Protein AF-0000000084352788 (afdb_homodimer)

Organism: NCBI:txid482461

Radius of gyration: 31.76 Å; Cα contacts (8 Å, |Δi|>4): 2356; chains: 2; bounding box: 79×114×73 Å

Structure (mmCIF, N/CA/C/O backbone):
data_AF-0000000084352788-model_v1
#
loop_
_entity.id
_entity.type
_entity.pdbx_description
1 polymer 'UDP-N-acetylmuramyl-tripeptide synthetase'
#
loop_
_atom_site.group_PDB
_atom_site.id
_atom_site.type_symbol
_atom_site.label_atom_id
_atom_site.label_alt_id
_atom_site.label_comp_id
_atom_site.label_asym_id
_atom_site.label_entity_id
_atom_site.label_seq_id
_atom_site.pdbx_PDB_ins_code
_atom_site.Cartn_x
_atom_site.Cartn_y
_atom_site.Cartn_z
_atom_site.occupancy
_atom_site.B_iso_or_equiv
_atom_site.auth_seq_id
_atom_site.auth_comp_id
_atom_site.auth_asym_id
_atom_site.auth_atom_id
_atom_site.pdbx_PDB_model_num
ATOM 1 N N . MET A 1 1 ? 25.656 -1.917 20.297 1 92.19 1 MET A N 1
ATOM 2 C CA . MET A 1 1 ? 24.922 -3.072 19.781 1 92.19 1 MET A CA 1
ATOM 3 C C . MET A 1 1 ? 25.859 -4.094 19.172 1 92.19 1 MET A C 1
ATOM 5 O O . MET A 1 1 ? 26.844 -3.727 18.516 1 92.19 1 MET A O 1
ATOM 9 N N . ASN A 1 2 ? 25.562 -5.344 19.406 1 97.06 2 ASN A N 1
ATOM 10 C CA . ASN A 1 2 ? 26.344 -6.379 18.734 1 97.06 2 ASN A CA 1
ATOM 11 C C . ASN A 1 2 ? 26.266 -6.238 17.219 1 97.06 2 ASN A C 1
ATOM 13 O O . ASN A 1 2 ? 25.172 -6.266 16.641 1 97.06 2 ASN A O 1
ATOM 17 N N . THR A 1 3 ? 27.438 -6.074 16.547 1 97.69 3 THR A N 1
ATOM 18 C CA . THR A 1 3 ? 27.5 -5.73 15.125 1 97.69 3 THR A CA 1
ATOM 19 C C . THR A 1 3 ? 26.953 -6.875 14.273 1 97.69 3 THR A C 1
ATOM 21 O O . THR A 1 3 ? 26.219 -6.641 13.32 1 97.69 3 THR A O 1
ATOM 24 N N . ALA A 1 4 ? 27.328 -8.062 14.602 1 97 4 ALA A N 1
ATOM 25 C CA . ALA A 1 4 ? 26.891 -9.227 13.844 1 97 4 ALA A CA 1
ATOM 26 C C . ALA A 1 4 ? 25.375 -9.398 13.922 1 97 4 ALA A C 1
ATOM 28 O O . ALA A 1 4 ? 24.734 -9.727 12.93 1 97 4 ALA A O 1
ATOM 29 N N . GLU A 1 5 ? 24.922 -9.242 15.125 1 96.81 5 GLU A N 1
ATOM 30 C CA . GLU A 1 5 ? 23.469 -9.328 15.328 1 96.81 5 GLU A CA 1
ATOM 31 C C . GLU A 1 5 ? 22.75 -8.266 14.5 1 96.81 5 GLU A C 1
ATOM 33 O O . GLU A 1 5 ? 21.734 -8.562 13.867 1 96.81 5 GLU A O 1
ATOM 38 N N . LEU A 1 6 ? 23.25 -7.074 14.492 1 97.88 6 LEU A N 1
ATOM 39 C CA . LEU A 1 6 ? 22.641 -5.984 13.734 1 97.88 6 LEU A CA 1
ATOM 40 C C . LEU A 1 6 ? 22.609 -6.305 12.242 1 97.88 6 LEU A C 1
ATOM 42 O O . LEU A 1 6 ? 21.578 -6.164 11.594 1 97.88 6 LEU A O 1
ATOM 46 N N . LEU A 1 7 ? 23.719 -6.816 11.727 1 97.75 7 LEU A N 1
ATOM 47 C CA . LEU A 1 7 ? 23.844 -7.047 10.289 1 97.75 7 LEU A CA 1
ATOM 48 C C . LEU A 1 7 ? 23.062 -8.289 9.867 1 97.75 7 LEU A C 1
ATOM 50 O O . LEU A 1 7 ? 22.797 -8.484 8.68 1 97.75 7 LEU A O 1
ATOM 54 N N . SER A 1 8 ? 22.688 -9.156 10.867 1 96.44 8 SER A N 1
ATOM 55 C CA . SER A 1 8 ? 21.891 -10.336 10.555 1 96.44 8 SER A CA 1
ATOM 56 C C . SER A 1 8 ? 20.484 -9.945 10.109 1 96.44 8 SER A C 1
ATOM 58 O O . SER A 1 8 ? 19.766 -10.758 9.531 1 96.44 8 SER A O 1
ATOM 60 N N . SER A 1 9 ? 20.125 -8.672 10.273 1 96.62 9 SER A N 1
ATOM 61 C CA . SER A 1 9 ? 18.812 -8.195 9.852 1 96.62 9 SER A CA 1
ATOM 62 C C . SER A 1 9 ? 18.75 -7.988 8.344 1 96.62 9 SER A C 1
ATOM 64 O O . SER A 1 9 ? 17.672 -7.812 7.77 1 96.62 9 SER A O 1
ATOM 66 N N . LEU A 1 10 ? 19.922 -8.023 7.707 1 97.56 10 LEU A N 1
ATOM 67 C CA . LEU A 1 10 ? 20 -7.98 6.25 1 97.56 10 LEU A CA 1
ATOM 68 C C . LEU A 1 10 ? 20.328 -9.359 5.688 1 97.56 10 LEU A C 1
ATOM 70 O O . LEU A 1 10 ? 21.375 -9.945 6.016 1 97.56 10 LEU A O 1
ATOM 74 N N . LYS A 1 11 ? 19.5 -9.867 4.863 1 97 11 LYS A N 1
ATOM 75 C CA . LYS A 1 11 ? 19.688 -11.203 4.305 1 97 11 LYS A CA 1
ATOM 76 C C . LYS A 1 11 ? 20.688 -11.188 3.152 1 97 11 LYS A C 1
ATOM 78 O O . LYS A 1 11 ? 21.656 -11.945 3.148 1 97 11 LYS A O 1
ATOM 83 N N . ILE A 1 12 ? 20.5 -10.289 2.188 1 97.75 12 ILE A N 1
ATOM 84 C CA . ILE A 1 12 ? 21.375 -10.18 1.025 1 97.75 12 ILE A CA 1
ATOM 85 C C . ILE A 1 12 ? 22.516 -9.203 1.325 1 97.75 12 ILE A C 1
ATOM 87 O O . ILE A 1 12 ? 22.281 -7.992 1.433 1 97.75 12 ILE A O 1
ATOM 91 N N . LYS A 1 13 ? 23.75 -9.688 1.441 1 97.69 13 LYS A N 1
ATOM 92 C CA . LYS A 1 13 ? 24.906 -8.836 1.709 1 97.69 13 LYS A CA 1
ATOM 93 C C . LYS A 1 13 ? 26.203 -9.586 1.44 1 97.69 13 LYS A C 1
ATOM 95 O O . LYS A 1 13 ? 26.219 -10.812 1.399 1 97.69 13 LYS A O 1
ATOM 100 N N . GLN A 1 14 ? 27.203 -8.914 1.172 1 97.44 14 GLN A N 1
ATOM 101 C CA . GLN A 1 14 ? 28.578 -9.406 1.105 1 97.44 14 GLN A CA 1
ATOM 102 C C . GLN A 1 14 ? 29.469 -8.711 2.133 1 97.44 14 GLN A C 1
ATOM 104 O O . GLN A 1 14 ? 29.484 -7.48 2.207 1 97.44 14 GLN A O 1
ATOM 109 N N . LEU A 1 15 ? 30.125 -9.477 2.895 1 97.81 15 LEU A N 1
ATOM 110 C CA . LEU A 1 15 ? 30.969 -8.938 3.961 1 97.81 15 LEU A CA 1
ATOM 111 C C . LEU A 1 15 ? 32.438 -9.039 3.598 1 97.81 15 LEU A C 1
ATOM 113 O O . LEU A 1 15 ? 32.906 -10.102 3.17 1 97.81 15 LEU A O 1
ATOM 117 N N . TYR A 1 16 ? 33.156 -7.98 3.662 1 98.12 16 TYR A N 1
ATOM 118 C CA . TYR A 1 16 ? 34.625 -7.922 3.506 1 98.12 16 TYR A CA 1
ATOM 119 C C . TYR A 1 16 ? 35.281 -7.391 4.77 1 98.12 16 TYR A C 1
ATOM 121 O O . TYR A 1 16 ? 34.875 -6.348 5.297 1 98.12 16 TYR A O 1
ATOM 129 N N . GLY A 1 17 ? 36.25 -8.094 5.234 1 97.81 17 GLY A N 1
ATOM 130 C CA . GLY A 1 17 ? 36.938 -7.668 6.43 1 97.81 17 GLY A CA 1
ATOM 131 C C . GLY A 1 17 ? 36.344 -8.234 7.707 1 97.81 17 GLY A C 1
ATOM 132 O O . GLY A 1 17 ? 35.594 -9.188 7.668 1 97.81 17 GLY A O 1
ATOM 133 N N . THR A 1 18 ? 36.844 -7.664 8.836 1 97.31 18 THR A N 1
ATOM 134 C CA . THR A 1 18 ? 36.406 -8.156 10.141 1 97.31 18 THR A CA 1
ATOM 135 C C . THR A 1 18 ? 35.469 -7.156 10.82 1 97.31 18 THR A C 1
ATOM 137 O O . THR A 1 18 ? 35.812 -5.98 10.977 1 97.31 18 THR A O 1
ATOM 140 N N . LEU A 1 19 ? 34.375 -7.668 11.195 1 97.69 19 LEU A N 1
ATOM 141 C CA . LEU A 1 19 ? 33.406 -6.816 11.875 1 97.69 19 LEU A CA 1
ATOM 142 C C . LEU A 1 19 ? 33.844 -6.5 13.297 1 97.69 19 LEU A C 1
ATOM 144 O O . LEU A 1 19 ? 34.406 -7.363 13.984 1 97.69 19 LEU A O 1
ATOM 148 N N . PRO A 1 20 ? 33.688 -5.289 13.711 1 97.38 20 PRO A N 1
ATOM 149 C CA . PRO A 1 20 ? 33.875 -5.031 15.133 1 97.38 20 PRO A CA 1
ATOM 150 C C . PRO A 1 20 ? 32.844 -5.727 16.016 1 97.38 20 PRO A C 1
ATOM 152 O O . PRO A 1 20 ? 31.766 -6.09 15.523 1 97.38 20 PRO A O 1
ATOM 155 N N . GLU A 1 21 ? 33.156 -5.906 17.25 1 96.69 21 GLU A N 1
ATOM 156 C CA . GLU A 1 21 ? 32.219 -6.582 18.156 1 96.69 21 GLU A CA 1
ATOM 157 C C . GLU A 1 21 ? 30.953 -5.77 18.359 1 96.69 21 GLU A C 1
ATOM 159 O O . GLU A 1 21 ? 29.859 -6.324 18.406 1 96.69 21 GLU A O 1
ATOM 164 N N . GLU A 1 22 ? 31.203 -4.469 18.531 1 97.44 22 GLU A N 1
ATOM 165 C CA . GLU A 1 22 ? 30.062 -3.594 18.812 1 97.44 22 GLU A CA 1
ATOM 166 C C . GLU A 1 22 ? 30.156 -2.293 18.016 1 97.44 22 GLU A C 1
ATOM 168 O O . GLU A 1 22 ? 31.266 -1.835 17.703 1 97.44 22 GLU A O 1
ATOM 173 N N . VAL A 1 23 ? 29.031 -1.817 17.641 1 97.69 23 VAL A N 1
ATOM 174 C CA . VAL A 1 23 ? 28.922 -0.466 17.094 1 97.69 23 VAL A CA 1
ATOM 175 C C . VAL A 1 23 ? 28.016 0.375 18 1 97.69 23 VAL A C 1
ATOM 177 O O . VAL A 1 23 ? 27.062 -0.14 18.578 1 97.69 23 VAL A O 1
ATOM 180 N N . THR A 1 24 ? 28.312 1.653 18.047 1 97.19 24 THR A N 1
ATOM 181 C CA . THR A 1 24 ? 27.594 2.477 19.016 1 97.19 24 THR A CA 1
ATOM 182 C C . THR A 1 24 ? 26.828 3.594 18.312 1 97.19 24 THR A C 1
ATOM 184 O O . THR A 1 24 ? 26.062 4.32 18.953 1 97.19 24 THR A O 1
ATOM 187 N N . ALA A 1 25 ? 27.047 3.777 17.047 1 97.56 25 ALA A N 1
ATOM 188 C CA . ALA A 1 25 ? 26.359 4.832 16.312 1 97.56 25 ALA A CA 1
ATOM 189 C C . ALA A 1 25 ? 26.188 4.449 14.836 1 97.56 25 ALA A C 1
ATOM 191 O O . ALA A 1 25 ? 26.938 3.609 14.32 1 97.56 25 ALA A O 1
ATOM 192 N N . ILE A 1 26 ? 25.203 5 14.195 1 97.94 26 ILE A N 1
ATOM 193 C CA . ILE A 1 26 ? 24.922 4.828 12.773 1 97.94 26 ILE A CA 1
ATOM 194 C C . ILE A 1 26 ? 24.75 6.195 12.117 1 97.94 26 ILE A C 1
ATOM 196 O O . ILE A 1 26 ? 24 7.039 12.617 1 97.94 26 ILE A O 1
ATOM 200 N N . HIS A 1 27 ? 25.516 6.41 11.062 1 96.75 27 HIS A N 1
ATOM 201 C CA . HIS A 1 27 ? 25.453 7.691 10.375 1 96.75 27 HIS A CA 1
ATOM 202 C C . HIS A 1 27 ? 25.406 7.504 8.859 1 96.75 27 HIS A C 1
ATOM 204 O O . HIS A 1 27 ? 25.859 6.48 8.344 1 96.75 27 HIS A O 1
ATOM 210 N N . ASN A 1 28 ? 24.812 8.453 8.148 1 94.5 28 ASN A N 1
ATOM 211 C CA . ASN A 1 28 ? 24.859 8.484 6.688 1 94.5 28 ASN A CA 1
ATOM 212 C C . ASN A 1 28 ? 25.484 9.781 6.176 1 94.5 28 ASN A C 1
ATOM 214 O O . ASN A 1 28 ? 25.359 10.109 4.996 1 94.5 28 ASN A O 1
ATOM 218 N N . ASP A 1 29 ? 26 10.562 7.043 1 92.5 29 ASP A N 1
ATOM 219 C CA . ASP A 1 29 ? 26.812 11.75 6.797 1 92.5 29 ASP A CA 1
ATOM 220 C C . ASP A 1 29 ? 28.234 11.555 7.32 1 92.5 29 ASP A C 1
ATOM 222 O O . ASP A 1 29 ? 28.453 11.492 8.531 1 92.5 29 ASP A O 1
ATOM 226 N N . SER A 1 30 ? 29.156 11.57 6.418 1 95.25 30 SER A N 1
ATOM 227 C CA . SER A 1 30 ? 30.531 11.234 6.762 1 95.25 30 SER A CA 1
ATOM 228 C C . SER A 1 30 ? 31.078 12.195 7.805 1 95.25 30 SER A C 1
ATOM 230 O O . SER A 1 30 ? 31.938 11.82 8.609 1 95.25 30 SER A O 1
ATOM 232 N N . ARG A 1 31 ? 30.594 13.367 7.883 1 94.06 31 ARG A N 1
ATOM 233 C CA . ARG A 1 31 ? 31.078 14.391 8.805 1 94.06 31 ARG A CA 1
ATOM 234 C C . ARG A 1 31 ? 30.672 14.062 10.242 1 94.06 31 ARG A C 1
ATOM 236 O O . ARG A 1 31 ? 31.281 14.562 11.188 1 94.06 31 ARG A O 1
ATOM 243 N N . ARG A 1 32 ? 29.719 13.234 10.359 1 94.12 32 ARG A N 1
ATOM 244 C CA . ARG A 1 32 ? 29.172 12.938 11.68 1 94.12 32 ARG A CA 1
ATOM 245 C C . ARG A 1 32 ? 29.703 11.609 12.211 1 94.12 32 ARG A C 1
ATOM 247 O O . ARG A 1 32 ? 29.391 11.211 13.336 1 94.12 32 ARG A O 1
ATOM 254 N N . SER A 1 33 ? 30.5 10.93 11.461 1 95.81 33 SER A N 1
ATOM 255 C CA . SER A 1 33 ? 31.031 9.641 11.891 1 95.81 33 SER A CA 1
ATOM 256 C C . SER A 1 33 ? 31.891 9.797 13.141 1 95.81 33 SER A C 1
ATOM 258 O O . SER A 1 33 ? 32.531 10.828 13.344 1 95.81 33 SER A O 1
ATOM 260 N N . VAL A 1 34 ? 31.875 8.805 13.984 1 96.44 34 VAL A N 1
ATOM 261 C CA . VAL A 1 34 ? 32.625 8.758 15.227 1 96.44 34 VAL A CA 1
ATOM 262 C C . VAL A 1 34 ? 33.25 7.375 15.414 1 96.44 34 VAL A C 1
ATOM 264 O O . VAL A 1 34 ? 32.906 6.438 14.68 1 96.44 34 VAL A O 1
ATOM 267 N N . PRO A 1 35 ? 34.094 7.262 16.375 1 96 35 PRO A N 1
ATOM 268 C CA . PRO A 1 35 ? 34.688 5.945 16.609 1 96 35 PRO A CA 1
ATOM 269 C C . PRO A 1 35 ? 33.656 4.867 16.891 1 96 35 PRO A C 1
ATOM 271 O O . PRO A 1 35 ? 32.688 5.102 17.641 1 96 35 PRO A O 1
ATOM 274 N N . ASN A 1 36 ? 33.812 3.736 16.219 1 95.88 36 ASN A N 1
ATOM 275 C CA . ASN A 1 36 ? 32.938 2.566 16.391 1 95.88 36 ASN A CA 1
ATOM 276 C C . ASN A 1 36 ? 31.547 2.809 15.812 1 95.88 36 ASN A C 1
ATOM 278 O O . ASN A 1 36 ? 30.562 2.371 16.391 1 95.88 36 ASN A O 1
ATOM 282 N N . SER A 1 37 ? 31.5 3.514 14.797 1 97.75 37 SER A N 1
ATOM 283 C CA . SER A 1 37 ? 30.219 3.787 14.164 1 97.75 37 SER A CA 1
ATOM 284 C C . SER A 1 37 ? 30.094 3.078 12.82 1 97.75 37 SER A C 1
ATOM 286 O O . SER A 1 37 ? 31.094 2.621 12.266 1 97.75 37 SER A O 1
ATOM 288 N N . ILE A 1 38 ? 28.844 2.928 12.398 1 98.56 38 ILE A N 1
ATOM 289 C CA . ILE A 1 38 ? 28.516 2.494 11.039 1 98.56 38 ILE A CA 1
ATOM 290 C C . ILE A 1 38 ? 28.281 3.711 10.148 1 98.56 38 ILE A C 1
ATOM 292 O O . ILE A 1 38 ? 27.562 4.637 10.539 1 98.56 38 ILE A O 1
ATOM 296 N N . PHE A 1 39 ? 28.984 3.738 9.008 1 98.44 39 PHE A N 1
ATOM 297 C CA . PHE A 1 39 ? 28.688 4.727 7.977 1 98.44 39 PHE A CA 1
ATOM 298 C C . PHE A 1 39 ? 27.984 4.078 6.789 1 98.44 39 PHE A C 1
ATOM 300 O O . PHE A 1 39 ? 28.531 3.184 6.145 1 98.44 39 PHE A O 1
ATOM 307 N N . ILE A 1 40 ? 26.75 4.496 6.512 1 98.31 40 ILE A N 1
ATOM 308 C CA . ILE A 1 40 ? 25.984 3.965 5.387 1 98.31 40 ILE A CA 1
ATOM 309 C C . ILE A 1 40 ? 26.062 4.934 4.211 1 98.31 40 ILE A C 1
ATOM 311 O O . ILE A 1 40 ? 25.547 6.059 4.289 1 98.31 40 ILE A O 1
ATOM 315 N N . CYS A 1 41 ? 26.625 4.492 3.104 1 96.69 41 CYS A N 1
ATOM 316 C CA . CYS A 1 41 ? 26.703 5.297 1.89 1 96.69 41 CYS A CA 1
ATOM 317 C C . CYS A 1 41 ? 25.344 5.402 1.219 1 96.69 41 CYS A C 1
ATOM 319 O O . CYS A 1 41 ? 24.672 4.391 0.991 1 96.69 41 CYS A O 1
ATOM 321 N N . THR A 1 42 ? 24.969 6.578 0.957 1 92 42 THR A N 1
ATOM 322 C CA . THR A 1 42 ? 23.688 6.766 0.266 1 92 42 THR A CA 1
ATOM 323 C C . THR A 1 42 ? 23.875 7.66 -0.958 1 92 42 THR A C 1
ATOM 325 O O . THR A 1 42 ? 24.703 8.57 -0.951 1 92 42 THR A O 1
ATOM 328 N N . ARG A 1 43 ? 23.156 7.285 -2.023 1 86 43 ARG A N 1
ATOM 329 C CA . ARG A 1 43 ? 23.156 8.117 -3.225 1 86 43 ARG A CA 1
ATOM 330 C C . ARG A 1 43 ? 22.062 9.172 -3.152 1 86 43 ARG A C 1
ATOM 332 O O . ARG A 1 43 ? 20.891 8.867 -3.336 1 86 43 ARG A O 1
ATOM 339 N N . GLY A 1 44 ? 22.422 10.375 -2.816 1 75.94 44 GLY A N 1
ATOM 340 C CA . GLY A 1 44 ? 21.438 11.453 -2.799 1 75.94 44 GLY A CA 1
ATOM 341 C C . GLY A 1 44 ? 21.25 12.109 -4.156 1 75.94 44 GLY A C 1
ATOM 342 O O . GLY A 1 44 ? 21.766 11.625 -5.16 1 75.94 44 GLY A O 1
ATOM 343 N N . PHE A 1 45 ? 20.438 13.062 -4.266 1 68.88 45 PHE A N 1
ATOM 344 C CA . PHE A 1 45 ? 20.125 13.766 -5.504 1 68.88 45 PHE A CA 1
ATOM 345 C C . PHE A 1 45 ? 21.328 14.57 -5.98 1 68.88 45 PHE A C 1
ATOM 347 O O . PHE A 1 45 ? 21.609 14.625 -7.18 1 68.88 45 PHE A O 1
ATOM 354 N N . THR A 1 46 ? 22.062 15.094 -4.961 1 69.38 46 THR A N 1
ATOM 355 C CA . THR A 1 46 ? 23.125 16.016 -5.328 1 69.38 46 THR A CA 1
ATOM 356 C C . THR A 1 46 ? 24.5 15.422 -4.984 1 69.38 46 THR A C 1
ATOM 358 O O . THR A 1 46 ? 25.516 15.82 -5.555 1 69.38 46 THR A O 1
ATOM 361 N N . VAL A 1 47 ? 24.453 14.523 -4 1 80.62 47 VAL A N 1
ATOM 362 C CA . VAL A 1 47 ? 25.734 14 -3.516 1 80.62 47 VAL A CA 1
ATOM 363 C C . VAL A 1 47 ? 25.641 12.484 -3.363 1 80.62 47 VAL A C 1
ATOM 365 O O . VAL A 1 47 ? 24.609 11.953 -2.947 1 80.62 47 VAL A O 1
ATOM 368 N N . ASP A 1 48 ? 26.703 11.789 -3.768 1 90.69 48 ASP A N 1
ATOM 369 C CA . ASP A 1 48 ? 26.875 10.352 -3.531 1 90.69 48 ASP A CA 1
ATOM 370 C C . ASP A 1 48 ? 27.859 10.102 -2.398 1 90.69 48 ASP A C 1
ATOM 372 O O . ASP A 1 48 ? 29.078 10.234 -2.584 1 90.69 48 ASP A O 1
ATOM 376 N N . SER A 1 49 ? 27.344 9.719 -1.341 1 92.12 49 SER A N 1
ATOM 377 C CA . SER A 1 49 ? 28.188 9.609 -0.149 1 92.12 49 SER A CA 1
ATOM 378 C C . SER A 1 49 ? 29.172 8.445 -0.271 1 92.12 49 SER A C 1
ATOM 380 O O . SER A 1 49 ? 30.078 8.32 0.539 1 92.12 49 SER A O 1
ATOM 382 N N . HIS A 1 50 ? 29.016 7.625 -1.278 1 95.19 50 HIS A N 1
ATOM 383 C CA . HIS A 1 50 ? 30.016 6.609 -1.563 1 95.19 50 HIS A CA 1
ATOM 384 C C . HIS A 1 50 ? 31.391 7.238 -1.807 1 95.19 50 HIS A C 1
ATOM 386 O O . HIS A 1 50 ? 32.406 6.578 -1.655 1 95.19 50 HIS A O 1
ATOM 392 N N . ASP A 1 51 ? 31.359 8.445 -2.117 1 94.25 51 ASP A N 1
ATOM 393 C CA . ASP A 1 51 ? 32.594 9.156 -2.402 1 94.25 51 ASP A CA 1
ATOM 394 C C . ASP A 1 51 ? 33.281 9.648 -1.115 1 94.25 51 ASP A C 1
ATOM 396 O O . ASP A 1 51 ? 34.406 10.102 -1.133 1 94.25 51 ASP A O 1
ATOM 400 N N . PHE A 1 52 ? 32.594 9.492 -0.034 1 95.69 52 PHE A N 1
ATOM 401 C CA . PHE A 1 52 ? 33.094 10.094 1.2 1 95.69 52 PHE A CA 1
ATOM 402 C C . PHE A 1 52 ? 33.375 9.016 2.246 1 95.69 52 PHE A C 1
ATOM 404 O O . PHE A 1 52 ? 33.5 9.32 3.436 1 95.69 52 PHE A O 1
ATOM 411 N N . PHE A 1 53 ? 33.438 7.754 1.817 1 97.12 53 PHE A N 1
ATOM 412 C CA . PHE A 1 53 ? 33.625 6.668 2.771 1 97.12 53 PHE A CA 1
ATOM 413 C C . PHE A 1 53 ? 34.938 6.816 3.504 1 97.12 53 PHE A C 1
ATOM 415 O O . PHE A 1 53 ? 35.062 6.457 4.68 1 97.12 53 PHE A O 1
ATOM 422 N N . GLN A 1 54 ? 35.969 7.383 2.836 1 97.75 54 GLN A N 1
ATOM 423 C CA . GLN A 1 54 ? 37.281 7.555 3.463 1 97.75 54 GLN A CA 1
ATOM 424 C C . GLN A 1 54 ? 37.219 8.57 4.602 1 97.75 54 GLN A C 1
ATOM 426 O O . GLN A 1 54 ? 37.812 8.367 5.652 1 97.75 54 GLN A O 1
ATOM 431 N N . GLN A 1 55 ? 36.531 9.625 4.312 1 97.69 55 GLN A N 1
ATOM 432 C CA . GLN A 1 55 ? 36.344 10.617 5.363 1 97.69 55 GLN A CA 1
ATOM 433 C C . GLN A 1 55 ? 35.656 10 6.582 1 97.69 55 GLN A C 1
ATOM 435 O O . GLN A 1 55 ? 36.031 10.312 7.719 1 97.69 55 GLN A O 1
ATOM 440 N N . ALA A 1 56 ? 34.625 9.141 6.371 1 98 56 ALA A N 1
ATOM 441 C CA . ALA A 1 56 ? 33.938 8.461 7.465 1 98 56 ALA A CA 1
ATOM 442 C C . ALA A 1 56 ? 34.906 7.59 8.266 1 98 56 ALA A C 1
ATOM 444 O O . ALA A 1 56 ? 34.875 7.586 9.5 1 98 56 ALA A O 1
ATOM 445 N N . ILE A 1 57 ? 35.75 6.914 7.535 1 97.94 57 ILE A N 1
ATOM 446 C CA . ILE A 1 57 ? 36.75 6.047 8.18 1 97.94 57 ILE A CA 1
ATOM 447 C C . ILE A 1 57 ? 37.719 6.891 8.977 1 97.94 57 ILE A C 1
ATOM 449 O O . ILE A 1 57 ? 38.062 6.555 10.117 1 97.94 57 ILE A O 1
ATOM 453 N N . ASP A 1 58 ? 38.156 7.938 8.359 1 97.88 58 ASP A N 1
ATOM 454 C CA . ASP A 1 58 ? 39.094 8.836 9.039 1 97.88 58 ASP A CA 1
ATOM 455 C C . ASP A 1 58 ? 38.469 9.398 10.312 1 97.88 58 ASP A C 1
ATOM 457 O O . ASP A 1 58 ? 39.188 9.664 11.289 1 97.88 58 ASP A O 1
ATOM 461 N N . ASN A 1 59 ? 37.219 9.516 10.258 1 97.62 59 ASN A N 1
ATOM 462 C CA . ASN A 1 59 ? 36.5 10.055 11.414 1 97.62 59 ASN A CA 1
ATOM 463 C C . ASN A 1 59 ? 36.156 8.961 12.422 1 97.62 59 ASN A C 1
ATOM 465 O O . ASN A 1 59 ? 35.625 9.25 13.492 1 97.62 59 ASN A O 1
ATOM 469 N N . GLY A 1 60 ? 36.406 7.715 12.055 1 96.81 60 GLY A N 1
ATOM 470 C CA . GLY A 1 60 ? 36.344 6.684 13.078 1 96.81 60 GLY A CA 1
ATOM 471 C C . GLY A 1 60 ? 35.375 5.57 12.727 1 96.81 60 GLY A C 1
ATOM 472 O O . GLY A 1 60 ? 35.219 4.609 13.477 1 96.81 60 GLY A O 1
ATOM 473 N N . ALA A 1 61 ? 34.656 5.617 11.617 1 98 61 ALA A N 1
ATOM 474 C CA . ALA A 1 61 ? 33.719 4.555 11.242 1 98 61 ALA A CA 1
ATOM 475 C C . ALA A 1 61 ? 34.469 3.215 11.117 1 98 61 ALA A C 1
ATOM 477 O O . ALA A 1 61 ? 35.531 3.133 10.508 1 98 61 ALA A O 1
ATOM 478 N N . SER A 1 62 ? 33.875 2.215 11.672 1 98.06 62 SER A N 1
ATOM 479 C CA . SER A 1 62 ? 34.5 0.897 11.672 1 98.06 62 SER A CA 1
ATOM 480 C C . SER A 1 62 ? 33.781 -0.059 10.734 1 98.06 62 SER A C 1
ATOM 482 O O . SER A 1 62 ? 34.25 -1.157 10.453 1 98.06 62 SER A O 1
ATOM 484 N N . VAL A 1 63 ? 32.625 0.282 10.305 1 98.62 63 VAL A N 1
ATOM 485 C CA . VAL A 1 63 ? 31.859 -0.482 9.32 1 98.62 63 VAL A CA 1
ATOM 486 C C . VAL A 1 63 ? 31.344 0.451 8.227 1 98.62 63 VAL A C 1
ATOM 488 O O . VAL A 1 63 ? 30.734 1.484 8.523 1 98.62 63 VAL A O 1
ATOM 491 N N . ILE A 1 64 ? 31.578 0.142 6.984 1 98.69 64 ILE A N 1
ATOM 492 C CA . ILE A 1 64 ? 31.062 0.864 5.828 1 98.69 64 ILE A CA 1
ATOM 493 C C . ILE A 1 64 ? 30.031 0.007 5.109 1 98.69 64 ILE A C 1
ATOM 495 O O . ILE A 1 64 ? 30.297 -1.148 4.77 1 98.69 64 ILE A O 1
ATOM 499 N N . ILE A 1 65 ? 28.828 0.499 4.941 1 98.69 65 ILE A N 1
ATOM 500 C CA . ILE A 1 65 ? 27.797 -0.145 4.145 1 98.69 65 ILE A CA 1
ATOM 501 C C . ILE A 1 65 ? 27.656 0.568 2.803 1 98.69 65 ILE A C 1
ATOM 503 O O . ILE A 1 65 ? 27.453 1.784 2.756 1 98.69 65 ILE A O 1
ATOM 507 N N . ALA A 1 66 ? 27.781 -0.162 1.761 1 98.5 66 ALA A N 1
ATOM 508 C CA . ALA A 1 66 ? 27.797 0.444 0.431 1 98.5 66 ALA A CA 1
ATOM 509 C C . ALA A 1 66 ? 27.062 -0.434 -0.581 1 98.5 66 ALA A C 1
ATOM 511 O O . ALA A 1 66 ? 26.734 -1.583 -0.286 1 98.5 66 ALA A O 1
ATOM 512 N N . GLU A 1 67 ? 26.828 0.09 -1.802 1 97.31 67 GLU A N 1
ATOM 513 C CA . GLU A 1 67 ? 26.125 -0.649 -2.85 1 97.31 67 GLU A CA 1
ATOM 514 C C . GLU A 1 67 ? 27.109 -1.282 -3.828 1 97.31 67 GLU A C 1
ATOM 516 O O . GLU A 1 67 ? 26.703 -1.99 -4.754 1 97.31 67 GLU A O 1
ATOM 521 N N . LYS A 1 68 ? 28.344 -0.978 -3.637 1 95.75 68 LYS A N 1
ATOM 522 C CA . LYS A 1 68 ? 29.406 -1.531 -4.469 1 95.75 68 LYS A CA 1
ATOM 523 C C . LYS A 1 68 ? 30.688 -1.752 -3.662 1 95.75 68 LYS A C 1
ATOM 525 O O . LYS A 1 68 ? 30.844 -1.199 -2.57 1 95.75 68 LYS A O 1
ATOM 530 N N . LYS A 1 69 ? 31.5 -2.564 -4.191 1 96.88 69 LYS A N 1
ATOM 531 C CA . LYS A 1 69 ? 32.781 -2.779 -3.527 1 96.88 69 LYS A CA 1
ATOM 532 C C . LYS A 1 69 ? 33.656 -1.524 -3.586 1 96.88 69 LYS A C 1
ATOM 534 O O . LYS A 1 69 ? 33.906 -0.996 -4.668 1 96.88 69 LYS A O 1
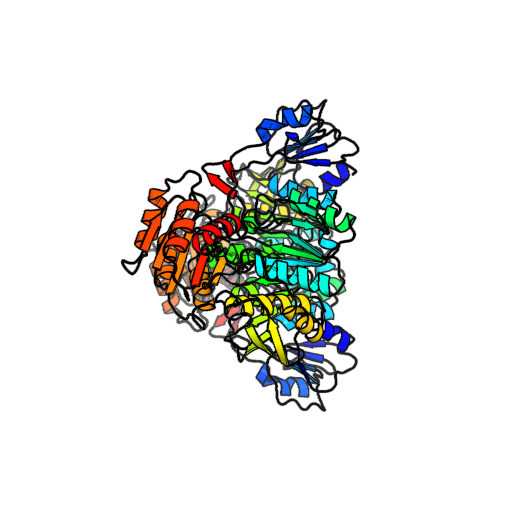ATOM 539 N N . LEU A 1 70 ? 33.969 -1.015 -2.479 1 97.38 70 LEU A N 1
ATOM 540 C CA . LEU A 1 70 ? 34.844 0.152 -2.348 1 97.38 70 LEU A CA 1
ATOM 541 C C . LEU A 1 70 ? 36.25 -0.259 -1.937 1 97.38 70 LEU A C 1
ATOM 543 O O . LEU A 1 70 ? 36.438 -1.36 -1.42 1 97.38 70 LEU A O 1
ATOM 547 N N . ASP A 1 71 ? 37.156 0.578 -2.268 1 97.31 71 ASP A N 1
ATOM 548 C CA . ASP A 1 71 ? 38.531 0.311 -1.887 1 97.31 71 ASP A CA 1
ATOM 549 C C . ASP A 1 71 ? 38.812 0.7 -0.433 1 97.31 71 ASP A C 1
ATOM 551 O O . ASP A 1 71 ? 39.562 1.625 -0.158 1 97.31 71 ASP A O 1
ATOM 555 N N . VAL A 1 72 ? 38.25 -0.022 0.422 1 97.19 72 VAL A N 1
ATOM 556 C CA . VAL A 1 72 ? 38.312 0.227 1.857 1 97.19 72 VAL A CA 1
ATOM 557 C C . VAL A 1 72 ? 39.531 -0.473 2.439 1 97.19 72 VAL A C 1
ATOM 559 O O . VAL A 1 72 ? 39.844 -1.616 2.084 1 97.19 72 VAL A O 1
ATOM 562 N N . ASP A 1 73 ? 40.312 0.205 3.26 1 97.62 73 ASP A N 1
ATOM 563 C CA . ASP A 1 73 ? 41.344 -0.444 4.066 1 97.62 73 ASP A CA 1
ATOM 564 C C . ASP A 1 73 ? 40.719 -1.347 5.129 1 97.62 73 ASP A C 1
ATOM 566 O O . ASP A 1 73 ? 40.344 -0.875 6.195 1 97.62 73 ASP A O 1
ATOM 570 N N . LEU A 1 74 ? 40.75 -2.625 4.848 1 97.69 74 LEU A N 1
ATOM 571 C CA . LEU A 1 74 ? 40.031 -3.602 5.652 1 97.69 74 LEU A CA 1
ATOM 572 C C . LEU A 1 74 ? 40.656 -3.764 7.023 1 97.69 74 LEU A C 1
ATOM 574 O O . LEU A 1 74 ? 40.094 -4.383 7.918 1 97.69 74 LEU A O 1
ATOM 578 N N . SER A 1 75 ? 41.812 -3.146 7.215 1 96.81 75 SER A N 1
ATOM 579 C CA . SER A 1 75 ? 42.406 -3.119 8.539 1 96.81 75 SER A CA 1
ATOM 580 C C . SER A 1 75 ? 41.781 -2.055 9.422 1 96.81 75 SER A C 1
ATOM 582 O O . SER A 1 75 ? 41.875 -2.102 10.648 1 96.81 75 SER A O 1
ATOM 584 N N . LYS A 1 76 ? 41.125 -1.151 8.789 1 97.12 76 LYS A N 1
ATOM 585 C CA . LYS A 1 76 ? 40.531 -0.034 9.523 1 97.12 76 LYS A CA 1
ATOM 586 C C . LYS A 1 76 ? 39.031 -0.206 9.664 1 97.12 76 LYS A C 1
ATOM 588 O O . LYS A 1 76 ? 38.438 0.217 10.664 1 97.12 76 LYS A O 1
ATOM 593 N N . ALA A 1 77 ? 38.438 -0.669 8.688 1 98.06 77 ALA A N 1
ATOM 594 C CA . ALA A 1 77 ? 36.969 -0.803 8.703 1 98.06 77 ALA A CA 1
ATOM 595 C C . ALA A 1 77 ? 36.531 -2.006 7.879 1 98.06 77 ALA A C 1
ATOM 597 O O . ALA A 1 77 ? 37.156 -2.354 6.879 1 98.06 77 ALA A O 1
ATOM 598 N N . ALA A 1 78 ? 35.438 -2.652 8.305 1 98.44 78 ALA A N 1
ATOM 599 C CA . ALA A 1 78 ? 34.812 -3.674 7.488 1 98.44 78 ALA A CA 1
ATOM 600 C C . ALA A 1 78 ? 33.938 -3.041 6.41 1 98.44 78 ALA A C 1
ATOM 602 O O . ALA A 1 78 ? 33.469 -1.899 6.555 1 98.44 78 ALA A O 1
ATOM 603 N N . LEU A 1 79 ? 33.75 -3.754 5.328 1 98.69 79 LEU A N 1
ATOM 604 C CA . LEU A 1 79 ? 32.875 -3.316 4.238 1 98.69 79 LEU A CA 1
ATOM 605 C C . LEU A 1 79 ? 31.719 -4.297 4.035 1 98.69 79 LEU A C 1
ATOM 607 O O . LEU A 1 79 ? 31.938 -5.5 3.906 1 98.69 79 LEU A O 1
ATOM 611 N N . VAL A 1 80 ? 30.531 -3.834 4.109 1 98.69 80 VAL A N 1
ATOM 612 C CA . VAL A 1 80 ? 29.328 -4.613 3.814 1 98.69 80 VAL A CA 1
ATOM 613 C C . VAL A 1 80 ? 28.656 -4.078 2.551 1 98.69 80 VAL A C 1
ATOM 615 O O . VAL A 1 80 ? 28.234 -2.916 2.508 1 98.69 80 VAL A O 1
ATOM 618 N N . VAL A 1 81 ? 28.547 -4.883 1.557 1 98.38 81 VAL A N 1
ATOM 619 C CA . VAL A 1 81 ? 27.938 -4.477 0.299 1 98.38 81 VAL A CA 1
ATOM 620 C C . VAL A 1 81 ? 26.5 -4.984 0.241 1 98.38 81 VAL A C 1
ATOM 622 O O . VAL A 1 81 ? 26.25 -6.172 0.447 1 98.38 81 VAL A O 1
ATOM 625 N N . VAL A 1 82 ? 25.578 -4.094 0.019 1 97.88 82 VAL A N 1
ATOM 626 C CA . VAL A 1 82 ? 24.156 -4.418 -0.092 1 97.88 82 VAL A CA 1
ATOM 627 C C . VAL A 1 82 ? 23.609 -3.891 -1.415 1 97.88 82 VAL A C 1
ATOM 629 O O . VAL A 1 82 ? 24.266 -3.098 -2.094 1 97.88 82 VAL A O 1
ATOM 632 N N . ASN A 1 83 ? 22.391 -4.309 -1.778 1 95.75 83 ASN A N 1
ATOM 633 C CA . ASN A 1 83 ? 21.797 -3.906 -3.045 1 95.75 83 ASN A CA 1
ATOM 634 C C . ASN A 1 83 ? 21.234 -2.486 -2.975 1 95.75 83 ASN A C 1
ATOM 636 O O . ASN A 1 83 ? 21.203 -1.777 -3.98 1 95.75 83 ASN A O 1
ATOM 640 N N . ASP A 1 84 ? 20.75 -2.092 -1.827 1 95.69 84 ASP A N 1
ATOM 641 C CA . ASP A 1 84 ? 20.031 -0.837 -1.619 1 95.69 84 ASP A CA 1
ATOM 642 C C . ASP A 1 84 ? 20.359 -0.242 -0.25 1 95.69 84 ASP A C 1
ATOM 644 O O . ASP A 1 84 ? 19.797 -0.658 0.762 1 95.69 84 ASP A O 1
ATOM 648 N N . THR A 1 85 ? 21.156 0.812 -0.242 1 96.88 85 THR A N 1
ATOM 649 C CA . THR A 1 85 ? 21.609 1.352 1.033 1 96.88 85 THR A CA 1
ATOM 650 C C . THR A 1 85 ? 20.5 2.135 1.722 1 96.88 85 THR A C 1
ATOM 652 O O . THR A 1 85 ? 20.5 2.275 2.945 1 96.88 85 THR A O 1
ATOM 655 N N . TYR A 1 86 ? 19.547 2.705 0.944 1 95 86 TYR A N 1
ATOM 656 C CA . TYR A 1 86 ? 18.422 3.396 1.562 1 95 86 TYR A CA 1
ATOM 657 C C . TYR A 1 86 ? 17.562 2.43 2.373 1 95 86 TYR A C 1
ATOM 659 O O . TYR A 1 86 ? 17.203 2.721 3.514 1 95 86 TYR A O 1
ATOM 667 N N . LYS A 1 87 ? 17.266 1.334 1.771 1 96.25 87 LYS A N 1
ATOM 668 C CA . LYS A 1 87 ? 16.484 0.309 2.471 1 96.25 87 LYS A CA 1
ATOM 669 C C . LYS A 1 87 ? 17.281 -0.259 3.648 1 96.25 87 LYS A C 1
ATOM 671 O O . LYS A 1 87 ? 16.719 -0.497 4.719 1 96.25 87 LYS A O 1
ATOM 676 N N . ALA A 1 88 ? 18.547 -0.49 3.426 1 97.56 88 ALA A N 1
ATOM 677 C CA . ALA A 1 88 ? 19.406 -0.969 4.508 1 97.56 88 ALA A CA 1
ATOM 678 C C . ALA A 1 88 ? 19.391 -0.001 5.688 1 97.56 88 ALA A C 1
ATOM 680 O O . ALA A 1 88 ? 19.391 -0.425 6.844 1 97.56 88 ALA A O 1
ATOM 681 N N . THR A 1 89 ? 19.406 1.298 5.355 1 97.56 89 THR A N 1
ATOM 682 C CA . THR A 1 89 ? 19.359 2.307 6.41 1 97.56 89 THR A CA 1
ATOM 683 C C . THR A 1 89 ? 18.109 2.135 7.273 1 97.56 89 THR A C 1
ATOM 685 O O . THR A 1 89 ? 18.203 2.129 8.5 1 97.56 89 THR A O 1
ATOM 688 N N . ALA A 1 90 ? 16.969 1.991 6.637 1 97.88 90 ALA A N 1
ATOM 689 C CA . ALA A 1 90 ? 15.711 1.839 7.367 1 97.88 90 ALA A CA 1
ATOM 690 C C . ALA A 1 90 ? 15.742 0.596 8.25 1 97.88 90 ALA A C 1
ATOM 692 O O . ALA A 1 90 ? 15.383 0.657 9.43 1 97.88 90 ALA A O 1
ATOM 693 N N . ILE A 1 91 ? 16.219 -0.522 7.715 1 98.19 91 ILE A N 1
ATOM 694 C CA . ILE A 1 91 ? 16.234 -1.798 8.422 1 98.19 91 ILE A CA 1
ATOM 695 C C . ILE A 1 91 ? 17.203 -1.722 9.594 1 98.19 91 ILE A C 1
ATOM 697 O O . ILE A 1 91 ? 16.844 -2.018 10.734 1 98.19 91 ILE A O 1
ATOM 701 N N . LEU A 1 92 ? 18.422 -1.253 9.352 1 98.31 92 LEU A N 1
ATOM 702 C CA . LEU A 1 92 ? 19.453 -1.216 10.375 1 98.31 92 LEU A CA 1
ATOM 703 C C . LEU A 1 92 ? 19.109 -0.206 11.469 1 98.31 92 LEU A C 1
ATOM 705 O O . LEU A 1 92 ? 19.328 -0.466 12.656 1 98.31 92 LEU A O 1
ATOM 709 N N . ALA A 1 93 ? 18.578 0.971 11.039 1 98.19 93 ALA A N 1
ATOM 710 C CA . ALA A 1 93 ? 18.234 1.999 12.016 1 98.19 93 ALA A CA 1
ATOM 711 C C . ALA A 1 93 ? 17.172 1.497 12.984 1 98.19 93 ALA A C 1
ATOM 713 O O . ALA A 1 93 ? 17.25 1.732 14.195 1 98.19 93 ALA A O 1
ATOM 714 N N . ASN A 1 94 ? 16.125 0.823 12.492 1 98.38 94 ASN A N 1
ATOM 715 C CA . ASN A 1 94 ? 15.078 0.266 13.344 1 98.38 94 ASN A CA 1
ATOM 716 C C . ASN A 1 94 ? 15.656 -0.709 14.367 1 98.38 94 ASN A C 1
ATOM 718 O O . ASN A 1 94 ? 15.344 -0.626 15.555 1 98.38 94 ASN A O 1
ATOM 722 N N . HIS A 1 95 ? 16.5 -1.58 13.914 1 98.06 95 HIS A N 1
ATOM 723 C CA . HIS A 1 95 ? 17.109 -2.564 14.805 1 98.06 95 HIS A CA 1
ATOM 724 C C . HIS A 1 95 ? 18.047 -1.898 15.812 1 98.06 95 HIS A C 1
ATOM 726 O O . HIS A 1 95 ? 18.031 -2.236 17 1 98.06 95 HIS A O 1
ATOM 732 N N . PHE A 1 96 ? 18.844 -0.999 15.312 1 98.19 96 PHE A N 1
ATOM 733 C CA . PHE A 1 96 ? 19.812 -0.314 16.156 1 98.19 96 PHE A CA 1
ATOM 734 C C . PHE A 1 96 ? 19.141 0.417 17.297 1 98.19 96 PHE A C 1
ATOM 736 O O . PHE A 1 96 ? 19.609 0.388 18.438 1 98.19 96 PHE A O 1
ATOM 743 N N . TYR A 1 97 ? 18 1.06 16.984 1 98.12 97 TYR A N 1
ATOM 744 C CA . TYR A 1 97 ? 17.312 1.855 17.984 1 98.12 97 TYR A CA 1
ATOM 745 C C . TYR A 1 97 ? 16.219 1.044 18.672 1 98.12 97 TYR A C 1
ATOM 747 O O . TYR A 1 97 ? 15.398 1.594 19.406 1 98.12 97 TYR A O 1
ATOM 755 N N . ASP A 1 98 ? 16.156 -0.197 18.391 1 97.94 98 ASP A N 1
ATOM 756 C CA . ASP A 1 98 ? 15.289 -1.16 19.062 1 97.94 98 ASP A CA 1
ATOM 757 C C . ASP A 1 98 ? 13.812 -0.843 18.797 1 97.94 98 ASP A C 1
ATOM 759 O O . ASP A 1 98 ? 13.023 -0.735 19.719 1 97.94 98 ASP A O 1
ATOM 763 N N . PHE A 1 99 ? 13.43 -0.548 17.547 1 98.12 99 PHE A N 1
ATOM 764 C CA . PHE A 1 99 ? 12.078 -0.43 17 1 98.12 99 PHE A CA 1
ATOM 765 C C . PHE A 1 99 ? 11.258 0.583 17.797 1 98.12 99 PHE A C 1
ATOM 767 O O . PHE A 1 99 ? 10.188 0.256 18.297 1 98.12 99 PHE A O 1
ATOM 774 N N . PRO A 1 100 ? 11.617 1.817 17.781 1 98.38 100 PRO A N 1
ATOM 775 C CA . PRO A 1 100 ? 10.984 2.791 18.672 1 98.38 100 PRO A CA 1
ATOM 776 C C . PRO A 1 100 ? 9.516 3.031 18.344 1 98.38 100 PRO A C 1
ATOM 778 O O . PRO A 1 100 ? 8.703 3.23 19.25 1 98.38 100 PRO A O 1
ATOM 781 N N . SER A 1 101 ? 9.148 3.01 17.094 1 97.94 101 SER A N 1
ATOM 782 C CA . SER A 1 101 ? 7.77 3.309 16.719 1 97.94 101 SER A CA 1
ATOM 783 C C . SER A 1 101 ? 6.801 2.289 17.312 1 97.94 101 SER A C 1
ATOM 785 O O . SER A 1 101 ? 5.633 2.602 17.547 1 97.94 101 SER A O 1
ATOM 787 N N . THR A 1 102 ? 7.234 1.044 17.547 1 97.12 102 THR A N 1
ATOM 788 C CA . THR A 1 102 ? 6.375 -0.011 18.062 1 97.12 102 THR A CA 1
ATOM 789 C C . THR A 1 102 ? 6.082 0.218 19.547 1 97.12 102 THR A C 1
ATOM 791 O O . THR A 1 102 ? 5.219 -0.443 20.125 1 97.12 102 THR A O 1
ATOM 794 N N . LYS A 1 103 ? 6.762 1.168 20.172 1 97.5 103 LYS A N 1
ATOM 795 C CA . LYS A 1 103 ? 6.633 1.44 21.609 1 97.5 103 LYS A CA 1
ATOM 796 C C . LYS A 1 103 ? 5.891 2.754 21.844 1 97.5 103 LYS A C 1
ATOM 798 O O . LYS A 1 103 ? 5.84 3.242 22.984 1 97.5 103 LYS A O 1
ATOM 803 N N . MET A 1 104 ? 5.352 3.32 20.781 1 96.81 104 MET A N 1
ATOM 804 C CA . MET A 1 104 ? 4.664 4.609 20.828 1 96.81 104 MET A CA 1
ATOM 805 C C . MET A 1 104 ? 3.297 4.523 20.172 1 96.81 104 MET A C 1
ATOM 807 O O . MET A 1 104 ? 2.977 3.525 19.516 1 96.81 104 MET A O 1
ATOM 811 N N . LYS A 1 105 ? 2.443 5.484 20.422 1 97.94 105 LYS A N 1
ATOM 812 C CA . LYS A 1 105 ? 1.242 5.719 19.641 1 97.94 105 LYS A CA 1
ATOM 813 C C . LYS A 1 105 ? 1.479 6.797 18.578 1 97.94 105 LYS A C 1
ATOM 815 O O . LYS A 1 105 ? 1.604 7.977 18.906 1 97.94 105 LYS A O 1
ATOM 820 N N . LEU A 1 106 ? 1.546 6.43 17.375 1 98.62 106 LEU A N 1
ATOM 821 C CA . LEU A 1 106 ? 1.964 7.328 16.297 1 98.62 106 LEU A CA 1
ATOM 822 C C . LEU A 1 106 ? 0.787 7.688 15.406 1 98.62 106 LEU A C 1
ATOM 824 O O . LEU A 1 106 ? 0.005 6.812 15.016 1 98.62 106 LEU A O 1
ATOM 828 N N . PHE A 1 107 ? 0.655 8.953 15.148 1 98.88 107 PHE A N 1
ATOM 829 C CA . PHE A 1 107 ? -0.32 9.5 14.211 1 98.88 107 PHE A CA 1
ATOM 830 C C . PHE A 1 107 ? 0.365 9.977 12.93 1 98.88 107 PHE A C 1
ATOM 832 O O . PHE A 1 107 ? 1.318 10.75 12.992 1 98.88 107 PHE A O 1
ATOM 839 N N . GLY A 1 108 ? 0.013 9.445 11.797 1 98.88 108 GLY A N 1
ATOM 840 C CA . GLY A 1 108 ? 0.486 9.945 10.516 1 98.88 108 GLY A CA 1
ATOM 841 C C . GLY A 1 108 ? -0.583 10.68 9.727 1 98.88 108 GLY A C 1
ATOM 842 O O . GLY A 1 108 ? -1.689 10.164 9.547 1 98.88 108 GLY A O 1
ATOM 843 N N . VAL A 1 109 ? -0.315 11.898 9.25 1 98.94 109 VAL A N 1
ATOM 844 C CA . VAL A 1 109 ? -1.295 12.711 8.531 1 98.94 109 VAL A CA 1
ATOM 845 C C . VAL A 1 109 ? -0.781 13.031 7.133 1 98.94 109 VAL A C 1
ATOM 847 O O . VAL A 1 109 ? 0.292 13.617 6.977 1 98.94 109 VAL A O 1
ATOM 850 N N . THR A 1 110 ? -1.513 12.594 6.137 1 98.81 110 THR A N 1
ATOM 851 C CA . THR A 1 110 ? -1.138 12.922 4.766 1 98.81 110 THR A CA 1
ATOM 852 C C . THR A 1 110 ? -2.268 13.656 4.055 1 98.81 110 THR A C 1
ATOM 854 O O . THR A 1 110 ? -3.371 13.781 4.594 1 98.81 110 THR A O 1
ATOM 857 N N . GLY A 1 111 ? -2.043 14.234 2.896 1 97.56 111 GLY A N 1
ATOM 858 C CA . GLY A 1 111 ? -2.922 15.055 2.082 1 97.56 111 GLY A CA 1
ATOM 859 C C . GLY A 1 111 ? -2.197 16.188 1.388 1 97.56 111 GLY A C 1
ATOM 860 O O . GLY A 1 111 ? -0.992 16.375 1.573 1 97.56 111 GLY A O 1
ATOM 861 N N . THR A 1 112 ? -2.936 16.891 0.541 1 94.94 112 THR A N 1
ATOM 862 C CA . THR A 1 112 ? -2.346 18.062 -0.105 1 94.94 112 THR A CA 1
ATOM 863 C C . THR A 1 112 ? -2.266 19.234 0.868 1 94.94 112 THR A C 1
ATOM 865 O O . THR A 1 112 ? -1.189 19.797 1.088 1 94.94 112 THR A O 1
ATOM 868 N N . ASN A 1 113 ? -3.346 19.531 1.547 1 92.31 113 ASN A N 1
ATOM 869 C CA . ASN A 1 113 ? -3.445 20.641 2.49 1 92.31 113 ASN A CA 1
ATOM 870 C C . ASN A 1 113 ? -3.936 20.172 3.857 1 92.31 113 ASN A C 1
ATOM 872 O O . ASN A 1 113 ? -4.637 19.172 3.957 1 92.31 113 ASN A O 1
ATOM 876 N N . GLY A 1 114 ? -3.51 20.875 4.914 1 94.44 114 GLY A N 1
ATOM 877 C CA . GLY A 1 114 ? -4.074 20.656 6.234 1 94.44 114 GLY A CA 1
ATOM 878 C C . GLY A 1 114 ? -3.219 19.766 7.113 1 94.44 114 GLY A C 1
ATOM 879 O O . GLY A 1 114 ? -3.477 19.641 8.312 1 94.44 114 GLY A O 1
ATOM 880 N N . LYS A 1 115 ? -2.137 19.156 6.582 1 95.88 115 LYS A N 1
ATOM 881 C CA . LYS A 1 115 ? -1.294 18.219 7.336 1 95.88 115 LYS A CA 1
ATOM 882 C C . LYS A 1 115 ? -0.752 18.875 8.602 1 95.88 115 LYS A C 1
ATOM 884 O O . LYS A 1 115 ? -0.877 18.328 9.695 1 95.88 115 LYS A O 1
ATOM 889 N N . THR A 1 116 ? -0.162 20.062 8.445 1 92.62 116 THR A N 1
ATOM 890 C CA . THR A 1 116 ? 0.459 20.766 9.562 1 92.62 116 THR A CA 1
ATOM 891 C C . THR A 1 116 ? -0.576 21.109 10.633 1 92.62 116 THR A C 1
ATOM 893 O O . THR A 1 116 ? -0.334 20.906 11.82 1 92.62 116 THR A O 1
ATOM 896 N N . THR A 1 117 ? -1.71 21.594 10.203 1 93.25 117 THR A N 1
ATOM 897 C CA . THR A 1 117 ? -2.76 21.984 11.141 1 93.25 117 THR A CA 1
ATOM 898 C C . THR A 1 117 ? -3.258 20.766 11.922 1 93.25 117 THR A C 1
ATOM 900 O O . THR A 1 117 ? -3.33 20.797 13.148 1 93.25 117 THR A O 1
ATOM 903 N N . VAL A 1 118 ? -3.582 19.656 11.266 1 97.56 118 VAL A N 1
ATOM 904 C CA . VAL A 1 118 ? -4.145 18.469 11.898 1 97.56 118 VAL A CA 1
ATOM 905 C C . VAL A 1 118 ? -3.131 17.875 12.883 1 97.56 118 VAL A C 1
ATOM 907 O O . VAL A 1 118 ? -3.482 17.516 14.008 1 97.56 118 VAL A O 1
ATOM 910 N N . THR A 1 119 ? -1.851 17.75 12.477 1 97.5 119 THR A N 1
ATOM 911 C CA . THR A 1 119 ? -0.84 17.188 13.367 1 97.5 119 THR A CA 1
ATOM 912 C C . THR A 1 119 ? -0.68 18.062 14.617 1 97.5 119 THR A C 1
ATOM 914 O O . THR A 1 119 ? -0.554 17.531 15.727 1 97.5 119 THR A O 1
ATOM 917 N N . ASN A 1 120 ? -0.719 19.375 14.445 1 93.56 120 ASN A N 1
ATOM 918 C CA . ASN A 1 120 ? -0.57 20.266 15.586 1 93.56 120 ASN A CA 1
ATOM 919 C C . ASN A 1 120 ? -1.798 20.234 16.5 1 93.56 120 ASN A C 1
ATOM 921 O O . ASN A 1 120 ? -1.678 20.344 17.719 1 93.56 120 ASN A O 1
ATOM 925 N N . LEU A 1 121 ? -2.977 20.141 15.859 1 95.25 121 LEU A N 1
ATOM 926 C CA . LEU A 1 121 ? -4.191 19.984 16.656 1 95.25 121 LEU A CA 1
ATOM 927 C C . LEU A 1 121 ? -4.133 18.719 17.5 1 95.25 121 LEU A C 1
ATOM 929 O O . LEU A 1 121 ? -4.441 18.75 18.703 1 95.25 121 LEU A O 1
ATOM 933 N N . ILE A 1 122 ? -3.73 17.562 16.906 1 97.31 122 ILE A N 1
ATOM 934 C CA . ILE A 1 122 ? -3.598 16.297 17.625 1 97.31 122 ILE A CA 1
ATOM 935 C C . ILE A 1 122 ? -2.609 16.469 18.781 1 97.31 122 ILE A C 1
ATOM 937 O O . ILE A 1 122 ? -2.906 16.094 19.922 1 97.31 122 ILE A O 1
ATOM 941 N N . HIS A 1 123 ? -1.467 17.078 18.484 1 95.44 123 HIS A N 1
ATOM 942 C CA . HIS A 1 123 ? -0.417 17.312 19.469 1 95.44 123 HIS A CA 1
ATOM 943 C C . HIS A 1 123 ? -0.931 18.156 20.625 1 95.44 123 HIS A C 1
ATOM 945 O O . HIS A 1 123 ? -0.772 17.781 21.797 1 95.44 123 HIS A O 1
ATOM 951 N N . SER A 1 124 ? -1.62 19.266 20.328 1 93.5 124 SER A N 1
ATOM 952 C CA . SER A 1 124 ? -2.117 20.188 21.344 1 93.5 124 SER A CA 1
ATOM 953 C C . SER A 1 124 ? -3.188 19.531 22.219 1 93.5 124 SER A C 1
ATOM 955 O O . SER A 1 124 ? -3.195 19.703 23.438 1 93.5 124 SER A O 1
ATOM 957 N N . LEU A 1 125 ? -4.078 18.797 21.594 1 95 125 LEU A N 1
ATOM 958 C CA . LEU A 1 125 ? -5.164 18.156 22.328 1 95 125 LEU A CA 1
ATOM 959 C C . LEU A 1 125 ? -4.629 17.062 23.234 1 95 125 LEU A C 1
ATOM 961 O O . LEU A 1 125 ? -5.129 16.875 24.344 1 95 125 LEU A O 1
ATOM 965 N N . LEU A 1 126 ? -3.629 16.312 22.75 1 95.06 126 LEU A N 1
ATOM 966 C CA . LEU A 1 126 ? -2.986 15.312 23.594 1 95.06 126 LEU A CA 1
ATOM 967 C C . LEU A 1 126 ? -2.354 15.961 24.828 1 95.06 126 LEU A C 1
ATOM 969 O O . LEU A 1 126 ? -2.506 15.461 25.938 1 95.06 126 LEU A O 1
ATOM 973 N N . GLN A 1 127 ? -1.7 17.094 24.578 1 92.25 127 GLN A N 1
ATOM 974 C CA . GLN A 1 127 ? -1.068 17.797 25.688 1 92.25 127 GLN A CA 1
ATOM 975 C C . GLN A 1 127 ? -2.107 18.297 26.688 1 92.25 127 GLN A C 1
ATOM 977 O O . GLN A 1 127 ? -1.91 18.188 27.906 1 92.25 127 GLN A O 1
ATOM 982 N N . LYS A 1 128 ? -3.152 18.812 26.203 1 90 128 LYS A N 1
ATOM 983 C CA . LYS A 1 128 ? -4.223 19.312 27.062 1 90 128 LYS A CA 1
ATOM 984 C C . LYS A 1 128 ? -4.855 18.172 27.875 1 90 128 LYS A C 1
ATOM 986 O O . LYS A 1 128 ? -5.371 18.391 28.969 1 90 128 LYS A O 1
ATOM 991 N N . ASP A 1 129 ? -4.824 17.031 27.266 1 87.88 129 ASP A N 1
ATOM 992 C CA . ASP A 1 129 ? -5.363 15.852 27.953 1 87.88 129 ASP A CA 1
ATOM 993 C C . ASP A 1 129 ? -4.344 15.266 28.922 1 87.88 129 ASP A C 1
ATOM 995 O O . ASP A 1 129 ? -4.555 14.18 29.469 1 87.88 129 ASP A O 1
ATOM 999 N N . GLY A 1 130 ? -3.178 15.867 29.094 1 87.88 130 GLY A N 1
ATOM 1000 C CA . GLY A 1 130 ? -2.186 15.477 30.078 1 87.88 130 GLY A CA 1
ATOM 1001 C C . GLY A 1 130 ? -1.194 14.453 29.562 1 87.88 130 GLY A C 1
ATOM 1002 O O . GLY A 1 130 ? -0.467 13.828 30.328 1 87.88 130 GLY A O 1
ATOM 1003 N N . ARG A 1 131 ? -1.18 14.258 28.281 1 91.25 131 ARG A N 1
ATOM 1004 C CA . ARG A 1 131 ? -0.243 13.305 27.688 1 91.25 131 ARG A CA 1
ATOM 1005 C C . ARG A 1 131 ? 0.991 14.023 27.141 1 91.25 131 ARG A C 1
ATOM 1007 O O . ARG A 1 131 ? 0.89 15.125 26.609 1 91.25 131 ARG A O 1
ATOM 1014 N N . LYS A 1 132 ? 2.121 13.406 27.312 1 94.94 132 LYS A N 1
ATOM 1015 C CA . LYS A 1 132 ? 3.309 13.898 26.609 1 94.94 132 LYS A CA 1
ATOM 1016 C C . LYS A 1 132 ? 3.27 13.531 25.141 1 94.94 132 LYS A C 1
ATOM 1018 O O . LYS A 1 132 ? 2.998 12.383 24.781 1 94.94 132 LYS A O 1
ATOM 1023 N N . SER A 1 133 ? 3.434 14.539 24.344 1 96.06 133 SER A N 1
ATOM 1024 C CA . SER A 1 133 ? 3.318 14.32 22.906 1 96.06 133 SER A CA 1
ATOM 1025 C C . SER A 1 133 ? 4.371 15.117 22.141 1 96.06 133 SER A C 1
ATOM 1027 O O . SER A 1 133 ? 4.852 16.141 22.625 1 96.06 133 SER A O 1
ATOM 1029 N N . ALA A 1 134 ? 4.805 14.586 21.016 1 97.06 134 ALA A N 1
ATOM 1030 C CA . ALA A 1 134 ? 5.707 15.258 20.078 1 97.06 134 ALA A CA 1
ATOM 1031 C C . ALA A 1 134 ? 5.051 15.438 18.719 1 97.06 134 ALA A C 1
ATOM 1033 O O . ALA A 1 134 ? 4.027 14.812 18.422 1 97.06 134 ALA A O 1
ATOM 1034 N N . VAL A 1 135 ? 5.594 16.344 17.922 1 95.62 135 VAL A N 1
ATOM 1035 C CA . VAL A 1 135 ? 5.09 16.578 16.578 1 95.62 135 VAL A CA 1
ATOM 1036 C C . VAL A 1 135 ? 6.262 16.797 15.617 1 95.62 135 VAL A C 1
ATOM 1038 O O . VAL A 1 135 ? 7.273 17.391 15.984 1 95.62 135 VAL A O 1
ATOM 1041 N N . SER A 1 136 ? 6.168 16.156 14.453 1 95.88 136 SER A N 1
ATOM 1042 C CA . SER A 1 136 ? 7.168 16.297 13.398 1 95.88 136 SER A CA 1
ATOM 1043 C C . SER A 1 136 ? 6.523 16.688 12.07 1 95.88 136 SER A C 1
ATOM 1045 O O . SER A 1 136 ? 5.562 16.047 11.633 1 95.88 136 SER A O 1
ATOM 1047 N N . GLY A 1 137 ? 7.035 17.734 11.43 1 92.81 137 GLY A N 1
ATOM 1048 C CA . GLY A 1 137 ? 6.465 18.156 10.164 1 92.81 137 GLY A CA 1
ATOM 1049 C C . GLY A 1 137 ? 7.195 19.328 9.539 1 92.81 137 GLY A C 1
ATOM 1050 O O . GLY A 1 137 ? 8.406 19.5 9.734 1 92.81 137 GLY A O 1
ATOM 1051 N N . THR A 1 138 ? 6.527 20.094 8.734 1 82.69 138 THR A N 1
ATOM 1052 C CA . THR A 1 138 ? 7.043 21.219 7.961 1 82.69 138 THR A CA 1
ATOM 1053 C C . THR A 1 138 ? 7.68 22.266 8.875 1 82.69 138 THR A C 1
ATOM 1055 O O . THR A 1 138 ? 8.711 22.844 8.539 1 82.69 138 THR A O 1
ATOM 1058 N N . ILE A 1 139 ? 7.109 22.453 10.023 1 79.75 139 ILE A N 1
ATOM 1059 C CA . ILE A 1 139 ? 7.562 23.5 10.93 1 79.75 139 ILE A CA 1
ATOM 1060 C C . ILE A 1 139 ? 8.727 22.984 11.773 1 79.75 139 ILE A C 1
ATOM 1062 O O . ILE A 1 139 ? 9.367 23.75 12.5 1 79.75 139 ILE A O 1
ATOM 1066 N N . GLY A 1 140 ? 9 21.672 11.688 1 86.44 140 GLY A N 1
ATOM 1067 C CA . GLY A 1 140 ? 10.062 21.047 12.453 1 86.44 140 GLY A CA 1
ATOM 1068 C C . GLY A 1 140 ? 9.562 19.984 13.406 1 86.44 140 GLY A C 1
ATOM 1069 O O . GLY A 1 140 ? 8.461 19.453 13.234 1 86.44 140 GLY A O 1
ATOM 1070 N N . VAL A 1 141 ? 10.508 19.609 14.25 1 91.44 141 VAL A N 1
ATOM 1071 C CA . VAL A 1 141 ? 10.188 18.609 15.266 1 91.44 141 VAL A CA 1
ATOM 1072 C C . VAL A 1 141 ? 10.117 19.266 16.641 1 91.44 141 VAL A C 1
ATOM 1074 O O . VAL A 1 141 ? 11 20.047 17.016 1 91.44 141 VAL A O 1
ATOM 1077 N N . GLU A 1 142 ? 9.062 19.109 17.266 1 91.44 142 GLU A N 1
ATOM 1078 C CA . GLU A 1 142 ? 8.906 19.594 18.625 1 91.44 142 GLU A CA 1
ATOM 1079 C C . GLU A 1 142 ? 8.828 18.438 19.625 1 91.44 142 GLU A C 1
ATOM 1081 O O . GLU A 1 142 ? 7.895 17.641 19.578 1 91.44 142 GLU A O 1
ATOM 1086 N N . LEU A 1 143 ? 9.82 18.328 20.406 1 91.88 143 LEU A N 1
ATOM 1087 C CA . LEU A 1 143 ? 9.898 17.359 21.516 1 91.88 143 LEU A CA 1
ATOM 1088 C C . LEU A 1 143 ? 9.938 18.078 22.859 1 91.88 143 LEU A C 1
ATOM 1090 O O . LEU A 1 143 ? 10.938 18.734 23.188 1 91.88 143 LEU A O 1
ATOM 1094 N N . SER A 1 144 ? 8.898 17.906 23.688 1 84.56 144 SER A N 1
ATOM 1095 C CA . SER A 1 144 ? 8.859 18.656 24.938 1 84.56 144 SER A CA 1
ATOM 1096 C C . SER A 1 144 ? 9.219 20.125 24.719 1 84.56 144 SER A C 1
ATOM 1098 O O . SER A 1 144 ? 8.57 20.812 23.938 1 84.56 144 SER A O 1
ATOM 1100 N N . ASP A 1 145 ? 10.289 20.562 25.281 1 80.69 145 ASP A N 1
ATOM 1101 C CA . ASP A 1 145 ? 10.664 21.969 25.156 1 80.69 145 ASP A CA 1
ATOM 1102 C C . ASP A 1 145 ? 11.766 22.156 24.125 1 80.69 145 ASP A C 1
ATOM 1104 O O . ASP A 1 145 ? 12.312 23.25 23.984 1 80.69 145 ASP A O 1
ATOM 1108 N N . GLU A 1 146 ? 11.953 21.109 23.297 1 86.38 146 GLU A N 1
ATOM 1109 C CA . GLU A 1 146 ? 12.992 21.156 22.266 1 86.38 146 GLU A CA 1
ATOM 1110 C C . GLU A 1 146 ? 12.383 21.281 20.875 1 86.38 146 GLU A C 1
ATOM 1112 O O . GLU A 1 146 ? 11.398 20.609 20.562 1 86.38 146 GLU A O 1
ATOM 1117 N N . LYS A 1 147 ? 12.961 22.203 20.125 1 87 147 LYS A N 1
ATOM 1118 C CA . LYS A 1 147 ? 12.578 22.328 18.734 1 87 147 LYS A CA 1
ATOM 1119 C C . LYS A 1 147 ? 13.758 22.016 17.812 1 87 147 LYS A C 1
ATOM 1121 O O . LYS A 1 147 ? 14.852 22.562 17.984 1 87 147 LYS A O 1
ATOM 1126 N N . ILE A 1 148 ? 13.523 21.062 16.969 1 84.56 148 ILE A N 1
ATOM 1127 C CA . ILE A 1 148 ? 14.547 20.641 16.016 1 84.56 148 ILE A CA 1
ATOM 1128 C C . ILE A 1 148 ? 14.125 21.031 14.602 1 84.56 148 ILE A C 1
ATOM 1130 O O . ILE A 1 148 ? 12.992 20.75 14.188 1 84.56 148 ILE A O 1
ATOM 1134 N N . THR A 1 149 ? 15.031 21.688 13.906 1 80.94 149 THR A N 1
ATOM 1135 C CA . THR A 1 149 ? 14.75 22.031 12.516 1 80.94 149 THR A CA 1
ATOM 1136 C C . THR A 1 149 ? 14.859 20.797 11.617 1 80.94 149 THR A C 1
ATOM 1138 O O . THR A 1 149 ? 15.719 19.938 11.844 1 80.94 149 THR A O 1
ATOM 1141 N N . SER A 1 150 ? 13.977 20.734 10.727 1 78.56 150 SER A N 1
ATOM 1142 C CA . SER A 1 150 ? 14.008 19.641 9.766 1 78.56 150 SER A CA 1
ATOM 1143 C C . SER A 1 150 ? 14.133 20.156 8.336 1 78.56 150 SER A C 1
ATOM 1145 O O . SER A 1 150 ? 13.594 21.203 8 1 78.56 150 SER A O 1
ATOM 1147 N N . ALA A 1 151 ? 14.891 19.438 7.535 1 72.81 151 ALA A N 1
ATOM 1148 C CA . ALA A 1 151 ? 15.117 19.828 6.141 1 72.81 151 ALA A CA 1
ATOM 1149 C C . ALA A 1 151 ? 13.867 19.578 5.297 1 72.81 151 ALA A C 1
ATOM 1151 O O . ALA A 1 151 ? 13.641 20.266 4.297 1 72.81 151 ALA A O 1
ATOM 1152 N N . ASN A 1 152 ? 13.102 18.594 5.684 1 83.38 152 ASN A N 1
ATOM 1153 C CA . ASN A 1 152 ? 11.922 18.188 4.93 1 83.38 152 ASN A CA 1
ATOM 1154 C C . ASN A 1 152 ? 10.695 18.047 5.832 1 83.38 152 ASN A C 1
ATOM 1156 O O . ASN A 1 152 ? 10.836 17.922 7.051 1 83.38 152 ASN A O 1
ATOM 1160 N N . THR A 1 153 ? 9.555 18.188 5.188 1 84.06 153 THR A N 1
ATOM 1161 C CA . THR A 1 153 ? 8.312 17.922 5.906 1 84.06 153 THR A CA 1
ATOM 1162 C C . THR A 1 153 ? 8.375 16.578 6.602 1 84.06 153 THR A C 1
ATOM 1164 O O . THR A 1 153 ? 7.934 16.438 7.746 1 84.06 153 THR A O 1
ATOM 1167 N N . THR A 1 154 ? 8.891 15.57 5.906 1 92.88 154 THR A N 1
ATOM 1168 C CA . THR A 1 154 ? 9.125 14.234 6.43 1 92.88 154 THR A CA 1
ATOM 1169 C C . THR A 1 154 ? 10.617 13.906 6.441 1 92.88 154 THR A C 1
ATOM 1171 O O . THR A 1 154 ? 11.273 13.93 5.395 1 92.88 154 THR A O 1
ATOM 1174 N N . CYS A 1 155 ? 11.125 13.617 7.562 1 94.38 155 CYS A N 1
ATOM 1175 C CA . CYS A 1 155 ? 12.547 13.359 7.723 1 94.38 155 CYS A CA 1
ATOM 1176 C C . CYS A 1 155 ? 12.945 12.047 7.047 1 94.38 155 CYS A C 1
ATOM 1178 O O . CYS A 1 155 ? 12.086 11.25 6.684 1 94.38 155 CYS A O 1
ATOM 1180 N N . ASP A 1 156 ? 14.289 11.914 6.863 1 93.88 156 ASP A N 1
ATOM 1181 C CA . ASP A 1 156 ? 14.781 10.664 6.289 1 93.88 156 ASP A CA 1
ATOM 1182 C C . ASP A 1 156 ? 14.672 9.516 7.293 1 93.88 156 ASP A C 1
ATOM 1184 O O . ASP A 1 156 ? 14.422 9.742 8.477 1 93.88 156 ASP A O 1
ATOM 1188 N N . ALA A 1 157 ? 14.922 8.336 6.82 1 96.25 157 ALA A N 1
ATOM 1189 C CA . ALA A 1 157 ? 14.664 7.125 7.594 1 96.25 157 ALA A CA 1
ATOM 1190 C C . ALA A 1 157 ? 15.492 7.109 8.883 1 96.25 157 ALA A C 1
ATOM 1192 O O . ALA A 1 157 ? 14.969 6.809 9.953 1 96.25 157 ALA A O 1
ATOM 1193 N N . LEU A 1 158 ? 16.766 7.414 8.805 1 96.81 158 LEU A N 1
ATOM 1194 C CA . LEU A 1 158 ? 17.625 7.391 9.969 1 96.81 158 LEU A CA 1
ATOM 1195 C C . LEU A 1 158 ? 17.219 8.453 10.984 1 96.81 158 LEU A C 1
ATOM 1197 O O . LEU A 1 158 ? 17.125 8.18 12.18 1 96.81 158 LEU A O 1
ATOM 1201 N N . THR A 1 159 ? 16.938 9.672 10.484 1 95.75 159 THR A N 1
ATOM 1202 C CA . THR A 1 159 ? 16.531 10.789 11.336 1 95.75 159 THR A CA 1
ATOM 1203 C C . THR A 1 159 ? 15.219 10.492 12.039 1 95.75 159 THR A C 1
ATOM 1205 O O . THR A 1 159 ? 15.055 10.805 13.227 1 95.75 159 THR A O 1
ATOM 1208 N N . ASN A 1 160 ? 14.289 9.898 11.328 1 97.31 160 ASN A N 1
ATOM 1209 C CA . ASN A 1 160 ? 13.016 9.539 11.945 1 97.31 160 ASN A CA 1
ATOM 1210 C C . ASN A 1 160 ? 13.227 8.609 13.141 1 97.31 160 ASN A C 1
ATOM 1212 O O . ASN A 1 160 ? 12.656 8.836 14.211 1 97.31 160 ASN A O 1
ATOM 1216 N N . GLN A 1 161 ? 14.039 7.539 12.969 1 97.69 161 GLN A N 1
ATOM 1217 C CA . GLN A 1 161 ? 14.281 6.598 14.055 1 97.69 161 GLN A CA 1
ATOM 1218 C C . GLN A 1 161 ? 14.969 7.281 15.227 1 97.69 161 GLN A C 1
ATOM 1220 O O . GLN A 1 161 ? 14.656 7.004 16.391 1 97.69 161 GLN A O 1
ATOM 1225 N N . ARG A 1 162 ? 15.906 8.18 14.922 1 96.25 162 ARG A N 1
ATOM 1226 C CA . ARG A 1 162 ? 16.594 8.93 15.961 1 96.25 162 ARG A CA 1
ATOM 1227 C C . ARG A 1 162 ? 15.625 9.797 16.75 1 96.25 162 ARG A C 1
ATOM 1229 O O . ARG A 1 162 ? 15.695 9.844 17.984 1 96.25 162 ARG A O 1
ATOM 1236 N N . ILE A 1 163 ? 14.758 10.469 16.047 1 96.25 163 ILE A N 1
ATOM 1237 C CA . ILE A 1 163 ? 13.789 11.359 16.688 1 96.25 163 ILE A CA 1
ATOM 1238 C C . ILE A 1 163 ? 12.844 10.547 17.562 1 96.25 163 ILE A C 1
ATOM 1240 O O . ILE A 1 163 ? 12.539 10.945 18.688 1 96.25 163 ILE A O 1
ATOM 1244 N N . LEU A 1 164 ? 12.367 9.43 17.047 1 97.94 164 LEU A N 1
ATOM 1245 C CA . LEU A 1 164 ? 11.453 8.586 17.812 1 97.94 164 LEU A CA 1
ATOM 1246 C C . LEU A 1 164 ? 12.117 8.062 19.078 1 97.94 164 LEU A C 1
ATOM 1248 O O . LEU A 1 164 ? 11.516 8.078 20.156 1 97.94 164 LEU A O 1
ATOM 1252 N N . GL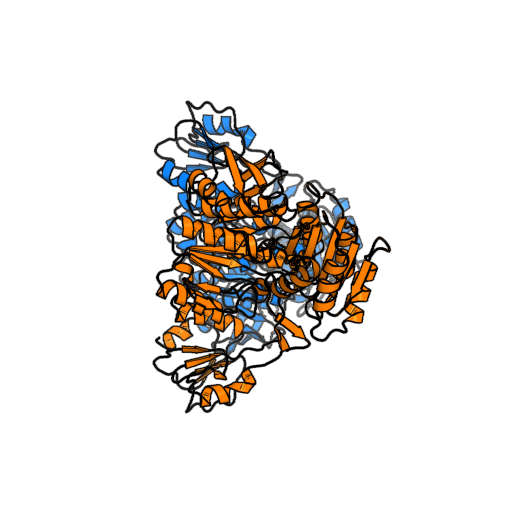N A 1 165 ? 13.359 7.621 18.953 1 97.69 165 GLN A N 1
ATOM 1253 C CA . GLN A 1 165 ? 14.086 7.156 20.125 1 97.69 165 GLN A CA 1
ATOM 1254 C C . GLN A 1 165 ? 14.305 8.289 21.125 1 97.69 165 GLN A C 1
ATOM 1256 O O . GLN A 1 165 ? 14.164 8.086 22.328 1 97.69 165 GLN A O 1
ATOM 1261 N N . HIS A 1 166 ? 14.664 9.43 20.578 1 96.38 166 HIS A N 1
ATOM 1262 C CA . HIS A 1 166 ? 14.875 10.594 21.422 1 96.38 166 HIS A CA 1
ATOM 1263 C C . HIS A 1 166 ? 13.602 10.953 22.188 1 96.38 166 HIS A C 1
ATOM 1265 O O . HIS A 1 166 ? 13.672 11.32 23.375 1 96.38 166 HIS A O 1
ATOM 1271 N N . ALA A 1 167 ? 12.484 10.867 21.562 1 97.44 167 ALA A N 1
ATOM 1272 C CA . ALA A 1 167 ? 11.203 11.086 22.234 1 97.44 167 ALA A CA 1
ATOM 1273 C C . ALA A 1 167 ? 11.008 10.094 23.375 1 97.44 167 ALA A C 1
ATOM 1275 O O . ALA A 1 167 ? 10.664 10.484 24.484 1 97.44 167 ALA A O 1
ATOM 1276 N N . LEU A 1 168 ? 11.227 8.828 23.109 1 97.75 168 LEU A N 1
ATOM 1277 C CA . LEU A 1 168 ? 11.07 7.789 24.125 1 97.75 168 LEU A CA 1
ATOM 1278 C C . LEU A 1 168 ? 12 8.031 25.312 1 97.75 168 LEU A C 1
ATOM 1280 O O . LEU A 1 168 ? 11.625 7.793 26.453 1 97.75 168 LEU A O 1
ATOM 1284 N N . ASP A 1 169 ? 13.211 8.516 25 1 96.94 169 ASP A N 1
ATOM 1285 C CA . ASP A 1 169 ? 14.172 8.828 26.062 1 96.94 169 ASP A CA 1
ATOM 1286 C C . ASP A 1 169 ? 13.641 9.906 27 1 96.94 169 ASP A C 1
ATOM 1288 O O . ASP A 1 169 ? 14.094 10.023 28.141 1 96.94 169 ASP A O 1
ATOM 1292 N N . GLN A 1 170 ? 12.75 10.695 26.5 1 95.81 170 GLN A N 1
ATOM 1293 C CA . GLN A 1 170 ? 12.156 11.766 27.297 1 95.81 170 GLN A CA 1
ATOM 1294 C C . GLN A 1 170 ? 10.781 11.367 27.812 1 95.81 170 GLN A C 1
ATOM 1296 O O . GLN A 1 170 ? 9.992 12.219 28.234 1 95.81 170 GLN A O 1
ATOM 1301 N N . ASP A 1 171 ? 10.422 10.148 27.641 1 96.06 171 ASP A N 1
ATOM 1302 C CA . ASP A 1 171 ? 9.172 9.562 28.125 1 96.06 171 ASP A CA 1
ATOM 1303 C C . ASP A 1 171 ? 7.98 10.086 27.328 1 96.06 171 ASP A C 1
ATOM 1305 O O . ASP A 1 171 ? 6.891 10.266 27.875 1 96.06 171 ASP A O 1
ATOM 1309 N N . ILE A 1 172 ? 8.227 10.5 26.141 1 97 172 ILE A N 1
ATOM 1310 C CA . ILE A 1 172 ? 7.156 10.844 25.219 1 97 172 ILE A CA 1
ATOM 1311 C C . ILE A 1 172 ? 6.75 9.609 24.406 1 97 172 ILE A C 1
ATOM 1313 O O . ILE A 1 172 ? 7.57 9.031 23.703 1 97 172 ILE A O 1
ATOM 1317 N N . ASP A 1 173 ? 5.473 9.25 24.5 1 95.56 173 ASP A N 1
ATOM 1318 C CA . ASP A 1 173 ? 5.09 8.023 23.812 1 95.56 173 ASP A CA 1
ATOM 1319 C C . ASP A 1 173 ? 3.975 8.281 22.812 1 95.56 173 ASP A C 1
ATOM 1321 O O . ASP A 1 173 ? 3.359 7.344 22.297 1 95.56 173 ASP A O 1
ATOM 1325 N N . HIS A 1 174 ? 3.615 9.57 22.578 1 97.94 174 HIS A N 1
ATOM 1326 C CA . HIS A 1 174 ? 2.711 9.984 21.516 1 97.94 174 HIS A CA 1
ATOM 1327 C C . HIS A 1 174 ? 3.395 10.945 20.547 1 97.94 174 HIS A C 1
ATOM 1329 O O . HIS A 1 174 ? 4.156 11.82 20.969 1 97.94 174 HIS A O 1
ATOM 1335 N N . MET A 1 175 ? 3.174 10.742 19.281 1 98.06 175 MET A N 1
ATOM 1336 C CA . MET A 1 175 ? 3.74 11.672 18.312 1 98.06 175 MET A CA 1
ATOM 1337 C C . MET A 1 175 ? 2.863 11.75 17.062 1 98.06 175 MET A C 1
ATOM 1339 O O . MET A 1 175 ? 2.35 10.734 16.594 1 98.06 175 MET A O 1
ATOM 1343 N N . ALA A 1 176 ? 2.611 12.93 16.609 1 98.31 176 ALA A N 1
ATOM 1344 C CA . ALA A 1 176 ? 1.964 13.18 15.32 1 98.31 176 ALA A CA 1
ATOM 1345 C C . ALA A 1 176 ? 2.982 13.594 14.266 1 98.31 176 ALA A C 1
ATOM 1347 O O . ALA A 1 176 ? 3.814 14.477 14.508 1 98.31 176 ALA A O 1
ATOM 1348 N N . MET A 1 177 ? 2.941 12.969 13.094 1 98.62 177 MET A N 1
ATOM 1349 C CA . MET A 1 177 ? 3.916 13.234 12.039 1 98.62 177 MET A CA 1
ATOM 1350 C C . MET A 1 177 ? 3.219 13.633 10.742 1 98.62 177 MET A C 1
ATOM 1352 O O . MET A 1 177 ? 2.262 12.977 10.32 1 98.62 177 MET A O 1
ATOM 1356 N N . GLU A 1 178 ? 3.688 14.734 10.141 1 98.25 178 GLU A N 1
ATOM 1357 C CA . GLU A 1 178 ? 3.281 15.039 8.773 1 98.25 178 GLU A CA 1
ATOM 1358 C C . GLU A 1 178 ? 3.906 14.055 7.777 1 98.25 178 GLU A C 1
ATOM 1360 O O . GLU A 1 178 ? 5.125 13.867 7.777 1 98.25 178 GLU A O 1
ATOM 1365 N N . VAL A 1 179 ? 3.109 13.516 6.973 1 98.56 179 VAL A N 1
ATOM 1366 C CA . VAL A 1 179 ? 3.566 12.516 6.012 1 98.56 179 VAL A CA 1
ATOM 1367 C C . VAL A 1 179 ? 3.393 13.055 4.59 1 98.56 179 VAL A C 1
ATOM 1369 O O . VAL A 1 179 ? 2.273 13.109 4.078 1 98.56 179 VAL A O 1
ATOM 1372 N N . SER A 1 180 ? 4.473 13.383 3.961 1 97.19 180 SER A N 1
ATOM 1373 C CA . SER A 1 180 ? 4.434 13.898 2.594 1 97.19 180 SER A CA 1
ATOM 1374 C C . SER A 1 180 ? 4.43 12.758 1.578 1 97.19 180 SER A C 1
ATOM 1376 O O . SER A 1 180 ? 4.859 11.641 1.884 1 97.19 180 SER A O 1
ATOM 1378 N N . SER A 1 181 ? 3.906 13.07 0.359 1 96.88 181 SER A N 1
ATOM 1379 C CA . SER A 1 181 ? 3.943 12.086 -0.716 1 96.88 181 SER A CA 1
ATOM 1380 C C . SER A 1 181 ? 5.375 11.75 -1.112 1 96.88 181 SER A C 1
ATOM 1382 O O . SER A 1 181 ? 5.688 10.602 -1.425 1 96.88 181 SER A O 1
ATOM 1384 N N . HIS A 1 182 ? 6.281 12.734 -1.066 1 94.56 182 HIS A N 1
ATOM 1385 C CA . HIS A 1 182 ? 7.699 12.508 -1.316 1 94.56 182 HIS A CA 1
ATOM 1386 C C . HIS A 1 182 ? 8.281 11.523 -0.311 1 94.56 182 HIS A C 1
ATOM 1388 O O . HIS A 1 182 ? 8.984 10.578 -0.693 1 94.56 182 HIS A O 1
ATOM 1394 N N . GLY A 1 183 ? 7.992 11.812 0.935 1 96.69 183 GLY A N 1
ATOM 1395 C CA . GLY A 1 183 ? 8.5 10.938 1.98 1 96.69 183 GLY A CA 1
ATOM 1396 C C . GLY A 1 183 ? 8.07 9.492 1.806 1 96.69 183 GLY A C 1
ATOM 1397 O O . GLY A 1 183 ? 8.867 8.578 2.027 1 96.69 183 GLY A O 1
ATOM 1398 N N . LEU A 1 184 ? 6.824 9.281 1.4 1 97.69 184 LEU A N 1
ATOM 1399 C CA . LEU A 1 184 ? 6.309 7.934 1.182 1 97.69 184 LEU A CA 1
ATOM 1400 C C . LEU A 1 184 ? 6.965 7.289 -0.033 1 97.69 184 LEU A C 1
ATOM 1402 O O . LEU A 1 184 ? 7.43 6.148 0.039 1 97.69 184 LEU A O 1
ATOM 1406 N N . SER A 1 185 ? 7.059 8.031 -1.131 1 95.69 185 SER A N 1
ATOM 1407 C CA . SER A 1 185 ? 7.578 7.496 -2.385 1 95.69 185 SER A CA 1
ATOM 1408 C C . SER A 1 185 ? 9.07 7.176 -2.271 1 95.69 185 SER A C 1
ATOM 1410 O O . SER A 1 185 ? 9.562 6.258 -2.926 1 95.69 185 SER A O 1
ATOM 1412 N N . GLN A 1 186 ? 9.773 7.93 -1.422 1 94.81 186 GLN A N 1
ATOM 1413 C CA . GLN A 1 186 ? 11.219 7.785 -1.309 1 94.81 186 GLN A CA 1
ATOM 1414 C C . GLN A 1 186 ? 11.586 6.812 -0.19 1 94.81 186 GLN A C 1
ATOM 1416 O O . GLN A 1 186 ? 12.773 6.559 0.052 1 94.81 186 GLN A O 1
ATOM 1421 N N . GLY A 1 187 ? 10.641 6.344 0.501 1 96.62 187 GLY A N 1
ATOM 1422 C CA . GLY A 1 187 ? 10.891 5.367 1.548 1 96.62 187 GLY A CA 1
ATOM 1423 C C . GLY A 1 187 ? 11.43 5.984 2.824 1 96.62 187 GLY A C 1
ATOM 1424 O O . GLY A 1 187 ? 12.125 5.316 3.598 1 96.62 187 GLY A O 1
ATOM 1425 N N . ARG A 1 188 ? 11.156 7.266 3.043 1 96.94 188 ARG A N 1
ATOM 1426 C CA . ARG A 1 188 ? 11.664 7.941 4.23 1 96.94 188 ARG A CA 1
ATOM 1427 C C . ARG A 1 188 ? 10.961 7.438 5.488 1 96.94 188 ARG A C 1
ATOM 1429 O O . ARG A 1 188 ? 11.492 7.574 6.598 1 96.94 188 ARG A O 1
ATOM 1436 N N . LEU A 1 189 ? 9.82 6.789 5.266 1 98.19 189 LEU A N 1
ATOM 1437 C CA . LEU A 1 189 ? 9.023 6.359 6.414 1 98.19 189 LEU A CA 1
ATOM 1438 C C . LEU A 1 189 ? 9.102 4.848 6.59 1 98.19 189 LEU A C 1
ATOM 1440 O O . LEU A 1 189 ? 8.375 4.277 7.41 1 98.19 189 LEU A O 1
ATOM 1444 N N . TRP A 1 190 ? 9.969 4.152 5.793 1 98.31 190 TRP A N 1
ATOM 1445 C CA . TRP A 1 190 ? 10.148 2.721 6 1 98.31 190 TRP A CA 1
ATOM 1446 C C . TRP A 1 190 ? 10.539 2.426 7.445 1 98.31 190 TRP A C 1
ATOM 1448 O O . TRP A 1 190 ? 11.5 2.996 7.965 1 98.31 190 TRP A O 1
ATOM 1458 N N . GLY A 1 191 ? 9.727 1.563 8.094 1 98.12 191 GLY A N 1
ATOM 1459 C CA . GLY A 1 191 ? 10.008 1.145 9.461 1 98.12 191 GLY A CA 1
ATOM 1460 C C . GLY A 1 191 ? 9.289 1.986 10.5 1 98.12 191 GLY A C 1
ATOM 1461 O O . GLY A 1 191 ? 9.445 1.767 11.703 1 98.12 191 GLY A O 1
ATOM 1462 N N . VAL A 1 192 ? 8.531 2.994 10.094 1 98.62 192 VAL A N 1
ATOM 1463 C CA . VAL A 1 192 ? 7.703 3.752 11.023 1 98.62 192 VAL A CA 1
ATOM 1464 C C . VAL A 1 192 ? 6.312 3.131 11.102 1 98.62 192 VAL A C 1
ATOM 1466 O O . VAL A 1 192 ? 5.508 3.273 10.172 1 98.62 192 VAL A O 1
ATOM 1469 N N . ASP A 1 193 ? 6.012 2.5 12.156 1 98.44 193 ASP A N 1
ATOM 1470 C CA . ASP A 1 193 ? 4.793 1.719 12.312 1 98.44 193 ASP A CA 1
ATOM 1471 C C . ASP A 1 193 ? 3.678 2.562 12.93 1 98.44 193 ASP A C 1
ATOM 1473 O O . ASP A 1 193 ? 3.41 2.469 14.133 1 98.44 193 ASP A O 1
ATOM 1477 N N . PHE A 1 194 ? 2.928 3.273 12.125 1 98.81 194 PHE A N 1
ATOM 1478 C CA . PHE A 1 194 ? 1.861 4.164 12.57 1 98.81 194 PHE A CA 1
ATOM 1479 C C . PHE A 1 194 ? 0.7 3.369 13.156 1 98.81 194 PHE A C 1
ATOM 1481 O O . PHE A 1 194 ? 0.433 2.244 12.727 1 98.81 194 PHE A O 1
ATOM 1488 N N . ASP A 1 195 ? -0.022 3.98 14.117 1 98.69 195 ASP A N 1
ATOM 1489 C CA . ASP A 1 195 ? -1.221 3.398 14.711 1 98.69 195 ASP A CA 1
ATOM 1490 C C . ASP A 1 195 ? -2.484 3.967 14.07 1 98.69 195 ASP A C 1
ATOM 1492 O O . ASP A 1 195 ? -3.445 3.236 13.828 1 98.69 195 ASP A O 1
ATOM 1496 N N . ILE A 1 196 ? -2.504 5.227 13.891 1 98.88 196 ILE A N 1
ATOM 1497 C CA . ILE A 1 196 ? -3.635 5.945 13.32 1 98.88 196 ILE A CA 1
ATOM 1498 C C . ILE A 1 196 ? -3.146 6.859 12.195 1 98.88 196 ILE A C 1
ATOM 1500 O O . ILE A 1 196 ? -2.217 7.648 12.391 1 98.88 196 ILE A O 1
ATOM 1504 N N . VAL A 1 197 ? -3.719 6.676 11.023 1 98.94 197 VAL A N 1
ATOM 1505 C CA . VAL A 1 197 ? -3.316 7.527 9.898 1 98.94 197 VAL A CA 1
ATOM 1506 C C . VAL A 1 197 ? -4.52 8.328 9.406 1 98.94 197 VAL A C 1
ATOM 1508 O O . VAL A 1 197 ? -5.656 7.855 9.469 1 98.94 197 VAL A O 1
ATOM 1511 N N . VAL A 1 198 ? -4.277 9.57 8.922 1 98.94 198 VAL A N 1
ATOM 1512 C CA . VAL A 1 198 ? -5.324 10.523 8.57 1 98.94 198 VAL A CA 1
ATOM 1513 C C . VAL A 1 198 ? -5.117 11.016 7.141 1 98.94 198 VAL A C 1
ATOM 1515 O O . VAL A 1 198 ? -3.994 11.32 6.738 1 98.94 198 VAL A O 1
ATOM 1518 N N . PHE A 1 199 ? -6.191 11 6.414 1 98.88 199 PHE A N 1
ATOM 1519 C CA . PHE A 1 199 ? -6.223 11.602 5.086 1 98.88 199 PHE A CA 1
ATOM 1520 C C . PHE A 1 199 ? -7.027 12.891 5.098 1 98.88 199 PHE A C 1
ATOM 1522 O O . PHE A 1 199 ? -8.219 12.891 5.43 1 98.88 199 PHE A O 1
ATOM 1529 N N . THR A 1 200 ? -6.441 13.969 4.672 1 98.5 200 THR A N 1
ATOM 1530 C CA . THR A 1 200 ? -7.152 15.242 4.672 1 98.5 200 THR A CA 1
ATOM 1531 C C . THR A 1 200 ? -7.836 15.484 3.326 1 98.5 200 THR A C 1
ATOM 1533 O O . THR A 1 200 ? -9.047 15.312 3.205 1 98.5 200 THR A O 1
ATOM 1536 N N . ASN A 1 201 ? -7.023 15.703 2.26 1 97.31 201 ASN A N 1
ATOM 1537 C CA . ASN A 1 201 ? -7.535 15.93 0.914 1 97.31 201 ASN A CA 1
ATOM 1538 C C . ASN A 1 201 ? -6.461 15.703 -0.143 1 97.31 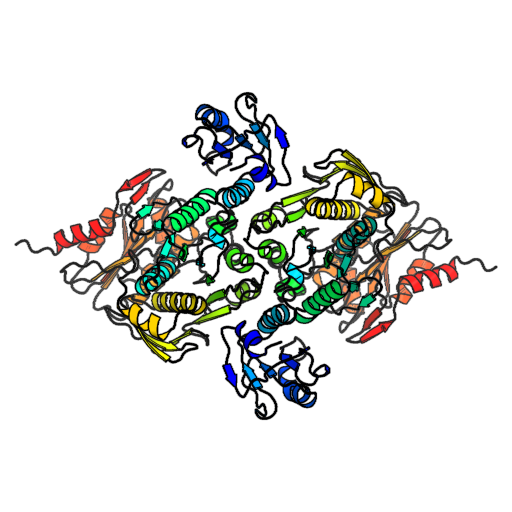201 ASN A C 1
ATOM 1540 O O . ASN A 1 201 ? -5.273 15.609 0.182 1 97.31 201 ASN A O 1
ATOM 1544 N N . LEU A 1 202 ? -6.891 15.57 -1.35 1 96.94 202 LEU A N 1
ATOM 1545 C CA . LEU A 1 202 ? -5.98 15.453 -2.482 1 96.94 202 LEU A CA 1
ATOM 1546 C C . LEU A 1 202 ? -6.406 16.391 -3.617 1 96.94 202 LEU A C 1
ATOM 1548 O O . LEU A 1 202 ? -7.445 16.172 -4.246 1 96.94 202 LEU A O 1
ATOM 1552 N N . THR A 1 203 ? -5.672 17.469 -3.822 1 92.69 203 THR A N 1
ATOM 1553 C CA . THR A 1 203 ? -5.855 18.422 -4.906 1 92.69 203 THR A CA 1
ATOM 1554 C C . THR A 1 203 ? -4.547 18.641 -5.656 1 92.69 203 THR A C 1
ATOM 1556 O O . THR A 1 203 ? -3.504 18.109 -5.27 1 92.69 203 THR A O 1
ATOM 1559 N N . HIS A 1 204 ? -4.547 19.359 -6.723 1 88.31 204 HIS A N 1
ATOM 1560 C CA . HIS A 1 204 ? -3.404 19.516 -7.613 1 88.31 204 HIS A CA 1
ATOM 1561 C C . HIS A 1 204 ? -2.219 20.141 -6.883 1 88.31 204 HIS A C 1
ATOM 1563 O O . HIS A 1 204 ? -2.324 21.234 -6.336 1 88.31 204 HIS A O 1
ATOM 1569 N N . ASP A 1 205 ? -1.176 19.391 -6.801 1 85.44 205 ASP A N 1
ATOM 1570 C CA . ASP A 1 205 ? 0.136 19.797 -6.309 1 85.44 205 ASP A CA 1
ATOM 1571 C C . ASP A 1 205 ? 1.19 18.734 -6.613 1 85.44 205 ASP A C 1
ATOM 1573 O O . ASP A 1 205 ? 0.855 17.594 -6.91 1 85.44 205 ASP A O 1
ATOM 1577 N N . HIS A 1 206 ? 2.459 19.062 -6.699 1 88 206 HIS A N 1
ATOM 1578 C CA . HIS A 1 206 ? 3.615 18.172 -6.75 1 88 206 HIS A CA 1
ATOM 1579 C C . HIS A 1 206 ? 3.623 17.344 -8.031 1 88 206 HIS A C 1
ATOM 1581 O O . HIS A 1 206 ? 4.066 16.203 -8.039 1 88 206 HIS A O 1
ATOM 1587 N N . LEU A 1 207 ? 3.002 17.828 -9.102 1 86.62 207 LEU A N 1
ATOM 1588 C CA . LEU A 1 207 ? 2.957 17.062 -10.344 1 86.62 207 LEU A CA 1
ATOM 1589 C C . LEU A 1 207 ? 4.293 17.141 -11.078 1 86.62 207 LEU A C 1
ATOM 1591 O O . LEU A 1 207 ? 4.547 16.359 -12 1 86.62 207 LEU A O 1
ATOM 1595 N N . ASP A 1 208 ? 5.156 18.125 -10.602 1 85.19 208 ASP A N 1
ATOM 1596 C CA . ASP A 1 208 ? 6.539 18.125 -11.07 1 85.19 208 ASP A CA 1
ATOM 1597 C C . ASP A 1 208 ? 7.262 16.844 -10.664 1 85.19 208 ASP A C 1
ATOM 1599 O O . ASP A 1 208 ? 8.195 16.406 -11.336 1 85.19 208 ASP A O 1
ATOM 1603 N N . TYR A 1 209 ? 6.84 16.25 -9.609 1 87.94 209 TYR A N 1
ATOM 1604 C CA . TYR A 1 209 ? 7.465 15.055 -9.07 1 87.94 209 TYR A CA 1
ATOM 1605 C C . TYR A 1 209 ? 6.668 13.805 -9.445 1 87.94 209 TYR A C 1
ATOM 1607 O O . TYR A 1 209 ? 7.242 12.812 -9.898 1 87.94 209 TYR A O 1
ATOM 1615 N N . HIS A 1 210 ? 5.391 13.742 -9.312 1 92.5 210 HIS A N 1
ATOM 1616 C CA . HIS A 1 210 ? 4.566 12.547 -9.453 1 92.5 210 HIS A CA 1
ATOM 1617 C C . HIS A 1 210 ? 4.047 12.406 -10.883 1 92.5 210 HIS A C 1
ATOM 1619 O O . HIS A 1 210 ? 3.498 11.367 -11.25 1 92.5 210 HIS A O 1
ATOM 1625 N N . ASP A 1 211 ? 4.125 13.422 -11.672 1 89.88 211 ASP A N 1
ATOM 1626 C CA . ASP A 1 211 ? 3.766 13.445 -13.086 1 89.88 211 ASP A CA 1
ATOM 1627 C C . ASP A 1 211 ? 2.254 13.555 -13.266 1 89.88 211 ASP A C 1
ATOM 1629 O O . ASP A 1 211 ? 1.775 14.352 -14.078 1 89.88 211 ASP A O 1
ATOM 1633 N N . THR A 1 212 ? 1.447 12.625 -12.539 1 92.69 212 THR A N 1
ATOM 1634 C CA . THR A 1 212 ? -0.004 12.633 -12.68 1 92.69 212 THR A CA 1
ATOM 1635 C C . THR A 1 212 ? -0.682 12.641 -11.312 1 92.69 212 THR A C 1
ATOM 1637 O O . THR A 1 212 ? -0.074 12.25 -10.312 1 92.69 212 THR A O 1
ATOM 1640 N N . MET A 1 213 ? -1.982 13.062 -11.312 1 92.94 213 MET A N 1
ATOM 1641 C CA . MET A 1 213 ? -2.775 13.039 -10.086 1 92.94 213 MET A CA 1
ATOM 1642 C C . MET A 1 213 ? -2.936 11.609 -9.57 1 92.94 213 MET A C 1
ATOM 1644 O O . MET A 1 213 ? -2.979 11.391 -8.359 1 92.94 213 MET A O 1
ATOM 1648 N N . GLU A 1 214 ? -3.043 10.672 -10.484 1 93.44 214 GLU A N 1
ATOM 1649 C CA . GLU A 1 214 ? -3.186 9.273 -10.109 1 93.44 214 GLU A CA 1
ATOM 1650 C C . GLU A 1 214 ? -1.948 8.773 -9.367 1 93.44 214 GLU A C 1
ATOM 1652 O O . GLU A 1 214 ? -2.059 8.156 -8.305 1 93.44 214 GLU A O 1
ATOM 1657 N N . GLN A 1 215 ? -0.78 9.062 -9.953 1 94.56 215 GLN A N 1
ATOM 1658 C CA . GLN A 1 215 ? 0.464 8.664 -9.305 1 94.56 215 GLN A CA 1
ATOM 1659 C C . GLN A 1 215 ? 0.627 9.352 -7.949 1 94.56 215 GLN A C 1
ATOM 1661 O O . GLN A 1 215 ? 1.062 8.734 -6.977 1 94.56 215 GLN A O 1
ATOM 1666 N N . TYR A 1 216 ? 0.23 10.68 -7.934 1 95.56 216 TYR A N 1
ATOM 1667 C CA . TYR A 1 216 ? 0.248 11.461 -6.699 1 95.56 216 TYR A CA 1
ATOM 1668 C C . TYR A 1 216 ? -0.655 10.836 -5.645 1 95.56 216 TYR A C 1
ATOM 1670 O O . TYR A 1 216 ? -0.247 10.664 -4.492 1 95.56 216 TYR A O 1
ATOM 1678 N N . GLY A 1 217 ? -1.812 10.43 -6.031 1 97.06 217 GLY A N 1
ATOM 1679 C CA . GLY A 1 217 ? -2.773 9.805 -5.137 1 97.06 217 GLY A CA 1
ATOM 1680 C C . GLY A 1 217 ? -2.318 8.453 -4.621 1 97.06 217 GLY A C 1
ATOM 1681 O O . GLY A 1 217 ? -2.432 8.164 -3.428 1 97.06 217 GLY A O 1
ATOM 1682 N N . TYR A 1 218 ? -1.749 7.641 -5.473 1 96.12 218 TYR A N 1
ATOM 1683 C CA . TYR A 1 218 ? -1.308 6.309 -5.074 1 96.12 218 TYR A CA 1
ATOM 1684 C C . TYR A 1 218 ? -0.089 6.391 -4.164 1 96.12 218 TYR A C 1
ATOM 1686 O O . TYR A 1 218 ? 0.075 5.566 -3.26 1 96.12 218 TYR A O 1
ATOM 1694 N N . ALA A 1 219 ? 0.763 7.398 -4.379 1 97.31 219 ALA A N 1
ATOM 1695 C CA . ALA A 1 219 ? 1.886 7.605 -3.465 1 97.31 219 ALA A CA 1
ATOM 1696 C C . ALA A 1 219 ? 1.396 7.859 -2.043 1 97.31 219 ALA A C 1
ATOM 1698 O O . ALA A 1 219 ? 1.9 7.258 -1.091 1 97.31 219 ALA A O 1
ATOM 1699 N N . LYS A 1 220 ? 0.363 8.695 -1.902 1 98.31 220 LYS A N 1
ATOM 1700 C CA . LYS A 1 220 ? -0.189 8.969 -0.577 1 98.31 220 LYS A CA 1
ATOM 1701 C C . LYS A 1 220 ? -0.902 7.738 -0.02 1 98.31 220 LYS A C 1
ATOM 1703 O O . LYS A 1 220 ? -0.962 7.547 1.196 1 98.31 220 LYS A O 1
ATOM 1708 N N . GLY A 1 221 ? -1.434 6.914 -0.936 1 98.5 221 GLY A N 1
ATOM 1709 C CA . GLY A 1 221 ? -2.148 5.711 -0.542 1 98.5 221 GLY A CA 1
ATOM 1710 C C . GLY A 1 221 ? -1.271 4.707 0.179 1 98.5 221 GLY A C 1
ATOM 1711 O O . GLY A 1 221 ? -1.772 3.861 0.924 1 98.5 221 GLY A O 1
ATOM 1712 N N . LEU A 1 222 ? 0.077 4.801 -0.005 1 98.69 222 LEU A N 1
ATOM 1713 C CA . LEU A 1 222 ? 1.017 3.908 0.664 1 98.69 222 LEU A CA 1
ATOM 1714 C C . LEU A 1 222 ? 0.872 4.004 2.18 1 98.69 222 LEU A C 1
ATOM 1716 O O . LEU A 1 222 ? 1.03 3.006 2.887 1 98.69 222 LEU A O 1
ATOM 1720 N N . LEU A 1 223 ? 0.542 5.203 2.668 1 98.81 223 LEU A N 1
ATOM 1721 C CA . LEU A 1 223 ? 0.405 5.391 4.109 1 98.81 223 LEU A CA 1
ATOM 1722 C C . LEU A 1 223 ? -0.669 4.473 4.68 1 98.81 223 LEU A C 1
ATOM 1724 O O . LEU A 1 223 ? -0.5 3.91 5.762 1 98.81 223 LEU A O 1
ATOM 1728 N N . PHE A 1 224 ? -1.743 4.32 3.98 1 98.88 224 PHE A N 1
ATOM 1729 C CA . PHE A 1 224 ? -2.871 3.52 4.441 1 98.88 224 PHE A CA 1
ATOM 1730 C C . PHE A 1 224 ? -2.605 2.035 4.219 1 98.88 224 PHE A C 1
ATOM 1732 O O . PHE A 1 224 ? -2.861 1.215 5.105 1 98.88 224 PHE A O 1
ATOM 1739 N N . ALA A 1 225 ? -2.064 1.706 3.061 1 98.75 225 ALA A N 1
ATOM 1740 C CA . ALA A 1 225 ? -1.749 0.31 2.768 1 98.75 225 ALA A CA 1
ATOM 1741 C C . ALA A 1 225 ? -0.704 -0.231 3.738 1 98.75 225 ALA A C 1
ATOM 1743 O O . ALA A 1 225 ? -0.811 -1.368 4.203 1 98.75 225 ALA A O 1
ATOM 1744 N N . GLN A 1 226 ? 0.241 0.556 4.105 1 98.75 226 GLN A N 1
ATOM 1745 C CA . GLN A 1 226 ? 1.396 0.13 4.891 1 98.75 226 GLN A CA 1
ATOM 1746 C C . GLN A 1 226 ? 1.043 0.017 6.371 1 98.75 226 GLN A C 1
ATOM 1748 O O . GLN A 1 226 ? 1.906 -0.283 7.199 1 98.75 226 GLN A O 1
ATOM 1753 N N . LEU A 1 227 ? -0.251 0.306 6.727 1 98.62 227 LEU A N 1
ATOM 1754 C CA . LEU A 1 227 ? -0.696 -0.051 8.07 1 98.62 227 LEU A CA 1
ATOM 1755 C C . LEU A 1 227 ? -0.563 -1.552 8.305 1 98.62 227 LEU A C 1
ATOM 1757 O O . LEU A 1 227 ? -0.518 -2.004 9.453 1 98.62 227 LEU A O 1
ATOM 1761 N N . GLY A 1 228 ? -0.558 -2.293 7.199 1 97.81 228 GLY A N 1
ATOM 1762 C CA . GLY A 1 228 ? -0.274 -3.719 7.266 1 97.81 228 GLY A CA 1
ATOM 1763 C C . GLY A 1 228 ? -1.511 -4.562 7.5 1 97.81 228 GLY A C 1
ATOM 1764 O O . GLY A 1 228 ? -2.637 -4.078 7.367 1 97.81 228 GLY A O 1
ATOM 1765 N N . GLN A 1 229 ? -1.295 -5.844 7.766 1 98.06 229 GLN A N 1
ATOM 1766 C CA . GLN A 1 229 ? -2.371 -6.828 7.816 1 98.06 229 GLN A CA 1
ATOM 1767 C C . GLN A 1 229 ? -2.451 -7.48 9.195 1 98.06 229 GLN A C 1
ATOM 1769 O O . GLN A 1 229 ? -3.357 -8.273 9.461 1 98.06 229 GLN A O 1
ATOM 1774 N N . ASP A 1 230 ? -1.501 -7.152 10.094 1 97.12 230 ASP A N 1
ATOM 1775 C CA . ASP A 1 230 ? -1.491 -7.746 11.43 1 97.12 230 ASP A CA 1
ATOM 1776 C C . ASP A 1 230 ? -2.617 -7.18 12.289 1 97.12 230 ASP A C 1
ATOM 1778 O O . ASP A 1 230 ? -2.469 -6.113 12.891 1 97.12 230 ASP A O 1
ATOM 1782 N N . MET A 1 231 ? -3.652 -7.914 12.477 1 96.5 231 MET A N 1
ATOM 1783 C CA . MET A 1 231 ? -4.844 -7.406 13.148 1 96.5 231 MET A CA 1
ATOM 1784 C C . MET A 1 231 ? -4.777 -7.66 14.648 1 96.5 231 MET A C 1
ATOM 1786 O O . MET A 1 231 ? -5.734 -7.387 15.375 1 96.5 231 MET A O 1
ATOM 1790 N N . THR A 1 232 ? -3.631 -8.227 15.117 1 96.12 232 THR A N 1
ATOM 1791 C CA . THR A 1 232 ? -3.416 -8.273 16.562 1 96.12 232 THR A CA 1
ATOM 1792 C C . THR A 1 232 ? -3.209 -6.867 17.125 1 96.12 232 THR A C 1
ATOM 1794 O O . THR A 1 232 ? -3.354 -6.645 18.328 1 96.12 232 THR A O 1
ATOM 1797 N N . LYS A 1 233 ? -2.811 -5.977 16.234 1 94.31 233 LYS A N 1
ATOM 1798 C CA . LYS A 1 233 ? -2.666 -4.562 16.578 1 94.31 233 LYS A CA 1
ATOM 1799 C C . LYS A 1 233 ? -3.883 -3.76 16.125 1 94.31 233 LYS A C 1
ATOM 1801 O O . LYS A 1 233 ? -4.367 -3.939 15.016 1 94.31 233 LYS A O 1
ATOM 1806 N N . THR A 1 234 ? -4.379 -3.01 17.016 1 95.56 234 THR A N 1
ATOM 1807 C CA . THR A 1 234 ? -5.516 -2.17 16.656 1 95.56 234 THR A CA 1
ATOM 1808 C C . THR A 1 234 ? -5.051 -0.889 15.969 1 95.56 234 THR A C 1
ATOM 1810 O O . THR A 1 234 ? -4.383 -0.057 16.578 1 95.56 234 THR A O 1
ATOM 1813 N N . LYS A 1 235 ? -5.32 -0.726 14.75 1 98.19 235 LYS A N 1
ATOM 1814 C CA . LYS A 1 235 ? -4.965 0.446 13.961 1 98.19 235 LYS A CA 1
ATOM 1815 C C . LYS A 1 235 ? -6.191 1.023 13.258 1 98.19 235 LYS A C 1
ATOM 1817 O O . LYS A 1 235 ? -7.207 0.341 13.102 1 98.19 235 LYS A O 1
ATOM 1822 N N . TYR A 1 236 ? -6.152 2.32 12.875 1 98.81 236 TYR A N 1
ATOM 1823 C CA . TYR A 1 236 ? -7.297 2.98 12.258 1 98.81 236 TYR A CA 1
ATOM 1824 C C . TYR A 1 236 ? -6.852 3.891 11.117 1 98.81 236 TYR A C 1
ATOM 1826 O O . TYR A 1 236 ? -5.738 4.418 11.141 1 98.81 236 TYR A O 1
ATOM 1834 N N . ALA A 1 237 ? -7.668 4.008 10.148 1 98.88 237 ALA A N 1
ATOM 1835 C CA . ALA A 1 237 ? -7.543 5.043 9.125 1 98.88 237 ALA A CA 1
ATOM 1836 C C . ALA A 1 237 ? -8.688 6.055 9.227 1 98.88 237 ALA A C 1
ATOM 1838 O O . ALA A 1 237 ? -9.859 5.672 9.242 1 98.88 237 ALA A O 1
ATOM 1839 N N . VAL A 1 238 ? -8.383 7.285 9.414 1 98.94 238 VAL A N 1
ATOM 1840 C CA . VAL A 1 238 ? -9.344 8.383 9.422 1 98.94 238 VAL A CA 1
ATOM 1841 C C . VAL A 1 238 ? -9.383 9.047 8.047 1 98.94 238 VAL A C 1
ATOM 1843 O O . VAL A 1 238 ? -8.383 9.609 7.59 1 98.94 238 VAL A O 1
ATOM 1846 N N . LEU A 1 239 ? -10.523 8.969 7.379 1 98.88 239 LEU A N 1
ATOM 1847 C CA . LEU A 1 239 ? -10.562 9.375 5.977 1 98.88 239 LEU A CA 1
ATOM 1848 C C . LEU A 1 239 ? -11.625 10.445 5.754 1 98.88 239 LEU A C 1
ATOM 1850 O O . LEU A 1 239 ? -12.688 10.414 6.367 1 98.88 239 LEU A O 1
ATOM 1854 N N . ASN A 1 240 ? -11.328 11.422 4.883 1 98.81 240 ASN A N 1
ATOM 1855 C CA . ASN A 1 240 ? -12.258 12.453 4.43 1 98.81 240 ASN A CA 1
ATOM 1856 C C . ASN A 1 240 ? -13.273 11.891 3.434 1 98.81 240 ASN A C 1
ATOM 1858 O O . ASN A 1 240 ? -12.953 11.719 2.254 1 98.81 240 ASN A O 1
ATOM 1862 N N . GLN A 1 241 ? -14.453 11.758 3.895 1 98.38 241 GLN A N 1
ATOM 1863 C CA . GLN A 1 241 ? -15.508 11.133 3.098 1 98.38 241 GLN A CA 1
ATOM 1864 C C . GLN A 1 241 ? -15.883 12.008 1.904 1 98.38 241 GLN A C 1
ATOM 1866 O O . GLN A 1 241 ? -16.406 11.516 0.905 1 98.38 241 GLN A O 1
ATOM 1871 N N . ASP A 1 242 ? -15.688 13.297 2.004 1 97.94 242 ASP A N 1
ATOM 1872 C CA . ASP A 1 242 ? -16.094 14.227 0.952 1 97.94 242 ASP A CA 1
ATOM 1873 C C . ASP A 1 242 ? -15.07 14.234 -0.185 1 97.94 242 ASP A C 1
ATOM 1875 O O . ASP A 1 242 ? -15.312 14.82 -1.242 1 97.94 242 ASP A O 1
ATOM 1879 N N . ASP A 1 243 ? -13.891 13.641 0.024 1 98 243 ASP A N 1
ATOM 1880 C CA . ASP A 1 243 ? -12.836 13.648 -0.99 1 98 243 ASP A CA 1
ATOM 1881 C C . ASP A 1 243 ? -12.992 12.469 -1.948 1 98 243 ASP A C 1
ATOM 1883 O O . ASP A 1 243 ? -13.344 1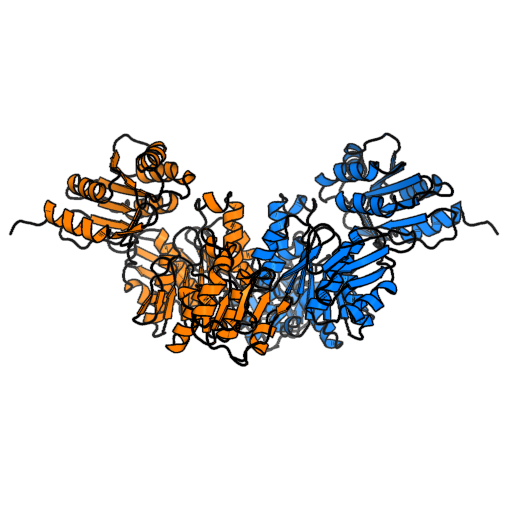1.367 -1.53 1 98 243 ASP A O 1
ATOM 1887 N N . ALA A 1 244 ? -12.625 12.656 -3.191 1 97.31 244 ALA A N 1
ATOM 1888 C CA . ALA A 1 244 ? -12.812 11.672 -4.254 1 97.31 244 ALA A CA 1
ATOM 1889 C C . ALA A 1 244 ? -11.953 10.43 -4.016 1 97.31 244 ALA A C 1
ATOM 1891 O O . ALA A 1 244 ? -12.227 9.359 -4.566 1 97.31 244 ALA A O 1
ATOM 1892 N N . TRP A 1 245 ? -10.945 10.516 -3.213 1 97.62 245 TRP A N 1
ATOM 1893 C CA . TRP A 1 245 ? -10.016 9.414 -3.012 1 97.62 245 TRP A CA 1
ATOM 1894 C C . TRP A 1 245 ? -10.391 8.594 -1.78 1 97.62 245 TRP A C 1
ATOM 1896 O O . TRP A 1 245 ? -9.688 7.656 -1.406 1 97.62 245 TRP A O 1
ATOM 1906 N N . PHE A 1 246 ? -11.57 8.891 -1.193 1 98.25 246 PHE A N 1
ATOM 1907 C CA . PHE A 1 246 ? -12.047 8.188 -0.01 1 98.25 246 PHE A CA 1
ATOM 1908 C C . PHE A 1 246 ? -12.086 6.68 -0.255 1 98.25 246 PHE A C 1
ATOM 1910 O O . PHE A 1 246 ? -11.484 5.906 0.495 1 98.25 246 PHE A O 1
ATOM 1917 N N . ASP A 1 247 ? -12.688 6.266 -1.317 1 97.38 247 ASP A N 1
ATOM 1918 C CA . ASP A 1 247 ? -12.906 4.848 -1.576 1 97.38 247 ASP A CA 1
ATOM 1919 C C . ASP A 1 247 ? -11.594 4.129 -1.868 1 97.38 247 ASP A C 1
ATOM 1921 O O . ASP A 1 247 ? -11.406 2.977 -1.471 1 97.38 247 ASP A O 1
ATOM 1925 N N . THR A 1 248 ? -10.711 4.785 -2.568 1 97.31 248 THR A N 1
ATOM 1926 C CA . THR A 1 248 ? -9.414 4.199 -2.898 1 97.31 248 THR A CA 1
ATOM 1927 C C . THR A 1 248 ? -8.617 3.895 -1.632 1 97.31 248 THR A C 1
ATOM 1929 O O . THR A 1 248 ? -8.07 2.801 -1.483 1 97.31 248 THR A O 1
ATOM 1932 N N . TYR A 1 249 ? -8.578 4.824 -0.704 1 98.56 249 TYR A N 1
ATOM 1933 C CA . TYR A 1 249 ? -7.789 4.641 0.51 1 98.56 249 TYR A CA 1
ATOM 1934 C C . TYR A 1 249 ? -8.477 3.682 1.472 1 98.56 249 TYR A C 1
ATOM 1936 O O . TYR A 1 249 ? -7.816 2.932 2.191 1 98.56 249 TYR A O 1
ATOM 1944 N N . ARG A 1 250 ? -9.828 3.736 1.493 1 98.12 250 ARG A N 1
ATOM 1945 C CA . ARG A 1 250 ? -10.586 2.764 2.277 1 98.12 250 ARG A CA 1
ATOM 1946 C C . ARG A 1 250 ? -10.242 1.338 1.858 1 98.12 250 ARG A C 1
ATOM 1948 O O . ARG A 1 250 ? -10.039 0.468 2.707 1 98.12 250 ARG A O 1
ATOM 1955 N N . ALA A 1 251 ? -10.125 1.113 0.593 1 96.81 251 ALA A N 1
ATOM 1956 C CA . ALA A 1 251 ? -9.883 -0.221 0.051 1 96.81 251 ALA A CA 1
ATOM 1957 C C . ALA A 1 251 ? -8.43 -0.64 0.256 1 96.81 251 ALA A C 1
ATOM 1959 O O . ALA A 1 251 ? -8.117 -1.833 0.302 1 96.81 251 ALA A O 1
ATOM 1960 N N . ALA A 1 252 ? -7.539 0.272 0.463 1 98 252 ALA A N 1
ATOM 1961 C CA . ALA A 1 252 ? -6.102 0.005 0.487 1 98 252 ALA A CA 1
ATOM 1962 C C . ALA A 1 252 ? -5.672 -0.565 1.836 1 98 252 ALA A C 1
ATOM 1964 O O . ALA A 1 252 ? -4.574 -1.106 1.966 1 98 252 ALA A O 1
ATOM 1965 N N . THR A 1 253 ? -6.52 -0.523 2.844 1 98.5 253 THR A N 1
ATOM 1966 C CA . THR A 1 253 ? -6.078 -0.904 4.18 1 98.5 253 THR A CA 1
ATOM 1967 C C . THR A 1 253 ? -7.074 -1.857 4.832 1 98.5 253 THR A C 1
ATOM 1969 O O . THR A 1 253 ? -8.281 -1.77 4.582 1 98.5 253 THR A O 1
ATOM 1972 N N . ALA A 1 254 ? -6.52 -2.74 5.641 1 97.56 254 ALA A N 1
ATOM 1973 C CA . ALA A 1 254 ? -7.344 -3.652 6.43 1 97.56 254 ALA A CA 1
ATOM 1974 C C . ALA A 1 254 ? -7.852 -2.975 7.699 1 97.56 254 ALA A C 1
ATOM 1976 O O . ALA A 1 254 ? -8.781 -3.467 8.352 1 97.56 254 ALA A O 1
ATOM 1977 N N . ALA A 1 255 ? -7.301 -1.844 8.078 1 98.25 255 ALA A N 1
ATOM 1978 C CA . ALA A 1 255 ? -7.652 -1.146 9.312 1 98.25 255 ALA A CA 1
ATOM 1979 C C . ALA A 1 255 ? -9.078 -0.605 9.25 1 98.25 255 ALA A C 1
ATOM 1981 O O . ALA A 1 255 ? -9.578 -0.285 8.172 1 98.25 255 ALA A O 1
ATOM 1982 N N . GLU A 1 256 ? -9.719 -0.586 10.383 1 98.38 256 GLU A N 1
ATOM 1983 C CA . GLU A 1 256 ? -11.055 0.002 10.453 1 98.38 256 GLU A CA 1
ATOM 1984 C C . GLU A 1 256 ? -11.031 1.473 10.047 1 98.38 256 GLU A C 1
ATOM 1986 O O . GLU A 1 256 ? -10.094 2.199 10.375 1 98.38 256 GLU A O 1
ATOM 1991 N N . ILE A 1 257 ? -12.094 1.899 9.359 1 98.62 257 ILE A N 1
ATOM 1992 C CA . ILE A 1 257 ? -12.18 3.256 8.828 1 98.62 257 ILE A CA 1
ATOM 1993 C C . ILE A 1 257 ? -13.062 4.109 9.734 1 98.62 257 ILE A C 1
ATOM 1995 O O . ILE A 1 257 ? -14.148 3.678 10.133 1 98.62 257 ILE A O 1
ATOM 1999 N N . ILE A 1 258 ? -12.625 5.242 10.094 1 98.81 258 ILE A N 1
ATOM 2000 C CA . ILE A 1 258 ? -13.43 6.293 10.703 1 98.81 258 ILE A CA 1
ATOM 2001 C C . ILE A 1 258 ? -13.516 7.488 9.758 1 98.81 258 ILE A C 1
ATOM 2003 O O . ILE A 1 258 ? -12.5 8.062 9.375 1 98.81 258 ILE A O 1
ATOM 2007 N N . SER A 1 259 ? -14.734 7.875 9.375 1 98.81 259 SER A N 1
ATOM 2008 C CA . SER A 1 259 ? -14.906 8.891 8.336 1 98.81 259 SER A CA 1
ATOM 2009 C C . SER A 1 259 ? -15.32 10.234 8.945 1 98.81 259 SER A C 1
ATOM 2011 O O . SER A 1 259 ? -15.883 10.273 10.039 1 98.81 259 SER A O 1
ATOM 2013 N N . TYR A 1 260 ? -14.969 11.297 8.305 1 98.81 260 TYR A N 1
ATOM 2014 C CA . TYR A 1 260 ? -15.453 12.633 8.648 1 98.81 260 TYR A CA 1
ATOM 2015 C C . TYR A 1 260 ? -15.859 13.398 7.398 1 98.81 260 TYR A C 1
ATOM 2017 O O . TYR A 1 260 ? -15.398 13.102 6.293 1 98.81 260 TYR A O 1
ATOM 2025 N N . SER A 1 261 ? -16.797 14.336 7.566 1 98.38 261 SER A N 1
ATOM 2026 C CA . SER A 1 261 ? -17.344 15.008 6.395 1 98.38 261 SER A CA 1
ATOM 2027 C C . SER A 1 261 ? -18.109 16.266 6.793 1 98.38 261 SER A C 1
ATOM 2029 O O . SER A 1 261 ? -18.469 16.438 7.961 1 98.38 261 SER A O 1
ATOM 2031 N N . LEU A 1 262 ? -18.281 17.172 5.871 1 97 262 LEU A N 1
ATOM 2032 C CA . LEU A 1 262 ? -19.188 18.312 5.996 1 97 262 LEU A CA 1
ATOM 2033 C C . LEU A 1 262 ? -20.391 18.141 5.074 1 97 262 LEU A C 1
ATOM 2035 O O . LEU A 1 262 ? -21.469 18.703 5.336 1 97 262 LEU A O 1
ATOM 2039 N N . GLN A 1 263 ? -20.234 17.375 4.039 1 95.75 263 GLN A N 1
ATOM 2040 C CA . GLN A 1 263 ? -21.219 17.391 2.961 1 95.75 263 GLN A CA 1
ATOM 2041 C C . GLN A 1 263 ? -21.969 16.062 2.895 1 95.75 263 GLN A C 1
ATOM 2043 O O . GLN A 1 263 ? -23.078 16 2.361 1 95.75 263 GLN A O 1
ATOM 2048 N N . SER A 1 264 ? -21.391 14.984 3.299 1 95.38 264 SER A N 1
ATOM 2049 C CA . SER A 1 264 ? -21.969 13.648 3.213 1 95.38 264 SER A CA 1
ATOM 2050 C C . SER A 1 264 ? -22.109 13.016 4.594 1 95.38 264 SER A C 1
ATOM 2052 O O . SER A 1 264 ? -21.453 13.438 5.547 1 95.38 264 SER A O 1
ATOM 2054 N N . PRO A 1 265 ? -22.984 12.086 4.688 1 95.62 265 PRO A N 1
ATOM 2055 C CA . PRO A 1 265 ? -23.047 11.352 5.957 1 95.62 265 PRO A CA 1
ATOM 2056 C C . PRO A 1 265 ? -21.719 10.695 6.328 1 95.62 265 PRO A C 1
ATOM 2058 O O . PRO A 1 265 ? -21.078 10.086 5.473 1 95.62 265 PRO A O 1
ATOM 2061 N N . ALA A 1 266 ? -21.281 10.875 7.551 1 98.19 266 ALA A N 1
ATOM 2062 C CA . ALA A 1 266 ? -20.016 10.32 8.047 1 98.19 266 ALA A CA 1
ATOM 2063 C C . ALA A 1 266 ? -20.078 10.109 9.562 1 98.19 266 ALA A C 1
ATOM 2065 O O . ALA A 1 266 ? -21.016 10.555 10.219 1 98.19 266 ALA A O 1
ATOM 2066 N N . ASP A 1 267 ? -19.141 9.375 10.086 1 98.62 267 ASP A N 1
ATOM 2067 C CA . ASP A 1 267 ? -19.062 9.117 11.516 1 98.62 267 ASP A CA 1
ATOM 2068 C C . ASP A 1 267 ? -18.938 10.422 12.305 1 98.62 267 ASP A C 1
ATOM 2070 O O . ASP A 1 267 ? -19.516 10.562 13.375 1 98.62 267 ASP A O 1
ATOM 2074 N N . PHE A 1 268 ? -18.109 11.312 11.797 1 98.81 268 PHE A N 1
ATOM 2075 C CA . PHE A 1 268 ? -17.969 12.664 12.328 1 98.81 268 PHE A CA 1
ATOM 2076 C C . PHE A 1 268 ? -18.406 13.695 11.297 1 98.81 268 PHE A C 1
ATOM 2078 O O . PHE A 1 268 ? -17.797 13.797 10.219 1 98.81 268 PHE A O 1
ATOM 2085 N N . GLN A 1 269 ? -19.406 14.43 11.641 1 98.56 269 GLN A N 1
ATOM 2086 C CA . GLN A 1 269 ? -19.969 15.383 10.68 1 98.56 269 GLN A CA 1
ATOM 2087 C C . GLN A 1 269 ? -20.219 16.734 11.336 1 98.56 269 GLN A C 1
ATOM 2089 O O . GLN A 1 269 ? -20.672 16.812 12.477 1 98.56 269 GLN A O 1
ATOM 2094 N N . ALA A 1 270 ? -19.844 17.797 10.68 1 98.12 270 ALA A N 1
ATOM 2095 C CA . ALA A 1 270 ? -20.172 19.156 11.141 1 98.12 270 ALA A CA 1
ATOM 2096 C C . ALA A 1 270 ? -21.422 19.672 10.422 1 98.12 270 ALA A C 1
ATOM 2098 O O . ALA A 1 270 ? -21.547 19.547 9.203 1 98.12 270 ALA A O 1
ATOM 2099 N N . GLU A 1 271 ? -22.25 20.156 11.234 1 96.88 271 GLU A N 1
ATOM 2100 C CA . GLU A 1 271 ? -23.484 20.781 10.734 1 96.88 271 GLU A CA 1
ATOM 2101 C C . GLU A 1 271 ? -23.688 22.156 11.336 1 96.88 271 GLU A C 1
ATOM 2103 O O . GLU A 1 271 ? -23.047 22.516 12.328 1 96.88 271 GLU A O 1
ATOM 2108 N N . ASN A 1 272 ? -24.531 23.047 10.664 1 95.81 272 ASN A N 1
ATOM 2109 C CA . ASN A 1 272 ? -24.906 24.359 11.18 1 95.81 272 ASN A CA 1
ATOM 2110 C C . ASN A 1 272 ? -23.672 25.203 11.484 1 95.81 272 ASN A C 1
ATOM 2112 O O . ASN A 1 272 ? -23.547 25.734 12.586 1 95.81 272 ASN A O 1
ATOM 2116 N N . ILE A 1 273 ? -22.828 25.312 10.555 1 93.5 273 ILE A N 1
ATOM 2117 C CA . ILE A 1 273 ? -21.578 26.031 10.734 1 93.5 273 ILE A CA 1
ATOM 2118 C C . ILE A 1 273 ? -21.812 27.531 10.609 1 93.5 273 ILE A C 1
ATOM 2120 O O . ILE A 1 273 ? -22.453 27.984 9.656 1 93.5 273 ILE A O 1
ATOM 2124 N N . ARG A 1 274 ? -21.391 28.234 11.562 1 90.19 274 ARG A N 1
ATOM 2125 C CA . ARG A 1 274 ? -21.453 29.688 11.578 1 90.19 274 ARG A CA 1
ATOM 2126 C C . ARG A 1 274 ? -20.047 30.297 11.688 1 90.19 274 ARG A C 1
ATOM 2128 O O . ARG A 1 274 ? -19.266 29.891 12.547 1 90.19 274 ARG A O 1
ATOM 2135 N N . TYR A 1 275 ? -19.797 31.188 10.82 1 83.19 275 TYR A N 1
ATOM 2136 C CA . TYR A 1 275 ? -18.5 31.859 10.781 1 83.19 275 TYR A CA 1
ATOM 2137 C C . TYR A 1 275 ? -18.578 33.25 11.375 1 83.19 275 TYR A C 1
ATOM 2139 O O . TYR A 1 275 ? -19.422 34.062 10.977 1 83.19 275 TYR A O 1
ATOM 2147 N N . TYR A 1 276 ? -17.719 33.469 12.398 1 76.94 276 TYR A N 1
ATOM 2148 C CA . TYR A 1 276 ? -17.562 34.781 13.016 1 76.94 276 TYR A CA 1
ATOM 2149 C C . TYR A 1 276 ? -16.172 35.344 12.781 1 76.94 276 TYR A C 1
ATOM 2151 O O . TYR A 1 276 ? -15.273 34.625 12.328 1 76.94 276 TYR A O 1
ATOM 2159 N N . PRO A 1 277 ? -15.914 36.625 13.023 1 73.25 277 PRO A N 1
ATOM 2160 C CA . PRO A 1 277 ? -14.609 37.219 12.766 1 73.25 277 PRO A CA 1
ATOM 2161 C C . PRO A 1 277 ? -13.492 36.594 13.602 1 73.25 277 PRO A C 1
ATOM 2163 O O . PRO A 1 277 ? -12.336 36.562 13.18 1 73.25 277 PRO A O 1
ATOM 2166 N N . GLU A 1 278 ? -13.938 36.094 14.773 1 77.12 278 GLU A N 1
ATOM 2167 C CA . GLU A 1 278 ? -12.867 35.625 15.648 1 77.12 278 GLU A CA 1
ATOM 2168 C C . GLU A 1 278 ? -13.023 34.156 15.977 1 77.12 278 GLU A C 1
ATOM 2170 O O . GLU A 1 278 ? -12.234 33.594 16.734 1 77.12 278 GLU A O 1
ATOM 2175 N N . LYS A 1 279 ? -14.055 33.562 15.484 1 84.5 279 LYS A N 1
ATOM 2176 C CA . LYS A 1 279 ? -14.258 32.188 15.844 1 84.5 279 LYS A CA 1
ATOM 2177 C C . LYS A 1 279 ? -15.156 31.469 14.828 1 84.5 279 LYS A C 1
ATOM 2179 O O . LYS A 1 279 ? -15.805 32.125 14.008 1 84.5 279 LYS A O 1
ATOM 2184 N N . THR A 1 280 ? -15.188 30.203 14.805 1 88.81 280 THR A N 1
ATOM 2185 C CA . THR A 1 280 ? -16.094 29.328 14.07 1 88.81 280 THR A CA 1
ATOM 2186 C C . THR A 1 280 ? -16.859 28.422 15.031 1 88.81 280 THR A C 1
ATOM 2188 O O . THR A 1 280 ? -16.297 27.906 16 1 88.81 280 THR A O 1
ATOM 2191 N N . VAL A 1 281 ? -18.219 28.406 14.836 1 93.94 281 VAL A N 1
ATOM 2192 C CA . VAL A 1 281 ? -19.062 27.562 15.68 1 93.94 281 VAL A CA 1
ATOM 2193 C C . VAL A 1 281 ? -19.844 26.594 14.812 1 93.94 281 VAL A C 1
ATOM 2195 O O . VAL A 1 281 ? -20.344 26.953 13.742 1 93.94 281 VAL A O 1
ATOM 2198 N N . PHE A 1 282 ? -19.984 25.312 15.227 1 96.88 282 PHE A N 1
ATOM 2199 C CA . PHE A 1 282 ? -20.766 24.344 14.484 1 96.88 282 PHE A CA 1
ATOM 2200 C C . PHE A 1 282 ? -21.281 23.234 15.398 1 96.88 282 PHE A C 1
ATOM 2202 O O . PHE A 1 282 ? -20.875 23.156 16.562 1 96.88 282 PHE A O 1
ATOM 2209 N N . THR A 1 283 ? -22.234 22.484 14.93 1 98.25 283 THR A N 1
ATOM 2210 C CA . THR A 1 283 ? -22.719 21.297 15.609 1 98.25 283 THR A CA 1
ATOM 2211 C C . THR A 1 283 ? -21.969 20.047 15.125 1 98.25 283 THR A C 1
ATOM 2213 O O . THR A 1 283 ? -21.953 19.766 13.93 1 98.25 283 THR A O 1
ATOM 2216 N N . LEU A 1 284 ? -21.297 19.328 16.047 1 98.5 284 LEU A N 1
ATOM 2217 C CA . LEU A 1 284 ? -20.594 18.094 15.758 1 98.5 284 LEU A CA 1
ATOM 2218 C C . LEU A 1 284 ? -21.484 16.891 15.992 1 98.5 284 LEU A C 1
ATOM 2220 O O . LEU A 1 284 ? -21.969 16.672 17.109 1 98.5 284 LEU A O 1
ATOM 2224 N N . GLN A 1 285 ? -21.797 16.203 14.914 1 98.38 285 GLN A N 1
ATOM 2225 C CA . GLN A 1 285 ? -22.375 14.867 15.047 1 98.38 285 GLN A CA 1
ATOM 2226 C C . GLN A 1 285 ? -21.297 13.797 15.156 1 98.38 285 GLN A C 1
ATOM 2228 O O . GLN A 1 285 ? -20.391 13.742 14.32 1 98.38 285 GLN A O 1
ATOM 2233 N N . SER A 1 286 ? -21.297 12.984 16.188 1 98.25 286 SER A N 1
ATOM 2234 C CA . SER A 1 286 ? -20.266 11.977 16.438 1 98.25 286 SER A CA 1
ATOM 2235 C C . SER A 1 286 ? -20.891 10.68 16.938 1 98.25 286 SER A C 1
ATOM 2237 O O . SER A 1 286 ? -22.078 10.633 17.25 1 98.25 286 SER A O 1
ATOM 2239 N N . PRO A 1 287 ? -20.078 9.594 16.984 1 96.62 287 PRO A N 1
ATOM 2240 C CA . PRO A 1 287 ? -20.578 8.328 17.516 1 96.62 287 PRO A CA 1
ATOM 2241 C C . PRO A 1 287 ? -21 8.438 18.984 1 96.62 287 PRO A C 1
ATOM 2243 O O . PRO A 1 287 ? -21.75 7.594 19.484 1 96.62 287 PRO A O 1
ATOM 2246 N N . GLU A 1 288 ? -20.578 9.523 19.688 1 97 288 GLU A N 1
ATOM 2247 C CA . GLU A 1 288 ? -20.891 9.672 21.109 1 97 288 GLU A CA 1
ATOM 2248 C C . GLU A 1 288 ? -21.984 10.711 21.328 1 97 288 GLU A C 1
ATOM 2250 O O . GLU A 1 288 ? -22.266 11.078 22.469 1 97 288 GLU A O 1
ATOM 2255 N N . GLY A 1 289 ? -22.516 11.141 20.219 1 96.38 289 GLY A N 1
ATOM 2256 C CA . GLY A 1 289 ? -23.578 12.117 20.344 1 96.38 289 GLY A CA 1
ATOM 2257 C C . GLY A 1 289 ? -23.281 13.43 19.656 1 96.38 289 GLY A C 1
ATOM 2258 O O . GLY A 1 289 ? -22.328 13.523 18.875 1 96.38 289 GLY A O 1
ATOM 2259 N N . SER A 1 290 ? -24.156 14.445 19.906 1 97.88 290 SER A N 1
ATOM 2260 C CA . SER A 1 290 ? -24.047 15.758 19.281 1 97.88 290 SER A CA 1
ATOM 2261 C C . SER A 1 290 ? -23.484 16.781 20.266 1 97.88 290 SER A C 1
ATOM 2263 O O . SER A 1 290 ? -23.844 16.797 21.438 1 97.88 290 SER A O 1
ATOM 2265 N N . TYR A 1 291 ? -22.578 17.578 19.797 1 97.75 291 TYR A N 1
ATOM 2266 C CA . TYR A 1 291 ? -21.953 18.594 20.625 1 97.75 291 TYR A CA 1
ATOM 2267 C C . TYR A 1 291 ? -21.828 19.906 19.859 1 97.75 291 TYR A C 1
ATOM 2269 O O . TYR A 1 291 ? -21.672 19.922 18.641 1 97.75 291 TYR A O 1
ATOM 2277 N N . THR A 1 292 ? -21.844 21.016 20.578 1 97.06 292 THR A N 1
ATOM 2278 C CA . THR A 1 292 ? -21.484 22.312 20 1 97.06 292 THR A CA 1
ATOM 2279 C C . THR A 1 292 ? -20 22.594 20.141 1 97.06 292 THR A C 1
ATOM 2281 O O . THR A 1 292 ? -19.438 22.484 21.234 1 97.06 292 THR A O 1
ATOM 2284 N N . VAL A 1 293 ? -19.391 22.906 19.078 1 96.88 293 VAL A N 1
ATOM 2285 C CA . VAL A 1 293 ? -17.953 23.188 19.062 1 96.88 293 VAL A CA 1
ATOM 2286 C C . VAL A 1 293 ? -17.719 24.656 18.703 1 96.88 293 VAL A C 1
ATOM 2288 O O . VAL A 1 293 ? -18.297 25.172 17.75 1 96.88 293 VAL A O 1
ATOM 2291 N N . SER A 1 294 ? -16.906 25.312 19.484 1 93.38 294 SER A N 1
ATOM 2292 C CA . SER A 1 294 ? -16.391 26.656 19.203 1 93.38 294 SER A CA 1
ATOM 2293 C C . SER A 1 294 ? -14.875 26.641 19.094 1 93.38 294 SER A C 1
ATOM 2295 O O . SER A 1 294 ? -14.188 26.125 19.969 1 93.38 294 SER A O 1
ATOM 2297 N N . MET A 1 295 ? -14.391 27.141 17.984 1 90.5 295 MET A N 1
ATOM 2298 C CA . MET A 1 295 ? -12.945 27.156 17.797 1 90.5 295 MET A CA 1
ATOM 2299 C C . MET A 1 295 ? -12.469 28.531 17.328 1 90.5 295 MET A C 1
ATOM 2301 O O . MET A 1 295 ? -13.234 29.281 16.719 1 90.5 295 MET A O 1
ATOM 2305 N N . ASN A 1 296 ? -11.188 28.844 17.578 1 85.06 296 ASN A N 1
ATOM 2306 C CA . ASN A 1 296 ? -10.594 30.125 17.172 1 85.06 296 ASN A CA 1
ATOM 2307 C C . ASN A 1 296 ? -9.984 30.031 15.781 1 85.06 296 ASN A C 1
ATOM 2309 O O . ASN A 1 296 ? -9.391 31 15.297 1 85.06 296 ASN A O 1
ATOM 2313 N N . LEU A 1 297 ? -10.141 28.938 15.125 1 84.88 297 LEU A N 1
ATOM 2314 C CA . LEU A 1 297 ? -9.688 28.75 13.75 1 84.88 297 LEU A CA 1
ATOM 2315 C C . LEU A 1 297 ? -10.773 29.156 12.758 1 84.88 297 LEU A C 1
ATOM 2317 O O . LEU A 1 297 ? -11.953 28.844 12.961 1 84.88 297 LEU A O 1
ATOM 2321 N N . LEU A 1 298 ? -10.367 29.781 11.703 1 83.38 298 LEU A N 1
ATOM 2322 C CA . LEU A 1 298 ? -11.336 30.328 10.766 1 83.38 298 LEU A CA 1
ATOM 2323 C C . LEU A 1 298 ? -11.375 29.5 9.484 1 83.38 298 LEU A C 1
ATOM 2325 O O . LEU A 1 298 ? -10.359 28.938 9.07 1 83.38 298 LEU A O 1
ATOM 2329 N N . GLY A 1 299 ? -12.617 29.484 8.82 1 83.81 299 GLY A N 1
ATOM 2330 C CA . GLY A 1 299 ? -12.773 28.891 7.5 1 83.81 299 GLY A CA 1
ATOM 2331 C C . GLY A 1 299 ? -13.25 27.453 7.539 1 83.81 299 GLY A C 1
ATOM 2332 O O . GLY A 1 299 ? -12.914 26.703 8.461 1 83.81 299 GLY A O 1
ATOM 2333 N N . GLU A 1 300 ? -13.883 27.062 6.488 1 88.19 300 GLU A N 1
ATOM 2334 C CA . GLU A 1 300 ? -14.469 25.734 6.352 1 88.19 300 GLU A CA 1
ATOM 2335 C C . GLU A 1 300 ? -13.391 24.656 6.398 1 88.19 300 GLU A C 1
ATOM 2337 O O . GLU A 1 300 ? -13.609 23.578 6.961 1 88.19 300 GLU A O 1
ATOM 2342 N N . PHE A 1 301 ? -12.234 24.953 5.801 1 90.12 301 PHE A N 1
ATOM 2343 C CA . PHE A 1 301 ? -11.148 23.969 5.75 1 90.12 301 PHE A CA 1
ATOM 2344 C C . PHE A 1 301 ? -10.672 23.625 7.156 1 90.12 301 PHE A C 1
ATOM 2346 O O . PHE A 1 301 ? -10.258 22.484 7.41 1 90.12 301 PHE A O 1
ATOM 2353 N N . ASN A 1 302 ? -10.781 24.531 8.055 1 92.31 302 ASN A N 1
ATOM 2354 C CA . ASN A 1 302 ? -10.359 24.25 9.422 1 92.31 302 ASN A CA 1
ATOM 2355 C C . ASN A 1 302 ? -11.406 23.406 10.164 1 92.31 302 ASN A C 1
ATOM 2357 O O . ASN A 1 302 ? -11.078 22.703 11.109 1 92.31 302 ASN A O 1
ATOM 2361 N N . VAL A 1 303 ? -12.664 23.547 9.758 1 94.62 303 VAL A N 1
ATOM 2362 C CA . VAL A 1 303 ? -13.664 22.641 10.305 1 94.62 303 VAL A CA 1
ATOM 2363 C C . VAL A 1 303 ? -13.312 21.203 9.953 1 94.62 303 VAL A C 1
ATOM 2365 O O . VAL A 1 303 ? -13.344 20.312 10.812 1 94.62 303 VAL A O 1
ATOM 2368 N N . TYR A 1 304 ? -12.875 20.984 8.68 1 97.19 304 TYR A N 1
ATOM 2369 C CA . TYR A 1 304 ? -12.398 19.672 8.273 1 97.19 304 TYR A CA 1
ATOM 2370 C C . TYR A 1 304 ? -11.227 19.234 9.141 1 97.19 304 TYR A C 1
ATOM 2372 O O . TYR A 1 304 ? -11.18 18.078 9.594 1 97.19 304 TYR A O 1
ATOM 2380 N N . ASN A 1 305 ? -10.297 20.125 9.328 1 96.94 305 ASN A N 1
ATOM 2381 C CA . ASN A 1 305 ? -9.102 19.797 10.094 1 96.94 305 ASN A CA 1
ATOM 2382 C C . ASN A 1 305 ? -9.445 19.391 11.516 1 96.94 305 ASN A C 1
ATOM 2384 O O . ASN A 1 305 ? -8.875 18.438 12.047 1 96.94 305 ASN A O 1
ATOM 2388 N N . VAL A 1 306 ? -10.344 20.094 12.109 1 97 306 VAL A N 1
ATOM 2389 C CA . VAL A 1 306 ? -10.742 19.828 13.484 1 97 306 VAL A CA 1
ATOM 2390 C C . VAL A 1 306 ? -11.461 18.484 13.555 1 97 306 VAL A C 1
ATOM 2392 O O . VAL A 1 306 ? -11.227 17.688 14.469 1 97 306 VAL A O 1
ATOM 2395 N N . LEU A 1 307 ? -12.383 18.234 12.586 1 98.62 307 LEU A N 1
ATOM 2396 C CA . LEU A 1 307 ? -13.062 16.938 12.539 1 98.62 307 LEU A CA 1
ATOM 2397 C C . LEU A 1 307 ? -12.055 15.797 12.438 1 98.62 307 LEU A C 1
ATOM 2399 O O . LEU A 1 307 ? -12.188 14.781 13.125 1 98.62 307 LEU A O 1
ATOM 2403 N N . ALA A 1 308 ? -11.062 15.953 11.594 1 98.81 308 ALA A N 1
ATOM 2404 C CA . ALA A 1 308 ? -10.023 14.938 11.406 1 98.81 308 ALA A CA 1
ATOM 2405 C C . ALA A 1 308 ? -9.273 14.672 12.703 1 98.81 308 ALA A C 1
ATOM 2407 O O . ALA A 1 308 ? -9.039 13.516 13.07 1 98.81 308 ALA A O 1
ATOM 2408 N N . ALA A 1 309 ? -8.906 15.719 13.391 1 98.44 309 ALA A N 1
ATOM 2409 C CA . ALA A 1 309 ? -8.156 15.594 14.633 1 98.44 309 ALA A CA 1
ATOM 2410 C C . ALA A 1 309 ? -8.984 14.898 15.711 1 98.44 309 ALA A C 1
ATOM 2412 O O . ALA A 1 309 ? -8.492 14.008 16.406 1 98.44 309 ALA A O 1
ATOM 2413 N N . ILE A 1 310 ? -10.266 15.328 15.836 1 98.25 310 ILE A N 1
ATOM 2414 C CA . ILE A 1 310 ? -11.156 14.734 16.828 1 98.25 310 ILE A CA 1
ATOM 2415 C C . ILE A 1 310 ? -11.344 13.25 16.531 1 98.25 310 ILE A C 1
ATOM 2417 O O . ILE A 1 310 ? -11.258 12.414 17.422 1 98.25 310 ILE A O 1
ATOM 2421 N N . ALA A 1 311 ? -11.57 12.93 15.273 1 98.81 311 ALA A N 1
ATOM 2422 C CA . ALA A 1 311 ? -11.773 11.539 14.867 1 98.81 311 ALA A CA 1
ATOM 2423 C C . ALA A 1 311 ? -10.539 10.695 15.164 1 98.81 311 ALA A C 1
ATOM 2425 O O . ALA A 1 311 ? -10.656 9.555 15.617 1 98.81 311 ALA A O 1
ATOM 2426 N N . ALA A 1 312 ? -9.367 11.211 14.891 1 98.81 312 ALA A N 1
ATOM 2427 C CA . ALA A 1 312 ? -8.117 10.5 15.148 1 98.81 312 ALA A CA 1
ATOM 2428 C C . ALA A 1 312 ? -7.953 10.203 16.625 1 98.81 312 ALA A C 1
ATOM 2430 O O . ALA A 1 312 ? -7.586 9.086 17.016 1 98.81 312 ALA A O 1
ATOM 2431 N N . LEU A 1 313 ? -8.203 11.18 17.422 1 98.5 313 LEU A N 1
ATOM 2432 C CA . LEU A 1 313 ? -8.039 11.016 18.859 1 98.5 313 LEU A CA 1
ATOM 2433 C C . LEU A 1 313 ? -9.141 10.117 19.438 1 98.5 313 LEU A C 1
ATOM 2435 O O . LEU A 1 313 ? -8.898 9.367 20.391 1 98.5 313 LEU A O 1
ATOM 2439 N N . TYR A 1 314 ? -10.344 10.227 18.875 1 98.06 314 TYR A N 1
ATOM 2440 C CA . TYR A 1 314 ? -11.398 9.273 19.219 1 98.06 314 TYR A CA 1
ATOM 2441 C C . TYR A 1 314 ? -10.953 7.844 18.938 1 98.06 314 TYR A C 1
ATOM 2443 O O . TYR A 1 314 ? -11.148 6.957 19.766 1 98.06 314 TYR A O 1
ATOM 2451 N N . ALA A 1 315 ? -10.367 7.633 17.766 1 98.12 315 ALA A N 1
ATOM 2452 C CA . ALA A 1 315 ? -9.844 6.316 17.422 1 98.12 315 ALA A CA 1
ATOM 2453 C C . ALA A 1 315 ? -8.844 5.824 18.453 1 98.12 315 ALA A C 1
ATOM 2455 O O . ALA A 1 315 ? -8.812 4.637 18.781 1 98.12 315 ALA A O 1
ATOM 2456 N N . HIS A 1 316 ? -8.078 6.719 18.938 1 96.25 316 HIS A N 1
ATOM 2457 C CA . HIS A 1 316 ? -7.059 6.422 19.938 1 96.25 316 HIS A CA 1
ATOM 2458 C C . HIS A 1 316 ? -7.684 6.062 21.281 1 96.25 316 HIS A C 1
ATOM 2460 O O . HIS A 1 316 ? -7.043 5.43 22.125 1 96.25 316 HIS A O 1
ATOM 2466 N N . GLY A 1 317 ? -8.945 6.562 21.547 1 95.69 317 GLY A N 1
ATOM 2467 C CA . GLY A 1 317 ? -9.633 6.195 22.781 1 95.69 317 GLY A CA 1
ATOM 2468 C C . GLY A 1 317 ? -10.094 7.395 23.578 1 95.69 317 GLY A C 1
ATOM 2469 O O . GLY A 1 317 ? -10.664 7.238 24.656 1 95.69 317 GLY A O 1
ATOM 2470 N N . ALA A 1 318 ? -9.906 8.594 23.062 1 95.44 318 ALA A N 1
ATOM 2471 C CA . ALA A 1 318 ? -10.352 9.789 23.766 1 95.44 318 ALA A CA 1
ATOM 2472 C C . ALA A 1 318 ? -11.859 9.961 23.656 1 95.44 318 ALA A C 1
ATOM 2474 O O . ALA A 1 318 ? -12.469 9.562 22.656 1 95.44 318 ALA A O 1
ATOM 2475 N N . SER A 1 319 ? -12.406 10.555 24.672 1 95.38 319 SER A N 1
ATOM 2476 C CA . SER A 1 319 ? -13.828 10.898 24.641 1 95.38 319 SER A CA 1
ATOM 2477 C C . SER A 1 319 ? -14.062 12.172 23.828 1 95.38 319 SER A C 1
ATOM 2479 O O . SER A 1 319 ? -13.336 13.156 23.984 1 95.38 319 SER A O 1
ATOM 2481 N N . VAL A 1 320 ? -15.148 12.117 23 1 96.81 320 VAL A N 1
ATOM 2482 C CA . VAL A 1 320 ? -15.461 13.273 22.172 1 96.81 320 VAL A CA 1
ATOM 2483 C C . VAL A 1 320 ? -15.805 14.469 23.047 1 96.81 320 VAL A C 1
ATOM 2485 O O . VAL A 1 320 ? -15.375 15.594 22.781 1 96.81 320 VAL A O 1
ATOM 2488 N N . LYS A 1 321 ? -16.547 14.203 24.078 1 94.62 321 LYS A N 1
ATOM 2489 C CA . LYS A 1 321 ? -16.938 15.258 25 1 94.62 321 LYS A CA 1
ATOM 2490 C C . LYS A 1 321 ? -15.719 15.977 25.578 1 94.62 321 LYS A C 1
ATOM 2492 O O . LYS A 1 321 ? -15.695 17.203 25.625 1 94.62 321 LYS A O 1
ATOM 2497 N N . HIS A 1 322 ? -14.781 15.211 25.922 1 92.06 322 HIS A N 1
ATOM 2498 C CA . HIS A 1 322 ? -13.57 15.773 26.5 1 92.06 322 HIS A CA 1
ATOM 2499 C C . HIS A 1 322 ? -12.797 16.594 25.469 1 92.06 322 HIS A C 1
ATOM 2501 O O . HIS A 1 322 ? -12.297 17.672 25.781 1 92.06 322 HIS A O 1
ATOM 2507 N N . LEU A 1 323 ? -12.703 16.125 24.281 1 94.5 323 LEU A N 1
ATOM 2508 C CA . LEU A 1 323 ? -11.953 16.812 23.234 1 94.5 323 LEU A CA 1
ATOM 2509 C C . LEU A 1 323 ? -12.602 18.156 22.891 1 94.5 323 LEU A C 1
ATOM 2511 O O . LEU A 1 323 ? -11.898 19.156 22.703 1 94.5 323 LEU A O 1
ATOM 2515 N N . VAL A 1 324 ? -13.898 18.156 22.828 1 94.44 324 VAL A N 1
ATOM 2516 C CA . VAL A 1 324 ? -14.656 19.344 22.453 1 94.44 324 VAL A CA 1
ATOM 2517 C C . VAL A 1 324 ? -14.398 20.469 23.453 1 94.44 324 VAL A C 1
ATOM 2519 O O . VAL A 1 324 ? -14.328 21.641 23.078 1 94.44 324 VAL A O 1
ATOM 2522 N N . GLN A 1 325 ? -14.227 20.141 24.672 1 91.25 325 GLN A N 1
ATOM 2523 C CA . GLN A 1 325 ? -14 21.125 25.719 1 91.25 325 GLN A CA 1
ATOM 2524 C C . GLN A 1 325 ? -12.672 21.859 25.516 1 91.25 325 GLN A C 1
ATOM 2526 O O . GLN A 1 325 ? -12.539 23.031 25.891 1 91.25 325 GLN A O 1
ATOM 2531 N N . PHE A 1 326 ? -11.766 21.234 24.891 1 91.81 326 PHE A N 1
ATOM 2532 C CA . PHE A 1 326 ? -10.43 21.812 24.781 1 91.81 326 PHE A CA 1
ATOM 2533 C C . PHE A 1 326 ? -10.258 22.547 23.469 1 91.81 326 PHE A C 1
ATOM 2535 O O . PHE A 1 326 ? -9.398 23.422 23.344 1 91.81 326 PHE A O 1
ATOM 2542 N N . ILE A 1 327 ? -11.008 22.281 22.484 1 91.31 327 ILE A N 1
ATOM 2543 C CA . ILE A 1 327 ? -10.828 22.812 21.141 1 91.31 327 ILE A CA 1
ATOM 2544 C C . ILE A 1 327 ? -10.93 24.328 21.172 1 91.31 327 ILE A C 1
ATOM 2546 O O . ILE A 1 327 ? -10.18 25.031 20.484 1 91.31 327 ILE A O 1
ATOM 2550 N N . GLY A 1 328 ? -11.891 24.859 21.953 1 83.94 328 GLY A N 1
ATOM 2551 C CA . GLY A 1 328 ? -12.117 26.297 22.016 1 83.94 328 GLY A CA 1
ATOM 2552 C C . GLY A 1 328 ? -10.961 27.062 22.641 1 83.94 328 GLY A C 1
ATOM 2553 O O . GLY A 1 328 ? -10.859 28.281 22.5 1 83.94 328 GLY A O 1
ATOM 2554 N N . LYS A 1 329 ? -10.086 26.359 23.219 1 84.19 329 LYS A N 1
ATOM 2555 C CA . LYS A 1 329 ? -8.984 26.984 23.938 1 84.19 329 LYS A CA 1
ATOM 2556 C C . LYS A 1 329 ? -7.676 26.875 23.156 1 84.19 329 LYS A C 1
ATOM 2558 O O . LYS A 1 329 ? -6.652 27.406 23.578 1 84.19 329 LYS A O 1
ATOM 2563 N N . LEU A 1 330 ? -7.723 26.234 22.109 1 85.5 330 LEU A N 1
ATOM 2564 C CA . LEU A 1 330 ? -6.488 26.031 21.359 1 85.5 330 LEU A CA 1
ATOM 2565 C C . LEU A 1 330 ? -6.07 27.297 20.641 1 85.5 330 LEU A C 1
ATOM 2567 O O . LEU A 1 330 ? -6.918 28.031 20.109 1 85.5 330 LEU A O 1
ATOM 2571 N N . PRO A 1 331 ? -4.742 27.562 20.766 1 76.75 331 PRO A N 1
ATOM 2572 C CA . PRO A 1 331 ? -4.246 28.703 20 1 76.75 331 PRO A CA 1
ATOM 2573 C C . PRO A 1 331 ? -4.297 28.484 18.484 1 76.75 331 PRO A C 1
ATOM 2575 O O . PRO A 1 331 ? -4.359 27.328 18.031 1 76.75 331 PRO A O 1
ATOM 2578 N N . PRO A 1 332 ? -4.332 29.609 17.797 1 74.19 332 PRO A N 1
ATOM 2579 C CA . PRO A 1 332 ? -4.215 29.453 16.344 1 74.19 332 PRO A CA 1
ATOM 2580 C C . PRO A 1 332 ? -2.9 28.797 15.922 1 74.19 332 PRO A C 1
ATOM 2582 O O . PRO A 1 332 ? -1.935 28.797 16.688 1 74.19 332 PRO A O 1
ATOM 2585 N N . VAL A 1 333 ? -2.924 28.094 14.82 1 76.44 333 VAL A N 1
ATOM 2586 C CA . VAL A 1 333 ? -1.719 27.484 14.273 1 76.44 333 VAL A CA 1
ATOM 2587 C C . VAL A 1 333 ? -0.888 28.547 13.539 1 76.44 333 VAL A C 1
ATOM 2589 O O . VAL A 1 333 ? -1.417 29.312 12.734 1 76.44 333 VAL A O 1
ATOM 2592 N N . ASP A 1 334 ? 0.396 28.547 13.805 1 79 334 ASP A N 1
ATOM 2593 C CA . ASP A 1 334 ? 1.28 29.547 13.211 1 79 334 ASP A CA 1
ATOM 2594 C C . ASP A 1 334 ? 1.269 29.453 11.688 1 79 334 ASP A C 1
ATOM 2596 O O . ASP A 1 334 ? 1.453 28.375 11.117 1 79 334 ASP A O 1
ATOM 2600 N N . GLY A 1 335 ? 1 30.578 11.109 1 81.94 335 GLY A N 1
ATOM 2601 C CA . GLY A 1 335 ? 1.091 30.672 9.664 1 81.94 335 GLY A CA 1
ATOM 2602 C C . GLY A 1 335 ? -0.13 30.125 8.945 1 81.94 335 GLY A C 1
ATOM 2603 O O . GLY A 1 335 ? -0.101 29.922 7.73 1 81.94 335 GLY A O 1
ATOM 2604 N N . ARG A 1 336 ? -1.167 29.828 9.664 1 84.38 336 ARG A N 1
ATOM 2605 C CA . ARG A 1 336 ? -2.428 29.391 9.078 1 84.38 336 ARG A CA 1
ATOM 2606 C C . ARG A 1 336 ? -3.566 30.328 9.445 1 84.38 336 ARG A C 1
ATOM 2608 O O . ARG A 1 336 ? -4.262 30.109 10.445 1 84.38 336 ARG A O 1
ATOM 2615 N N . MET A 1 337 ? -3.83 31.234 8.484 1 86.81 337 MET A N 1
ATOM 2616 C CA . MET A 1 337 ? -4.758 32.312 8.742 1 86.81 337 MET A CA 1
ATOM 2617 C C . MET A 1 337 ? -4.508 32.938 10.117 1 86.81 337 MET A C 1
ATOM 2619 O O . MET A 1 337 ? -5.441 33.125 10.898 1 86.81 337 MET A O 1
ATOM 2623 N N . ASP A 1 338 ? -3.277 33.125 10.367 1 87.19 338 ASP A N 1
ATOM 2624 C CA . ASP A 1 338 ? -2.783 33.688 11.617 1 87.19 338 ASP A CA 1
ATOM 2625 C C . ASP A 1 338 ? -2.947 35.219 11.648 1 87.19 338 ASP A C 1
ATOM 2627 O O . ASP A 1 338 ? -2.238 35.938 10.938 1 87.19 338 ASP A O 1
ATOM 2631 N N . LYS A 1 339 ? -3.896 35.656 12.484 1 88 339 LYS A N 1
ATOM 2632 C CA . LYS A 1 339 ? -4.199 37.062 12.555 1 88 339 LYS A CA 1
ATOM 2633 C C . LYS A 1 339 ? -3.059 37.844 13.203 1 88 339 LYS A C 1
ATOM 2635 O O . LYS A 1 339 ? -2.486 37.406 14.195 1 88 339 LYS A O 1
ATOM 2640 N N . VAL A 1 340 ? -2.654 38.938 12.523 1 89.44 340 VAL A N 1
ATOM 2641 C CA . VAL A 1 340 ? -1.641 39.812 13.078 1 89.44 340 VAL A CA 1
ATOM 2642 C C . VAL A 1 340 ? -2.275 40.75 14.125 1 89.44 340 VAL A C 1
ATOM 2644 O O . VAL A 1 340 ? -3.223 41.469 13.82 1 89.44 340 VAL A O 1
ATOM 2647 N N . ASP A 1 341 ? -1.769 40.625 15.344 1 86.75 341 ASP A N 1
ATOM 2648 C CA . ASP A 1 341 ? -2.326 41.375 16.453 1 86.75 341 ASP A CA 1
ATOM 2649 C C . ASP A 1 341 ? -1.73 42.781 16.5 1 86.75 341 ASP A C 1
ATOM 2651 O O . ASP A 1 341 ? -0.803 43.062 17.266 1 86.75 341 ASP A O 1
ATOM 2655 N N . ILE A 1 342 ? -2.252 43.656 15.766 1 86.31 342 ILE A N 1
ATOM 2656 C CA . ILE A 1 342 ? -1.826 45.031 15.75 1 86.31 342 ILE A CA 1
ATOM 2657 C C . ILE A 1 342 ? -3.049 45.969 15.789 1 86.31 342 ILE A C 1
ATOM 2659 O O . ILE A 1 342 ? -4.117 45.594 15.281 1 86.31 342 ILE A O 1
ATOM 2663 N N . ASP A 1 343 ? -2.904 47.062 16.531 1 88.56 343 ASP A N 1
ATOM 2664 C CA . ASP A 1 343 ? -3.969 48.062 16.578 1 88.56 343 ASP A CA 1
ATOM 2665 C C . ASP A 1 343 ? -4.008 48.875 15.297 1 88.56 343 ASP A C 1
ATOM 2667 O O . ASP A 1 343 ? -3.305 49.875 15.172 1 88.56 343 ASP A O 1
ATOM 2671 N N . ALA A 1 344 ? -4.629 48.5 14.367 1 90.31 344 ALA A N 1
ATOM 2672 C CA . ALA A 1 344 ? -4.832 49.125 13.07 1 90.31 344 ALA A CA 1
ATOM 2673 C C . ALA A 1 344 ? -6.27 48.938 12.586 1 90.31 344 ALA A C 1
ATOM 2675 O O . ALA A 1 344 ? -6.945 48 12.977 1 90.31 344 ALA A O 1
ATOM 2676 N N . PRO A 1 345 ? -6.785 49.844 11.859 1 93.25 345 PRO A N 1
ATOM 2677 C CA . PRO A 1 345 ? -8.172 49.781 11.391 1 93.25 345 PRO A CA 1
ATOM 2678 C C . PRO A 1 345 ? -8.352 48.812 10.219 1 93.25 345 PRO A C 1
ATOM 2680 O O . PRO A 1 345 ? -9.156 49.062 9.328 1 93.25 345 PRO A O 1
ATOM 2683 N N . ILE A 1 346 ? -7.473 47.844 10.094 1 93.38 346 ILE A N 1
ATOM 2684 C CA . ILE A 1 346 ? -7.531 46.781 9.086 1 93.38 346 ILE A CA 1
ATOM 2685 C C . ILE A 1 346 ? -7.289 45.438 9.75 1 93.38 346 ILE A C 1
ATOM 2687 O O . ILE A 1 346 ? -6.828 45.375 10.891 1 93.38 346 ILE A O 1
ATOM 2691 N N . SER A 1 347 ? -7.715 44.344 9.078 1 93.06 347 SER A N 1
ATOM 2692 C CA . SER A 1 347 ? -7.414 42.969 9.516 1 93.06 347 SER A CA 1
ATOM 2693 C C . SER A 1 347 ? -6.34 42.344 8.641 1 93.06 347 SER A C 1
ATOM 2695 O O . SER A 1 347 ? -6.391 42.469 7.41 1 93.06 347 SER A O 1
ATOM 2697 N N . MET A 1 348 ? -5.363 41.812 9.242 1 94.62 348 MET A N 1
ATOM 2698 C CA . MET A 1 348 ? -4.266 41.219 8.5 1 94.62 348 MET A CA 1
ATOM 2699 C C . MET A 1 348 ? -4.059 39.75 8.93 1 94.62 348 MET A C 1
ATOM 2701 O O . MET A 1 348 ? -4.117 39.438 10.117 1 94.62 348 MET A O 1
ATOM 2705 N N . TYR A 1 349 ? -3.854 38.906 7.941 1 93.06 349 TYR A N 1
ATOM 2706 C CA . TYR A 1 349 ? -3.631 37.469 8.195 1 93.06 349 TYR A CA 1
ATOM 2707 C C . TYR A 1 349 ? -2.391 36.969 7.469 1 93.06 349 TYR A C 1
ATOM 2709 O O . TYR A 1 349 ? -2.139 37.375 6.324 1 93.06 349 TYR A O 1
ATOM 2717 N N . ILE A 1 350 ? -1.628 36.156 8.156 1 93.31 350 ILE A N 1
ATOM 2718 C CA . ILE A 1 350 ? -0.517 35.438 7.559 1 93.31 350 ILE A CA 1
ATOM 2719 C C . ILE A 1 350 ? -0.937 34 7.289 1 93.31 350 ILE A C 1
ATOM 2721 O O . ILE A 1 350 ? -1.467 33.312 8.172 1 93.31 350 ILE A O 1
ATOM 2725 N N . ASP A 1 351 ? -0.684 33.531 6.09 1 92.5 351 ASP A N 1
ATOM 2726 C CA . ASP A 1 351 ? -1.131 32.188 5.75 1 92.5 351 ASP A CA 1
ATOM 2727 C C . ASP A 1 351 ? -0.122 31.469 4.844 1 92.5 351 ASP A C 1
ATOM 2729 O O . ASP A 1 351 ? 0.536 32.125 4.023 1 92.5 351 ASP A O 1
ATOM 2733 N N . TYR A 1 352 ? -0.061 30.156 4.996 1 89.88 352 TYR A N 1
ATOM 2734 C CA . TYR A 1 352 ? 0.873 29.344 4.227 1 89.88 352 TYR A CA 1
ATOM 2735 C C . TYR A 1 352 ? 0.276 28.953 2.883 1 89.88 352 TYR A C 1
ATOM 2737 O O . TYR A 1 352 ? 0.923 28.266 2.084 1 89.88 352 TYR A O 1
ATOM 2745 N N . ALA A 1 353 ? -0.873 29.344 2.484 1 91.44 353 ALA A N 1
ATOM 2746 C CA . ALA A 1 353 ? -1.546 28.938 1.251 1 91.44 353 ALA A CA 1
ATOM 2747 C C . ALA A 1 353 ? -0.646 29.156 0.039 1 91.44 353 ALA A C 1
ATOM 2749 O O . ALA A 1 353 ? -0.272 30.297 -0.265 1 91.44 353 ALA A O 1
ATOM 2750 N N . HIS A 1 354 ? -0.298 28.047 -0.605 1 90.69 354 HIS A N 1
ATOM 2751 C CA . HIS A 1 354 ? 0.558 28.141 -1.783 1 90.69 354 HIS A CA 1
ATOM 2752 C C . HIS A 1 354 ? 0.098 27.188 -2.873 1 90.69 354 HIS A C 1
ATOM 2754 O O . HIS A 1 354 ? 0.903 26.734 -3.695 1 90.69 354 HIS A O 1
ATOM 2760 N N . THR A 1 355 ? -1.112 26.703 -2.838 1 90.81 355 THR A N 1
ATOM 2761 C CA . THR A 1 355 ? -1.819 25.953 -3.873 1 90.81 355 THR A CA 1
ATOM 2762 C C . THR A 1 355 ? -3.127 26.641 -4.242 1 90.81 355 THR A C 1
ATOM 2764 O O . THR A 1 355 ? -3.656 27.438 -3.461 1 90.81 355 THR A O 1
ATOM 2767 N N . PRO A 1 356 ? -3.598 26.344 -5.48 1 92.06 356 PRO A N 1
ATOM 2768 C CA . PRO A 1 356 ? -4.875 26.953 -5.859 1 92.06 356 PRO A CA 1
ATOM 2769 C C . PRO A 1 356 ? -5.984 26.672 -4.848 1 92.06 356 PRO A C 1
ATOM 2771 O O . PRO A 1 356 ? -6.707 27.594 -4.445 1 92.06 356 PRO A O 1
ATOM 2774 N N . ASP A 1 357 ? -6.016 25.484 -4.418 1 89.38 357 ASP A N 1
ATOM 2775 C CA . ASP A 1 357 ? -7.051 25.078 -3.471 1 89.38 357 ASP A CA 1
ATOM 2776 C C . ASP A 1 357 ? -6.891 25.812 -2.143 1 89.38 357 ASP A C 1
ATOM 2778 O O . ASP A 1 357 ? -7.867 26.312 -1.579 1 89.38 357 ASP A O 1
ATOM 2782 N N . ALA A 1 358 ? -5.727 25.891 -1.642 1 89.44 358 ALA A N 1
ATOM 2783 C CA . ALA A 1 358 ? -5.457 26.562 -0.369 1 89.44 358 ALA A CA 1
ATOM 2784 C C . ALA A 1 358 ? -5.789 28.047 -0.447 1 89.44 358 ALA A C 1
ATOM 2786 O O . ALA A 1 358 ? -6.281 28.625 0.521 1 89.44 358 ALA A O 1
ATOM 2787 N N . ILE A 1 359 ? -5.52 28.688 -1.569 1 93.38 359 ILE A N 1
ATOM 2788 C CA . ILE A 1 359 ? -5.793 30.094 -1.787 1 93.38 359 ILE A CA 1
ATOM 2789 C C . ILE A 1 359 ? -7.297 30.344 -1.766 1 93.38 359 ILE A C 1
ATOM 2791 O O . ILE A 1 359 ? -7.773 31.266 -1.09 1 93.38 359 ILE A O 1
ATOM 2795 N N . GLU A 1 360 ? -7.973 29.484 -2.504 1 92.69 360 GLU A N 1
ATOM 2796 C CA . GLU A 1 360 ? -9.43 29.578 -2.52 1 92.69 360 GLU A CA 1
ATOM 2797 C C . GLU A 1 360 ? -10.008 29.453 -1.111 1 92.69 360 GLU A C 1
ATOM 2799 O O . GLU A 1 360 ? -10.883 30.234 -0.722 1 92.69 360 GLU A O 1
ATOM 2804 N N . LYS A 1 361 ? -9.508 28.594 -0.383 1 89.25 361 LYS A N 1
ATOM 2805 C CA . LYS A 1 361 ? -9.992 28.344 0.97 1 89.25 361 LYS A CA 1
ATOM 2806 C C . LYS A 1 361 ? -9.664 29.5 1.898 1 89.25 361 LYS A C 1
ATOM 2808 O O . LYS A 1 361 ? -10.453 29.844 2.775 1 89.25 361 LYS A O 1
ATOM 2813 N N . ALA A 1 362 ? -8.5 30.078 1.756 1 91.69 362 ALA A N 1
ATOM 2814 C CA . ALA A 1 362 ? -8.125 31.234 2.555 1 91.69 362 ALA A CA 1
ATOM 2815 C C . ALA A 1 362 ? -9.062 32.406 2.295 1 91.69 362 ALA A C 1
ATOM 2817 O O . ALA A 1 362 ? -9.523 33.062 3.236 1 91.69 362 ALA A O 1
ATOM 2818 N N . ILE A 1 363 ? -9.367 32.656 1.046 1 93.75 363 ILE A N 1
ATOM 2819 C CA . ILE A 1 363 ? -10.258 33.719 0.663 1 93.75 363 ILE A CA 1
ATOM 2820 C C . ILE A 1 363 ? -11.656 33.469 1.206 1 93.75 363 ILE A C 1
ATOM 2822 O O . ILE A 1 363 ? -12.273 34.344 1.818 1 93.75 363 ILE A O 1
ATOM 2826 N N . ASP A 1 364 ? -12.086 32.25 1.042 1 90.88 364 ASP A N 1
ATOM 2827 C CA . ASP A 1 364 ? -13.422 31.859 1.504 1 90.88 364 ASP A CA 1
ATOM 2828 C C . ASP A 1 364 ? -13.562 32.062 3.008 1 90.88 364 ASP A C 1
ATOM 2830 O O . ASP A 1 364 ? -14.656 32.375 3.496 1 90.88 364 ASP A O 1
ATOM 2834 N N . SER A 1 365 ? -12.523 31.984 3.678 1 88.31 365 SER A N 1
ATOM 2835 C CA . SER A 1 365 ? -12.547 32.062 5.137 1 88.31 365 SER A CA 1
ATOM 2836 C C . SER A 1 365 ? -12.836 33.469 5.613 1 88.31 365 SER A C 1
ATOM 2838 O O . SER A 1 365 ? -13.305 33.688 6.734 1 88.31 365 SER A O 1
ATOM 2840 N N . VAL A 1 366 ? -12.641 34.531 4.805 1 90.31 366 VAL A N 1
ATOM 2841 C CA . VAL A 1 366 ? -12.75 35.906 5.289 1 90.31 366 VAL A CA 1
ATOM 2842 C C . VAL A 1 366 ? -13.906 36.594 4.582 1 90.31 366 VAL A C 1
ATOM 2844 O O . VAL A 1 366 ? -14.383 37.625 5.051 1 90.31 366 VAL A O 1
ATOM 2847 N N . VAL A 1 367 ? -14.367 36.031 3.508 1 89.19 367 VAL A N 1
ATOM 2848 C CA . VAL A 1 367 ? -15.398 36.656 2.688 1 89.19 367 VAL A CA 1
ATOM 2849 C C . VAL A 1 367 ? -16.641 36.938 3.539 1 89.19 367 VAL A C 1
ATOM 2851 O O . VAL A 1 367 ? -17.25 38 3.42 1 89.19 367 VAL A O 1
ATOM 2854 N N . PRO A 1 368 ? -17.016 36.031 4.449 1 81.75 368 PRO A N 1
ATOM 2855 C CA . PRO A 1 368 ? -18.25 36.219 5.219 1 81.75 368 PRO A CA 1
ATOM 2856 C C . PRO A 1 368 ? -18.219 37.469 6.098 1 81.75 368 PRO A C 1
ATOM 2858 O O . PRO A 1 368 ? -19.266 37.969 6.488 1 81.75 368 PRO A O 1
ATOM 2861 N N . PHE A 1 369 ? -17.031 38.062 6.391 1 80.31 369 PHE A N 1
ATOM 2862 C CA . PHE A 1 369 ? -17.016 39.219 7.277 1 80.31 369 PHE A CA 1
ATOM 2863 C C . PHE A 1 369 ? -16.281 40.375 6.633 1 80.31 369 PHE A C 1
ATOM 2865 O O . PHE A 1 369 ? -15.836 41.312 7.324 1 80.31 369 PHE A O 1
ATOM 2872 N N . LYS A 1 370 ? -16.047 40.281 5.402 1 89 370 LYS A N 1
ATOM 2873 C CA . LYS A 1 370 ? -15.414 41.344 4.641 1 89 370 LYS A CA 1
ATOM 2874 C C . LYS A 1 370 ? -16.266 42.625 4.652 1 89 370 LYS A C 1
ATOM 2876 O O . LYS A 1 370 ? -17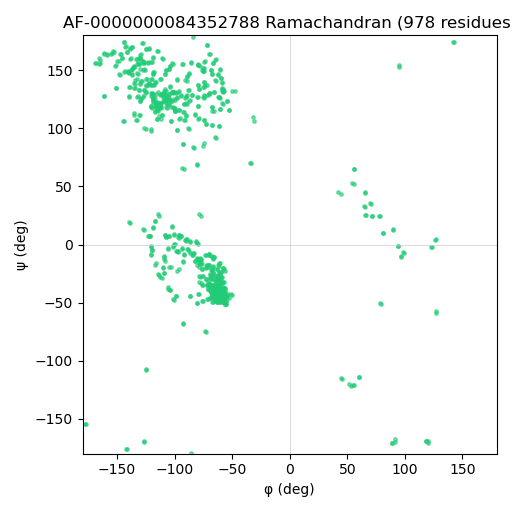.453 42.562 4.309 1 89 370 LYS A O 1
ATOM 2881 N N . GLU A 1 371 ? -15.703 43.719 5.027 1 89.88 371 GLU A N 1
ATOM 2882 C CA . GLU A 1 371 ? -16.438 44.969 5.102 1 89.88 371 GLU A CA 1
ATOM 2883 C C . GLU A 1 371 ? -16.062 45.906 3.949 1 89.88 371 GLU A C 1
ATOM 2885 O O . GLU A 1 371 ? -16.906 46.688 3.473 1 89.88 371 GLU A O 1
ATOM 2890 N N . ASN A 1 372 ? -14.875 45.938 3.553 1 95.38 372 ASN A N 1
ATOM 2891 C CA . ASN A 1 372 ? -14.375 46.781 2.488 1 95.38 372 ASN A CA 1
ATOM 2892 C C . ASN A 1 372 ? -13.664 46 1.403 1 95.38 372 ASN A C 1
ATOM 2894 O O . ASN A 1 372 ? -14.281 45.188 0.704 1 95.38 372 ASN A O 1
ATOM 2898 N N . ARG A 1 373 ? -12.297 46.062 1.289 1 96.56 373 ARG A N 1
ATOM 2899 C CA . ARG A 1 373 ? -11.586 45.344 0.246 1 96.56 373 ARG A CA 1
ATOM 2900 C C . ARG A 1 373 ? -10.812 44.156 0.833 1 96.56 373 ARG A C 1
ATOM 2902 O O . ARG A 1 373 ? -10.414 44.219 1.998 1 96.56 373 ARG A O 1
ATOM 2909 N N . LEU A 1 374 ? -10.781 43.156 -0.055 1 97.5 374 LEU A N 1
ATOM 2910 C CA . LEU A 1 374 ? -9.828 42.094 0.202 1 97.5 374 LEU A CA 1
ATOM 2911 C C . LEU A 1 374 ? -8.57 42.281 -0.648 1 97.5 374 LEU A C 1
ATOM 2913 O O . LEU A 1 374 ? -8.648 42.281 -1.879 1 97.5 374 LEU A O 1
ATOM 2917 N N . ILE A 1 375 ? -7.461 42.531 -0.004 1 98.06 375 ILE A N 1
ATOM 2918 C CA . ILE A 1 375 ? -6.148 42.594 -0.638 1 98.06 375 ILE A CA 1
ATOM 2919 C C . ILE A 1 375 ? -5.391 41.281 -0.4 1 98.06 375 ILE A C 1
ATOM 2921 O O . ILE A 1 375 ? -5.141 40.906 0.746 1 98.06 375 ILE A O 1
ATOM 2925 N N . PHE A 1 376 ? -5.066 40.562 -1.451 1 98.25 376 PHE A N 1
ATOM 2926 C CA . PHE A 1 376 ? -4.488 39.25 -1.347 1 98.25 376 PHE A CA 1
ATOM 2927 C C . PHE A 1 376 ? -3.109 39.188 -1.992 1 98.25 376 PHE A C 1
ATOM 2929 O O . PHE A 1 376 ? -2.971 39.469 -3.189 1 98.25 376 PHE A O 1
ATOM 2936 N N . MET A 1 377 ? -2.105 38.906 -1.188 1 98.19 377 MET A N 1
ATOM 2937 C CA . MET A 1 377 ? -0.757 38.688 -1.701 1 98.19 377 MET A CA 1
ATOM 2938 C C . MET A 1 377 ? -0.48 37.188 -1.852 1 98.19 377 MET A C 1
ATOM 2940 O O . MET A 1 377 ? -0.679 36.438 -0.911 1 98.19 377 MET A O 1
ATOM 2944 N N . VAL A 1 378 ? -0.081 36.781 -2.988 1 96.19 378 VAL A N 1
ATOM 2945 C CA . VAL A 1 378 ? 0.141 35.375 -3.236 1 96.19 378 VAL A CA 1
ATOM 2946 C C . VAL A 1 378 ? 1.506 35.156 -3.889 1 96.19 378 VAL A C 1
ATOM 2948 O O . VAL A 1 378 ? 1.887 35.906 -4.793 1 96.19 378 VAL A O 1
ATOM 2951 N N . GLY A 1 379 ? 2.213 34.219 -3.359 1 92.56 379 GLY A N 1
ATOM 2952 C CA . GLY A 1 379 ? 3.51 33.875 -3.922 1 92.56 379 GLY A CA 1
ATOM 2953 C C . GLY A 1 379 ? 3.756 32.406 -3.994 1 92.56 379 GLY A C 1
ATOM 2954 O O . GLY A 1 379 ? 3.043 31.609 -3.365 1 92.56 379 GLY A O 1
ATOM 2955 N N . THR A 1 380 ? 4.695 31.984 -4.832 1 90.31 380 THR A N 1
ATOM 2956 C CA . THR A 1 380 ? 5.113 30.594 -4.934 1 90.31 380 THR A CA 1
ATOM 2957 C C . THR A 1 380 ? 6.625 30.5 -5.133 1 90.31 380 THR A C 1
ATOM 2959 O O . THR A 1 380 ? 7.301 31.516 -5.289 1 90.31 380 THR A O 1
ATOM 2962 N N . GLY A 1 381 ? 7.09 29.297 -4.934 1 90.19 381 GLY A N 1
ATOM 2963 C CA . GLY A 1 381 ? 8.523 29.109 -5.039 1 90.19 381 GLY A CA 1
ATOM 2964 C C . GLY A 1 381 ? 8.969 28.672 -6.426 1 90.19 381 GLY A C 1
ATOM 2965 O O . GLY A 1 381 ? 8.164 28.172 -7.215 1 90.19 381 GLY A O 1
ATOM 2966 N N . GLY A 1 382 ? 10.305 29.016 -6.715 1 89.12 382 GLY A N 1
ATOM 2967 C CA . GLY A 1 382 ? 10.93 28.531 -7.938 1 89.12 382 GLY A CA 1
ATOM 2968 C C . GLY A 1 382 ? 11.406 27.094 -7.852 1 89.12 382 GLY A C 1
ATOM 2969 O O . GLY A 1 382 ? 11.57 26.562 -6.758 1 89.12 382 GLY A O 1
ATOM 2970 N N . ASP A 1 383 ? 11.508 26.438 -8.977 1 88.31 383 ASP A N 1
ATOM 2971 C CA . ASP A 1 383 ? 11.961 25.047 -9.094 1 88.31 383 ASP A CA 1
ATOM 2972 C C . ASP A 1 383 ? 10.992 24.094 -8.406 1 88.31 383 ASP A C 1
ATOM 2974 O O . ASP A 1 383 ? 11.414 23.172 -7.711 1 88.31 383 ASP A O 1
ATOM 2978 N N . ARG A 1 384 ? 9.766 24.469 -8.461 1 88.44 384 ARG A N 1
ATOM 2979 C CA . ARG A 1 384 ? 8.656 23.656 -7.977 1 88.44 384 ARG A CA 1
ATOM 2980 C C . ARG A 1 384 ? 7.59 23.484 -9.055 1 88.44 384 ARG A C 1
ATOM 2982 O O . ARG A 1 384 ? 7.867 23.672 -10.242 1 88.44 384 ARG A O 1
ATOM 2989 N N . ASP A 1 385 ? 6.469 23 -8.805 1 84.19 385 ASP A N 1
ATOM 2990 C CA . ASP A 1 385 ? 5.395 22.734 -9.758 1 84.19 385 ASP A CA 1
ATOM 2991 C C . ASP A 1 385 ? 4.922 24.031 -10.422 1 84.19 385 ASP A C 1
ATOM 2993 O O . ASP A 1 385 ? 4.082 24.734 -9.867 1 84.19 385 ASP A O 1
ATOM 2997 N N . GLU A 1 386 ? 5.332 24.234 -11.578 1 86.19 386 GLU A N 1
ATOM 2998 C CA . GLU A 1 386 ? 4.992 25.469 -12.289 1 86.19 386 GLU A CA 1
ATOM 2999 C C . GLU A 1 386 ? 3.574 25.406 -12.852 1 86.19 386 GLU A C 1
ATOM 3001 O O . GLU A 1 386 ? 2.98 26.438 -13.164 1 86.19 386 GLU A O 1
ATOM 3006 N N . TYR A 1 387 ? 3.074 24.234 -12.898 1 83.94 387 TYR A N 1
ATOM 3007 C CA . TYR A 1 387 ? 1.788 24.031 -13.555 1 83.94 387 TYR A CA 1
ATOM 3008 C C . TYR A 1 387 ? 0.652 24.609 -12.719 1 83.94 387 TYR A C 1
ATOM 3010 O O . TYR A 1 387 ? -0.42 24.922 -13.242 1 83.94 387 TYR A O 1
ATOM 3018 N N . LYS A 1 388 ? 0.957 24.828 -11.469 1 89.44 388 LYS A N 1
ATOM 3019 C CA . LYS A 1 388 ? -0.123 25.312 -10.617 1 89.44 388 LYS A CA 1
ATOM 3020 C C . LYS A 1 388 ? -0.153 26.844 -10.578 1 89.44 388 LYS A C 1
ATOM 3022 O O . LYS A 1 388 ? -1.114 27.438 -10.086 1 89.44 388 LYS A O 1
ATOM 3027 N N . ARG A 1 389 ? 0.852 27.516 -11.133 1 94.25 389 ARG A N 1
ATOM 3028 C CA . ARG A 1 389 ? 1.059 28.953 -10.93 1 94.25 389 ARG A CA 1
ATOM 3029 C C . ARG A 1 389 ? -0.101 29.75 -11.5 1 94.25 389 ARG A C 1
ATOM 3031 O O . ARG A 1 389 ? -0.695 30.578 -10.805 1 94.25 389 ARG A O 1
ATOM 3038 N N . PRO A 1 390 ? -0.505 29.453 -12.781 1 95.44 390 PRO A N 1
ATOM 3039 C CA . PRO A 1 390 ? -1.651 30.203 -13.289 1 95.44 390 PRO A CA 1
ATOM 3040 C C . PRO A 1 390 ? -2.924 29.969 -12.484 1 95.44 390 PRO A C 1
ATOM 3042 O O . PRO A 1 390 ? -3.691 30.891 -12.242 1 95.44 390 PRO A O 1
ATOM 3045 N N . ALA A 1 391 ? -3.111 28.766 -12.055 1 94.69 391 ALA A N 1
ATOM 3046 C CA . ALA A 1 391 ? -4.301 28.422 -11.273 1 94.69 391 ALA A CA 1
ATOM 3047 C C . ALA A 1 391 ? -4.301 29.125 -9.93 1 94.69 391 ALA A C 1
ATOM 3049 O O . ALA A 1 391 ? -5.359 29.5 -9.414 1 94.69 391 ALA A O 1
ATOM 3050 N N . MET A 1 392 ? -3.162 29.328 -9.352 1 95.19 392 MET A N 1
ATOM 3051 C CA . MET A 1 392 ? -3.041 30.062 -8.094 1 95.19 392 MET A CA 1
ATOM 3052 C C . MET A 1 392 ? -3.504 31.5 -8.258 1 95.19 392 MET A C 1
ATOM 3054 O O . MET A 1 392 ? -4.289 32 -7.453 1 95.19 392 MET A O 1
ATOM 3058 N N . ALA A 1 393 ? -3.047 32.125 -9.32 1 96.62 393 ALA A N 1
ATOM 3059 C CA . ALA A 1 393 ? -3.414 33.5 -9.602 1 96.62 393 ALA A CA 1
ATOM 3060 C C . ALA A 1 393 ? -4.898 33.625 -9.938 1 96.62 393 ALA A C 1
ATOM 3062 O O . ALA A 1 393 ? -5.547 34.625 -9.586 1 96.62 393 ALA A O 1
ATOM 3063 N N . GLU A 1 394 ? -5.367 32.625 -10.633 1 96.94 394 GLU A N 1
ATOM 3064 C CA . GLU A 1 394 ? -6.793 32.594 -10.938 1 96.94 394 GLU A CA 1
ATOM 3065 C C . GLU A 1 394 ? -7.633 32.625 -9.664 1 96.94 394 GLU A C 1
ATOM 3067 O O . GLU A 1 394 ? -8.586 33.406 -9.555 1 96.94 394 GLU A O 1
ATOM 3072 N N . LYS A 1 395 ? -7.285 31.766 -8.734 1 96.25 395 LYS A N 1
ATOM 3073 C CA . LYS A 1 395 ? -8.023 31.719 -7.477 1 96.25 395 LYS A CA 1
ATOM 3074 C C . LYS A 1 395 ? -7.852 33 -6.691 1 96.25 395 LYS A C 1
ATOM 3076 O O . LYS A 1 395 ? -8.805 33.5 -6.07 1 96.25 395 LYS A O 1
ATOM 3081 N N . ALA A 1 396 ? -6.66 33.625 -6.711 1 96.75 396 ALA A N 1
ATOM 3082 C CA . ALA A 1 396 ? -6.375 34.844 -6 1 96.75 396 ALA A CA 1
ATOM 3083 C C . ALA A 1 396 ? -7.18 36.031 -6.578 1 96.75 396 ALA A C 1
ATOM 3085 O O . ALA A 1 396 ? -7.473 37 -5.875 1 96.75 396 ALA A O 1
ATOM 3086 N N . SER A 1 397 ? -7.559 35.875 -7.82 1 97.62 397 SER A N 1
ATOM 3087 C CA . SER A 1 397 ? -8.25 36.938 -8.539 1 97.62 397 SER A CA 1
ATOM 3088 C C . SER A 1 397 ? -9.633 37.219 -7.945 1 97.62 397 SER A C 1
ATOM 3090 O O . SER A 1 397 ? -10.273 38.219 -8.273 1 97.62 397 SER A O 1
ATOM 3092 N N . ARG A 1 398 ? -10.031 36.375 -7.094 1 96.75 398 ARG A N 1
ATOM 3093 C CA . ARG A 1 398 ? -11.289 36.594 -6.391 1 96.75 398 ARG A CA 1
ATOM 3094 C C . ARG A 1 398 ? -11.164 37.781 -5.438 1 96.75 398 ARG A C 1
ATOM 3096 O O . ARG A 1 398 ? -12.172 38.344 -5 1 96.75 398 ARG A O 1
ATOM 3103 N N . ALA A 1 399 ? -9.992 38.156 -5.027 1 97.44 399 ALA A N 1
ATOM 3104 C CA . ALA A 1 399 ? -9.75 39.344 -4.184 1 97.44 399 ALA A CA 1
ATOM 3105 C C . ALA A 1 399 ? -9.898 40.625 -4.977 1 97.44 399 ALA A C 1
ATOM 3107 O O . ALA A 1 399 ? -9.805 40.625 -6.207 1 97.44 399 ALA A O 1
ATOM 3108 N N . ASP A 1 400 ? -10.156 41.719 -4.285 1 97.75 400 ASP A N 1
ATOM 3109 C CA . ASP A 1 400 ? -10.336 43 -4.93 1 97.75 400 ASP A CA 1
ATOM 3110 C C . ASP A 1 400 ? -9.016 43.531 -5.504 1 97.75 400 ASP A C 1
ATOM 3112 O O . ASP A 1 400 ? -9.008 44.25 -6.508 1 97.75 400 ASP A O 1
ATOM 3116 N N . TYR A 1 401 ? -7.996 43.281 -4.902 1 98.12 401 TYR A N 1
ATOM 3117 C CA . TYR A 1 401 ? -6.641 43.656 -5.305 1 98.12 401 TYR A CA 1
ATOM 3118 C C . TYR A 1 401 ? -5.664 42.5 -5.012 1 98.12 401 TYR A C 1
ATOM 3120 O O . TYR A 1 401 ? -5.66 41.969 -3.91 1 98.12 401 TYR A O 1
ATOM 3128 N N . VAL A 1 402 ? -4.898 42.125 -6.062 1 98.5 402 VAL A N 1
ATOM 3129 C CA . VAL A 1 402 ? -4.004 40.969 -5.922 1 98.5 402 VAL A CA 1
ATOM 3130 C C . VAL A 1 402 ? -2.557 41.438 -6.105 1 98.5 402 VAL A C 1
ATOM 3132 O O . VAL A 1 402 ? -2.268 42.281 -6.949 1 98.5 402 VAL A O 1
ATOM 3135 N N . ILE A 1 403 ? -1.68 40.969 -5.305 1 98.5 403 ILE A N 1
ATOM 3136 C CA . ILE A 1 403 ? -0.247 41.188 -5.473 1 98.5 403 ILE A CA 1
ATOM 3137 C C . ILE A 1 403 ? 0.457 39.844 -5.707 1 98.5 403 ILE A C 1
ATOM 3139 O O . ILE A 1 403 ? 0.436 38.969 -4.848 1 98.5 403 ILE A O 1
ATOM 3143 N N . LEU A 1 404 ? 1.014 39.656 -6.855 1 98.25 404 LEU A N 1
ATOM 3144 C CA . LEU A 1 404 ? 1.828 38.5 -7.176 1 98.25 404 LEU A CA 1
ATOM 3145 C C . LEU A 1 404 ? 3.275 38.688 -6.742 1 98.25 404 LEU A C 1
ATOM 3147 O O . LEU A 1 404 ? 3.861 39.75 -7.016 1 98.25 404 LEU A O 1
ATOM 3151 N N . THR A 1 405 ? 3.777 37.719 -6.012 1 97.94 405 THR A N 1
ATOM 3152 C CA . THR A 1 405 ? 5.145 37.844 -5.52 1 97.94 405 THR A CA 1
ATOM 3153 C C . THR A 1 405 ? 5.855 36.5 -5.559 1 97.94 405 THR A C 1
ATOM 3155 O O . THR A 1 405 ? 5.363 35.562 -6.176 1 97.94 405 THR A O 1
ATOM 3158 N N . VAL A 1 406 ? 7.117 36.469 -5.039 1 96.12 406 VAL A N 1
ATOM 3159 C CA . VAL A 1 406 ? 7.934 35.25 -5.074 1 96.12 406 VAL A CA 1
ATOM 3160 C C . VAL A 1 406 ? 8.266 34.812 -3.648 1 96.12 406 VAL A C 1
ATOM 3162 O O . VAL A 1 406 ? 8.711 35.625 -2.828 1 96.12 406 VAL A O 1
ATOM 3165 N N . ASN A 1 407 ? 7.934 33.562 -3.32 1 94.88 407 ASN A N 1
ATOM 3166 C CA . ASN A 1 407 ? 8.266 33 -2.01 1 94.88 407 ASN A CA 1
ATOM 3167 C C . ASN A 1 407 ? 9.75 32.719 -1.891 1 94.88 407 ASN A C 1
ATOM 3169 O O . ASN A 1 407 ? 10.477 33.375 -1.16 1 94.88 407 ASN A O 1
ATOM 3173 N N . ASP A 1 408 ? 10.172 31.672 -2.539 1 94.5 408 ASP A N 1
ATOM 3174 C CA . ASP A 1 408 ? 11.547 31.219 -2.658 1 94.5 408 ASP A CA 1
ATOM 3175 C C . ASP A 1 408 ? 11.945 31.031 -4.125 1 94.5 408 ASP A C 1
ATOM 3177 O O . ASP A 1 408 ? 11.641 30.016 -4.734 1 94.5 408 ASP A O 1
ATOM 3181 N N . PRO A 1 409 ? 12.672 32 -4.738 1 93.94 409 PRO A N 1
ATOM 3182 C CA . PRO A 1 409 ? 12.969 31.906 -6.168 1 93.94 409 PRO A CA 1
ATOM 3183 C C . PRO A 1 409 ? 13.867 30.703 -6.492 1 93.94 409 PRO A C 1
ATOM 3185 O O . PRO A 1 409 ? 13.742 30.109 -7.566 1 93.94 409 PRO A O 1
ATOM 3188 N N . ARG A 1 410 ? 14.727 30.391 -5.426 1 93.81 410 ARG A N 1
ATOM 3189 C CA . ARG A 1 410 ? 15.742 29.375 -5.645 1 93.81 410 ARG A CA 1
ATOM 3190 C C . ARG A 1 410 ? 16.562 29.656 -6.891 1 93.81 410 ARG A C 1
ATOM 3192 O O . ARG A 1 410 ? 17.188 30.719 -6.996 1 93.81 410 ARG A O 1
ATOM 3199 N N . PHE A 1 411 ? 16.594 28.719 -7.98 1 91.56 411 PHE A N 1
ATOM 3200 C CA . PHE A 1 411 ? 17.453 28.969 -9.141 1 91.56 411 PHE A CA 1
ATOM 3201 C C . PHE A 1 411 ? 16.625 29.531 -10.297 1 91.56 411 PHE A C 1
ATOM 3203 O O . PHE A 1 411 ? 17.172 29.828 -11.367 1 91.56 411 PHE A O 1
ATOM 3210 N N . GLU A 1 412 ? 15.344 29.719 -10.117 1 93.75 412 GLU A N 1
ATOM 3211 C CA . GLU A 1 412 ? 14.484 30.219 -11.188 1 93.75 412 GLU A CA 1
ATOM 3212 C C . GLU A 1 412 ? 14.43 31.734 -11.188 1 93.75 412 GLU A C 1
ATOM 3214 O O . GLU A 1 412 ? 14.453 32.375 -10.133 1 93.75 412 GLU A O 1
ATOM 3219 N N . GLU A 1 413 ? 14.344 32.281 -12.391 1 94.06 413 GLU A N 1
ATOM 3220 C CA . GLU A 1 413 ? 14.219 33.719 -12.523 1 94.06 413 GLU A CA 1
ATOM 3221 C C . GLU A 1 413 ? 12.891 34.219 -11.953 1 94.06 413 GLU A C 1
ATOM 3223 O O . GLU A 1 413 ? 11.828 33.688 -12.305 1 94.06 413 GLU A O 1
ATOM 3228 N N . GLU A 1 414 ? 12.992 35.25 -11.133 1 95 414 GLU A N 1
ATOM 3229 C CA . GLU A 1 414 ? 11.82 35.781 -10.438 1 95 414 GLU A CA 1
ATOM 3230 C C . GLU A 1 414 ? 10.758 36.219 -11.422 1 95 414 GLU A C 1
ATOM 3232 O O . GLU A 1 414 ? 9.562 36 -11.211 1 95 414 GLU A O 1
ATOM 3237 N N . GLU A 1 415 ? 11.18 36.844 -12.484 1 94.25 415 GLU A N 1
ATOM 3238 C CA . GLU A 1 415 ? 10.242 37.375 -13.477 1 94.25 415 GLU A CA 1
ATOM 3239 C C . GLU A 1 415 ? 9.477 36.219 -14.156 1 94.25 415 GLU A C 1
ATOM 3241 O O . GLU A 1 415 ? 8.297 36.375 -14.469 1 94.25 415 GLU A O 1
ATOM 3246 N N . ALA A 1 416 ? 10.172 35.156 -14.328 1 95.06 416 ALA A N 1
ATOM 3247 C CA . ALA A 1 416 ? 9.523 34 -14.953 1 95.06 416 ALA A CA 1
ATOM 3248 C C . ALA A 1 416 ? 8.414 33.469 -14.062 1 95.06 416 ALA A C 1
ATOM 3250 O O . ALA A 1 416 ? 7.344 33.094 -14.555 1 95.06 416 ALA A O 1
ATOM 3251 N N . ILE A 1 417 ? 8.68 33.438 -12.805 1 95.12 417 ILE A N 1
ATOM 3252 C CA . ILE A 1 417 ? 7.699 32.938 -11.836 1 95.12 417 ILE A CA 1
ATOM 3253 C C . ILE A 1 417 ? 6.469 33.844 -11.852 1 95.12 417 ILE A C 1
ATOM 3255 O O . ILE A 1 417 ? 5.336 33.375 -11.914 1 95.12 417 ILE A O 1
ATOM 3259 N N . LEU A 1 418 ? 6.695 35.188 -11.852 1 96.5 418 LEU A N 1
ATOM 3260 C CA . LEU A 1 418 ? 5.613 36.156 -11.805 1 96.5 418 LEU A CA 1
ATOM 3261 C C . LEU A 1 418 ? 4.773 36.094 -13.078 1 96.5 418 LEU A C 1
ATOM 3263 O O . LEU A 1 418 ? 3.543 36.156 -13.016 1 96.5 418 LEU A O 1
ATOM 3267 N N . HIS A 1 419 ? 5.438 35.938 -14.18 1 95.75 419 HIS A N 1
ATOM 3268 C CA . HIS A 1 419 ? 4.719 35.906 -15.453 1 95.75 419 HIS A CA 1
ATOM 3269 C C . HIS A 1 419 ? 3.883 34.656 -15.602 1 95.75 419 HIS A C 1
ATOM 3271 O O . HIS A 1 419 ? 2.805 34.688 -16.203 1 95.75 419 HIS A O 1
ATOM 3277 N N . ASP A 1 420 ? 4.43 33.594 -15.062 1 95.69 420 ASP A N 1
ATOM 3278 C CA . ASP A 1 420 ? 3.645 32.375 -15.062 1 95.69 420 ASP A CA 1
ATOM 3279 C C . ASP A 1 420 ? 2.361 32.531 -14.258 1 95.69 420 ASP A C 1
ATOM 3281 O O . ASP A 1 420 ? 1.298 32.062 -14.656 1 95.69 420 ASP A O 1
ATOM 3285 N N . MET A 1 421 ? 2.492 33.188 -13.109 1 96.31 421 MET A N 1
ATOM 3286 C CA . MET A 1 421 ? 1.32 33.438 -12.281 1 96.31 421 MET A CA 1
ATOM 3287 C C . MET A 1 421 ? 0.351 34.375 -12.969 1 96.31 421 MET A C 1
ATOM 3289 O O . MET A 1 421 ? -0.861 34.156 -12.961 1 96.31 421 MET A O 1
ATOM 3293 N N . GLU A 1 422 ? 0.874 35.344 -13.586 1 96.69 422 GLU A N 1
ATOM 3294 C CA . GLU A 1 422 ? 0.078 36.406 -14.227 1 96.69 422 GLU A CA 1
ATOM 3295 C C . GLU A 1 422 ? -0.886 35.812 -15.25 1 96.69 422 GLU A C 1
ATOM 3297 O O . GLU A 1 422 ? -2 36.312 -15.422 1 96.69 422 GLU A O 1
ATOM 3302 N N . LYS A 1 423 ? -0.433 34.75 -15.844 1 96.69 423 LYS A N 1
ATOM 3303 C CA . LYS A 1 423 ? -1.242 34.094 -16.875 1 96.69 423 LYS A CA 1
ATOM 3304 C C . LYS A 1 423 ? -2.617 33.719 -16.328 1 96.69 423 LYS A C 1
ATOM 3306 O O . LYS A 1 423 ? -3.572 33.562 -17.094 1 96.69 423 LYS A O 1
ATOM 3311 N N . GLY A 1 424 ? -2.73 33.594 -15.039 1 96.69 424 GLY A N 1
ATOM 3312 C CA . GLY A 1 424 ? -3.971 33.125 -14.438 1 96.69 424 GLY A CA 1
ATOM 3313 C C . GLY A 1 424 ? -4.855 34.281 -13.961 1 96.69 424 GLY A C 1
ATOM 3314 O O . GLY A 1 424 ? -6.008 34.062 -13.578 1 96.69 424 GLY A O 1
ATOM 3315 N N . MET A 1 425 ? -4.359 35.531 -14.016 1 97.06 425 MET A N 1
ATOM 3316 C CA . MET A 1 425 ? -5.102 36.688 -13.484 1 97.06 425 MET A CA 1
ATOM 3317 C C . MET A 1 425 ? -6.391 36.906 -14.266 1 97.06 425 MET A C 1
ATOM 3319 O O . MET A 1 425 ? -6.406 36.781 -15.492 1 97.06 425 MET A O 1
ATOM 3323 N N . LYS A 1 426 ? -7.426 37.25 -13.539 1 97.19 426 LYS A N 1
ATOM 3324 C CA . LYS A 1 426 ? -8.734 37.375 -14.18 1 97.19 426 LYS A CA 1
ATOM 3325 C C . LYS A 1 426 ? -9.164 38.844 -14.273 1 97.19 426 LYS A C 1
ATOM 3327 O O . LYS A 1 426 ? -10.211 39.156 -14.836 1 97.19 426 LYS A O 1
ATOM 3332 N N . HIS A 1 427 ? -8.492 39.75 -13.656 1 96.5 427 HIS A N 1
ATOM 3333 C CA . HIS A 1 427 ? -8.75 41.188 -13.773 1 96.5 427 HIS A CA 1
ATOM 3334 C C . HIS A 1 427 ? -7.449 42 -13.742 1 96.5 427 HIS A C 1
ATOM 3336 O O . HIS A 1 427 ? -6.383 41.438 -13.477 1 96.5 427 HIS A O 1
ATOM 3342 N N . ALA A 1 428 ? -7.566 43.281 -13.961 1 96.44 428 ALA A N 1
ATOM 3343 C CA . ALA A 1 428 ? -6.379 44.125 -14.133 1 96.44 428 ALA A CA 1
ATOM 3344 C C . ALA A 1 428 ? -5.996 44.812 -12.828 1 96.44 428 ALA A C 1
ATOM 3346 O O . ALA A 1 428 ? -5.047 45.594 -12.781 1 96.44 428 ALA A O 1
ATOM 3347 N N . ASN A 1 429 ? -6.609 44.531 -11.742 1 97.75 429 ASN A N 1
ATOM 3348 C CA . ASN A 1 429 ? -6.328 45.156 -10.453 1 97.75 429 ASN A CA 1
ATOM 3349 C C . ASN A 1 429 ? -5.32 44.312 -9.648 1 97.75 429 ASN A C 1
ATOM 3351 O O . ASN A 1 429 ? -5.645 43.812 -8.586 1 97.75 429 ASN A O 1
ATOM 3355 N N . TYR A 1 430 ? -4.164 44.281 -10.195 1 98.06 430 TYR A N 1
ATOM 3356 C CA . TYR A 1 430 ? -3.105 43.531 -9.523 1 98.06 430 TYR A CA 1
ATOM 3357 C C . TYR A 1 430 ? -1.746 44.156 -9.75 1 98.06 430 TYR A C 1
ATOM 3359 O O . TYR A 1 430 ? -1.603 45.031 -10.617 1 98.06 430 TYR A O 1
ATOM 3367 N N . ALA A 1 431 ? -0.818 43.781 -8.961 1 98 431 ALA A N 1
ATOM 3368 C CA . ALA A 1 431 ? 0.575 44.188 -9.102 1 98 431 ALA A CA 1
ATOM 3369 C C . ALA A 1 431 ? 1.509 43 -9.109 1 98 431 ALA A C 1
ATOM 3371 O O . ALA A 1 431 ? 1.177 41.938 -8.555 1 98 431 ALA A O 1
ATOM 3372 N N . MET A 1 432 ? 2.596 43.125 -9.773 1 98 432 MET A N 1
ATOM 3373 C CA . MET A 1 432 ? 3.676 42.125 -9.766 1 98 432 MET A CA 1
ATOM 3374 C C . MET A 1 432 ? 4.926 42.719 -9.102 1 98 432 MET A C 1
ATOM 3376 O O . MET A 1 432 ? 5.535 43.656 -9.617 1 98 432 MET A O 1
ATOM 3380 N N . ILE A 1 433 ? 5.199 42.188 -7.961 1 97.81 433 ILE A N 1
ATOM 3381 C CA . ILE A 1 433 ? 6.348 42.656 -7.191 1 97.81 433 ILE A CA 1
ATOM 3382 C C . ILE A 1 433 ? 7.176 41.438 -6.734 1 97.81 433 ILE A C 1
ATOM 3384 O O . ILE A 1 433 ? 6.777 40.719 -5.82 1 97.81 433 ILE A O 1
ATOM 3388 N N . ALA A 1 434 ? 8.352 41.25 -7.234 1 96.5 434 ALA A N 1
ATOM 3389 C CA . ALA A 1 434 ? 9.164 40.062 -6.992 1 96.5 434 ALA A CA 1
ATOM 3390 C C . ALA A 1 434 ? 9.703 40.062 -5.562 1 96.5 434 ALA A C 1
ATOM 3392 O O . ALA A 1 434 ? 9.695 39 -4.898 1 96.5 434 ALA A O 1
ATOM 3393 N N . ASP A 1 435 ? 10.227 41.219 -5.18 1 95.81 435 ASP A N 1
ATOM 3394 C CA . ASP A 1 435 ? 10.727 41.312 -3.812 1 95.81 435 ASP A CA 1
ATOM 3395 C C . ASP A 1 435 ? 9.586 41.188 -2.801 1 95.81 435 ASP A C 1
ATOM 3397 O O . ASP A 1 435 ? 8.711 42.062 -2.742 1 95.81 435 ASP A O 1
ATOM 3401 N N . ARG A 1 436 ? 9.594 40.156 -2.023 1 96.25 436 ARG A N 1
ATOM 3402 C CA . ARG A 1 436 ? 8.461 39.844 -1.163 1 96.25 436 ARG A CA 1
ATOM 3403 C C . ARG A 1 436 ? 8.281 40.906 -0.082 1 96.25 436 ARG A C 1
ATOM 3405 O O . ARG A 1 436 ? 7.152 41.219 0.304 1 96.25 436 ARG A O 1
ATOM 3412 N N . LYS A 1 437 ? 9.414 41.438 0.458 1 96.44 437 LYS A N 1
ATOM 3413 C CA . LYS A 1 437 ? 9.297 42.531 1.43 1 96.44 437 LYS A CA 1
ATOM 3414 C C . LYS A 1 437 ? 8.602 43.75 0.822 1 96.44 437 LYS A C 1
ATOM 3416 O O . LYS A 1 437 ? 7.73 44.344 1.452 1 96.44 437 LYS A O 1
ATOM 3421 N N . GLU A 1 438 ? 9.031 44.062 -0.374 1 97.12 438 GLU A N 1
ATOM 3422 C CA . GLU A 1 438 ? 8.406 45.188 -1.075 1 97.12 438 GLU A CA 1
ATOM 3423 C C . GLU A 1 438 ? 6.926 44.906 -1.34 1 97.12 438 GLU A C 1
ATOM 3425 O O . GLU A 1 438 ? 6.102 45.844 -1.307 1 97.12 438 GLU A O 1
ATOM 3430 N N . ALA A 1 439 ? 6.629 43.688 -1.694 1 97.88 439 ALA A N 1
ATOM 3431 C CA . ALA A 1 439 ? 5.242 43.312 -1.944 1 97.88 439 ALA A CA 1
ATOM 3432 C C . ALA A 1 439 ? 4.383 43.531 -0.7 1 97.88 439 ALA A C 1
ATOM 3434 O O . ALA A 1 439 ? 3.266 44.031 -0.789 1 97.88 439 ALA A O 1
ATOM 3435 N N . ILE A 1 440 ? 4.902 43.094 0.444 1 97.81 440 ILE A N 1
ATOM 3436 C CA . ILE A 1 440 ? 4.203 43.281 1.714 1 97.81 440 ILE A CA 1
ATOM 3437 C C . ILE A 1 440 ? 4 44.75 1.999 1 97.81 440 ILE A C 1
ATOM 3439 O O . ILE A 1 440 ? 2.902 45.188 2.363 1 97.81 440 ILE A O 1
ATOM 3443 N N . SER A 1 441 ? 5.055 45.5 1.812 1 97.31 441 SER A N 1
ATOM 3444 C CA . SER A 1 441 ? 4.98 46.938 2.021 1 97.31 441 SER A CA 1
ATOM 3445 C C . SER A 1 441 ? 3.922 47.594 1.124 1 97.31 441 SER A C 1
ATOM 3447 O O . SER A 1 441 ? 3.141 48.438 1.575 1 97.31 441 SER A O 1
ATOM 3449 N N . HIS A 1 442 ? 3.979 47.188 -0.069 1 97.75 442 HIS A N 1
ATOM 3450 C CA . HIS A 1 442 ? 3.021 47.719 -1.042 1 97.75 442 HIS A CA 1
ATOM 3451 C C . HIS A 1 442 ? 1.588 47.406 -0.616 1 97.75 442 HIS A C 1
ATOM 3453 O O . HIS A 1 442 ? 0.718 48.281 -0.698 1 97.75 442 HIS A O 1
ATOM 3459 N N . ALA A 1 443 ? 1.308 46.188 -0.216 1 98 443 ALA A N 1
ATOM 3460 C CA . ALA A 1 443 ? -0.026 45.781 0.225 1 98 443 ALA A CA 1
ATOM 3461 C C . ALA A 1 443 ? -0.521 46.688 1.359 1 98 443 ALA A C 1
ATOM 3463 O O . ALA A 1 443 ? -1.66 47.156 1.336 1 98 443 ALA A O 1
ATOM 3464 N N . ILE A 1 444 ? 0.307 46.875 2.307 1 96.88 444 ILE A N 1
ATOM 3465 C CA . ILE A 1 444 ? -0.049 47.688 3.484 1 96.88 444 ILE A CA 1
ATOM 3466 C C . ILE A 1 444 ? -0.242 49.125 3.092 1 96.88 444 ILE A C 1
ATOM 3468 O O . ILE A 1 444 ? -1.178 49.781 3.557 1 96.88 444 ILE A O 1
ATOM 3472 N N . GLU A 1 445 ? 0.615 49.594 2.221 1 96 445 GLU A N 1
ATOM 3473 C CA . GLU A 1 445 ? 0.504 50.969 1.744 1 96 445 GLU A CA 1
ATOM 3474 C C . GLU A 1 445 ? -0.827 51.188 1.036 1 96 445 GLU A C 1
ATOM 3476 O O . GLU A 1 445 ? -1.405 52.281 1.133 1 96 445 GLU A O 1
ATOM 3481 N N . GLN A 1 446 ? -1.251 50.219 0.337 1 95.94 446 GLN A N 1
ATOM 3482 C CA . GLN A 1 446 ? -2.473 50.344 -0.454 1 95.94 446 GLN A CA 1
ATOM 3483 C C . GLN A 1 446 ? -3.711 50.188 0.425 1 95.94 446 GLN A C 1
ATOM 3485 O O . GLN A 1 446 ? -4.816 50.562 0.009 1 95.94 446 GLN A O 1
ATOM 3490 N N . SER A 1 447 ? -3.568 49.719 1.624 1 96.69 447 SER A N 1
ATOM 3491 C CA . SER A 1 447 ? -4.707 49.344 2.459 1 96.69 447 SER A CA 1
ATOM 3492 C C . SER A 1 447 ? -5.414 50.562 3.014 1 96.69 447 SER A C 1
ATOM 3494 O O . SER A 1 447 ? -4.785 51.594 3.232 1 96.69 447 SER A O 1
ATOM 3496 N N . GLU A 1 448 ? -6.68 50.469 3.217 1 96.06 448 GLU A N 1
ATOM 3497 C CA . GLU A 1 448 ? -7.562 51.438 3.822 1 96.06 448 GLU A CA 1
ATOM 3498 C C . GLU A 1 448 ? -8.367 50.844 4.969 1 96.06 448 GLU A C 1
ATOM 3500 O O . GLU A 1 448 ? -8.516 49.625 5.055 1 96.06 448 GLU A O 1
ATOM 3505 N N . PRO A 1 449 ? -8.82 51.781 5.918 1 94.75 449 PRO A N 1
ATOM 3506 C CA . PRO A 1 449 ? -9.617 51.25 7.027 1 94.75 449 PRO A CA 1
ATOM 3507 C C . PRO A 1 449 ? -10.758 50.344 6.566 1 94.75 449 PRO A C 1
ATOM 3509 O O . PRO A 1 449 ? -11.438 50.656 5.586 1 94.75 449 PRO A O 1
ATOM 3512 N N . GLY A 1 450 ? -10.852 49.188 7.227 1 94.69 450 GLY A N 1
ATOM 3513 C CA . GLY A 1 450 ? -11.898 48.25 6.906 1 94.69 450 GLY A CA 1
ATOM 3514 C C . GLY A 1 450 ? -11.445 47.156 5.957 1 94.69 450 GLY A C 1
ATOM 3515 O O . GLY A 1 450 ? -12.141 46.156 5.77 1 94.69 450 GLY A O 1
ATOM 3516 N N . ASP A 1 451 ? -10.25 47.281 5.359 1 96.19 451 ASP A N 1
ATOM 3517 C CA . ASP A 1 451 ? -9.727 46.281 4.43 1 96.19 451 ASP A CA 1
ATOM 3518 C C . ASP A 1 451 ? -9.258 45.031 5.172 1 96.19 451 ASP A C 1
ATOM 3520 O O . ASP A 1 451 ? -8.953 45.094 6.363 1 96.19 451 ASP A O 1
ATOM 3524 N N . ILE A 1 452 ? -9.312 43.938 4.492 1 95.38 452 ILE A N 1
ATOM 3525 C CA . ILE A 1 452 ? -8.688 42.688 4.938 1 95.38 452 ILE A CA 1
ATOM 3526 C C . ILE A 1 452 ? -7.492 42.375 4.047 1 95.38 452 ILE A C 1
ATOM 3528 O O . ILE A 1 452 ? -7.594 42.406 2.82 1 95.38 452 ILE A O 1
ATOM 3532 N N . LEU A 1 453 ? -6.352 42.156 4.648 1 97.5 453 LEU A N 1
ATOM 3533 C CA . LEU A 1 453 ? -5.152 41.781 3.922 1 97.5 453 LEU A CA 1
ATOM 3534 C C . LEU A 1 453 ? -4.758 40.344 4.266 1 97.5 453 LEU A C 1
ATOM 3536 O O . LEU A 1 453 ? -4.719 39.969 5.441 1 97.5 453 LEU A O 1
ATOM 3540 N N . ILE A 1 454 ? -4.52 39.469 3.293 1 96.69 454 ILE A N 1
ATOM 3541 C CA . ILE A 1 454 ? -3.979 38.156 3.496 1 96.69 454 ILE A CA 1
ATOM 3542 C C . ILE A 1 454 ? -2.611 38.031 2.822 1 96.69 454 ILE A C 1
ATOM 3544 O O . ILE A 1 454 ? -2.486 38.25 1.617 1 96.69 454 ILE A O 1
ATOM 3548 N N . PHE A 1 455 ? -1.614 37.75 3.604 1 97.44 455 PHE A N 1
ATOM 3549 C CA . PHE A 1 455 ? -0.267 37.5 3.111 1 97.44 455 PHE A CA 1
ATOM 3550 C C . PHE A 1 455 ? -0.019 36 3.002 1 97.44 455 PHE A C 1
ATOM 3552 O O . PHE A 1 455 ? 0.374 35.344 3.977 1 97.44 455 PHE A O 1
ATOM 3559 N N . ALA A 1 456 ? -0.164 35.469 1.812 1 95.62 456 ALA A N 1
ATOM 3560 C CA . ALA A 1 456 ? -0.146 34 1.605 1 95.62 456 ALA A CA 1
ATOM 3561 C C . ALA A 1 456 ? 1.182 33.562 1.006 1 95.62 456 ALA A C 1
ATOM 3563 O O . ALA A 1 456 ? 1.853 34.344 0.315 1 95.62 456 ALA A O 1
ATOM 3564 N N . GLY A 1 457 ? 1.526 32.281 1.288 1 93.44 457 GLY A N 1
ATOM 3565 C CA . GLY A 1 457 ? 2.666 31.672 0.622 1 93.44 457 GLY A CA 1
ATOM 3566 C C . GLY A 1 457 ? 3.672 31.078 1.587 1 93.44 457 GLY A C 1
ATOM 3567 O O . GLY A 1 457 ? 3.922 29.875 1.562 1 93.44 457 GLY A O 1
ATOM 3568 N N . LYS A 1 458 ? 4.164 31.938 2.477 1 92.5 458 LYS A N 1
ATOM 3569 C CA . LYS A 1 458 ? 5.297 31.469 3.281 1 92.5 458 LYS A CA 1
ATOM 3570 C C . LYS A 1 458 ? 4.855 31.125 4.699 1 92.5 458 LYS A C 1
ATOM 3572 O O . LYS A 1 458 ? 5.582 30.453 5.43 1 92.5 458 LYS A O 1
ATOM 3577 N N . GLY A 1 459 ? 3.693 31.641 5.133 1 89.5 459 GLY A N 1
ATOM 3578 C CA . GLY A 1 459 ? 3.195 31.328 6.461 1 89.5 459 GLY A CA 1
ATOM 3579 C C . GLY A 1 459 ? 4.188 31.656 7.562 1 89.5 459 GLY A C 1
ATOM 3580 O O . GLY A 1 459 ? 4.68 32.781 7.637 1 89.5 459 GLY A O 1
ATOM 3581 N N . GLN A 1 460 ? 4.59 30.703 8.344 1 83.62 460 GLN A N 1
ATOM 3582 C CA . GLN A 1 460 ? 5.426 30.906 9.516 1 83.62 460 GLN A CA 1
ATOM 3583 C C . GLN A 1 460 ? 6.906 30.844 9.148 1 83.62 460 GLN A C 1
ATOM 3585 O O . GLN A 1 460 ? 7.773 31.031 10.008 1 83.62 460 GLN A O 1
ATOM 3590 N N . GLU A 1 461 ? 7.23 30.562 7.934 1 87.62 461 GLU A N 1
ATOM 3591 C CA . GLU A 1 461 ? 8.633 30.422 7.562 1 87.62 461 GLU A CA 1
ATOM 3592 C C . GLU A 1 461 ? 9.414 31.703 7.84 1 87.62 461 GLU A C 1
ATOM 3594 O O . GLU A 1 461 ? 8.906 32.812 7.621 1 87.62 461 GLU A O 1
ATOM 3599 N N . ASP A 1 462 ? 10.609 31.531 8.336 1 88.88 462 ASP A N 1
ATOM 3600 C CA . ASP A 1 462 ? 11.398 32.688 8.711 1 88.88 462 ASP A CA 1
ATOM 3601 C C . ASP A 1 462 ? 12.633 32.844 7.82 1 88.88 462 ASP A C 1
ATOM 3603 O O . ASP A 1 462 ? 13.672 33.344 8.258 1 88.88 462 ASP A O 1
ATOM 3607 N N . TYR A 1 463 ? 12.516 32.281 6.617 1 91.38 463 TYR A N 1
ATOM 3608 C CA . TYR A 1 463 ? 13.617 32.375 5.668 1 91.38 463 TYR A CA 1
ATOM 3609 C C . TYR A 1 463 ? 13.102 32.406 4.234 1 91.38 463 TYR A C 1
ATOM 3611 O O . TYR A 1 463 ? 11.93 32.125 3.982 1 91.38 463 TYR A O 1
ATOM 3619 N N . GLN A 1 464 ? 13.852 32.906 3.338 1 93.62 464 GLN A N 1
ATOM 3620 C CA . GLN A 1 464 ? 13.695 32.781 1.893 1 93.62 464 GLN A CA 1
ATOM 3621 C C . GLN A 1 464 ? 14.883 32.031 1.27 1 93.62 464 GLN A C 1
ATOM 3623 O O . GLN A 1 464 ? 16.031 32.281 1.651 1 93.62 464 GLN A O 1
ATOM 3628 N N . ILE A 1 465 ? 14.547 31.219 0.356 1 92.06 465 ILE A N 1
ATOM 3629 C CA . ILE A 1 465 ? 15.609 30.469 -0.295 1 92.06 465 ILE A CA 1
ATOM 3630 C C . ILE A 1 465 ? 15.953 31.125 -1.635 1 92.06 465 ILE A C 1
ATOM 3632 O O . ILE A 1 465 ? 15.102 31.203 -2.523 1 92.06 465 ILE A O 1
ATOM 3636 N N . ILE A 1 466 ? 17.125 31.641 -1.794 1 91.44 466 ILE A N 1
ATOM 3637 C CA . ILE A 1 466 ? 17.672 32.156 -3.043 1 91.44 466 ILE A CA 1
ATOM 3638 C C . ILE A 1 466 ? 18.812 31.266 -3.521 1 91.44 466 ILE A C 1
ATOM 3640 O O . ILE A 1 466 ? 19.797 31.078 -2.809 1 91.44 466 ILE A O 1
ATOM 3644 N N . GLU A 1 467 ? 18.547 30.75 -4.629 1 90.81 467 GLU A N 1
ATOM 3645 C CA . GLU A 1 467 ? 19.438 29.688 -5.094 1 90.81 467 GLU A CA 1
ATOM 3646 C C . GLU A 1 467 ? 19.453 28.516 -4.117 1 90.81 467 GLU A C 1
ATOM 3648 O O . GLU A 1 467 ? 18.406 27.953 -3.779 1 90.81 467 GLU A O 1
ATOM 3653 N N . ASP A 1 468 ? 20.562 28.25 -3.473 1 87.75 468 ASP A N 1
ATOM 3654 C CA . ASP A 1 468 ? 20.641 27.141 -2.533 1 87.75 468 ASP A CA 1
ATOM 3655 C C . ASP A 1 468 ? 20.922 27.625 -1.119 1 87.75 468 ASP A C 1
ATOM 3657 O O . ASP A 1 468 ? 21.438 26.875 -0.288 1 87.75 468 ASP A O 1
ATOM 3661 N N . THR A 1 469 ? 20.609 28.953 -0.913 1 90.56 469 THR A N 1
ATOM 3662 C CA . THR A 1 469 ? 20.953 29.562 0.371 1 90.56 469 THR A CA 1
ATOM 3663 C C . THR A 1 469 ? 19.719 30.141 1.048 1 90.56 469 THR A C 1
ATOM 3665 O O . THR A 1 469 ? 18.891 30.781 0.397 1 90.56 469 THR A O 1
ATOM 3668 N N . LYS A 1 470 ? 19.641 29.891 2.359 1 91 470 LYS A N 1
ATOM 3669 C CA . LYS A 1 470 ? 18.547 30.469 3.146 1 91 470 LYS A CA 1
ATOM 3670 C C . LYS A 1 470 ? 18.922 31.828 3.707 1 91 470 LYS A C 1
ATOM 3672 O O . LYS A 1 470 ? 19.984 31.984 4.32 1 91 470 LYS A O 1
ATOM 3677 N N . TYR A 1 471 ? 18.094 32.812 3.445 1 93.38 471 TYR A N 1
ATOM 3678 C CA . TYR A 1 471 ? 18.234 34.156 4.004 1 93.38 471 TYR A CA 1
ATOM 3679 C C . TYR A 1 471 ? 17.109 34.469 4.973 1 93.38 471 TYR A C 1
ATOM 3681 O O . TYR A 1 471 ? 15.961 34.062 4.754 1 93.38 471 TYR A O 1
ATOM 3689 N N . PRO A 1 472 ? 17.406 35.156 6.023 1 93 472 PRO A N 1
ATOM 3690 C CA . PRO A 1 472 ? 16.344 35.5 6.969 1 93 472 PRO A CA 1
ATOM 3691 C C . PRO A 1 472 ? 15.227 36.312 6.324 1 93 472 PRO A C 1
ATOM 3693 O O . PRO A 1 472 ? 15.5 37.25 5.566 1 93 472 PRO A O 1
ATOM 3696 N N . HIS A 1 473 ? 14.008 35.969 6.527 1 93.88 473 HIS A N 1
ATOM 3697 C CA . HIS A 1 473 ? 12.789 36.625 6.066 1 93.88 473 HIS A CA 1
ATOM 3698 C C . HIS A 1 473 ? 11.578 36.188 6.871 1 93.88 473 HIS A C 1
ATOM 3700 O O . HIS A 1 473 ? 11.352 34.969 7.031 1 93.88 473 HIS A O 1
ATOM 3706 N N . SER A 1 474 ? 10.836 37.125 7.387 1 94.5 474 SER A N 1
ATOM 3707 C CA . SER A 1 474 ? 9.602 36.812 8.109 1 94.5 474 SER A CA 1
ATOM 3708 C C . SER A 1 474 ? 8.469 37.75 7.688 1 94.5 474 SER A C 1
ATOM 3710 O O . SER A 1 474 ? 8.508 38.938 7.957 1 94.5 474 SER A O 1
ATOM 3712 N N . ASP A 1 475 ? 7.512 37.125 7.051 1 95.31 475 ASP A N 1
ATOM 3713 C CA . ASP A 1 475 ? 6.352 37.938 6.676 1 95.31 475 ASP A CA 1
ATOM 3714 C C . ASP A 1 475 ? 5.766 38.656 7.891 1 95.31 475 ASP A C 1
ATOM 3716 O O . ASP A 1 475 ? 5.441 39.844 7.816 1 95.31 475 ASP A O 1
ATOM 3720 N N . ARG A 1 476 ? 5.648 37.906 8.953 1 93.25 476 ARG A N 1
ATOM 3721 C CA . ARG A 1 476 ? 5.035 38.469 10.156 1 93.25 476 ARG A CA 1
ATOM 3722 C C . ARG A 1 476 ? 5.773 39.719 10.633 1 93.25 476 ARG A C 1
ATOM 3724 O O . ARG A 1 476 ? 5.156 40.75 10.875 1 93.25 476 ARG A O 1
ATOM 3731 N N . LYS A 1 477 ? 7.09 39.594 10.742 1 94.38 477 LYS A N 1
ATOM 3732 C CA . LYS A 1 477 ? 7.883 40.719 11.227 1 94.38 477 LYS A CA 1
ATOM 3733 C C . LYS A 1 477 ? 7.762 41.938 10.289 1 94.38 477 LYS A C 1
ATOM 3735 O O . LYS A 1 477 ? 7.648 43.062 10.75 1 94.38 477 LYS A O 1
ATOM 3740 N N . ILE A 1 478 ? 7.809 41.656 9.062 1 95.69 478 ILE A N 1
ATOM 3741 C CA . ILE A 1 478 ? 7.734 42.719 8.07 1 95.69 478 ILE A CA 1
ATOM 3742 C C . ILE A 1 478 ? 6.363 43.406 8.133 1 95.69 478 ILE A C 1
ATOM 3744 O O . ILE A 1 478 ? 6.262 44.625 8.086 1 95.69 478 ILE A O 1
ATOM 3748 N N . VAL A 1 479 ? 5.309 42.625 8.203 1 96.06 479 VAL A N 1
ATOM 3749 C CA . VAL A 1 479 ? 3.941 43.125 8.281 1 96.06 479 VAL A CA 1
ATOM 3750 C C . VAL A 1 479 ? 3.789 44 9.531 1 96.06 479 VAL A C 1
ATOM 3752 O O . VAL A 1 479 ? 3.207 45.062 9.469 1 96.06 479 VAL A O 1
ATOM 3755 N N . GLU A 1 480 ? 4.266 43.5 10.648 1 94.56 480 GLU A N 1
ATOM 3756 C CA . GLU A 1 480 ? 4.195 44.25 11.891 1 94.56 480 GLU A CA 1
ATOM 3757 C C . GLU A 1 480 ? 4.918 45.594 11.766 1 94.56 480 GLU A C 1
ATOM 3759 O O . GLU A 1 480 ? 4.383 46.625 12.148 1 94.56 480 GLU A O 1
ATOM 3764 N N . GLU A 1 481 ? 6.133 45.562 11.211 1 94.12 481 GLU A N 1
ATOM 3765 C CA . GLU A 1 481 ? 6.941 46.75 11.039 1 94.12 481 GLU A CA 1
ATOM 3766 C C . GLU A 1 481 ? 6.266 47.75 10.102 1 94.12 481 GLU A C 1
ATOM 3768 O O . GLU A 1 481 ? 6.176 48.938 10.406 1 94.12 481 GLU A O 1
ATOM 3773 N N . GLN A 1 482 ? 5.824 47.281 8.969 1 94.62 482 GLN A N 1
ATOM 3774 C CA . GLN A 1 482 ? 5.223 48.125 7.961 1 94.62 482 GLN A CA 1
ATOM 3775 C C . GLN A 1 482 ? 3.887 48.688 8.445 1 94.62 482 GLN A C 1
ATOM 3777 O O . GLN A 1 482 ? 3.523 49.844 8.109 1 94.62 482 GLN A O 1
ATOM 3782 N N . SER A 1 483 ? 3.146 47.938 9.172 1 93.88 483 SER A N 1
ATOM 3783 C CA . SER A 1 483 ? 1.868 48.406 9.711 1 93.88 483 SER A CA 1
ATOM 3784 C C . SER A 1 483 ? 2.062 49.531 10.727 1 93.88 483 SER A C 1
ATOM 3786 O O . SER A 1 483 ? 1.268 50.469 10.781 1 93.88 483 SER A O 1
ATOM 3788 N N . LEU A 1 484 ? 3.084 49.344 11.562 1 91.5 484 LEU A N 1
ATOM 3789 C CA . LEU A 1 484 ? 3.404 50.375 12.539 1 91.5 484 LEU A CA 1
ATOM 3790 C C . LEU A 1 484 ? 3.793 51.688 11.844 1 91.5 484 LEU A C 1
ATOM 3792 O O . LEU A 1 484 ? 3.48 52.75 12.328 1 91.5 484 LEU A O 1
ATOM 3796 N N . LEU A 1 485 ? 4.477 51.562 10.75 1 91.31 485 LEU A N 1
ATOM 3797 C CA . LEU A 1 485 ? 4.898 52.719 9.984 1 91.31 485 LEU A CA 1
ATOM 3798 C C . LEU A 1 485 ? 3.695 53.469 9.414 1 91.31 485 LEU A C 1
ATOM 3800 O O . LEU A 1 485 ? 3.66 54.719 9.43 1 91.31 485 LEU A O 1
ATOM 3804 N N . LYS A 1 486 ? 2.723 52.719 8.977 1 93 486 LYS A N 1
ATOM 3805 C CA . LYS A 1 486 ? 1.574 53.344 8.344 1 93 486 LYS A CA 1
ATOM 3806 C C . LYS A 1 486 ? 0.524 53.75 9.375 1 93 486 LYS A C 1
ATOM 3808 O O . LYS A 1 486 ? -0.059 54.844 9.297 1 93 486 LYS A O 1
ATOM 3813 N N . TYR A 1 487 ? 0.25 52.969 10.25 1 90 487 TYR A N 1
ATOM 3814 C CA . TYR A 1 487 ? -0.892 53.156 11.133 1 90 487 TYR A CA 1
ATOM 3815 C C . TYR A 1 487 ? -0.433 53.5 12.547 1 90 487 TYR A C 1
ATOM 3817 O O . TYR A 1 487 ? -1.248 53.812 13.406 1 90 487 TYR A O 1
ATOM 3825 N N . GLY A 1 488 ? 0.836 53.219 12.922 1 76.94 488 GLY A N 1
ATOM 3826 C CA . GLY A 1 488 ? 1.363 53.469 14.25 1 76.94 488 GLY A CA 1
ATOM 3827 C C . GLY A 1 488 ? 1.408 54.938 14.602 1 76.94 488 GLY A C 1
ATOM 3828 O O . GLY A 1 488 ? 1.71 55.781 13.742 1 76.94 488 GLY A O 1
ATOM 3829 N N . SER A 1 489 ? 0.409 55.531 15.234 1 56.91 489 SER A N 1
ATOM 3830 C CA . SER A 1 489 ? 0.401 56.875 15.781 1 56.91 489 SER A CA 1
ATOM 3831 C C . SER A 1 489 ? 1.788 57.312 16.25 1 56.91 489 SER A C 1
ATOM 3833 O O . SER A 1 489 ? 2.473 56.531 16.938 1 56.91 489 SER A O 1
ATOM 3835 N N . LEU A 1 490 ? 2.525 58.188 15.594 1 44.91 490 LEU A N 1
ATOM 3836 C CA . LEU A 1 490 ? 3.412 59.156 16.203 1 44.91 490 LEU A CA 1
ATOM 3837 C C . LEU A 1 490 ? 2.855 59.656 17.531 1 44.91 490 LEU A C 1
ATOM 3839 O O . LEU A 1 490 ? 1.813 60.312 17.578 1 44.91 490 LEU A O 1
ATOM 3843 N N . GLU A 1 491 ? 2.82 58.781 18.641 1 35.16 491 GLU A N 1
ATOM 3844 C CA . GLU A 1 491 ? 2.875 59.688 19.797 1 35.16 491 GLU A CA 1
ATOM 3845 C C . GLU A 1 491 ? 4.105 60.562 19.734 1 35.16 491 GLU A C 1
ATOM 3847 O O . GLU A 1 491 ? 5.191 60.125 19.375 1 35.16 491 GLU A O 1
ATOM 3852 N N . MET B 1 1 ? -16.562 -18.031 21.688 1 92.19 1 MET B N 1
ATOM 3853 C CA . MET B 1 1 ? -15.859 -16.797 22 1 92.19 1 MET B CA 1
ATOM 3854 C C . MET B 1 1 ? -16.797 -15.812 22.703 1 92.19 1 MET B C 1
ATOM 3856 O O . MET B 1 1 ? -17.969 -15.727 22.375 1 92.19 1 MET B O 1
ATOM 3860 N N . ASN B 1 2 ? -16.25 -15.117 23.672 1 97 2 ASN B N 1
ATOM 3861 C CA . ASN B 1 2 ? -17.031 -14.062 24.297 1 97 2 ASN B CA 1
ATOM 3862 C C . ASN B 1 2 ? -17.484 -13.023 23.281 1 97 2 ASN B C 1
ATOM 3864 O O . ASN B 1 2 ? -16.672 -12.414 22.594 1 97 2 ASN B O 1
ATOM 3868 N N . THR B 1 3 ? -18.828 -12.82 23.156 1 97.69 3 THR B N 1
ATOM 3869 C CA . THR B 1 3 ? -19.422 -12.008 22.094 1 97.69 3 THR B CA 1
ATOM 3870 C C . THR B 1 3 ? -19.031 -10.547 22.25 1 97.69 3 THR B C 1
ATOM 3872 O O . THR B 1 3 ? -18.688 -9.883 21.266 1 97.69 3 THR B O 1
ATOM 3875 N N . ALA B 1 4 ? -19.078 -10.062 23.438 1 97 4 ALA B N 1
ATOM 3876 C CA . ALA B 1 4 ? -18.75 -8.664 23.703 1 97 4 ALA B CA 1
ATOM 3877 C C . ALA B 1 4 ? -17.281 -8.375 23.375 1 97 4 ALA B C 1
ATOM 3879 O O . ALA B 1 4 ? -16.969 -7.328 22.812 1 97 4 ALA B O 1
ATOM 3880 N N . GLU B 1 5 ? -16.484 -9.289 23.812 1 96.81 5 GLU B N 1
ATOM 3881 C CA . GLU B 1 5 ? -15.062 -9.164 23.516 1 96.81 5 GLU B CA 1
ATOM 3882 C C . GLU B 1 5 ? -14.82 -9.133 22.016 1 96.81 5 GLU B C 1
ATOM 3884 O O . GLU B 1 5 ? -14.039 -8.32 21.516 1 96.81 5 GLU B O 1
ATOM 3889 N N . LEU B 1 6 ? -15.469 -9.992 21.281 1 97.88 6 LEU B N 1
ATOM 3890 C CA . LEU B 1 6 ? -15.328 -10.062 19.844 1 97.88 6 LEU B CA 1
ATOM 3891 C C . LEU B 1 6 ? -15.75 -8.75 19.188 1 97.88 6 LEU B C 1
ATOM 3893 O O . LEU B 1 6 ? -15.031 -8.195 18.359 1 97.88 6 LEU B O 1
ATOM 3897 N N . LEU B 1 7 ? -16.875 -8.203 19.641 1 97.75 7 LEU B N 1
ATOM 3898 C CA . LEU B 1 7 ? -17.438 -7.016 19 1 97.75 7 LEU B CA 1
ATOM 3899 C C . LEU B 1 7 ? -16.672 -5.766 19.406 1 97.75 7 LEU B C 1
ATOM 3901 O O . LEU B 1 7 ? -16.781 -4.719 18.766 1 97.75 7 LEU B O 1
ATOM 3905 N N . SER B 1 8 ? -15.852 -5.875 20.516 1 96.5 8 SER B N 1
ATOM 3906 C CA . SER B 1 8 ? -15.031 -4.742 20.938 1 96.5 8 SER B CA 1
ATOM 3907 C C . SER B 1 8 ? -13.93 -4.449 19.922 1 96.5 8 SER B C 1
ATOM 3909 O O . SER B 1 8 ? -13.328 -3.377 19.938 1 96.5 8 SER B O 1
ATOM 3911 N N . SER B 1 9 ? -13.742 -5.352 18.953 1 96.69 9 SER B N 1
ATOM 3912 C CA . SER B 1 9 ? -12.734 -5.152 17.922 1 96.69 9 SER B CA 1
ATOM 3913 C C . SER B 1 9 ? -13.219 -4.164 16.859 1 96.69 9 SER B C 1
ATOM 3915 O O . SER B 1 9 ? -12.438 -3.693 16.031 1 96.69 9 SER B O 1
ATOM 3917 N N . LEU B 1 10 ? -14.508 -3.852 16.906 1 97.56 10 LEU B N 1
ATOM 3918 C CA . LEU B 1 10 ? -15.078 -2.82 16.047 1 97.56 10 LEU B CA 1
ATOM 3919 C C . LEU B 1 10 ? -15.359 -1.549 16.828 1 97.56 10 LEU B C 1
ATOM 3921 O O . LEU B 1 10 ? -16.141 -1.567 17.797 1 97.56 10 LEU B O 1
ATOM 3925 N N . LYS B 1 11 ? -14.773 -0.481 16.453 1 97 11 LYS B N 1
ATOM 3926 C CA . LYS B 1 11 ? -14.93 0.779 17.188 1 97 11 LYS B CA 1
ATOM 3927 C C . LYS B 1 11 ? -16.25 1.465 16.812 1 97 11 LYS B C 1
ATOM 3929 O O . LYS B 1 11 ? -17.031 1.827 17.703 1 97 11 LYS B O 1
ATOM 3934 N N . ILE B 1 12 ? -16.531 1.62 15.523 1 97.69 12 ILE B N 1
ATOM 3935 C CA . ILE B 1 12 ? -17.75 2.27 15.047 1 97.69 12 ILE B CA 1
ATOM 3936 C C . ILE B 1 12 ? -18.859 1.231 14.875 1 97.69 12 ILE B C 1
ATOM 3938 O O . ILE B 1 12 ? -18.797 0.4 13.969 1 97.69 12 ILE B O 1
ATOM 3942 N N . LYS B 1 13 ? -19.875 1.267 15.711 1 97.69 13 LYS B N 1
ATOM 3943 C CA . LYS B 1 13 ? -21 0.332 15.625 1 97.69 13 LYS B CA 1
ATOM 3944 C C . LYS B 1 13 ? -22.188 0.817 16.453 1 97.69 13 LYS B C 1
ATOM 3946 O O . LYS B 1 13 ? -22.031 1.656 17.344 1 97.69 13 LYS B O 1
ATOM 3951 N N . GLN B 1 14 ? -23.312 0.418 16.141 1 97.44 14 GLN B N 1
ATOM 3952 C CA . GLN B 1 14 ? -24.531 0.577 16.922 1 97.44 14 GLN B CA 1
ATOM 3953 C C . GLN B 1 14 ? -25.125 -0.777 17.312 1 97.44 14 GLN B C 1
ATOM 3955 O O . GLN B 1 14 ? -25.312 -1.646 16.453 1 97.44 14 GLN B O 1
ATOM 3960 N N . LEU B 1 15 ? -25.359 -0.933 18.547 1 97.81 15 LEU B N 1
ATOM 3961 C CA . LEU B 1 15 ? -25.875 -2.205 19.047 1 97.81 15 LEU B CA 1
ATOM 3962 C C . LEU B 1 15 ? -27.344 -2.102 19.406 1 97.81 15 LEU B C 1
ATOM 3964 O O . LEU B 1 15 ? -27.766 -1.163 20.094 1 97.81 15 LEU B O 1
ATOM 3968 N N . TYR B 1 16 ? -28.172 -2.955 18.906 1 98.12 16 TYR B N 1
ATOM 3969 C CA . TYR B 1 16 ? -29.578 -3.105 19.266 1 98.12 16 TYR B CA 1
ATOM 3970 C C . TYR B 1 16 ? -29.859 -4.492 19.828 1 98.12 16 TYR B C 1
ATOM 3972 O O . TYR B 1 16 ? -29.453 -5.5 19.234 1 98.12 16 TYR B O 1
ATOM 3980 N N . GLY B 1 17 ? -30.484 -4.523 20.938 1 97.81 17 GLY B N 1
ATOM 3981 C CA . GLY B 1 17 ? -30.812 -5.793 21.562 1 97.81 17 GLY B CA 1
ATOM 3982 C C . GLY B 1 17 ? -29.75 -6.266 22.531 1 97.81 17 GLY B C 1
ATOM 3983 O O . GLY B 1 17 ? -28.891 -5.484 22.969 1 97.81 17 GLY B O 1
ATOM 3984 N N . THR B 1 18 ? -29.891 -7.551 22.922 1 97.38 18 THR B N 1
ATOM 3985 C CA . THR B 1 18 ? -28.984 -8.125 23.922 1 97.38 18 THR B CA 1
ATOM 3986 C C . THR B 1 18 ? -28.047 -9.141 23.266 1 97.38 18 THR B C 1
ATOM 3988 O O . THR B 1 18 ? -28.5 -10.078 22.609 1 97.38 18 THR B O 1
ATOM 3991 N N . LEU B 1 19 ? -26.812 -8.906 23.484 1 97.69 19 LEU B N 1
ATOM 3992 C CA . LEU B 1 19 ? -25.812 -9.82 22.938 1 97.69 19 LEU B CA 1
ATOM 3993 C C . LEU B 1 19 ? -25.812 -11.141 23.688 1 97.69 19 LEU B C 1
ATOM 3995 O O . LEU B 1 19 ? -25.953 -11.164 24.922 1 97.69 19 LEU B O 1
ATOM 3999 N N . PRO B 1 20 ? -25.719 -12.211 23 1 97.38 20 PRO B N 1
ATOM 4000 C CA . PRO B 1 20 ? -25.453 -13.469 23.703 1 97.38 20 PRO B CA 1
ATOM 4001 C C . PRO B 1 20 ? -24.094 -13.492 24.391 1 97.38 20 PRO B C 1
ATOM 4003 O O . PRO B 1 20 ? -23.188 -12.727 24 1 97.38 20 PRO B O 1
ATOM 4006 N N . GLU B 1 21 ? -23.922 -14.336 25.328 1 96.69 21 GLU B N 1
ATOM 4007 C CA . GLU B 1 21 ? -22.672 -14.422 26.062 1 96.69 21 GLU B CA 1
ATOM 4008 C C . GLU B 1 21 ? -21.531 -14.914 25.156 1 96.69 21 GLU B C 1
ATOM 4010 O O . GLU B 1 21 ? -20.422 -14.406 25.219 1 96.69 21 GLU B O 1
ATOM 4015 N N . GLU B 1 22 ? -21.922 -15.93 24.391 1 97.44 22 GLU B N 1
ATOM 4016 C CA . GLU B 1 22 ? -20.906 -16.531 23.531 1 97.44 22 GLU B CA 1
ATOM 4017 C C . GLU B 1 22 ? -21.453 -16.812 22.125 1 97.44 22 GLU B C 1
ATOM 4019 O O . GLU B 1 22 ? -22.656 -17.047 21.969 1 97.44 22 GLU B O 1
ATOM 4024 N N . VAL B 1 23 ? -20.609 -16.688 21.188 1 97.69 23 VAL B N 1
ATOM 4025 C CA . VAL B 1 23 ? -20.906 -17.156 19.828 1 97.69 23 VAL B CA 1
ATOM 4026 C C . VAL B 1 23 ? -19.891 -18.234 19.438 1 97.69 23 VAL B C 1
ATOM 4028 O O . VAL B 1 23 ? -18.734 -18.172 19.828 1 97.69 23 VAL B O 1
ATOM 4031 N N . THR B 1 24 ? -20.344 -19.156 18.625 1 97.12 24 THR B N 1
ATOM 4032 C CA . THR B 1 24 ? -19.484 -20.297 18.344 1 97.12 24 THR B CA 1
ATOM 4033 C C . THR B 1 24 ? -19.188 -20.391 16.844 1 97.12 24 THR B C 1
ATOM 4035 O O . THR B 1 24 ? -18.359 -21.219 16.438 1 97.12 24 THR B O 1
ATOM 4038 N N . ALA B 1 25 ? -19.828 -19.609 16.047 1 97.5 25 ALA B N 1
ATOM 4039 C CA . ALA B 1 25 ? -19.609 -19.656 14.602 1 97.5 25 ALA B CA 1
ATOM 4040 C C . ALA B 1 25 ? -19.891 -18.297 13.969 1 97.5 25 ALA B C 1
ATOM 4042 O O . ALA B 1 25 ? -20.609 -17.469 14.531 1 97.5 25 ALA B O 1
ATOM 4043 N N . ILE B 1 26 ? -19.266 -18.031 12.867 1 97.94 26 ILE B N 1
ATOM 4044 C CA . ILE B 1 26 ? -19.438 -16.812 12.07 1 97.94 26 ILE B CA 1
ATOM 4045 C C . ILE B 1 26 ? -19.703 -17.203 10.609 1 97.94 26 ILE B C 1
ATOM 4047 O O . ILE B 1 26 ? -18.969 -18 10.031 1 97.94 26 ILE B O 1
ATOM 4051 N N . HIS B 1 27 ? -20.812 -16.688 10.078 1 96.62 27 HIS B N 1
ATOM 4052 C CA . HIS B 1 27 ? -21.172 -17.016 8.703 1 96.62 27 HIS B CA 1
ATOM 4053 C C . HIS B 1 27 ? -21.609 -15.766 7.941 1 96.62 27 HIS B C 1
ATOM 4055 O O . HIS B 1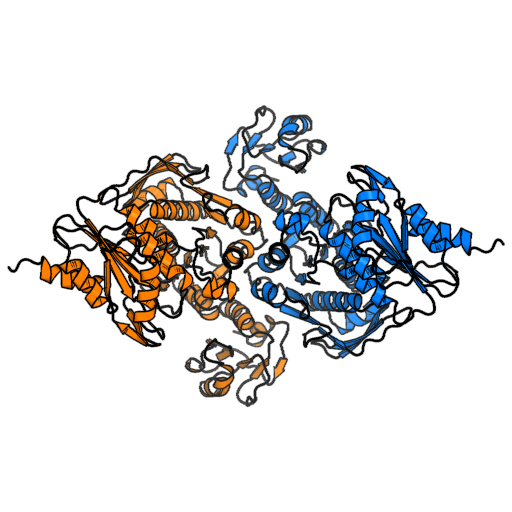 27 ? -22.047 -14.781 8.547 1 96.62 27 HIS B O 1
ATOM 4061 N N . ASN B 1 28 ? -21.453 -15.773 6.625 1 94.38 28 ASN B N 1
ATOM 4062 C CA . ASN B 1 28 ? -22 -14.727 5.77 1 94.38 28 ASN B CA 1
ATOM 4063 C C . ASN B 1 28 ? -22.953 -15.297 4.719 1 94.38 28 ASN B C 1
ATOM 4065 O O . ASN B 1 28 ? -23.281 -14.625 3.738 1 94.38 28 ASN B O 1
ATOM 4069 N N . ASP B 1 29 ? -23.25 -16.531 4.824 1 92.44 29 ASP B N 1
ATOM 4070 C CA . ASP B 1 29 ? -24.266 -17.25 4.078 1 92.44 29 ASP B CA 1
ATOM 4071 C C . ASP B 1 29 ? -25.391 -17.734 5 1 92.44 29 ASP B C 1
ATOM 4073 O O . ASP B 1 29 ? -25.172 -18.625 5.828 1 92.44 29 ASP B O 1
ATOM 4077 N N . SER B 1 30 ? -26.547 -17.219 4.762 1 95.12 30 SER B N 1
ATOM 4078 C CA . SER B 1 30 ? -27.656 -17.469 5.676 1 95.12 30 SER B CA 1
ATOM 4079 C C . SER B 1 30 ? -27.969 -18.953 5.766 1 95.12 30 SER B C 1
ATOM 4081 O O . SER B 1 30 ? -28.438 -19.438 6.797 1 95.12 30 SER B O 1
ATOM 4083 N N . ARG B 1 31 ? -27.688 -19.703 4.781 1 94 31 ARG B N 1
ATOM 4084 C CA . ARG B 1 31 ? -27.969 -21.141 4.727 1 94 31 ARG B CA 1
ATOM 4085 C C . ARG B 1 31 ? -27.062 -21.922 5.672 1 94 31 ARG B C 1
ATOM 4087 O O . ARG B 1 31 ? -27.391 -23.047 6.059 1 94 31 ARG B O 1
ATOM 4094 N N . ARG B 1 32 ? -26.016 -21.312 6.031 1 94 32 ARG B N 1
ATOM 4095 C CA . ARG B 1 32 ? -25.016 -22 6.84 1 94 32 ARG B CA 1
ATOM 4096 C C . ARG B 1 32 ? -25.125 -21.609 8.305 1 94 32 ARG B C 1
ATOM 4098 O O . ARG B 1 32 ? -24.391 -22.125 9.148 1 94 32 ARG B O 1
ATOM 4105 N N . SER B 1 33 ? -26 -20.734 8.641 1 95.69 33 SER B N 1
ATOM 4106 C CA . SER B 1 33 ? -26.156 -20.281 10.023 1 95.69 33 SER B CA 1
ATOM 4107 C C . SER B 1 33 ? -26.562 -21.438 10.93 1 95.69 33 SER B C 1
ATOM 4109 O O . SER B 1 33 ? -27.25 -22.375 10.5 1 95.69 33 SER B O 1
ATOM 4111 N N . VAL B 1 34 ? -26.109 -21.422 12.148 1 96.38 34 VAL B N 1
ATOM 4112 C CA . VAL B 1 34 ? -26.391 -22.422 13.172 1 96.38 34 VAL B CA 1
ATOM 4113 C C . VAL B 1 34 ? -26.688 -21.734 14.508 1 96.38 34 VAL B C 1
ATOM 4115 O O . VAL B 1 34 ? -26.484 -20.531 14.648 1 96.38 34 VAL B O 1
ATOM 4118 N N . PRO B 1 35 ? -27.141 -22.516 15.43 1 95.94 35 PRO B N 1
ATOM 4119 C CA . PRO B 1 35 ? -27.422 -21.906 16.734 1 95.94 35 PRO B CA 1
ATOM 4120 C C . PRO B 1 35 ? -26.188 -21.234 17.359 1 95.94 35 PRO B C 1
ATOM 4122 O O . PRO B 1 35 ? -25.094 -21.797 17.312 1 95.94 35 PRO B O 1
ATOM 4125 N N . ASN B 1 36 ? -26.391 -20.031 17.844 1 95.81 36 ASN B N 1
ATOM 4126 C CA . ASN B 1 36 ? -25.359 -19.234 18.516 1 95.81 36 ASN B CA 1
ATOM 4127 C C . ASN B 1 36 ? -24.297 -18.766 17.547 1 95.81 36 ASN B C 1
ATOM 4129 O O . ASN B 1 36 ? -23.109 -18.75 17.875 1 95.81 36 ASN B O 1
ATOM 4133 N N . SER B 1 37 ? -24.688 -18.469 16.406 1 97.75 37 SER B N 1
ATOM 4134 C CA . SER B 1 37 ? -23.734 -17.984 15.414 1 97.75 37 SER B CA 1
ATOM 4135 C C . SER B 1 37 ? -23.969 -16.516 15.109 1 97.75 37 SER B C 1
ATOM 4137 O O . SER B 1 37 ? -25.016 -15.953 15.445 1 97.75 37 SER B O 1
ATOM 4139 N N . ILE B 1 38 ? -22.922 -15.906 14.547 1 98.56 38 ILE B N 1
ATOM 4140 C CA . ILE B 1 38 ? -23 -14.57 13.961 1 98.56 38 ILE B CA 1
ATOM 4141 C C . ILE B 1 38 ? -23.266 -14.672 12.461 1 98.56 38 ILE B C 1
ATOM 4143 O O . ILE B 1 38 ? -22.625 -15.453 11.766 1 98.56 38 ILE B O 1
ATOM 4147 N N . PHE B 1 39 ? -24.297 -13.945 12 1 98.44 39 PHE B N 1
ATOM 4148 C CA . PHE B 1 39 ? -24.516 -13.789 10.57 1 98.44 39 PHE B CA 1
ATOM 4149 C C . PHE B 1 39 ? -24.156 -12.383 10.117 1 98.44 39 PHE B C 1
ATOM 4151 O O . PHE B 1 39 ? -24.75 -11.406 10.586 1 98.44 39 PHE B O 1
ATOM 4158 N N . ILE B 1 40 ? -23.188 -12.258 9.227 1 98.25 40 ILE B N 1
ATOM 4159 C CA . ILE B 1 40 ? -22.766 -10.961 8.711 1 98.25 40 ILE B CA 1
ATOM 4160 C C . ILE B 1 40 ? -23.375 -10.742 7.328 1 98.25 40 ILE B C 1
ATOM 4162 O O . ILE B 1 40 ? -23.047 -11.461 6.375 1 98.25 40 ILE B O 1
ATOM 4166 N N . CYS B 1 41 ? -24.188 -9.719 7.199 1 96.62 41 CYS B N 1
ATOM 4167 C CA . CYS B 1 41 ? -24.797 -9.367 5.922 1 96.62 41 CYS B CA 1
ATOM 4168 C C . CYS B 1 41 ? -23.766 -8.719 4.996 1 96.62 41 CYS B C 1
ATOM 4170 O O . CYS B 1 41 ? -23.078 -7.785 5.391 1 96.62 41 CYS B O 1
ATOM 4172 N N . THR B 1 42 ? -23.703 -9.242 3.84 1 91.81 42 THR B N 1
ATOM 4173 C CA . THR B 1 42 ? -22.781 -8.648 2.871 1 91.81 42 THR B CA 1
ATOM 4174 C C . THR B 1 42 ? -23.5 -8.359 1.554 1 91.81 42 THR B C 1
ATOM 4176 O O . THR B 1 42 ? -24.406 -9.094 1.166 1 91.81 42 THR B O 1
ATOM 4179 N N . ARG B 1 43 ? -23.141 -7.211 0.972 1 85.81 43 ARG B N 1
ATOM 4180 C CA . ARG B 1 43 ? -23.672 -6.867 -0.343 1 85.81 43 ARG B CA 1
ATOM 4181 C C . ARG B 1 43 ? -22.797 -7.453 -1.453 1 85.81 43 ARG B C 1
ATOM 4183 O O . ARG B 1 43 ? -21.719 -6.938 -1.737 1 85.81 43 ARG B O 1
ATOM 4190 N N . GLY B 1 44 ? -23.203 -8.555 -2.008 1 75.69 44 GLY B N 1
ATOM 4191 C CA . GLY B 1 44 ? -22.469 -9.125 -3.121 1 75.69 44 GLY B CA 1
ATOM 4192 C C . GLY B 1 44 ? -22.844 -8.531 -4.461 1 75.69 44 GLY B C 1
ATOM 4193 O O . GLY B 1 44 ? -23.594 -7.559 -4.523 1 75.69 44 GLY B O 1
ATOM 4194 N N . PHE B 1 45 ? -22.25 -8.93 -5.508 1 68.19 45 PHE B N 1
ATOM 4195 C CA . PHE B 1 45 ? -22.5 -8.438 -6.855 1 68.19 45 PHE B CA 1
ATOM 4196 C C . PHE B 1 45 ? -23.906 -8.812 -7.324 1 68.19 45 PHE B C 1
ATOM 4198 O O . PHE B 1 45 ? -24.578 -8.008 -7.973 1 68.19 45 PHE B O 1
ATOM 4205 N N . THR B 1 46 ? -24.312 -10.023 -6.875 1 69.06 46 THR B N 1
ATOM 4206 C CA . THR B 1 46 ? -25.562 -10.531 -7.41 1 69.06 46 THR B CA 1
ATOM 4207 C C . THR B 1 46 ? -26.625 -10.602 -6.316 1 69.06 46 THR B C 1
ATOM 4209 O O . THR B 1 46 ? -27.828 -10.602 -6.605 1 69.06 46 THR B O 1
ATOM 4212 N N . VAL B 1 47 ? -26.109 -10.734 -5.094 1 80.06 47 VAL B N 1
ATOM 4213 C CA . VAL B 1 47 ? -27.047 -10.945 -3.996 1 80.06 47 VAL B CA 1
ATOM 4214 C C . VAL B 1 47 ? -26.688 -10.039 -2.82 1 80.06 47 VAL B C 1
ATOM 4216 O O . VAL B 1 47 ? -25.5 -9.836 -2.529 1 80.06 47 VAL B O 1
ATOM 4219 N N . ASP B 1 48 ? -27.703 -9.453 -2.195 1 90.44 48 ASP B N 1
ATOM 4220 C CA . ASP B 1 48 ? -27.562 -8.711 -0.946 1 90.44 48 ASP B CA 1
ATOM 4221 C C . ASP B 1 48 ? -28.062 -9.531 0.239 1 90.44 48 ASP B C 1
ATOM 4223 O O . ASP B 1 48 ? -29.281 -9.68 0.433 1 90.44 48 ASP B O 1
ATOM 4227 N N . SER B 1 49 ? -27.172 -9.984 0.973 1 91.88 49 SER B N 1
ATOM 4228 C CA . SER B 1 49 ? -27.531 -10.922 2.035 1 91.88 49 SER B CA 1
ATOM 4229 C C . SER B 1 49 ? -28.297 -10.219 3.148 1 91.88 49 SER B C 1
ATOM 4231 O O . SER B 1 49 ? -28.875 -10.875 4.027 1 91.88 49 SER B O 1
ATOM 4233 N N . HIS B 1 50 ? -28.375 -8.914 3.117 1 95 50 HIS B N 1
ATOM 4234 C CA . HIS B 1 50 ? -29.25 -8.195 4.035 1 95 50 HIS B CA 1
ATOM 4235 C C . HIS B 1 50 ? -30.703 -8.641 3.883 1 95 50 HIS B C 1
ATOM 4237 O O . HIS B 1 50 ? -31.5 -8.477 4.801 1 95 50 HIS B O 1
ATOM 4243 N N . ASP B 1 51 ? -30.969 -9.211 2.801 1 94.06 51 ASP B N 1
ATOM 4244 C CA . ASP B 1 51 ? -32.312 -9.656 2.52 1 94.06 51 ASP B CA 1
ATOM 4245 C C . ASP B 1 51 ? -32.594 -11.031 3.131 1 94.06 51 ASP B C 1
ATOM 4247 O O . ASP B 1 51 ? -33.719 -11.5 3.166 1 94.06 51 ASP B O 1
ATOM 4251 N N . PHE B 1 52 ? -31.594 -11.633 3.664 1 95.56 52 PHE B N 1
ATOM 4252 C CA . PHE B 1 52 ? -31.734 -13.008 4.113 1 95.56 52 PHE B CA 1
ATOM 4253 C C . PHE B 1 52 ? -31.484 -13.117 5.609 1 95.56 52 PHE B C 1
ATOM 4255 O O . PHE B 1 52 ? -31.25 -14.211 6.125 1 95.56 52 PHE B O 1
ATOM 4262 N N . PHE B 1 53 ? -31.469 -11.984 6.312 1 97.06 53 PHE B N 1
ATOM 4263 C CA . PHE B 1 53 ? -31.156 -12 7.734 1 97.06 53 PHE B CA 1
ATOM 4264 C C . PHE B 1 53 ? -32.156 -12.852 8.5 1 97.06 53 PHE B C 1
ATOM 4266 O O . PHE B 1 53 ? -31.828 -13.492 9.492 1 97.06 53 PHE B O 1
ATOM 4273 N N . GLN B 1 54 ? -33.438 -12.883 8.031 1 97.69 54 GLN B N 1
ATOM 4274 C CA . GLN B 1 54 ? -34.469 -13.664 8.703 1 97.69 54 GLN B CA 1
ATOM 4275 C C . GLN B 1 54 ? -34.188 -15.164 8.602 1 97.69 54 GLN B C 1
ATOM 4277 O O . GLN B 1 54 ? -34.344 -15.898 9.57 1 97.69 54 GLN B O 1
ATOM 4282 N N . GLN B 1 55 ? -33.812 -15.531 7.426 1 97.69 55 GLN B N 1
ATOM 4283 C CA . GLN B 1 55 ? -33.406 -16.922 7.242 1 97.69 55 GLN B CA 1
ATOM 4284 C C . GLN B 1 55 ? -32.281 -17.312 8.188 1 97.69 55 GLN B C 1
ATOM 4286 O O . GLN B 1 55 ? -32.281 -18.422 8.742 1 97.69 55 GLN B O 1
ATOM 4291 N N . ALA B 1 56 ? -31.281 -16.438 8.352 1 98 56 ALA B N 1
ATOM 4292 C CA . ALA B 1 56 ? -30.172 -16.703 9.266 1 98 56 ALA B CA 1
ATOM 4293 C C . ALA B 1 56 ? -30.656 -16.859 10.695 1 98 56 ALA B C 1
ATOM 4295 O O . ALA B 1 56 ? -30.203 -17.766 11.414 1 98 56 ALA B O 1
ATOM 4296 N N . ILE B 1 57 ? -31.578 -16.016 11.055 1 97.94 57 ILE B N 1
ATOM 4297 C CA . ILE B 1 57 ? -32.156 -16.062 12.398 1 97.94 57 ILE B CA 1
ATOM 4298 C C . ILE B 1 57 ? -32.938 -17.375 12.578 1 97.94 57 ILE B C 1
ATOM 4300 O O . ILE B 1 57 ? -32.781 -18.047 13.602 1 97.94 57 ILE B O 1
ATOM 4304 N N . ASP B 1 58 ? -33.688 -17.672 11.578 1 97.88 58 ASP B N 1
ATOM 4305 C CA . ASP B 1 58 ? -34.469 -18.906 11.633 1 97.88 58 ASP B CA 1
ATOM 4306 C C . ASP B 1 58 ? -33.562 -20.125 11.758 1 97.88 58 ASP B C 1
ATOM 4308 O O . ASP B 1 58 ? -33.938 -21.125 12.367 1 97.88 58 ASP B O 1
ATOM 4312 N N . ASN B 1 59 ? -32.406 -19.969 11.219 1 97.62 59 ASN B N 1
ATOM 4313 C CA . ASN B 1 59 ? -31.453 -21.062 11.258 1 97.62 59 ASN B CA 1
ATOM 4314 C C . ASN B 1 59 ? -30.625 -21.031 12.531 1 97.62 59 ASN B C 1
ATOM 4316 O O . ASN B 1 59 ? -29.797 -21.922 12.766 1 97.62 59 ASN B O 1
ATOM 4320 N N . GLY B 1 60 ? -30.797 -19.984 13.336 1 96.81 60 GLY B N 1
ATOM 4321 C CA . GLY B 1 60 ? -30.219 -20.047 14.664 1 96.81 60 GLY B CA 1
ATOM 4322 C C . GLY B 1 60 ? -29.266 -18.906 14.961 1 96.81 60 GLY B C 1
ATOM 4323 O O . GLY B 1 60 ? -28.719 -18.812 16.062 1 96.81 60 GLY B O 1
ATOM 4324 N N . ALA B 1 61 ? -29 -18.016 14.039 1 98 61 ALA B N 1
ATOM 4325 C CA . ALA B 1 61 ? -28.094 -16.875 14.289 1 98 61 ALA B CA 1
ATOM 4326 C C . ALA B 1 61 ? -28.609 -16.031 15.445 1 98 61 ALA B C 1
ATOM 4328 O O . ALA B 1 61 ? -29.797 -15.703 15.508 1 98 61 ALA B O 1
ATOM 4329 N N . SER B 1 62 ? -27.734 -15.68 16.328 1 98.06 62 SER B N 1
ATOM 4330 C CA . SER B 1 62 ? -28.109 -14.906 17.5 1 98.06 62 SER B CA 1
ATOM 4331 C C . SER B 1 62 ? -27.594 -13.477 17.422 1 98.06 62 SER B C 1
ATOM 4333 O O . SER B 1 62 ? -27.969 -12.625 18.234 1 98.06 62 SER B O 1
ATOM 4335 N N . VAL B 1 63 ? -26.734 -13.203 16.531 1 98.62 63 VAL B N 1
ATOM 4336 C CA . VAL B 1 63 ? -26.219 -11.859 16.266 1 98.62 63 VAL B CA 1
ATOM 4337 C C . VAL B 1 63 ? -26.25 -11.586 14.766 1 98.62 63 VAL B C 1
ATOM 4339 O O . VAL B 1 63 ? -25.75 -12.391 13.969 1 98.62 63 VAL B O 1
ATOM 4342 N N . ILE B 1 64 ? -26.844 -10.508 14.336 1 98.69 64 ILE B N 1
ATOM 4343 C CA . ILE B 1 64 ? -26.859 -10.047 12.953 1 98.69 64 ILE B CA 1
ATOM 4344 C C . ILE B 1 64 ? -26 -8.789 12.812 1 98.69 64 ILE B C 1
ATOM 4346 O O . ILE B 1 64 ? -26.188 -7.82 13.555 1 98.69 64 ILE B O 1
ATOM 4350 N N . ILE B 1 65 ? -25.031 -8.805 11.961 1 98.69 65 ILE B N 1
ATOM 4351 C CA . ILE B 1 65 ? -24.234 -7.633 11.625 1 98.69 65 ILE B CA 1
ATOM 4352 C C . ILE B 1 65 ? -24.656 -7.09 10.266 1 98.69 65 ILE B C 1
ATOM 4354 O O . ILE B 1 65 ? -24.672 -7.824 9.273 1 98.69 65 ILE B O 1
ATOM 4358 N N . ALA B 1 66 ? -25 -5.855 10.227 1 98.5 66 ALA B N 1
ATOM 4359 C CA . ALA B 1 66 ? -25.547 -5.273 9.008 1 98.5 66 ALA B CA 1
ATOM 4360 C C . ALA B 1 66 ? -25.078 -3.838 8.82 1 98.5 66 ALA B C 1
ATOM 4362 O O . ALA B 1 66 ? -24.484 -3.248 9.727 1 98.5 66 ALA B O 1
ATOM 4363 N N . GLU B 1 67 ? -25.344 -3.242 7.637 1 97.31 67 GLU B N 1
ATOM 4364 C CA . GLU B 1 67 ? -24.922 -1.876 7.332 1 97.31 67 GLU B CA 1
ATOM 4365 C C . GLU B 1 67 ? -26.062 -0.891 7.559 1 97.31 67 GLU B C 1
ATOM 4367 O O . GLU B 1 67 ? -25.891 0.32 7.414 1 97.31 67 GLU B O 1
ATOM 4372 N N . LYS B 1 68 ? -27.203 -1.427 7.855 1 95.75 68 LYS B N 1
ATOM 4373 C CA . LYS B 1 68 ? -28.391 -0.615 8.125 1 95.75 68 LYS B CA 1
ATOM 4374 C C . LYS B 1 68 ? -29.281 -1.267 9.188 1 95.75 68 LYS B C 1
ATOM 4376 O O . LYS B 1 68 ? -29.141 -2.459 9.469 1 95.75 68 LYS B O 1
ATOM 4381 N N . LYS B 1 69 ? -30.078 -0.477 9.742 1 96.81 69 LYS B N 1
ATOM 4382 C CA . LYS B 1 69 ? -31.016 -1.025 10.719 1 96.81 69 LYS B CA 1
ATOM 4383 C C . LYS B 1 69 ? -32.031 -1.938 10.047 1 96.81 69 LYS B C 1
ATOM 4385 O O . LYS B 1 69 ? -32.719 -1.527 9.109 1 96.81 69 LYS B O 1
ATOM 4390 N N . LEU B 1 70 ? -32.031 -3.141 10.43 1 97.38 70 LEU B N 1
ATOM 4391 C CA . LEU B 1 70 ? -33 -4.137 9.93 1 97.38 70 LEU B CA 1
ATOM 4392 C C . LEU B 1 70 ? -34.094 -4.391 10.945 1 97.38 70 LEU B C 1
ATOM 4394 O O . LEU B 1 70 ? -33.938 -4.078 12.133 1 97.38 70 LEU B O 1
ATOM 4398 N N . ASP B 1 71 ? -35.188 -4.844 10.438 1 97.25 71 ASP B N 1
ATOM 4399 C CA . ASP B 1 71 ? -36.312 -5.164 11.32 1 97.25 71 ASP B CA 1
ATOM 4400 C C . ASP B 1 71 ? -36.125 -6.535 11.977 1 97.25 71 ASP B C 1
ATOM 4402 O O . ASP B 1 71 ? -36.875 -7.469 11.703 1 97.25 71 ASP B O 1
ATOM 4406 N N . VAL B 1 72 ? -35.188 -6.594 12.82 1 97.12 72 VAL B N 1
ATOM 4407 C CA . VAL B 1 72 ? -34.812 -7.824 13.508 1 97.12 72 VAL B CA 1
ATOM 4408 C C . VAL B 1 72 ? -35.656 -7.988 14.773 1 97.12 72 VAL B C 1
ATOM 4410 O O . VAL B 1 72 ? -35.875 -7.023 15.508 1 97.12 72 VAL B O 1
ATOM 4413 N N . ASP B 1 73 ? -36.219 -9.164 15.016 1 97.62 73 ASP B N 1
ATOM 4414 C CA . ASP B 1 73 ? -36.812 -9.492 16.312 1 97.62 73 ASP B CA 1
ATOM 4415 C C . ASP B 1 73 ? -35.719 -9.586 17.391 1 97.62 73 ASP B C 1
ATOM 4417 O O . ASP B 1 73 ? -35.062 -10.617 17.531 1 97.62 73 ASP B O 1
ATOM 4421 N N . LEU B 1 74 ? -35.656 -8.547 18.172 1 97.69 74 LEU B N 1
ATOM 4422 C CA . LEU B 1 74 ? -34.562 -8.383 19.125 1 97.69 74 LEU B CA 1
ATOM 4423 C C . LEU B 1 74 ? -34.656 -9.391 20.266 1 97.69 74 LEU B C 1
ATOM 4425 O O . LEU B 1 74 ? -33.75 -9.555 21.047 1 97.69 74 LEU B O 1
ATOM 4429 N N . SER B 1 75 ? -35.781 -10.109 20.297 1 96.81 75 SER B N 1
ATOM 4430 C CA . SER B 1 75 ? -35.906 -11.203 21.266 1 96.81 75 SER B CA 1
ATOM 4431 C C . SER B 1 75 ? -35.156 -12.445 20.766 1 96.81 75 SER B C 1
ATOM 4433 O O . SER B 1 75 ? -34.844 -13.336 21.562 1 96.81 75 SER B O 1
ATOM 4435 N N . LYS B 1 76 ? -34.906 -12.469 19.516 1 97.12 76 LYS B N 1
ATOM 4436 C CA . LYS B 1 76 ? -34.281 -13.648 18.938 1 97.12 76 LYS B CA 1
ATOM 4437 C C . LYS B 1 76 ? -32.812 -13.406 18.641 1 97.12 76 LYS B C 1
ATOM 4439 O O . LYS B 1 76 ? -31.984 -14.328 18.719 1 97.12 76 LYS B O 1
ATOM 4444 N N . ALA B 1 77 ? -32.531 -12.289 18.203 1 98.12 77 ALA B N 1
ATOM 4445 C CA . ALA B 1 77 ? -31.141 -11.992 17.828 1 98.12 77 ALA B CA 1
ATOM 4446 C C . ALA B 1 77 ? -30.812 -10.523 18.078 1 98.12 77 ALA B C 1
ATOM 4448 O O . ALA B 1 77 ? -31.688 -9.656 17.953 1 98.12 77 ALA B O 1
ATOM 4449 N N . ALA B 1 78 ? -29.562 -10.242 18.469 1 98.44 78 ALA B N 1
ATOM 4450 C CA . ALA B 1 78 ? -29.078 -8.867 18.531 1 98.44 78 ALA B CA 1
ATOM 4451 C C . ALA B 1 78 ? -28.719 -8.352 17.125 1 98.44 78 ALA B C 1
ATOM 4453 O O . ALA B 1 78 ? -28.438 -9.141 16.219 1 98.44 78 ALA B O 1
ATOM 4454 N N . LEU B 1 79 ? -28.797 -7.059 16.953 1 98.69 79 LEU B N 1
ATOM 4455 C CA . LEU B 1 79 ? -28.422 -6.406 15.695 1 98.69 79 LEU B CA 1
ATOM 4456 C C . LEU B 1 79 ? -27.266 -5.434 15.914 1 98.69 79 LEU B C 1
ATOM 4458 O O . LEU B 1 79 ? -27.328 -4.582 16.797 1 98.69 79 LEU B O 1
ATOM 4462 N N . VAL B 1 80 ? -26.203 -5.605 15.227 1 98.62 80 VAL B N 1
ATOM 4463 C CA . VAL B 1 80 ? -25.078 -4.691 15.234 1 98.62 80 VAL B CA 1
ATOM 4464 C C . VAL B 1 80 ? -24.953 -4.008 13.867 1 98.62 80 VAL B C 1
ATOM 4466 O O . VAL B 1 80 ? -24.766 -4.672 12.852 1 98.62 80 VAL B O 1
ATOM 4469 N N . VAL B 1 81 ? -25.062 -2.725 13.844 1 98.38 81 VAL B N 1
ATOM 4470 C CA . VAL B 1 81 ? -24.969 -1.967 12.602 1 98.38 81 VAL B CA 1
ATOM 4471 C C . VAL B 1 81 ? -23.578 -1.366 12.461 1 98.38 81 VAL B C 1
ATOM 4473 O O . VAL B 1 81 ? -23.078 -0.698 13.375 1 98.38 81 VAL B O 1
ATOM 4476 N N . VAL B 1 82 ? -22.922 -1.647 11.375 1 97.81 82 VAL B N 1
ATOM 4477 C CA . VAL B 1 82 ? -21.594 -1.134 11.078 1 97.81 82 VAL B CA 1
ATOM 4478 C C . VAL B 1 82 ? -21.609 -0.418 9.727 1 97.81 82 VAL B C 1
ATOM 4480 O O . VAL B 1 82 ? -22.562 -0.541 8.961 1 97.81 82 VAL B O 1
ATOM 4483 N N . ASN B 1 83 ? -20.531 0.323 9.422 1 95.69 83 ASN B N 1
ATOM 4484 C CA . ASN B 1 83 ? -20.453 1.087 8.18 1 95.69 83 ASN B CA 1
ATOM 4485 C C . ASN B 1 83 ? -20.141 0.189 6.984 1 95.69 83 ASN B C 1
ATOM 4487 O O . ASN B 1 83 ? -20.547 0.474 5.859 1 95.69 83 ASN B O 1
ATOM 4491 N N . ASP B 1 84 ? -19.375 -0.843 7.207 1 95.69 84 ASP B N 1
ATOM 4492 C CA . ASP B 1 84 ? -18.828 -1.71 6.164 1 95.69 84 ASP B CA 1
ATOM 4493 C C . ASP B 1 84 ? -18.766 -3.16 6.637 1 95.69 84 ASP B C 1
ATOM 4495 O O . ASP B 1 84 ? -17.828 -3.545 7.348 1 95.69 84 ASP B O 1
ATOM 4499 N N . THR B 1 85 ? -19.656 -3.982 6.121 1 96.81 85 THR B N 1
ATOM 4500 C CA . THR B 1 85 ? -19.734 -5.352 6.625 1 96.81 85 THR B CA 1
ATOM 4501 C C . THR B 1 85 ? -18.594 -6.195 6.082 1 96.81 85 THR B C 1
ATOM 4503 O O . THR B 1 85 ? -18.203 -7.191 6.695 1 96.81 85 THR B O 1
ATOM 4506 N N . TYR B 1 86 ? -18.047 -5.852 4.883 1 95 86 TYR B N 1
ATOM 4507 C CA . TYR B 1 86 ? -16.891 -6.582 4.363 1 95 86 TYR B CA 1
ATOM 4508 C C . TYR B 1 86 ? -15.688 -6.41 5.273 1 95 86 TYR B C 1
ATOM 4510 O O . TYR B 1 86 ? -15.008 -7.387 5.609 1 95 86 TYR B O 1
ATOM 4518 N N . LYS B 1 87 ? -15.445 -5.199 5.629 1 96.25 87 LYS B N 1
ATOM 4519 C CA . LYS B 1 87 ? -14.344 -4.922 6.543 1 96.25 87 LYS B CA 1
ATOM 4520 C C . LYS B 1 87 ? -14.594 -5.543 7.91 1 96.25 87 LYS B C 1
ATOM 4522 O O . LYS B 1 87 ? -13.672 -6.09 8.531 1 96.25 87 LYS B O 1
ATOM 4527 N N . ALA B 1 88 ? -15.805 -5.426 8.367 1 97.56 88 ALA B N 1
ATOM 4528 C CA . ALA B 1 88 ? -16.172 -6.047 9.641 1 97.56 88 ALA B CA 1
ATOM 4529 C C . ALA B 1 88 ? -15.906 -7.551 9.617 1 97.56 88 ALA B C 1
ATOM 4531 O O . ALA B 1 88 ? -15.453 -8.125 10.609 1 97.56 88 ALA B O 1
ATOM 4532 N N . THR B 1 89 ? -16.234 -8.164 8.469 1 97.56 89 THR B N 1
ATOM 4533 C CA . THR B 1 89 ? -16 -9.594 8.328 1 97.56 89 THR B CA 1
ATOM 4534 C C . THR B 1 89 ? -14.523 -9.922 8.547 1 97.56 89 THR B C 1
ATOM 4536 O O . THR B 1 89 ? -14.188 -10.836 9.297 1 97.56 89 THR B O 1
ATOM 4539 N N . ALA B 1 90 ? -13.648 -9.18 7.895 1 97.88 90 ALA B N 1
ATOM 4540 C CA . ALA B 1 90 ? -12.219 -9.422 8.016 1 97.88 90 ALA B CA 1
ATOM 4541 C C . ALA B 1 90 ? -11.758 -9.266 9.461 1 97.88 90 ALA B C 1
ATOM 4543 O O . ALA B 1 90 ? -11.039 -10.117 9.984 1 97.88 90 ALA B O 1
ATOM 4544 N N . ILE B 1 91 ? -12.203 -8.203 10.133 1 98.19 91 ILE B N 1
ATOM 4545 C CA . ILE B 1 91 ? -11.789 -7.895 11.5 1 98.19 91 ILE B CA 1
ATOM 4546 C C . ILE B 1 91 ? -12.312 -8.961 12.453 1 98.19 91 ILE B C 1
ATOM 4548 O O . ILE B 1 91 ? -11.547 -9.555 13.219 1 98.19 91 ILE B O 1
ATOM 4552 N N . LEU B 1 92 ? -13.594 -9.281 12.359 1 98.31 92 LEU B N 1
ATOM 4553 C CA . LEU B 1 92 ? -14.219 -10.227 13.281 1 98.31 92 LEU B CA 1
ATOM 4554 C C . LEU B 1 92 ? -13.688 -11.641 13.055 1 98.31 92 LEU B C 1
ATOM 4556 O O . LEU B 1 92 ? -13.445 -12.375 14.016 1 98.31 92 LEU B O 1
ATOM 4560 N N . ALA B 1 93 ? -13.523 -12.016 11.766 1 98.19 93 ALA B N 1
ATOM 4561 C CA . ALA B 1 93 ? -13.039 -13.359 11.469 1 98.19 93 ALA B CA 1
ATOM 4562 C C . ALA B 1 93 ? -11.641 -13.578 12.047 1 98.19 93 ALA B C 1
ATOM 4564 O O . ALA B 1 93 ? -11.359 -14.633 12.609 1 98.19 93 ALA B O 1
ATOM 4565 N N . ASN B 1 94 ? -10.734 -12.609 11.906 1 98.38 94 ASN B N 1
ATOM 4566 C CA . ASN B 1 94 ? -9.391 -12.711 12.477 1 98.38 94 ASN B CA 1
ATOM 4567 C C . ASN B 1 94 ? -9.438 -12.914 13.984 1 98.38 94 ASN B C 1
ATOM 4569 O O . ASN B 1 94 ? -8.758 -13.797 14.523 1 98.38 94 ASN B O 1
ATOM 4573 N N . HIS B 1 95 ? -10.242 -12.133 14.648 1 98.06 95 HIS B N 1
ATOM 4574 C CA . HIS B 1 95 ? -10.352 -12.242 16.094 1 98.06 95 HIS B CA 1
ATOM 4575 C C . HIS B 1 95 ? -10.984 -13.57 16.5 1 98.06 95 HIS B C 1
ATOM 4577 O O . HIS B 1 95 ? -10.523 -14.219 17.438 1 98.06 95 HIS B O 1
ATOM 4583 N N . PHE B 1 96 ? -12.039 -13.922 15.812 1 98.19 96 PHE B N 1
ATOM 4584 C CA . PHE B 1 96 ? -12.773 -15.141 16.125 1 98.19 96 PHE B CA 1
ATOM 4585 C C . PHE B 1 96 ? -11.867 -16.359 16.031 1 98.19 96 PHE B C 1
ATOM 4587 O O . PHE B 1 96 ? -11.922 -17.25 16.875 1 98.19 96 PHE B O 1
ATOM 4594 N N . TYR B 1 97 ? -11.023 -16.375 14.992 1 98.06 97 TYR B N 1
ATOM 4595 C CA . TYR B 1 97 ? -10.164 -17.531 14.766 1 98.06 97 TYR B CA 1
ATOM 4596 C C . TYR B 1 97 ? -8.797 -17.328 15.391 1 98.06 97 TYR B C 1
ATOM 4598 O O . TYR B 1 97 ? -7.867 -18.094 15.133 1 98.06 97 TYR B O 1
ATOM 4606 N N . ASP B 1 98 ? -8.641 -16.297 16.125 1 97.94 98 ASP B N 1
ATOM 4607 C CA . ASP B 1 98 ? -7.457 -16.031 16.938 1 97.94 98 ASP B CA 1
ATOM 4608 C C . ASP B 1 98 ? -6.23 -15.805 16.062 1 97.94 98 ASP B C 1
ATOM 4610 O O . ASP B 1 98 ? -5.195 -16.453 16.25 1 97.94 98 ASP B O 1
ATOM 4614 N N . PHE B 1 99 ? -6.328 -15.023 14.984 1 98.12 99 PHE B N 1
ATOM 4615 C CA . PHE B 1 99 ? -5.281 -14.484 14.125 1 98.12 99 PHE B CA 1
ATOM 4616 C C . PHE B 1 99 ? -4.41 -15.609 13.57 1 98.12 99 PHE B C 1
ATOM 4618 O O . PHE B 1 99 ? -3.193 -15.609 13.75 1 98.12 99 PHE B O 1
ATOM 4625 N N . PRO B 1 100 ? -4.934 -16.469 12.766 1 98.31 100 PRO B N 1
ATOM 4626 C CA . PRO B 1 100 ? -4.203 -17.672 12.359 1 98.31 100 PRO B CA 1
ATOM 4627 C C . PRO B 1 100 ? -2.982 -17.359 11.5 1 98.31 100 PRO B C 1
ATOM 4629 O O . PRO B 1 100 ? -1.954 -18.031 11.617 1 98.31 100 PRO B O 1
ATOM 4632 N N . SER B 1 101 ? -3.049 -16.359 10.656 1 97.88 101 SER B N 1
ATOM 4633 C CA . SER B 1 101 ? -1.937 -16.062 9.758 1 97.88 101 SER B CA 1
ATOM 4634 C C . SER B 1 101 ? -0.681 -15.688 10.539 1 97.88 101 SER B C 1
ATOM 4636 O O . SER B 1 101 ? 0.437 -15.898 10.062 1 97.88 101 SER B O 1
ATOM 4638 N N . THR B 1 102 ? -0.813 -15.109 11.734 1 97.06 102 THR B N 1
ATOM 4639 C CA . THR B 1 102 ? 0.324 -14.672 12.539 1 97.06 102 THR B CA 1
ATOM 4640 C C . THR B 1 102 ? 1.053 -15.875 13.141 1 97.06 102 THR B C 1
ATOM 4642 O O . THR B 1 102 ? 2.156 -15.734 13.672 1 97.06 102 THR B O 1
ATOM 4645 N N . LYS B 1 103 ? 0.479 -17.062 13.023 1 97.44 103 LYS B N 1
ATOM 4646 C CA . LYS B 1 103 ? 1.033 -18.281 13.617 1 97.44 103 LYS B CA 1
ATOM 4647 C C . LYS B 1 103 ? 1.602 -19.203 12.547 1 97.44 103 LYS B C 1
ATOM 4649 O O . LYS B 1 103 ? 1.959 -20.344 12.828 1 97.44 103 LYS B O 1
ATOM 4654 N N . MET B 1 104 ? 1.656 -18.703 11.32 1 96.81 104 MET B N 1
ATOM 4655 C CA . MET B 1 104 ? 2.109 -19.484 10.172 1 96.81 104 MET B CA 1
ATOM 4656 C C . MET B 1 104 ? 3.172 -18.719 9.383 1 96.81 104 MET B C 1
ATOM 4658 O O . MET B 1 104 ? 3.41 -17.531 9.641 1 96.81 104 MET B O 1
ATOM 4662 N N . LYS B 1 105 ? 3.91 -19.406 8.555 1 97.94 105 LYS B N 1
ATOM 4663 C CA . LYS B 1 105 ? 4.723 -18.781 7.512 1 97.94 105 LYS B CA 1
ATOM 4664 C C . LYS B 1 105 ? 3.984 -18.75 6.18 1 97.94 105 LYS B C 1
ATOM 4666 O O . LYS B 1 105 ? 3.797 -19.797 5.543 1 97.94 105 LYS B O 1
ATOM 4671 N N . LEU B 1 106 ? 3.57 -17.641 5.762 1 98.62 106 LEU B N 1
ATOM 4672 C CA . LEU B 1 106 ? 2.686 -17.5 4.613 1 98.62 106 LEU B CA 1
ATOM 4673 C C . LEU B 1 106 ? 3.424 -16.891 3.426 1 98.62 106 LEU B C 1
ATOM 4675 O O . LEU B 1 106 ? 4.156 -15.914 3.584 1 98.62 106 LEU B O 1
ATOM 4679 N N . PHE B 1 107 ? 3.262 -17.516 2.297 1 98.88 107 PHE B N 1
ATOM 4680 C CA . PHE B 1 107 ? 3.77 -17.016 1.021 1 98.88 107 PHE B CA 1
ATOM 4681 C C . PHE B 1 107 ? 2.633 -16.5 0.15 1 98.88 107 PHE B C 1
ATOM 4683 O O . PHE B 1 107 ? 1.638 -17.203 -0.064 1 98.88 107 PHE B O 1
ATOM 4690 N N . GLY B 1 108 ? 2.668 -15.266 -0.25 1 98.88 108 GLY B N 1
ATOM 4691 C CA . GLY B 1 108 ? 1.722 -14.719 -1.21 1 98.88 108 GLY B CA 1
ATOM 4692 C C . GLY B 1 108 ? 2.338 -14.453 -2.57 1 98.88 108 GLY B C 1
ATOM 4693 O O . GLY B 1 108 ? 3.383 -13.812 -2.668 1 98.88 108 GLY B O 1
ATOM 4694 N N . VAL B 1 109 ? 1.736 -14.945 -3.662 1 98.94 109 VAL B N 1
ATOM 4695 C CA . VAL B 1 109 ? 2.285 -14.797 -5.008 1 98.94 109 VAL B CA 1
ATOM 4696 C C . VAL B 1 109 ? 1.288 -14.047 -5.895 1 98.94 109 VAL B C 1
ATOM 4698 O O . VAL B 1 109 ? 0.147 -14.484 -6.059 1 98.94 109 VAL B O 1
ATOM 4701 N N . THR B 1 110 ? 1.697 -12.922 -6.402 1 98.81 110 THR B N 1
ATOM 4702 C CA . THR B 1 110 ? 0.84 -12.18 -7.32 1 98.81 110 THR B CA 1
ATOM 4703 C C . THR B 1 110 ? 1.537 -11.969 -8.664 1 98.81 110 THR B C 1
ATOM 4705 O O . THR B 1 110 ? 2.723 -12.273 -8.805 1 98.81 110 THR B O 1
ATOM 4708 N N . GLY B 1 111 ? 0.857 -11.516 -9.68 1 97.62 111 GLY B N 1
ATOM 4709 C CA . GLY B 1 111 ? 1.274 -11.32 -11.062 1 97.62 111 GLY B CA 1
ATOM 4710 C C . GLY B 1 111 ? 0.194 -11.672 -12.062 1 97.62 111 GLY B C 1
ATOM 4711 O O . GLY B 1 111 ? -0.891 -12.117 -11.688 1 97.62 111 GLY B O 1
ATOM 4712 N N . THR B 1 112 ? 0.487 -11.391 -13.328 1 94.94 112 THR B N 1
ATOM 4713 C CA . THR B 1 112 ? -0.455 -11.773 -14.375 1 94.94 112 THR B CA 1
ATOM 4714 C C . THR B 1 112 ? -0.386 -13.273 -14.648 1 94.94 112 THR B C 1
ATOM 4716 O O . THR B 1 112 ? -1.401 -13.969 -14.57 1 94.94 112 THR B O 1
ATOM 4719 N N . ASN B 1 113 ? 0.797 -13.797 -14.82 1 92.19 113 ASN B N 1
ATOM 4720 C CA . ASN B 1 113 ? 1.031 -15.211 -15.117 1 92.19 113 ASN B CA 1
ATOM 4721 C C . ASN B 1 113 ? 2.016 -15.836 -14.125 1 92.19 113 ASN B C 1
ATOM 4723 O O . ASN B 1 113 ? 2.85 -15.133 -13.555 1 92.19 113 ASN B O 1
ATOM 4727 N N . GLY B 1 114 ? 1.872 -17.141 -13.891 1 94.25 114 GLY B N 1
ATOM 4728 C CA . GLY B 1 114 ? 2.871 -17.891 -13.141 1 94.25 114 GLY B CA 1
ATOM 4729 C C . GLY B 1 114 ? 2.506 -18.078 -11.68 1 94.25 114 GLY B C 1
ATOM 4730 O O . GLY B 1 114 ? 3.162 -18.844 -10.969 1 94.25 114 GLY B O 1
ATOM 4731 N N . LYS B 1 115 ? 1.421 -17.453 -11.18 1 95.81 115 LYS B N 1
ATOM 4732 C CA . LYS B 1 115 ? 1.034 -17.531 -9.773 1 95.81 115 LYS B CA 1
ATOM 4733 C C . LYS B 1 115 ? 0.854 -18.984 -9.328 1 95.81 115 LYS B C 1
ATOM 4735 O O . LYS B 1 115 ? 1.423 -19.406 -8.32 1 95.81 115 LYS B O 1
ATOM 4740 N N . THR B 1 116 ? 0.068 -19.734 -10.086 1 92.44 116 THR B N 1
ATOM 4741 C CA . THR B 1 116 ? -0.244 -21.109 -9.75 1 92.44 116 THR B CA 1
ATOM 4742 C C . THR B 1 116 ? 1.022 -21.969 -9.727 1 92.44 116 THR B C 1
ATOM 4744 O O . THR B 1 116 ? 1.23 -22.75 -8.797 1 92.44 116 THR B O 1
ATOM 4747 N N . THR B 1 117 ? 1.855 -21.797 -10.719 1 93 117 THR B N 1
ATOM 4748 C CA . THR B 1 117 ? 3.086 -22.578 -10.805 1 93 117 THR B CA 1
ATOM 4749 C C . THR B 1 117 ? 3.998 -22.281 -9.617 1 93 117 THR B C 1
ATOM 4751 O O . THR B 1 117 ? 4.473 -23.203 -8.945 1 93 117 THR B O 1
ATOM 4754 N N . VAL B 1 118 ? 4.258 -21.016 -9.297 1 97.5 118 VAL B N 1
ATOM 4755 C CA . VAL B 1 118 ? 5.176 -20.625 -8.234 1 97.5 118 VAL B CA 1
ATOM 4756 C C . VAL B 1 118 ? 4.652 -21.109 -6.887 1 97.5 118 VAL B C 1
ATOM 4758 O O . VAL B 1 118 ? 5.41 -21.656 -6.074 1 97.5 118 VAL B O 1
ATOM 4761 N N . THR B 1 119 ? 3.344 -20.938 -6.602 1 97.44 119 THR B N 1
ATOM 4762 C CA . THR B 1 119 ? 2.789 -21.391 -5.328 1 97.44 119 THR B CA 1
ATOM 4763 C C . THR B 1 119 ? 2.924 -22.891 -5.18 1 97.44 119 THR B C 1
ATOM 4765 O O . THR B 1 119 ? 3.26 -23.391 -4.105 1 97.44 119 THR B O 1
ATOM 4768 N N . ASN B 1 120 ? 2.699 -23.625 -6.27 1 93.38 120 ASN B N 1
ATOM 4769 C CA . ASN B 1 120 ? 2.805 -25.078 -6.207 1 93.38 120 ASN B CA 1
ATOM 4770 C C . ASN B 1 120 ? 4.254 -25.531 -6.059 1 93.38 120 ASN B C 1
ATOM 4772 O O . ASN B 1 120 ? 4.535 -26.531 -5.387 1 93.38 120 ASN B O 1
ATOM 4776 N N . LEU B 1 121 ? 5.148 -24.828 -6.758 1 95.12 121 LEU B N 1
ATOM 4777 C CA . LEU B 1 121 ? 6.566 -25.125 -6.582 1 95.12 121 LEU B CA 1
ATOM 4778 C C . LEU B 1 121 ? 6.988 -24.922 -5.133 1 95.12 121 LEU B C 1
ATOM 4780 O O . LEU B 1 121 ? 7.672 -25.766 -4.559 1 95.12 121 LEU B O 1
ATOM 4784 N N . ILE B 1 122 ? 6.602 -23.781 -4.496 1 97.19 122 ILE B N 1
ATOM 4785 C CA . ILE B 1 122 ? 6.914 -23.5 -3.098 1 97.19 122 ILE B CA 1
ATOM 4786 C C . ILE B 1 122 ? 6.355 -24.625 -2.213 1 97.19 122 ILE B C 1
ATOM 4788 O O . ILE B 1 122 ? 7.066 -25.172 -1.371 1 97.19 122 ILE B O 1
ATOM 4792 N N . HIS B 1 123 ? 5.094 -24.984 -2.465 1 95.31 123 HIS B N 1
ATOM 4793 C CA . HIS B 1 123 ? 4.41 -26.031 -1.712 1 95.31 123 HIS B CA 1
ATOM 4794 C C . HIS B 1 123 ? 5.148 -27.375 -1.822 1 95.31 123 HIS B C 1
ATOM 4796 O O . HIS B 1 123 ? 5.445 -28 -0.809 1 95.31 123 HIS B O 1
ATOM 4802 N N . SER B 1 124 ? 5.516 -27.766 -3.041 1 93.31 124 SER B N 1
ATOM 4803 C CA . SER B 1 124 ? 6.176 -29.031 -3.293 1 93.31 124 SER B CA 1
ATOM 4804 C C . SER B 1 124 ? 7.559 -29.078 -2.658 1 93.31 124 SER B C 1
ATOM 4806 O O . SER B 1 124 ? 7.949 -30.094 -2.072 1 93.31 124 SER B O 1
ATOM 4808 N N . LEU B 1 125 ? 8.297 -28 -2.789 1 94.88 125 LEU B N 1
ATOM 4809 C CA . LEU B 1 125 ? 9.656 -27.953 -2.248 1 94.88 125 LEU B CA 1
ATOM 4810 C C . LEU B 1 125 ? 9.633 -27.984 -0.723 1 94.88 125 LEU B C 1
ATOM 4812 O O . LEU B 1 125 ? 10.492 -28.594 -0.098 1 94.88 125 LEU B O 1
ATOM 4816 N N . LEU B 1 126 ? 8.648 -27.297 -0.118 1 94.94 126 LEU B N 1
ATOM 4817 C CA . LEU B 1 126 ? 8.492 -27.359 1.33 1 94.94 126 LEU B CA 1
ATOM 4818 C C . LEU B 1 126 ? 8.211 -28.797 1.781 1 94.94 126 LEU B C 1
ATOM 4820 O O . LEU B 1 126 ? 8.805 -29.266 2.752 1 94.94 126 LEU B O 1
ATOM 4824 N N . GLN B 1 127 ? 7.344 -29.453 1.035 1 92.06 127 GLN B N 1
ATOM 4825 C CA . GLN B 1 127 ? 7.016 -30.844 1.373 1 92.06 127 GLN B CA 1
ATOM 4826 C C . GLN B 1 127 ? 8.242 -31.75 1.244 1 92.06 127 GLN B C 1
ATOM 4828 O O . GLN B 1 127 ? 8.477 -32.594 2.096 1 92.06 127 GLN B O 1
ATOM 4833 N N . LYS B 1 128 ? 8.969 -31.562 0.233 1 89.75 128 LYS B N 1
ATOM 4834 C CA . LYS B 1 128 ? 10.164 -32.344 0.012 1 89.75 128 LYS B CA 1
ATOM 4835 C C . LYS B 1 128 ? 11.203 -32.125 1.108 1 89.75 128 LYS B C 1
ATOM 4837 O O . LYS B 1 128 ? 12.016 -33 1.41 1 89.75 128 LYS B O 1
ATOM 4842 N N . ASP B 1 129 ? 11.156 -30.922 1.617 1 87.75 129 ASP B N 1
ATOM 4843 C CA . ASP B 1 129 ? 12.062 -30.562 2.703 1 87.75 129 ASP B CA 1
ATOM 4844 C C . ASP B 1 129 ? 11.531 -31.062 4.047 1 87.75 129 ASP B C 1
ATOM 4846 O O . ASP B 1 129 ? 12.086 -30.719 5.098 1 87.75 129 ASP B O 1
ATOM 4850 N N . GLY B 1 130 ? 10.406 -31.766 4.082 1 87.75 130 GLY B N 1
ATOM 4851 C CA . GLY B 1 130 ? 9.875 -32.375 5.285 1 87.75 130 GLY B CA 1
ATOM 4852 C C . GLY B 1 130 ? 8.945 -31.484 6.062 1 87.75 130 GLY B C 1
ATOM 4853 O O . GLY B 1 130 ? 8.617 -31.766 7.219 1 87.75 130 GLY B O 1
ATOM 4854 N N . ARG B 1 131 ? 8.539 -30.406 5.457 1 91.06 131 ARG B N 1
ATOM 4855 C CA . ARG B 1 131 ? 7.621 -29.5 6.125 1 91.06 131 ARG B CA 1
ATOM 4856 C C . ARG B 1 131 ? 6.18 -29.75 5.699 1 91.06 131 ARG B C 1
ATOM 4858 O O . ARG B 1 131 ? 5.922 -30.078 4.535 1 91.06 131 ARG B O 1
ATOM 4865 N N . LYS B 1 132 ? 5.281 -29.641 6.621 1 94.88 132 LYS B N 1
ATOM 4866 C CA . LYS B 1 132 ? 3.869 -29.625 6.254 1 94.88 132 LYS B CA 1
ATOM 4867 C C . LYS B 1 132 ? 3.467 -28.297 5.641 1 94.88 132 LYS B C 1
ATOM 4869 O O . LYS B 1 132 ? 3.777 -27.234 6.188 1 94.88 132 LYS B O 1
ATOM 4874 N N . SER B 1 133 ? 2.896 -28.391 4.496 1 96.06 133 SER B N 1
ATOM 4875 C CA . SER B 1 133 ? 2.555 -27.172 3.771 1 96.06 133 SER B CA 1
ATOM 4876 C C . SER B 1 133 ? 1.196 -27.297 3.09 1 96.06 133 SER B C 1
ATOM 4878 O O . SER B 1 133 ? 0.75 -28.406 2.781 1 96.06 133 SER B O 1
ATOM 4880 N N . ALA B 1 134 ? 0.502 -26.188 2.967 1 97 134 ALA B N 1
ATOM 4881 C CA . ALA B 1 134 ? -0.752 -26.078 2.225 1 97 134 ALA B CA 1
ATOM 4882 C C . ALA B 1 134 ? -0.626 -25.078 1.072 1 97 134 ALA B C 1
ATOM 4884 O O . ALA B 1 134 ? 0.321 -24.297 1.023 1 97 134 ALA B O 1
ATOM 4885 N N . VAL B 1 135 ? -1.539 -25.188 0.119 1 95.56 135 VAL B N 1
ATOM 4886 C CA . VAL B 1 135 ? -1.562 -24.281 -1.016 1 95.56 135 VAL B CA 1
ATOM 4887 C C . VAL B 1 135 ? -3.002 -23.891 -1.336 1 95.56 135 VAL B C 1
ATOM 4889 O O . VAL B 1 135 ? -3.914 -24.703 -1.23 1 95.56 135 VAL B O 1
ATOM 4892 N N . SER B 1 136 ? -3.211 -22.594 -1.58 1 95.75 136 SER B N 1
ATOM 4893 C CA . SER B 1 136 ? -4.516 -22.047 -1.959 1 95.75 136 SER B CA 1
ATOM 4894 C C . SER B 1 136 ? -4.422 -21.219 -3.238 1 95.75 136 SER B C 1
ATOM 4896 O O . SER B 1 136 ? -3.58 -20.328 -3.344 1 95.75 136 SER B O 1
ATOM 4898 N N . GLY B 1 137 ? -5.27 -21.531 -4.227 1 92.69 137 GLY B N 1
ATOM 4899 C CA . GLY B 1 137 ? -5.23 -20.781 -5.473 1 92.69 137 GLY B CA 1
ATOM 4900 C C . GLY B 1 137 ? -6.297 -21.219 -6.461 1 92.69 137 GLY B C 1
ATOM 4901 O O . GLY B 1 137 ? -7.379 -21.656 -6.059 1 92.69 137 GLY B O 1
ATOM 4902 N N . THR B 1 138 ? -6.062 -21.016 -7.723 1 82.44 138 THR B N 1
ATOM 4903 C CA . THR B 1 138 ? -6.977 -21.266 -8.836 1 82.44 138 THR B CA 1
ATOM 4904 C C . THR B 1 138 ? -7.422 -22.719 -8.852 1 82.44 138 THR B C 1
ATOM 4906 O O . THR B 1 138 ? -8.586 -23.016 -9.133 1 82.44 138 THR B O 1
ATOM 4909 N N . ILE B 1 139 ? -6.539 -23.594 -8.523 1 79.56 139 ILE B N 1
ATOM 4910 C CA . ILE B 1 139 ? -6.816 -25.031 -8.602 1 79.56 139 ILE B CA 1
ATOM 4911 C C . ILE B 1 139 ? -7.539 -25.484 -7.34 1 79.56 139 ILE B C 1
ATOM 4913 O O . ILE B 1 139 ? -7.996 -26.625 -7.262 1 79.56 139 ILE B O 1
ATOM 4917 N N . GLY B 1 140 ? -7.625 -24.609 -6.336 1 86.19 140 GLY B N 1
ATOM 4918 C CA . GLY B 1 140 ? -8.258 -24.938 -5.07 1 86.19 140 GLY B CA 1
ATOM 4919 C C . GLY B 1 140 ? -7.309 -24.859 -3.891 1 86.19 140 GLY B C 1
ATOM 4920 O O . GLY B 1 140 ? -6.266 -24.219 -3.967 1 86.19 140 GLY B O 1
ATOM 4921 N N . VAL B 1 141 ? -7.852 -25.375 -2.807 1 91.25 141 VAL B N 1
ATOM 4922 C CA . VAL B 1 141 ? -7.059 -25.422 -1.58 1 91.25 141 VAL B CA 1
ATOM 4923 C C . VAL B 1 141 ? -6.637 -26.859 -1.288 1 91.25 141 VAL B C 1
ATOM 4925 O O . VAL B 1 141 ? -7.457 -27.781 -1.342 1 91.25 141 VAL B O 1
ATOM 4928 N N . GLU B 1 142 ? -5.418 -27.047 -1.151 1 91.25 142 GLU B N 1
ATOM 4929 C CA . GLU B 1 142 ? -4.887 -28.344 -0.768 1 91.25 142 GLU B CA 1
ATOM 4930 C C . GLU B 1 142 ? -4.309 -28.312 0.644 1 91.25 142 GLU B C 1
ATOM 4932 O O . GLU B 1 142 ? -3.334 -27.609 0.905 1 91.25 142 GLU B O 1
ATOM 4937 N N . LEU B 1 143 ? -4.949 -28.984 1.525 1 91.69 143 LEU B N 1
ATOM 4938 C CA . LEU B 1 143 ? -4.512 -29.172 2.902 1 91.69 143 LEU B CA 1
ATOM 4939 C C . LEU B 1 143 ? -4.219 -30.641 3.176 1 91.69 143 LEU B C 1
ATOM 4941 O O . LEU B 1 143 ? -5.137 -31.469 3.217 1 91.69 143 LEU B O 1
ATOM 4945 N N . SER B 1 144 ? -2.945 -30.969 3.465 1 84.38 144 SER B N 1
ATOM 4946 C CA . SER B 1 144 ? -2.611 -32.375 3.637 1 84.38 144 SER B CA 1
ATOM 4947 C C . SER B 1 144 ? -3.244 -33.25 2.543 1 84.38 144 SER B C 1
ATOM 4949 O O . SER B 1 144 ? -2.99 -33.031 1.356 1 84.38 144 SER B O 1
ATOM 4951 N N . ASP B 1 145 ? -4.121 -34.094 2.906 1 80.44 145 ASP B N 1
ATOM 4952 C CA . ASP B 1 145 ? -4.723 -35 1.925 1 80.44 145 ASP B CA 1
ATOM 4953 C C . ASP B 1 145 ? -6.121 -34.531 1.536 1 80.44 145 ASP B C 1
ATOM 4955 O O . ASP B 1 145 ? -6.848 -35.219 0.832 1 80.44 145 ASP B O 1
ATOM 4959 N N . GLU B 1 146 ? -6.414 -33.281 1.882 1 86.06 146 GLU B N 1
ATOM 4960 C CA . GLU B 1 146 ? -7.727 -32.688 1.592 1 86.06 146 GLU B CA 1
ATOM 4961 C C . GLU B 1 146 ? -7.641 -31.656 0.478 1 86.06 146 GLU B C 1
ATOM 4963 O O . GLU B 1 146 ? -6.723 -30.828 0.456 1 86.06 146 GLU B O 1
ATOM 4968 N N . LYS B 1 147 ? -8.57 -31.812 -0.447 1 86.69 147 LYS B N 1
ATOM 4969 C CA . LYS B 1 147 ? -8.703 -30.797 -1.496 1 86.69 147 LYS B CA 1
ATOM 4970 C C . LYS B 1 147 ? -10.055 -30.094 -1.407 1 86.69 147 LYS B C 1
ATOM 4972 O O . LYS B 1 147 ? -11.102 -30.75 -1.345 1 86.69 147 LYS B O 1
ATOM 4977 N N . ILE B 1 148 ? -9.977 -28.812 -1.273 1 84.38 148 ILE B N 1
ATOM 4978 C CA . ILE B 1 148 ? -11.18 -28 -1.175 1 84.38 148 ILE B CA 1
ATOM 4979 C C . ILE B 1 148 ? -11.32 -27.125 -2.428 1 84.38 148 ILE B C 1
ATOM 4981 O O . ILE B 1 148 ? -10.367 -26.469 -2.848 1 84.38 148 ILE B O 1
ATOM 4985 N N . THR B 1 149 ? -12.5 -27.188 -3.016 1 80.62 149 THR B N 1
ATOM 4986 C CA . THR B 1 149 ? -12.75 -26.344 -4.18 1 80.62 149 THR B CA 1
ATOM 4987 C C . THR B 1 149 ? -12.961 -24.891 -3.768 1 80.62 149 THR B C 1
ATOM 4989 O O . THR B 1 149 ? -13.547 -24.625 -2.719 1 80.62 149 THR B O 1
ATOM 4992 N N . SER B 1 150 ? -12.414 -24.062 -4.539 1 77.88 150 SER B N 1
ATOM 4993 C CA . SER B 1 150 ? -12.594 -22.641 -4.281 1 77.88 150 SER B CA 1
ATOM 4994 C C . SER B 1 150 ? -13.273 -21.938 -5.453 1 77.88 150 SER B C 1
ATOM 4996 O O . SER B 1 150 ? -13.039 -22.297 -6.613 1 77.88 150 SER B O 1
ATOM 4998 N N . ALA B 1 151 ? -14.133 -21 -5.141 1 72.62 151 ALA B N 1
ATOM 4999 C CA . ALA B 1 151 ? -14.867 -20.266 -6.16 1 72.62 151 ALA B CA 1
ATOM 5000 C C . ALA B 1 151 ? -13.953 -19.281 -6.891 1 72.62 151 ALA B C 1
ATOM 5002 O O . ALA B 1 151 ? -14.18 -18.953 -8.062 1 72.62 151 ALA B O 1
ATOM 5003 N N . ASN B 1 152 ? -12.961 -18.797 -6.207 1 83.12 152 ASN B N 1
ATOM 5004 C CA . ASN B 1 152 ? -12.055 -17.797 -6.738 1 83.12 152 ASN B CA 1
ATOM 5005 C C . ASN B 1 152 ? -10.594 -18.172 -6.516 1 83.12 152 ASN B C 1
ATOM 5007 O O . ASN B 1 152 ? -10.289 -19.016 -5.66 1 83.12 152 ASN B O 1
ATOM 5011 N N . THR B 1 153 ? -9.766 -17.609 -7.387 1 83.81 153 THR B N 1
ATOM 5012 C CA . THR B 1 153 ? -8.328 -17.766 -7.184 1 83.81 153 THR B CA 1
ATOM 5013 C C . THR B 1 153 ? -7.941 -17.391 -5.754 1 83.81 153 THR B C 1
ATOM 5015 O O . THR B 1 153 ? -7.129 -18.078 -5.133 1 83.81 153 THR B O 1
ATOM 5018 N N . THR B 1 154 ? -8.508 -16.312 -5.254 1 92.62 154 THR B N 1
ATOM 5019 C CA . THR B 1 154 ? -8.344 -15.859 -3.879 1 92.62 154 THR B CA 1
ATOM 5020 C C . THR B 1 154 ? -9.672 -15.883 -3.137 1 92.62 154 THR B C 1
ATOM 5022 O O . THR B 1 154 ? -10.633 -15.234 -3.547 1 92.62 154 THR B O 1
ATOM 5025 N N . CYS B 1 155 ? -9.711 -16.594 -2.094 1 94.25 155 CYS B N 1
ATOM 5026 C CA . CYS B 1 155 ? -10.945 -16.766 -1.332 1 94.25 155 CYS B CA 1
ATOM 5027 C C . CYS B 1 155 ? -11.336 -15.477 -0.629 1 94.25 155 CYS B C 1
ATOM 5029 O O . CYS B 1 155 ? -10.523 -14.547 -0.531 1 94.25 155 CYS B O 1
ATOM 5031 N N . ASP B 1 156 ? -12.633 -15.453 -0.187 1 93.81 156 ASP B N 1
ATOM 5032 C CA . ASP B 1 156 ? -13.086 -14.289 0.56 1 93.81 156 ASP B CA 1
ATOM 5033 C C . ASP B 1 156 ? -12.469 -14.258 1.959 1 93.81 156 ASP B C 1
ATOM 5035 O O . ASP B 1 156 ? -11.883 -15.242 2.402 1 93.81 156 ASP B O 1
ATOM 5039 N N . ALA B 1 157 ? -12.672 -13.18 2.639 1 96.19 157 ALA B N 1
ATOM 5040 C CA . ALA B 1 157 ? -11.984 -12.914 3.9 1 96.19 157 ALA B CA 1
ATOM 5041 C C . ALA B 1 157 ? -12.32 -13.984 4.941 1 96.19 157 ALA B C 1
ATOM 5043 O O . ALA B 1 157 ? -11.43 -14.5 5.613 1 96.19 157 ALA B O 1
ATOM 5044 N N . LEU B 1 158 ? -13.578 -14.32 5.09 1 96.75 158 LEU B N 1
ATOM 5045 C CA . LEU B 1 158 ? -13.992 -15.297 6.082 1 96.75 158 LEU B CA 1
ATOM 5046 C C . LEU B 1 158 ? -13.438 -16.672 5.75 1 96.75 158 LEU B C 1
ATOM 5048 O O . LEU B 1 158 ? -12.906 -17.375 6.625 1 96.75 158 LEU B O 1
ATOM 5052 N N . THR B 1 159 ? -13.531 -17.062 4.457 1 95.75 159 THR B N 1
ATOM 5053 C CA . THR B 1 159 ? -13.055 -18.375 4 1 95.75 159 THR B CA 1
ATOM 5054 C C . THR B 1 159 ? -11.547 -18.484 4.199 1 95.75 159 THR B C 1
ATOM 5056 O O . THR B 1 159 ? -11.047 -19.531 4.609 1 95.75 159 THR B O 1
ATOM 5059 N N . ASN B 1 160 ? -10.828 -17.422 3.912 1 97.31 160 ASN B N 1
ATOM 5060 C CA . ASN B 1 160 ? -9.383 -17.453 4.125 1 97.31 160 ASN B CA 1
ATOM 5061 C C . ASN B 1 160 ? -9.031 -17.75 5.578 1 97.31 160 ASN B C 1
ATOM 5063 O O . ASN B 1 160 ? -8.18 -18.609 5.852 1 97.31 160 ASN B O 1
ATOM 5067 N N . GLN B 1 161 ? -9.68 -17.047 6.527 1 97.69 161 GLN B N 1
ATOM 5068 C CA . GLN B 1 161 ? -9.398 -17.266 7.941 1 97.69 161 GLN B CA 1
ATOM 5069 C C . GLN B 1 161 ? -9.75 -18.703 8.352 1 97.69 161 GLN B C 1
ATOM 5071 O O . GLN B 1 161 ? -9.023 -19.328 9.133 1 97.69 161 GLN B O 1
ATOM 5076 N N . ARG B 1 162 ? -10.859 -19.219 7.824 1 96.25 162 ARG B N 1
ATOM 5077 C CA . ARG B 1 162 ? -11.273 -20.578 8.109 1 96.25 162 ARG B CA 1
ATOM 5078 C C . ARG B 1 162 ? -10.234 -21.578 7.609 1 96.25 162 ARG B C 1
ATOM 5080 O O . ARG B 1 162 ? -9.891 -22.531 8.32 1 96.25 162 ARG B O 1
ATOM 5087 N N . ILE B 1 163 ? -9.773 -21.359 6.414 1 96.19 163 ILE B N 1
ATOM 5088 C CA . ILE B 1 163 ? -8.797 -22.25 5.801 1 96.19 163 ILE B CA 1
ATOM 5089 C C . ILE B 1 163 ? -7.496 -22.219 6.598 1 96.19 163 ILE B C 1
ATOM 5091 O O . ILE B 1 163 ? -6.898 -23.266 6.863 1 96.19 163 ILE B O 1
ATOM 5095 N N . LEU B 1 164 ? -7.051 -21.047 6.965 1 97.94 164 LEU B N 1
ATOM 5096 C CA . LEU B 1 164 ? -5.816 -20.906 7.73 1 97.94 164 LEU B CA 1
ATOM 5097 C C . LEU B 1 164 ? -5.93 -21.609 9.078 1 97.94 164 LEU B C 1
ATOM 5099 O O . LEU B 1 164 ? -5.016 -22.328 9.492 1 97.94 164 LEU B O 1
ATOM 5103 N N . GLN B 1 165 ? -7.055 -21.422 9.742 1 97.69 165 GLN B N 1
ATOM 5104 C CA . GLN B 1 165 ? -7.27 -22.094 11.016 1 97.69 165 GLN B CA 1
ATOM 5105 C C . GLN B 1 165 ? -7.312 -23.609 10.844 1 97.69 165 GLN B C 1
ATOM 5107 O O . GLN B 1 165 ? -6.75 -24.344 11.648 1 97.69 165 GLN B O 1
ATOM 5112 N N . HIS B 1 166 ? -8.016 -24.016 9.805 1 96.31 166 HIS B N 1
ATOM 5113 C CA . HIS B 1 166 ? -8.109 -25.438 9.508 1 96.31 166 HIS B CA 1
ATOM 5114 C C . HIS B 1 166 ? -6.727 -26.047 9.273 1 96.31 166 HIS B C 1
ATOM 5116 O O . HIS B 1 166 ? -6.453 -27.172 9.703 1 96.31 166 HIS B O 1
ATOM 5122 N N . ALA B 1 167 ? -5.883 -25.359 8.586 1 97.44 167 ALA B N 1
ATOM 5123 C CA . ALA B 1 167 ? -4.504 -25.797 8.391 1 97.44 167 ALA B CA 1
ATOM 5124 C C . ALA B 1 167 ? -3.781 -25.953 9.727 1 97.44 167 ALA B C 1
ATOM 5126 O O . ALA B 1 167 ? -3.146 -26.984 9.977 1 97.44 167 ALA B O 1
ATOM 5127 N N . LEU B 1 168 ? -3.881 -24.969 10.578 1 97.69 168 LEU B N 1
ATOM 5128 C CA . LEU B 1 168 ? -3.236 -25 11.891 1 97.69 168 LEU B CA 1
ATOM 5129 C C . LEU B 1 168 ? -3.74 -26.188 12.711 1 97.69 168 LEU B C 1
ATOM 5131 O O . LEU B 1 168 ? -2.967 -26.812 13.43 1 97.69 168 LEU B O 1
ATOM 5135 N N . ASP B 1 169 ? -5.043 -26.469 12.57 1 96.94 169 ASP B N 1
ATOM 5136 C CA . ASP B 1 169 ? -5.637 -27.594 13.281 1 96.94 169 ASP B CA 1
ATOM 5137 C C . ASP B 1 169 ? -4.996 -28.906 12.852 1 96.94 169 ASP B C 1
ATOM 5139 O O . ASP B 1 169 ? -5.051 -29.906 13.586 1 96.94 169 ASP B O 1
ATOM 5143 N N . GLN B 1 170 ? -4.445 -28.922 11.695 1 95.81 170 GLN B N 1
ATOM 5144 C CA . GLN B 1 170 ? -3.791 -30.109 11.164 1 95.81 170 GLN B CA 1
ATOM 5145 C C . GLN B 1 170 ? -2.273 -30.016 11.305 1 95.81 170 GLN B C 1
ATOM 5147 O O . GLN B 1 170 ? -1.536 -30.766 10.656 1 95.81 170 GLN B O 1
ATOM 5152 N N . ASP B 1 171 ? -1.812 -29.031 11.992 1 96.06 171 ASP B N 1
ATOM 5153 C CA . ASP B 1 171 ? -0.401 -28.812 12.281 1 96.06 171 ASP B CA 1
ATOM 5154 C C . ASP B 1 171 ? 0.36 -28.375 11.031 1 96.06 171 ASP B C 1
ATOM 5156 O O . ASP B 1 171 ? 1.528 -28.734 10.859 1 96.06 171 ASP B O 1
ATOM 5160 N N . ILE B 1 172 ? -0.329 -27.812 10.125 1 96.94 172 ILE B N 1
ATOM 5161 C CA . ILE B 1 172 ? 0.295 -27.188 8.961 1 96.94 172 ILE B CA 1
ATOM 5162 C C . ILE B 1 172 ? 0.601 -25.734 9.266 1 96.94 172 ILE B C 1
ATOM 5164 O O . ILE B 1 172 ? -0.307 -24.953 9.555 1 96.94 172 ILE B O 1
ATOM 5168 N N . ASP B 1 173 ? 1.869 -25.375 9.164 1 95.56 173 ASP B N 1
ATOM 5169 C CA . ASP B 1 173 ? 2.193 -24 9.547 1 95.56 173 ASP B CA 1
ATOM 5170 C C . ASP B 1 173 ? 2.85 -23.25 8.383 1 95.56 173 ASP B C 1
ATOM 5172 O O . ASP B 1 173 ? 3.396 -22.156 8.578 1 95.56 173 ASP B O 1
ATOM 5176 N N . HIS B 1 174 ? 2.9 -23.859 7.18 1 97.94 174 HIS B N 1
ATOM 5177 C CA . HIS B 1 174 ? 3.32 -23.203 5.949 1 97.94 174 HIS B CA 1
ATOM 5178 C C . HIS B 1 174 ? 2.215 -23.234 4.902 1 97.94 174 HIS B C 1
ATOM 5180 O O . HIS B 1 174 ? 1.516 -24.234 4.758 1 97.94 174 HIS B O 1
ATOM 5186 N N . MET B 1 175 ? 2.031 -22.125 4.238 1 98 175 MET B N 1
ATOM 5187 C CA . MET B 1 175 ? 1.036 -22.109 3.17 1 98 175 MET B CA 1
ATOM 5188 C C . MET B 1 175 ? 1.422 -21.094 2.086 1 98 175 MET B C 1
ATOM 5190 O O . MET B 1 175 ? 1.899 -20 2.389 1 98 175 MET B O 1
ATOM 5194 N N . ALA B 1 176 ? 1.316 -21.516 0.863 1 98.31 176 ALA B N 1
ATOM 5195 C CA . ALA B 1 176 ? 1.452 -20.625 -0.287 1 98.31 176 ALA B CA 1
ATOM 5196 C C . ALA B 1 176 ? 0.087 -20.266 -0.875 1 98.31 176 ALA B C 1
ATOM 5198 O O . ALA B 1 176 ? -0.741 -21.156 -1.104 1 98.31 176 ALA B O 1
ATOM 5199 N N . MET B 1 177 ? -0.168 -18.984 -1.114 1 98.62 177 MET B N 1
ATOM 5200 C CA . MET B 1 177 ? -1.467 -18.531 -1.602 1 98.62 177 MET B CA 1
ATOM 5201 C C . MET B 1 177 ? -1.313 -17.734 -2.889 1 98.62 177 MET B C 1
ATOM 5203 O O . MET B 1 177 ? -0.463 -16.844 -2.973 1 98.62 177 MET B O 1
ATOM 5207 N N . GLU B 1 178 ? -2.117 -18.078 -3.9 1 98.19 178 GLU B N 1
ATOM 5208 C CA . GLU B 1 178 ? -2.244 -17.203 -5.062 1 98.19 178 GLU B CA 1
ATOM 5209 C C . GLU B 1 178 ? -3.006 -15.93 -4.715 1 98.19 178 GLU B C 1
ATOM 5211 O O . GLU B 1 178 ? -4.109 -15.992 -4.164 1 98.19 178 GLU B O 1
ATOM 5216 N N . VAL B 1 179 ? -2.455 -14.852 -5.043 1 98.56 179 VAL B N 1
ATOM 5217 C CA . VAL B 1 179 ? -3.049 -13.562 -4.715 1 98.56 179 VAL B CA 1
ATOM 5218 C C . VAL B 1 179 ? -3.445 -12.836 -6 1 98.56 179 VAL B C 1
ATOM 5220 O O . VAL B 1 179 ? -2.586 -12.32 -6.719 1 98.56 179 VAL B O 1
ATOM 5223 N N . SER B 1 180 ? -4.707 -12.758 -6.25 1 97.19 180 SER B N 1
ATOM 5224 C CA . SER B 1 180 ? -5.211 -12.078 -7.441 1 97.19 180 SER B CA 1
ATOM 5225 C C . SER B 1 180 ? -5.371 -10.578 -7.195 1 97.19 180 SER B C 1
ATOM 5227 O O . SER B 1 180 ? -5.496 -10.141 -6.051 1 97.19 180 SER B O 1
ATOM 5229 N N . SER B 1 181 ? -5.344 -9.805 -8.328 1 96.94 181 SER B N 1
ATOM 5230 C CA . SER B 1 181 ? -5.582 -8.367 -8.219 1 96.94 181 SER B CA 1
ATOM 5231 C C . SER B 1 181 ? -6.996 -8.078 -7.723 1 96.94 181 SER B C 1
ATOM 5233 O O . SER B 1 181 ? -7.211 -7.145 -6.949 1 96.94 181 SER B O 1
ATOM 5235 N N . HIS B 1 182 ? -7.973 -8.891 -8.125 1 94.62 182 HIS B N 1
ATOM 5236 C CA . HIS B 1 182 ? -9.344 -8.781 -7.629 1 94.62 182 HIS B CA 1
ATOM 5237 C C . HIS B 1 182 ? -9.398 -8.969 -6.117 1 94.62 182 HIS B C 1
ATOM 5239 O O . HIS B 1 182 ? -10.031 -8.172 -5.41 1 94.62 182 HIS B O 1
ATOM 5245 N N . GLY B 1 183 ? -8.758 -10.031 -5.699 1 96.69 183 GLY B N 1
ATOM 5246 C CA . GLY B 1 183 ? -8.742 -10.312 -4.273 1 96.69 183 GLY B CA 1
ATOM 5247 C C . GLY B 1 183 ? -8.18 -9.164 -3.449 1 96.69 183 GLY B C 1
ATOM 5248 O O . GLY B 1 183 ? -8.703 -8.852 -2.377 1 96.69 183 GLY B O 1
ATOM 5249 N N . LEU B 1 184 ? -7.121 -8.531 -3.945 1 97.69 184 LEU B N 1
ATOM 5250 C CA . LEU B 1 184 ? -6.508 -7.406 -3.25 1 97.69 184 LEU B CA 1
ATOM 5251 C C . LEU B 1 184 ? -7.426 -6.191 -3.268 1 97.69 184 LEU B C 1
ATOM 5253 O O . LEU B 1 184 ? -7.66 -5.57 -2.227 1 97.69 184 LEU B O 1
ATOM 5257 N N . SER B 1 185 ? -7.992 -5.883 -4.43 1 95.75 185 SER B N 1
ATOM 5258 C CA . SER B 1 185 ? -8.812 -4.688 -4.598 1 95.75 185 SER B CA 1
ATOM 5259 C C . SER B 1 185 ? -10.109 -4.793 -3.799 1 95.75 185 SER B C 1
ATOM 5261 O O . SER B 1 185 ? -10.648 -3.783 -3.34 1 95.75 185 SER B O 1
ATOM 5263 N N . GLN B 1 186 ? -10.594 -6.02 -3.617 1 94.88 186 GLN B N 1
ATOM 5264 C CA . GLN B 1 186 ? -11.883 -6.238 -2.959 1 94.88 186 GLN B CA 1
ATOM 5265 C C . GLN B 1 186 ? -11.695 -6.488 -1.466 1 94.88 186 GLN B C 1
ATOM 5267 O O . GLN B 1 186 ? -12.672 -6.695 -0.741 1 94.88 186 GLN B O 1
ATOM 5272 N N . GLY B 1 187 ? -10.516 -6.535 -1.028 1 96.62 187 GLY B N 1
ATOM 5273 C CA . GLY B 1 187 ? -10.242 -6.707 0.389 1 96.62 187 GLY B CA 1
ATOM 5274 C C . GLY B 1 187 ? -10.414 -8.133 0.863 1 96.62 187 GLY B C 1
ATOM 5275 O O . GLY B 1 187 ? -10.695 -8.375 2.039 1 96.62 187 GLY B O 1
ATOM 5276 N N . ARG B 1 188 ? -10.281 -9.102 -0.046 1 96.88 188 ARG B N 1
ATOM 5277 C CA . ARG B 1 188 ? -10.453 -10.5 0.319 1 96.88 188 ARG B CA 1
ATOM 5278 C C . ARG B 1 188 ? -9.305 -10.984 1.197 1 96.88 188 ARG B C 1
ATOM 5280 O O . ARG B 1 188 ? -9.445 -11.969 1.923 1 96.88 188 ARG B O 1
ATOM 5287 N N . LEU B 1 189 ? -8.219 -10.219 1.163 1 98.19 189 LEU B N 1
ATOM 5288 C CA . LEU B 1 189 ? -7.031 -10.656 1.888 1 98.19 189 LEU B CA 1
ATOM 5289 C C . LEU B 1 189 ? -6.809 -9.805 3.131 1 98.19 189 LEU B C 1
ATOM 5291 O O . LEU B 1 189 ? -5.773 -9.922 3.791 1 98.19 189 LEU B O 1
ATOM 5295 N N . TRP B 1 190 ? -7.766 -8.891 3.459 1 98.31 190 TRP B N 1
ATOM 5296 C CA . TRP B 1 190 ? -7.645 -8.125 4.699 1 98.31 190 TRP B CA 1
ATOM 5297 C C . TRP B 1 190 ? -7.477 -9.062 5.895 1 98.31 190 TRP B C 1
ATOM 5299 O O . TRP B 1 190 ? -8.281 -9.969 6.098 1 98.31 190 TRP B O 1
ATOM 5309 N N . GLY B 1 191 ? -6.367 -8.852 6.645 1 98.12 191 GLY B N 1
ATOM 5310 C CA . GLY B 1 191 ? -6.105 -9.625 7.848 1 98.12 191 GLY B CA 1
ATOM 5311 C C . GLY B 1 191 ? -5.227 -10.836 7.598 1 98.12 191 GLY B C 1
ATOM 5312 O O . GLY B 1 191 ? -4.949 -11.609 8.516 1 98.12 191 GLY B O 1
ATOM 5313 N N . VAL B 1 192 ? -4.816 -11.078 6.363 1 98.62 192 VAL B N 1
ATOM 5314 C CA . VAL B 1 192 ? -3.855 -12.141 6.07 1 98.62 192 VAL B CA 1
ATOM 5315 C C . VAL B 1 192 ? -2.436 -11.578 6.109 1 98.62 192 VAL B C 1
ATOM 5317 O O . VAL B 1 192 ? -2.018 -10.867 5.188 1 98.62 192 VAL B O 1
ATOM 5320 N N . ASP B 1 193 ? -1.709 -11.898 7.094 1 98.44 193 ASP B N 1
ATOM 5321 C CA . ASP B 1 193 ? -0.397 -11.312 7.359 1 98.44 193 ASP B CA 1
ATOM 5322 C C . ASP B 1 193 ? 0.713 -12.148 6.727 1 98.44 193 ASP B C 1
ATOM 5324 O O . ASP B 1 193 ? 1.376 -12.93 7.41 1 98.44 193 ASP B O 1
ATOM 5328 N N . PHE B 1 194 ? 1.028 -11.906 5.48 1 98.81 194 PHE B N 1
ATOM 5329 C CA . PHE B 1 194 ? 2.029 -12.656 4.727 1 98.81 194 PHE B CA 1
ATOM 5330 C C . PHE B 1 194 ? 3.428 -12.383 5.266 1 98.81 194 PHE B C 1
ATOM 5332 O O . PHE B 1 194 ? 3.707 -11.281 5.754 1 98.81 194 PHE B O 1
ATOM 5339 N N . ASP B 1 195 ? 4.324 -13.375 5.137 1 98.69 195 ASP B N 1
ATOM 5340 C CA . ASP B 1 195 ? 5.727 -13.25 5.516 1 98.69 195 ASP B CA 1
ATOM 5341 C C . ASP B 1 195 ? 6.602 -12.953 4.297 1 98.69 195 ASP B C 1
ATOM 5343 O O . ASP B 1 195 ? 7.527 -12.141 4.375 1 98.69 195 ASP B O 1
ATOM 5347 N N . ILE B 1 196 ? 6.359 -13.641 3.258 1 98.88 196 ILE B N 1
ATOM 5348 C CA . ILE B 1 196 ? 7.105 -13.516 2.012 1 98.88 196 ILE B CA 1
ATOM 5349 C C . ILE B 1 196 ? 6.137 -13.367 0.841 1 98.88 196 ILE B C 1
ATOM 5351 O O . ILE B 1 196 ? 5.219 -14.172 0.68 1 98.88 196 ILE B O 1
ATOM 5355 N N . VAL B 1 197 ? 6.301 -12.289 0.09 1 98.94 197 VAL B N 1
ATOM 5356 C CA . VAL B 1 197 ? 5.422 -12.086 -1.057 1 98.94 197 VAL B CA 1
ATOM 5357 C C . VAL B 1 197 ? 6.246 -12.055 -2.342 1 98.94 197 VAL B C 1
ATOM 5359 O O . VAL B 1 197 ? 7.398 -11.617 -2.338 1 98.94 197 VAL B O 1
ATOM 5362 N N . VAL B 1 198 ? 5.668 -12.547 -3.459 1 98.94 198 VAL B N 1
ATOM 5363 C CA . VAL B 1 198 ? 6.379 -12.758 -4.715 1 98.94 198 VAL B CA 1
ATOM 5364 C C . VAL B 1 198 ? 5.633 -12.055 -5.852 1 98.94 198 VAL B C 1
ATOM 5366 O O . VAL B 1 198 ? 4.406 -12.141 -5.941 1 98.94 198 VAL B O 1
ATOM 5369 N N . PHE B 1 199 ? 6.391 -11.352 -6.613 1 98.88 199 PHE B N 1
ATOM 5370 C CA . PHE B 1 199 ? 5.883 -10.758 -7.848 1 98.88 199 PHE B CA 1
ATOM 5371 C C . PHE B 1 199 ? 6.438 -11.492 -9.062 1 98.88 199 PHE B C 1
ATOM 5373 O O . PHE B 1 199 ? 7.652 -11.547 -9.266 1 98.88 199 PHE B O 1
ATOM 5380 N N . THR B 1 200 ? 5.582 -11.977 -9.922 1 98.5 200 THR B N 1
ATOM 5381 C CA . THR B 1 200 ? 6.051 -12.695 -11.094 1 98.5 200 THR B CA 1
ATOM 5382 C C . THR B 1 200 ? 6.199 -11.758 -12.289 1 98.5 200 THR B C 1
ATOM 5384 O O . THR B 1 200 ? 7.312 -11.375 -12.648 1 98.5 200 THR B O 1
ATOM 5387 N N . ASN B 1 201 ? 5.051 -11.242 -12.805 1 97.31 201 ASN B N 1
ATOM 5388 C CA . ASN B 1 201 ? 5.043 -10.312 -13.93 1 97.31 201 ASN B CA 1
ATOM 5389 C C . ASN B 1 201 ? 3.725 -9.547 -14.023 1 97.31 201 ASN B C 1
ATOM 5391 O O . ASN B 1 201 ? 2.748 -9.914 -13.367 1 97.31 201 ASN B O 1
ATOM 5395 N N . LEU B 1 202 ? 3.744 -8.508 -14.781 1 96.94 202 LEU B N 1
ATOM 5396 C CA . LEU B 1 202 ? 2.537 -7.738 -15.055 1 96.94 202 LEU B CA 1
ATOM 5397 C C . LEU B 1 202 ? 2.406 -7.438 -16.547 1 96.94 202 LEU B C 1
ATOM 5399 O O . LEU B 1 202 ? 3.197 -6.672 -17.094 1 96.94 202 LEU B O 1
ATOM 5403 N N . THR B 1 203 ? 1.485 -8.094 -17.219 1 92.69 203 THR B N 1
ATOM 5404 C CA . THR B 1 203 ? 1.146 -7.887 -18.609 1 92.69 203 THR B CA 1
ATOM 5405 C C . THR B 1 203 ? -0.357 -7.688 -18.781 1 92.69 203 THR B C 1
ATOM 5407 O O . THR B 1 203 ? -1.115 -7.789 -17.812 1 92.69 203 THR B O 1
ATOM 5410 N N . HIS B 1 204 ? -0.821 -7.367 -19.938 1 88.31 204 HIS B N 1
ATOM 5411 C CA . HIS B 1 204 ? -2.207 -6.988 -20.203 1 88.31 204 HIS B CA 1
ATOM 5412 C C . HIS B 1 204 ? -3.162 -8.117 -19.844 1 88.31 204 HIS B C 1
ATOM 5414 O O . HIS B 1 204 ? -3.059 -9.227 -20.375 1 88.31 204 HIS B O 1
ATOM 5420 N N . ASP B 1 205 ? -3.988 -7.855 -18.891 1 85.44 205 ASP B N 1
ATOM 5421 C CA . ASP B 1 205 ? -5.105 -8.688 -18.469 1 85.44 205 ASP B CA 1
ATOM 5422 C C . ASP B 1 205 ? -6.027 -7.934 -17.516 1 85.44 205 ASP B C 1
ATOM 5424 O O . ASP B 1 205 ? -5.641 -6.906 -16.953 1 85.44 205 ASP B O 1
ATOM 5428 N N . HIS B 1 206 ? -7.281 -8.289 -17.375 1 87.88 206 HIS B N 1
ATOM 5429 C CA . HIS B 1 206 ? -8.234 -7.855 -16.375 1 87.88 206 HIS B CA 1
ATOM 5430 C C . HIS B 1 206 ? -8.547 -6.367 -16.516 1 87.88 206 HIS B C 1
ATOM 5432 O O . HIS B 1 206 ? -8.789 -5.68 -15.516 1 87.88 206 HIS B O 1
ATOM 5438 N N . LEU B 1 207 ? -8.398 -5.793 -17.703 1 86.69 207 LEU B N 1
ATOM 5439 C CA . LEU B 1 207 ? -8.648 -4.367 -17.875 1 86.69 207 LEU B CA 1
ATOM 5440 C C . LEU B 1 207 ? -10.148 -4.082 -17.922 1 86.69 207 LEU B C 1
ATOM 5442 O O . LEU B 1 207 ? -10.57 -2.928 -17.797 1 86.69 207 LEU B O 1
ATOM 5446 N N . ASP B 1 208 ? -10.953 -5.203 -18.062 1 85.25 208 ASP B N 1
ATOM 5447 C CA . ASP B 1 208 ? -12.391 -5.07 -17.875 1 85.25 208 ASP B CA 1
ATOM 5448 C C . ASP B 1 208 ? -12.727 -4.645 -16.453 1 85.25 208 ASP B C 1
ATOM 5450 O O . ASP B 1 208 ? -13.758 -4.016 -16.203 1 85.25 208 ASP B O 1
ATOM 5454 N N . TYR B 1 209 ? -11.891 -4.98 -15.547 1 88.12 209 TYR B N 1
ATOM 5455 C CA . TYR B 1 209 ? -12.102 -4.691 -14.133 1 88.12 209 TYR B CA 1
ATOM 5456 C C . TYR B 1 209 ? -11.297 -3.473 -13.703 1 88.12 209 TYR B C 1
ATOM 5458 O O . TYR B 1 209 ? -11.82 -2.576 -13.039 1 88.12 209 TYR B O 1
ATOM 5466 N N . HIS B 1 210 ? -10.055 -3.326 -14 1 92.5 210 HIS B N 1
ATOM 5467 C CA . HIS B 1 210 ? -9.148 -2.309 -13.477 1 92.5 210 HIS B CA 1
ATOM 5468 C C . HIS B 1 210 ? -9.117 -1.08 -14.375 1 92.5 210 HIS B C 1
ATOM 5470 O O . HIS B 1 210 ? -8.57 -0.041 -14 1 92.5 210 HIS B O 1
ATOM 5476 N N . ASP B 1 211 ? -9.609 -1.158 -15.562 1 89.88 211 ASP B N 1
ATOM 5477 C CA . ASP B 1 211 ? -9.75 -0.07 -16.531 1 89.88 211 ASP B CA 1
ATOM 5478 C C . ASP B 1 211 ? -8.422 0.228 -17.219 1 89.88 211 ASP B C 1
ATOM 5480 O O . ASP B 1 211 ? -8.375 0.376 -18.438 1 89.88 211 ASP B O 1
ATOM 5484 N N . THR B 1 212 ? -7.281 0.412 -16.375 1 92.62 212 THR B N 1
ATOM 5485 C CA . THR B 1 212 ? -5.98 0.731 -16.953 1 92.62 212 THR B CA 1
ATOM 5486 C C . THR B 1 212 ? -4.898 -0.181 -16.391 1 92.62 212 THR B C 1
ATOM 5488 O O . THR B 1 212 ? -5.07 -0.758 -15.312 1 92.62 212 THR B O 1
ATOM 5491 N N . MET B 1 213 ? -3.76 -0.257 -17.125 1 93.06 213 MET B N 1
ATOM 5492 C CA . MET B 1 213 ? -2.611 -1.027 -16.656 1 93.06 213 MET B CA 1
ATOM 5493 C C . MET B 1 213 ? -2.066 -0.453 -15.352 1 93.06 213 MET B C 1
ATOM 5495 O O . MET B 1 213 ? -1.594 -1.196 -14.492 1 93.06 213 MET B O 1
ATOM 5499 N N . GLU B 1 214 ? -2.123 0.847 -15.234 1 93.56 214 GLU B N 1
ATOM 5500 C CA . GLU B 1 214 ? -1.641 1.504 -14.023 1 93.56 214 GLU B CA 1
ATOM 5501 C C . GLU B 1 214 ? -2.467 1.096 -12.805 1 93.56 214 GLU B C 1
ATOM 5503 O O . GLU B 1 214 ? -1.914 0.729 -11.766 1 93.56 214 GLU B O 1
ATOM 5508 N N . GLN B 1 215 ? -3.791 1.166 -12.977 1 94.62 215 GLN B N 1
ATOM 5509 C CA . GLN B 1 215 ? -4.668 0.761 -11.883 1 94.62 215 GLN B CA 1
ATOM 5510 C C . GLN B 1 215 ? -4.484 -0.716 -11.547 1 94.62 215 GLN B C 1
ATOM 5512 O O . GLN B 1 215 ? -4.473 -1.095 -10.375 1 94.62 215 GLN B O 1
ATOM 5517 N N . TYR B 1 216 ? -4.316 -1.539 -12.648 1 95.62 216 TYR B N 1
ATOM 5518 C CA . TYR B 1 216 ? -4.047 -2.963 -12.5 1 95.62 216 TYR B CA 1
ATOM 5519 C C . TYR B 1 216 ? -2.756 -3.191 -11.719 1 95.62 216 TYR B C 1
ATOM 5521 O O . TYR B 1 216 ? -2.723 -3.994 -10.781 1 95.62 216 TYR B O 1
ATOM 5529 N N . GLY B 1 217 ? -1.745 -2.459 -12.023 1 97.19 217 GLY B N 1
ATOM 5530 C CA . GLY B 1 217 ? -0.458 -2.561 -11.352 1 97.19 217 GLY B CA 1
ATOM 5531 C C . GLY B 1 217 ? -0.502 -2.123 -9.898 1 97.19 217 GLY B C 1
ATOM 5532 O O . GLY B 1 217 ? 0.044 -2.799 -9.023 1 97.19 217 GLY B O 1
ATOM 5533 N N . TYR B 1 218 ? -1.198 -1.049 -9.609 1 96.31 218 TYR B N 1
ATOM 5534 C CA . TYR B 1 218 ? -1.279 -0.541 -8.242 1 96.31 218 TYR B CA 1
ATOM 5535 C C . TYR B 1 218 ? -2.109 -1.468 -7.367 1 96.31 218 TYR B C 1
ATOM 5537 O O . TYR B 1 218 ? -1.834 -1.617 -6.176 1 96.31 218 TYR B O 1
ATOM 5545 N N . ALA B 1 219 ? -3.127 -2.102 -7.953 1 97.44 219 ALA B N 1
ATOM 5546 C CA . ALA B 1 219 ? -3.896 -3.088 -7.203 1 97.44 219 ALA B CA 1
ATOM 5547 C C . ALA B 1 219 ? -3.002 -4.227 -6.719 1 97.44 219 ALA B C 1
ATOM 5549 O O . ALA B 1 219 ? -3.061 -4.613 -5.547 1 97.44 219 ALA B O 1
ATOM 5550 N N . LYS B 1 220 ? -2.123 -4.715 -7.598 1 98.31 220 LYS B N 1
ATOM 5551 C CA . LYS B 1 220 ? -1.207 -5.781 -7.203 1 98.31 220 LYS B CA 1
ATOM 5552 C C . LYS B 1 220 ? -0.168 -5.273 -6.207 1 98.31 220 LYS B C 1
ATOM 5554 O O . LYS B 1 220 ? 0.324 -6.035 -5.371 1 98.31 220 LYS B O 1
ATOM 5559 N N . GLY B 1 221 ? 0.149 -3.971 -6.32 1 98.5 221 GLY B N 1
ATOM 5560 C CA . GLY B 1 221 ? 1.128 -3.355 -5.438 1 98.5 221 GLY B CA 1
ATOM 5561 C C . GLY B 1 221 ? 0.708 -3.367 -3.979 1 98.5 221 GLY B C 1
ATOM 5562 O O . GLY B 1 221 ? 1.552 -3.283 -3.084 1 98.5 221 GLY B O 1
ATOM 5563 N N . LEU B 1 222 ? -0.623 -3.514 -3.709 1 98.69 222 LEU B N 1
ATOM 5564 C CA . LEU B 1 222 ? -1.137 -3.57 -2.346 1 98.69 222 LEU B CA 1
ATOM 5565 C C . LEU B 1 222 ? -0.512 -4.73 -1.578 1 98.69 222 LEU B C 1
ATOM 5567 O O . LEU B 1 222 ? -0.27 -4.625 -0.373 1 98.69 222 LEU B O 1
ATOM 5571 N N . LEU B 1 223 ? -0.221 -5.82 -2.285 1 98.81 223 LEU B N 1
ATOM 5572 C CA . LEU B 1 223 ? 0.357 -6.988 -1.628 1 98.81 223 LEU B CA 1
ATOM 5573 C C . LEU B 1 223 ? 1.689 -6.637 -0.974 1 98.81 223 LEU B C 1
ATOM 5575 O O . LEU B 1 223 ? 1.983 -7.098 0.131 1 98.81 223 LEU B O 1
ATOM 5579 N N . PHE B 1 224 ? 2.479 -5.855 -1.636 1 98.88 224 PHE B N 1
ATOM 5580 C CA . PHE B 1 224 ? 3.805 -5.492 -1.151 1 98.88 224 PHE B CA 1
ATOM 5581 C C . PHE B 1 224 ? 3.715 -4.398 -0.095 1 98.88 224 PHE B C 1
ATOM 5583 O O . PHE B 1 224 ? 4.375 -4.473 0.943 1 98.88 224 PHE B O 1
ATOM 5590 N N . ALA B 1 225 ? 2.873 -3.412 -0.35 1 98.75 225 ALA B N 1
ATOM 5591 C CA . ALA B 1 225 ? 2.699 -2.326 0.613 1 98.75 225 ALA B CA 1
ATOM 5592 C C . ALA B 1 225 ? 2.137 -2.85 1.932 1 98.75 225 ALA B C 1
ATOM 5594 O O . ALA B 1 225 ? 2.568 -2.43 3.008 1 98.75 225 ALA B O 1
ATOM 5595 N N . GLN B 1 226 ? 1.267 -3.783 1.886 1 98.75 226 GLN B N 1
ATOM 5596 C CA . GLN B 1 226 ? 0.521 -4.258 3.047 1 98.75 226 GLN B CA 1
ATOM 5597 C C . GLN B 1 226 ? 1.356 -5.23 3.877 1 98.75 226 GLN B C 1
ATOM 5599 O O . GLN B 1 226 ? 0.873 -5.781 4.867 1 98.75 226 GLN B O 1
ATOM 5604 N N . LEU B 1 227 ? 2.633 -5.473 3.434 1 98.62 227 LEU B N 1
ATOM 5605 C CA . LEU B 1 227 ? 3.549 -6.164 4.336 1 98.62 227 LEU B CA 1
ATOM 5606 C C . LEU B 1 227 ? 3.734 -5.371 5.629 1 98.62 227 LEU B C 1
ATOM 5608 O O . LEU B 1 227 ? 4.145 -5.93 6.648 1 98.62 227 LEU B O 1
ATOM 5612 N N . GLY B 1 228 ? 3.477 -4.066 5.531 1 97.81 228 GLY B N 1
ATOM 5613 C CA . GLY B 1 228 ? 3.457 -3.223 6.719 1 97.81 228 GLY B CA 1
ATOM 5614 C C . GLY B 1 228 ? 4.82 -2.65 7.062 1 97.81 228 GLY B C 1
ATOM 5615 O O . GLY B 1 228 ? 5.746 -2.699 6.25 1 97.81 228 GLY B O 1
ATOM 5616 N N . GLN B 1 229 ? 4.898 -2.043 8.227 1 98.06 229 GLN B N 1
ATOM 5617 C CA . GLN B 1 229 ? 6.07 -1.265 8.617 1 98.06 229 GLN B CA 1
ATOM 5618 C C . GLN B 1 229 ? 6.711 -1.835 9.875 1 98.06 229 GLN B C 1
ATOM 5620 O O . GLN B 1 229 ? 7.766 -1.362 10.312 1 98.06 229 GLN B O 1
ATOM 5625 N N . ASP B 1 230 ? 6.09 -2.859 10.492 1 97.19 230 ASP B N 1
ATOM 5626 C CA . ASP B 1 230 ? 6.625 -3.453 11.711 1 97.19 230 ASP B CA 1
ATOM 5627 C C . ASP B 1 230 ? 7.867 -4.289 11.422 1 97.19 230 ASP B C 1
ATOM 5629 O O . ASP B 1 230 ? 7.762 -5.457 11.039 1 97.19 230 ASP B O 1
ATOM 5633 N N . MET B 1 231 ? 9 -3.779 11.719 1 96.56 231 MET B N 1
ATOM 5634 C CA . MET B 1 231 ? 10.258 -4.426 11.344 1 96.56 231 MET B CA 1
ATOM 5635 C C . MET B 1 231 ? 10.734 -5.375 12.438 1 96.56 231 MET B C 1
ATOM 5637 O O . MET B 1 231 ? 11.82 -5.949 12.336 1 96.56 231 MET B O 1
ATOM 5641 N N . THR B 1 232 ? 9.914 -5.523 13.516 1 96.19 232 THR B N 1
ATOM 5642 C CA . THR B 1 232 ? 10.203 -6.594 14.469 1 96.19 232 THR B CA 1
ATOM 5643 C C . THR B 1 232 ? 9.977 -7.961 13.836 1 96.19 232 THR B C 1
ATOM 5645 O O . THR B 1 232 ? 10.477 -8.977 14.328 1 96.19 232 THR B O 1
ATOM 5648 N N . LYS B 1 233 ? 9.18 -7.965 12.789 1 94.38 233 LYS B N 1
ATOM 5649 C CA . LYS B 1 233 ? 8.938 -9.172 12 1 94.38 233 LYS B CA 1
ATOM 5650 C C . LYS B 1 233 ? 9.789 -9.18 10.734 1 94.38 233 LYS B C 1
ATOM 5652 O O . LYS B 1 233 ? 9.906 -8.164 10.047 1 94.38 233 LYS B O 1
ATOM 5657 N N . THR B 1 234 ? 10.422 -10.25 10.531 1 95.56 234 THR B N 1
ATOM 5658 C CA . THR B 1 234 ? 11.234 -10.367 9.32 1 95.56 234 THR B CA 1
ATOM 5659 C C . THR B 1 234 ? 10.375 -10.766 8.133 1 95.56 234 THR B C 1
ATOM 5661 O O . THR B 1 234 ? 9.828 -11.875 8.094 1 95.56 234 THR B O 1
ATOM 5664 N N . LYS B 1 235 ? 10.188 -9.938 7.215 1 98.19 235 LYS B N 1
ATOM 5665 C CA . LYS B 1 235 ? 9.414 -10.172 6 1 98.19 235 LYS B CA 1
ATOM 5666 C C . LYS B 1 235 ? 10.227 -9.836 4.754 1 98.19 235 LYS B C 1
ATOM 5668 O O . LYS B 1 235 ? 11.227 -9.117 4.828 1 98.19 235 LYS B O 1
ATOM 5673 N N . TYR B 1 236 ? 9.867 -10.414 3.584 1 98.81 236 TYR B N 1
ATOM 5674 C CA . TYR B 1 236 ? 10.617 -10.211 2.352 1 98.81 236 TYR B CA 1
ATOM 5675 C C . TYR B 1 236 ? 9.68 -10.039 1.163 1 98.81 236 TYR B C 1
ATOM 5677 O O . TYR B 1 236 ? 8.57 -10.578 1.156 1 98.81 236 TYR B O 1
ATOM 5685 N N . ALA B 1 237 ? 10.094 -9.281 0.236 1 98.88 237 ALA B N 1
ATOM 5686 C CA . ALA B 1 237 ? 9.477 -9.227 -1.087 1 98.88 237 ALA B CA 1
ATOM 5687 C C . ALA B 1 237 ? 10.414 -9.789 -2.152 1 98.88 237 ALA B C 1
ATOM 5689 O O . ALA B 1 237 ? 11.57 -9.367 -2.258 1 98.88 237 ALA B O 1
ATOM 5690 N N . VAL B 1 238 ? 10.016 -10.773 -2.852 1 98.94 238 VAL B N 1
ATOM 5691 C CA . VAL B 1 238 ? 10.734 -11.352 -3.979 1 98.94 238 VAL B CA 1
ATOM 5692 C C . VAL B 1 238 ? 10.211 -10.766 -5.285 1 98.94 238 VAL B C 1
ATOM 5694 O O . VAL B 1 238 ? 9.047 -10.953 -5.637 1 98.94 238 VAL B O 1
ATOM 5697 N N . LEU B 1 239 ? 11.055 -10.055 -6.004 1 98.88 239 LEU B N 1
ATOM 5698 C CA . LEU B 1 239 ? 10.562 -9.281 -7.141 1 98.88 239 LEU B CA 1
ATOM 5699 C C . LEU B 1 239 ? 11.305 -9.648 -8.414 1 98.88 239 LEU B C 1
ATOM 5701 O O . LEU B 1 239 ? 12.508 -9.914 -8.383 1 98.88 239 LEU B O 1
ATOM 5705 N N . ASN B 1 240 ? 10.594 -9.695 -9.555 1 98.81 240 ASN B N 1
ATOM 5706 C CA . ASN B 1 240 ? 11.148 -9.891 -10.891 1 98.81 240 ASN B CA 1
ATOM 5707 C C . ASN B 1 240 ? 11.844 -8.633 -11.398 1 98.81 240 ASN B C 1
ATOM 5709 O O . ASN B 1 240 ? 11.18 -7.695 -11.844 1 98.81 240 ASN B O 1
ATOM 5713 N N . GLN B 1 241 ? 13.117 -8.703 -11.414 1 98.38 241 GLN B N 1
ATOM 5714 C CA . GLN B 1 241 ? 13.93 -7.547 -11.773 1 98.38 241 GLN B CA 1
ATOM 5715 C C . GLN B 1 241 ? 13.742 -7.18 -13.242 1 98.38 241 GLN B C 1
ATOM 5717 O O . GLN B 1 241 ? 13.969 -6.031 -13.633 1 98.38 241 GLN B O 1
ATOM 5722 N N . ASP B 1 242 ? 13.398 -8.117 -14.078 1 97.94 242 ASP B N 1
ATOM 5723 C CA . ASP B 1 242 ? 13.273 -7.895 -15.508 1 97.94 242 ASP B CA 1
ATOM 5724 C C . ASP B 1 242 ? 11.938 -7.223 -15.844 1 97.94 242 ASP B C 1
ATOM 5726 O O . ASP B 1 242 ? 11.719 -6.797 -16.984 1 97.94 242 ASP B O 1
ATOM 5730 N N . ASP B 1 243 ? 11.008 -7.172 -14.891 1 98 243 ASP B N 1
ATOM 5731 C CA . ASP B 1 243 ? 9.688 -6.594 -15.148 1 98 243 ASP B CA 1
ATOM 5732 C C . ASP B 1 243 ? 9.695 -5.086 -14.891 1 98 243 ASP B C 1
ATOM 5734 O O . ASP B 1 243 ? 10.328 -4.613 -13.945 1 98 243 ASP B O 1
ATOM 5738 N N . ALA B 1 244 ? 8.906 -4.344 -15.633 1 97.31 244 ALA B N 1
ATOM 5739 C CA . ALA B 1 244 ? 8.883 -2.885 -15.594 1 97.31 244 ALA B CA 1
ATOM 5740 C C . ALA B 1 244 ? 8.352 -2.381 -14.25 1 97.31 244 ALA B C 1
ATOM 5742 O O . ALA B 1 244 ? 8.586 -1.229 -13.875 1 97.31 244 ALA B O 1
ATOM 5743 N N . TRP B 1 245 ? 7.672 -3.188 -13.508 1 97.62 245 TRP B N 1
ATOM 5744 C CA . TRP B 1 245 ? 7.039 -2.754 -12.266 1 97.62 245 TRP B CA 1
ATOM 5745 C C . TRP B 1 245 ? 7.93 -3.068 -11.062 1 97.62 245 TRP B C 1
ATOM 5747 O O . TRP B 1 245 ? 7.539 -2.834 -9.914 1 97.62 245 TRP B O 1
ATOM 5757 N N . PHE B 1 246 ? 9.172 -3.512 -11.32 1 98.31 246 PHE B N 1
ATOM 5758 C CA . PHE B 1 246 ? 10.117 -3.846 -10.266 1 98.31 246 PHE B CA 1
ATOM 5759 C C . PHE B 1 246 ? 10.305 -2.67 -9.312 1 98.31 246 PHE B C 1
ATOM 5761 O O . PHE B 1 246 ? 10.109 -2.809 -8.102 1 98.31 246 PHE B O 1
ATOM 5768 N N . ASP B 1 247 ? 10.578 -1.52 -9.828 1 97.38 247 ASP B N 1
ATOM 5769 C CA . ASP B 1 247 ? 10.914 -0.361 -9.008 1 97.38 247 ASP B CA 1
ATOM 5770 C C . ASP B 1 247 ? 9.703 0.122 -8.211 1 97.38 247 ASP B C 1
ATOM 5772 O O . ASP B 1 247 ? 9.836 0.561 -7.066 1 97.38 247 ASP B O 1
ATOM 5776 N N . THR B 1 248 ? 8.539 0.065 -8.812 1 97.31 248 THR B N 1
ATOM 5777 C CA . THR B 1 248 ? 7.316 0.491 -8.148 1 97.31 248 THR B CA 1
ATOM 5778 C C . THR B 1 248 ? 7.047 -0.366 -6.914 1 97.31 248 THR B C 1
ATOM 5780 O O . THR B 1 248 ? 6.754 0.16 -5.84 1 97.31 248 THR B O 1
ATOM 5783 N N . TYR B 1 249 ? 7.18 -1.665 -7.039 1 98.56 249 TYR B N 1
ATOM 5784 C CA . TYR B 1 249 ? 6.879 -2.564 -5.93 1 98.56 249 TYR B CA 1
ATOM 5785 C C . TYR B 1 249 ? 7.992 -2.533 -4.887 1 98.56 249 TYR B C 1
ATOM 5787 O O . TYR B 1 249 ? 7.734 -2.672 -3.691 1 98.56 249 TYR B O 1
ATOM 5795 N N . ARG B 1 250 ? 9.25 -2.371 -5.363 1 98.12 250 ARG B N 1
ATOM 5796 C CA . ARG B 1 250 ? 10.367 -2.189 -4.441 1 98.12 250 ARG B CA 1
ATOM 5797 C C . ARG B 1 250 ? 10.133 -0.996 -3.523 1 98.12 250 ARG B C 1
ATOM 5799 O O . ARG B 1 250 ? 10.359 -1.081 -2.314 1 98.12 250 ARG B O 1
ATOM 5806 N N . ALA B 1 251 ? 9.633 0.066 -4.055 1 96.81 251 ALA B N 1
ATOM 5807 C CA . ALA B 1 251 ? 9.43 1.306 -3.312 1 96.81 251 ALA B CA 1
ATOM 5808 C C . ALA B 1 251 ? 8.211 1.204 -2.398 1 96.81 251 ALA B C 1
ATOM 5810 O O . ALA B 1 251 ? 8.117 1.909 -1.391 1 96.81 251 ALA B O 1
ATOM 5811 N N . ALA B 1 252 ? 7.309 0.308 -2.654 1 98 252 ALA B N 1
ATOM 5812 C CA . ALA B 1 252 ? 6.023 0.24 -1.96 1 98 252 ALA B CA 1
ATOM 5813 C C . ALA B 1 252 ? 6.168 -0.451 -0.607 1 98 252 ALA B C 1
ATOM 5815 O O . ALA B 1 252 ? 5.277 -0.364 0.24 1 98 252 ALA B O 1
ATOM 5816 N N . THR B 1 253 ? 7.281 -1.095 -0.337 1 98.5 253 THR B N 1
ATOM 5817 C CA . THR B 1 253 ? 7.379 -1.901 0.875 1 98.5 253 THR B CA 1
ATOM 5818 C C . THR B 1 253 ? 8.664 -1.594 1.629 1 98.5 253 THR B C 1
ATOM 5820 O O . THR B 1 253 ? 9.688 -1.275 1.018 1 98.5 253 THR B O 1
ATOM 5823 N N . ALA B 1 254 ? 8.555 -1.694 2.938 1 97.56 254 ALA B N 1
ATOM 5824 C CA . ALA B 1 254 ? 9.727 -1.545 3.799 1 97.56 254 ALA B CA 1
ATOM 5825 C C . ALA B 1 254 ? 10.516 -2.846 3.879 1 97.56 254 ALA B C 1
ATOM 5827 O O . ALA B 1 254 ? 11.672 -2.854 4.316 1 97.56 254 ALA B O 1
ATOM 5828 N N . ALA B 1 255 ? 9.961 -3.953 3.455 1 98.31 255 ALA B N 1
ATOM 5829 C CA . ALA B 1 255 ? 10.594 -5.266 3.549 1 98.31 255 ALA B CA 1
ATOM 5830 C C . ALA B 1 255 ? 11.812 -5.355 2.637 1 98.31 255 ALA B C 1
ATOM 5832 O O . ALA B 1 255 ? 11.875 -4.691 1.601 1 98.31 255 ALA B O 1
ATOM 5833 N N . GLU B 1 256 ? 12.789 -6.105 3.074 1 98.38 256 GLU B N 1
ATOM 5834 C CA . GLU B 1 256 ? 13.961 -6.336 2.234 1 98.38 256 GLU B CA 1
ATOM 5835 C C . GLU B 1 256 ? 13.578 -7.008 0.919 1 98.38 256 GLU B C 1
ATOM 5837 O O . GLU B 1 256 ? 12.703 -7.879 0.893 1 98.38 256 GLU B O 1
ATOM 5842 N N . ILE B 1 257 ? 14.273 -6.617 -0.154 1 98.62 257 ILE B N 1
ATOM 5843 C CA . ILE B 1 257 ? 13.969 -7.105 -1.495 1 98.62 257 ILE B CA 1
ATOM 5844 C C . ILE B 1 257 ? 14.961 -8.195 -1.89 1 98.62 257 ILE B C 1
ATOM 5846 O O . ILE B 1 257 ? 16.172 -8.039 -1.697 1 98.62 257 ILE B O 1
ATOM 5850 N N . ILE B 1 258 ? 14.492 -9.266 -2.369 1 98.81 258 ILE B N 1
ATOM 5851 C CA . ILE B 1 258 ? 15.281 -10.281 -3.055 1 98.81 258 ILE B CA 1
ATOM 5852 C C . ILE B 1 258 ? 14.867 -10.352 -4.523 1 98.81 258 ILE B C 1
ATOM 5854 O O . ILE B 1 258 ? 13.703 -10.609 -4.828 1 98.81 258 ILE B O 1
ATOM 5858 N N . SER B 1 259 ? 15.805 -10.148 -5.434 1 98.81 259 SER B N 1
ATOM 5859 C CA . SER B 1 259 ? 15.469 -10.023 -6.848 1 98.81 259 SER B CA 1
ATOM 5860 C C . SER B 1 259 ? 15.844 -11.289 -7.617 1 98.81 259 SER B C 1
ATOM 5862 O O . SER B 1 259 ? 16.719 -12.039 -7.199 1 98.81 259 SER B O 1
ATOM 5864 N N . TYR B 1 260 ? 15.141 -11.562 -8.664 1 98.81 260 TYR B N 1
ATOM 5865 C CA . TYR B 1 260 ? 15.492 -12.617 -9.602 1 98.81 260 TYR B CA 1
ATOM 5866 C C . TYR B 1 260 ? 15.336 -12.141 -11.039 1 98.81 260 TYR B C 1
ATOM 5868 O O . TYR B 1 260 ? 14.578 -11.203 -11.312 1 98.81 260 TYR B O 1
ATOM 5876 N N . SER B 1 261 ? 16.109 -12.734 -11.945 1 98.38 261 SER B N 1
ATOM 5877 C CA . SER B 1 261 ? 16.109 -12.234 -13.312 1 98.38 261 SER B CA 1
ATOM 5878 C C . SER B 1 261 ? 16.766 -13.234 -14.266 1 98.38 261 SER B C 1
ATOM 5880 O O . SER B 1 261 ? 17.453 -14.156 -13.828 1 98.38 261 SER B O 1
ATOM 5882 N N . LEU B 1 262 ? 16.484 -13.109 -15.539 1 96.94 262 LEU B N 1
ATOM 5883 C CA . LEU B 1 262 ? 17.203 -13.805 -16.609 1 96.94 262 LEU B CA 1
ATOM 5884 C C . LEU B 1 262 ? 18.047 -12.828 -17.422 1 96.94 262 LEU B C 1
ATOM 5886 O O . LEU B 1 262 ? 19.047 -13.219 -18.031 1 96.94 262 LEU B O 1
ATOM 5890 N N . GLN B 1 263 ? 17.656 -11.578 -17.422 1 95.62 263 GLN B N 1
ATOM 5891 C CA . GLN B 1 263 ? 18.203 -10.633 -18.375 1 95.62 263 GLN B CA 1
ATOM 5892 C C . GLN B 1 263 ? 19.094 -9.602 -17.688 1 95.62 263 GLN B C 1
ATOM 5894 O O . GLN B 1 263 ? 19.953 -8.984 -18.328 1 95.62 263 GLN B O 1
ATOM 5899 N N . SER B 1 264 ? 18.859 -9.289 -16.469 1 95.44 264 SER B N 1
ATOM 5900 C CA . SER B 1 264 ? 19.562 -8.25 -15.719 1 95.44 264 SER B CA 1
ATOM 5901 C C . SER B 1 264 ? 20.25 -8.836 -14.492 1 95.44 264 SER B C 1
ATOM 5903 O O . SER B 1 264 ? 19.906 -9.922 -14.023 1 95.44 264 SER B O 1
ATOM 5905 N N . PRO B 1 265 ? 21.25 -8.148 -14.039 1 95.69 265 PRO B N 1
ATOM 5906 C CA . PRO B 1 265 ? 21.844 -8.594 -12.781 1 95.69 265 PRO B CA 1
ATOM 5907 C C . PRO B 1 265 ? 20.844 -8.648 -11.633 1 95.69 265 PRO B C 1
ATOM 5909 O O . PRO B 1 265 ? 20.047 -7.715 -11.461 1 95.69 265 PRO B O 1
ATOM 5912 N N . ALA B 1 266 ? 20.812 -9.742 -10.898 1 98.19 266 ALA B N 1
ATOM 5913 C CA . ALA B 1 266 ? 19.891 -9.945 -9.773 1 98.19 266 ALA B CA 1
ATOM 5914 C C . ALA B 1 266 ? 20.484 -10.914 -8.758 1 98.19 266 ALA B C 1
ATOM 5916 O O . ALA B 1 266 ? 21.516 -11.547 -9.016 1 98.19 266 ALA B O 1
ATOM 5917 N N . ASP B 1 267 ? 19.906 -10.961 -7.59 1 98.62 267 ASP B N 1
ATOM 5918 C CA . ASP B 1 267 ? 20.359 -11.867 -6.535 1 98.62 267 ASP B CA 1
ATOM 5919 C C . ASP B 1 267 ? 20.297 -13.32 -6.996 1 98.62 267 ASP B C 1
ATOM 5921 O O . ASP B 1 267 ? 21.188 -14.117 -6.676 1 98.62 267 ASP B O 1
ATOM 5925 N N . PHE B 1 268 ? 19.219 -13.664 -7.672 1 98.81 268 PHE B N 1
ATOM 5926 C CA . PHE B 1 268 ? 19.062 -14.969 -8.312 1 98.81 268 PHE B CA 1
ATOM 5927 C C . PHE B 1 268 ? 18.953 -14.812 -9.828 1 98.81 268 PHE B C 1
ATOM 5929 O O . PHE B 1 268 ? 18.016 -14.188 -10.328 1 98.81 268 PHE B O 1
ATOM 5936 N N . GLN B 1 269 ? 19.891 -15.391 -10.5 1 98.56 269 GLN B N 1
ATOM 5937 C CA . GLN B 1 269 ? 19.938 -15.219 -11.953 1 98.56 269 GLN B CA 1
ATOM 5938 C C . GLN B 1 269 ? 20.188 -16.547 -12.656 1 98.56 269 GLN B C 1
ATOM 5940 O O . GLN B 1 269 ? 21 -17.359 -12.195 1 98.56 269 GLN B O 1
ATOM 5945 N N . ALA B 1 270 ? 19.453 -16.828 -13.695 1 98.06 270 ALA B N 1
ATOM 5946 C CA . ALA B 1 270 ? 19.719 -18 -14.539 1 98.06 270 ALA B CA 1
ATOM 5947 C C . ALA B 1 270 ? 20.547 -17.609 -15.758 1 98.06 270 ALA B C 1
ATOM 5949 O O . ALA B 1 270 ? 20.266 -16.609 -16.422 1 98.06 270 ALA B O 1
ATOM 5950 N N . GLU B 1 271 ? 21.531 -18.406 -15.922 1 96.81 271 GLU B N 1
ATOM 5951 C CA . GLU B 1 271 ? 22.391 -18.25 -17.078 1 96.81 271 GLU B CA 1
ATOM 5952 C C . GLU B 1 271 ? 22.578 -19.562 -17.812 1 96.81 271 GLU B C 1
ATOM 5954 O O . GLU B 1 271 ? 22.25 -20.625 -17.281 1 96.81 271 GLU B O 1
ATOM 5959 N N . ASN B 1 272 ? 23.016 -19.516 -19.141 1 95.62 272 ASN B N 1
ATOM 5960 C CA . ASN B 1 272 ? 23.312 -20.703 -19.938 1 95.62 272 ASN B CA 1
ATOM 5961 C C . ASN B 1 272 ? 22.141 -21.672 -19.969 1 95.62 272 ASN B C 1
ATOM 5963 O O . ASN B 1 272 ? 22.297 -22.859 -19.672 1 95.62 272 ASN B O 1
ATOM 5967 N N . ILE B 1 273 ? 21.031 -21.188 -20.312 1 93.25 273 ILE B N 1
ATOM 5968 C CA . ILE B 1 273 ? 19.812 -21.984 -20.312 1 93.25 273 ILE B CA 1
ATOM 5969 C C . ILE B 1 273 ? 19.75 -22.844 -21.578 1 93.25 273 ILE B C 1
ATOM 5971 O O . ILE B 1 273 ? 19.969 -22.344 -22.688 1 93.25 273 ILE B O 1
ATOM 5975 N N . ARG B 1 274 ? 19.562 -24.078 -21.391 1 89.62 274 ARG B N 1
ATOM 5976 C CA . ARG B 1 274 ? 19.406 -25.047 -22.484 1 89.62 274 ARG B CA 1
ATOM 5977 C C . ARG B 1 274 ? 18.047 -25.75 -22.391 1 89.62 274 ARG B C 1
ATOM 5979 O O . ARG B 1 274 ? 17.672 -26.234 -21.328 1 89.62 274 ARG B O 1
ATOM 5986 N N . TYR B 1 275 ? 17.375 -25.719 -23.469 1 82.62 275 TYR B N 1
ATOM 5987 C CA . TYR B 1 275 ? 16.062 -26.344 -23.547 1 82.62 275 TYR B CA 1
ATOM 5988 C C . TYR B 1 275 ? 16.109 -27.688 -24.266 1 82.62 275 TYR B C 1
ATOM 5990 O O . TYR B 1 275 ? 16.625 -27.766 -25.375 1 82.62 275 TYR B O 1
ATOM 5998 N N . TYR B 1 276 ? 15.625 -28.703 -23.531 1 76.5 276 TYR B N 1
ATOM 5999 C CA . TYR B 1 276 ? 15.492 -30.047 -24.094 1 76.5 276 TYR B CA 1
ATOM 6000 C C . TYR B 1 276 ? 14.023 -30.453 -24.172 1 76.5 276 TYR B C 1
ATOM 6002 O O . TYR B 1 276 ? 13.156 -29.797 -23.609 1 76.5 276 TYR B O 1
ATOM 6010 N N . PRO B 1 277 ? 13.664 -31.531 -24.906 1 72.69 277 PRO B N 1
ATOM 6011 C CA . PRO B 1 277 ? 12.273 -31.938 -25.062 1 72.69 277 PRO B CA 1
ATOM 6012 C C . PRO B 1 277 ? 11.617 -32.312 -23.734 1 72.69 277 PRO B C 1
ATOM 6014 O O . PRO B 1 277 ? 10.398 -32.188 -23.578 1 72.69 277 PRO B O 1
ATOM 6017 N N . GLU B 1 278 ? 12.5 -32.781 -22.844 1 76.56 278 GLU B N 1
ATOM 6018 C CA . GLU B 1 278 ? 11.867 -33.312 -21.625 1 76.56 278 GLU B CA 1
ATOM 6019 C C . GLU B 1 278 ? 12.359 -32.562 -20.391 1 76.56 278 GLU B C 1
ATOM 6021 O O . GLU B 1 278 ? 11.969 -32.875 -19.266 1 76.56 278 GLU B O 1
ATOM 6026 N N . LYS B 1 279 ? 13.25 -31.641 -20.594 1 84 279 LYS B N 1
ATOM 6027 C CA . LYS B 1 279 ? 13.773 -30.953 -19.422 1 84 279 LYS B CA 1
ATOM 6028 C C . LYS B 1 279 ? 14.375 -29.609 -19.797 1 84 279 LYS B C 1
ATOM 6030 O O . LYS B 1 279 ? 14.602 -29.328 -20.969 1 84 279 LYS B O 1
ATOM 6035 N N . THR B 1 280 ? 14.594 -28.75 -18.891 1 88.5 280 THR B N 1
ATOM 6036 C CA . THR B 1 280 ? 15.328 -27.484 -18.969 1 88.5 280 THR B CA 1
ATOM 6037 C C . THR B 1 280 ? 16.516 -27.484 -18 1 88.5 280 THR B C 1
ATOM 6039 O O . THR B 1 280 ? 16.391 -27.953 -16.859 1 88.5 280 THR B O 1
ATOM 6042 N N . VAL B 1 281 ? 17.703 -27.109 -18.547 1 93.75 281 VAL B N 1
ATOM 6043 C CA . VAL B 1 281 ? 18.891 -27.047 -17.719 1 93.75 281 VAL B CA 1
ATOM 6044 C C . VAL B 1 281 ? 19.484 -25.641 -17.766 1 93.75 281 VAL B C 1
ATOM 6046 O O . VAL B 1 281 ? 19.531 -25.016 -18.828 1 93.75 281 VAL B O 1
ATOM 6049 N N . PHE B 1 282 ? 19.953 -25.094 -16.625 1 96.81 282 PHE B N 1
ATOM 6050 C CA . PHE B 1 282 ? 20.578 -23.781 -16.609 1 96.81 282 PHE B CA 1
ATOM 6051 C C . PHE B 1 282 ? 21.531 -23.656 -15.422 1 96.81 282 PHE B C 1
ATOM 6053 O O . PHE B 1 282 ? 21.562 -24.516 -14.539 1 96.81 282 PHE B O 1
ATOM 6060 N N . THR B 1 283 ? 22.391 -22.672 -15.461 1 98.19 283 THR B N 1
ATOM 6061 C CA . THR B 1 283 ? 23.25 -22.312 -14.344 1 98.19 283 THR B CA 1
ATOM 6062 C C . THR B 1 283 ? 22.578 -21.25 -13.461 1 98.19 283 THR B C 1
ATOM 6064 O O . THR B 1 283 ? 22.219 -20.172 -13.945 1 98.19 283 THR B O 1
ATOM 6067 N N . LEU B 1 284 ? 22.375 -21.578 -12.164 1 98.5 284 LEU B N 1
ATOM 6068 C CA . LEU B 1 284 ? 21.812 -20.656 -11.188 1 98.5 284 LEU B CA 1
ATOM 6069 C C . LEU B 1 284 ? 22.906 -19.891 -10.461 1 98.5 284 LEU B C 1
ATOM 6071 O O . LEU B 1 284 ? 23.766 -20.484 -9.82 1 98.5 284 LEU B O 1
ATOM 6075 N N . GLN B 1 285 ? 22.938 -18.578 -10.695 1 98.38 285 GLN B N 1
ATOM 6076 C CA . GLN B 1 285 ? 23.734 -17.719 -9.828 1 98.38 285 GLN B CA 1
ATOM 6077 C C . GLN B 1 285 ? 22.938 -17.266 -8.609 1 98.38 285 GLN B C 1
ATOM 6079 O O . GLN B 1 285 ? 21.828 -16.75 -8.758 1 98.38 285 GLN B O 1
ATOM 6084 N N . SER B 1 286 ? 23.391 -17.5 -7.402 1 98.25 286 SER B N 1
ATOM 6085 C CA . SER B 1 286 ? 22.688 -17.188 -6.172 1 98.25 286 SER B CA 1
ATOM 6086 C C . SER B 1 286 ? 23.625 -16.609 -5.121 1 98.25 286 SER B C 1
ATOM 6088 O O . SER B 1 286 ? 24.844 -16.625 -5.297 1 98.25 286 SER B O 1
ATOM 6090 N N . PRO B 1 287 ? 23.047 -16.047 -4.027 1 96.69 287 PRO B N 1
ATOM 6091 C CA . PRO B 1 287 ? 23.906 -15.539 -2.945 1 96.69 287 PRO B CA 1
ATOM 6092 C C . PRO B 1 287 ? 24.766 -16.625 -2.314 1 96.69 287 PRO B C 1
ATOM 6094 O O . PRO B 1 287 ? 25.766 -16.312 -1.649 1 96.69 287 PRO B O 1
ATOM 6097 N N . GLU B 1 288 ? 24.438 -17.922 -2.557 1 97 288 GLU B N 1
ATOM 6098 C CA . GLU B 1 288 ? 25.188 -19.016 -1.939 1 97 288 GLU B CA 1
ATOM 6099 C C . GLU B 1 288 ? 26.109 -19.688 -2.947 1 97 288 GLU B C 1
ATOM 6101 O O . GLU B 1 288 ? 26.703 -20.734 -2.654 1 97 288 GLU B O 1
ATOM 6106 N N . GLY B 1 289 ? 26.172 -19.078 -4.086 1 96.38 289 GLY B N 1
ATOM 6107 C CA . GLY B 1 289 ? 27.062 -19.625 -5.094 1 96.38 289 GLY B CA 1
ATOM 6108 C C . GLY B 1 289 ? 26.344 -20.031 -6.363 1 96.38 289 GLY B C 1
ATOM 6109 O O . GLY B 1 289 ? 25.172 -19.672 -6.566 1 96.38 289 GLY B O 1
ATOM 6110 N N . SER B 1 290 ? 27.078 -20.75 -7.25 1 97.81 290 SER B N 1
ATOM 6111 C CA . SER B 1 290 ? 26.578 -21.172 -8.555 1 97.81 290 SER B CA 1
ATOM 6112 C C . SER B 1 290 ? 26.219 -22.656 -8.555 1 97.81 290 SER B C 1
ATOM 6114 O O . SER B 1 290 ? 26.938 -23.469 -7.98 1 97.81 290 SER B O 1
ATOM 6116 N N . TYR B 1 291 ? 25.109 -22.969 -9.109 1 97.69 291 TYR B N 1
ATOM 6117 C CA . TYR B 1 291 ? 24.641 -24.344 -9.164 1 97.69 291 TYR B CA 1
ATOM 6118 C C . TYR B 1 291 ? 24.062 -24.672 -10.531 1 97.69 291 TYR B C 1
ATOM 6120 O O . TYR B 1 291 ? 23.5 -23.797 -11.203 1 97.69 291 TYR B O 1
ATOM 6128 N N . THR B 1 292 ? 24.141 -25.938 -10.938 1 97.06 292 THR B N 1
ATOM 6129 C CA . THR B 1 292 ? 23.422 -26.422 -12.109 1 97.06 292 THR B CA 1
ATOM 6130 C C . THR B 1 292 ? 22.031 -26.922 -11.734 1 97.06 292 THR B C 1
ATOM 6132 O O . THR B 1 292 ? 21.891 -27.75 -10.828 1 97.06 292 THR B O 1
ATOM 6135 N N . VAL B 1 293 ? 21.062 -26.453 -12.406 1 96.88 293 VAL B N 1
ATOM 6136 C CA . VAL B 1 293 ? 19.688 -26.844 -12.133 1 96.88 293 VAL B CA 1
ATOM 6137 C C . VAL B 1 293 ? 19.109 -27.578 -13.344 1 96.88 293 VAL B C 1
ATOM 6139 O O . VAL B 1 293 ? 19.266 -27.141 -14.477 1 96.88 293 VAL B O 1
ATOM 6142 N N . SER B 1 294 ? 18.531 -28.719 -13.102 1 93.31 294 SER B N 1
ATOM 6143 C CA . SER B 1 294 ? 17.734 -29.469 -14.078 1 93.31 294 SER B CA 1
ATOM 6144 C C . SER B 1 294 ? 16.297 -29.609 -13.633 1 93.31 294 SER B C 1
ATOM 6146 O O . SER B 1 294 ? 16.031 -30.016 -12.492 1 93.31 294 SER B O 1
ATOM 6148 N N . MET B 1 295 ? 15.398 -29.203 -14.5 1 90.25 295 MET B N 1
ATOM 6149 C CA . MET B 1 295 ? 13.984 -29.297 -14.133 1 90.25 295 MET B CA 1
ATOM 6150 C C . MET B 1 295 ? 13.172 -29.922 -15.258 1 90.25 295 MET B C 1
ATOM 6152 O O . MET B 1 295 ? 13.555 -29.859 -16.422 1 90.25 295 MET B O 1
ATOM 6156 N N . ASN B 1 296 ? 12.023 -30.531 -14.922 1 84.62 296 ASN B N 1
ATOM 6157 C CA . ASN B 1 296 ? 11.133 -31.156 -15.891 1 84.62 296 ASN B CA 1
ATOM 6158 C C . ASN B 1 296 ? 10.109 -30.172 -16.438 1 84.62 296 ASN B C 1
ATOM 6160 O O . ASN B 1 296 ? 9.242 -30.531 -17.234 1 84.62 296 ASN B O 1
ATOM 6164 N N . LEU B 1 297 ? 10.203 -28.938 -16.078 1 84.38 297 LEU B N 1
ATOM 6165 C CA . LEU B 1 297 ? 9.344 -27.875 -16.594 1 84.38 297 LEU B CA 1
ATOM 6166 C C . LEU B 1 297 ? 9.961 -27.234 -17.828 1 84.38 297 LEU B C 1
ATOM 6168 O O . LEU B 1 297 ? 11.172 -27.016 -17.891 1 84.38 297 LEU B O 1
ATOM 6172 N N . LEU B 1 298 ? 9.133 -26.922 -18.766 1 82.94 298 LEU B N 1
ATOM 6173 C CA . LEU B 1 298 ? 9.633 -26.438 -20.047 1 82.94 298 LEU B CA 1
ATOM 6174 C C . LEU B 1 298 ? 9.367 -24.953 -20.203 1 82.94 298 LEU B C 1
ATOM 6176 O O . LEU B 1 298 ? 8.375 -24.438 -19.688 1 82.94 298 LEU B O 1
ATOM 6180 N N . GLY B 1 299 ? 10.305 -24.266 -21 1 83.38 299 GLY B N 1
ATOM 6181 C CA . GLY B 1 299 ? 10.094 -22.875 -21.391 1 83.38 299 GLY B CA 1
ATOM 6182 C C . GLY B 1 299 ? 10.766 -21.875 -20.469 1 83.38 299 GLY B C 1
ATOM 6183 O O . GLY B 1 299 ? 10.883 -22.125 -19.266 1 83.38 299 GLY B O 1
ATOM 6184 N N . GLU B 1 300 ? 11.086 -20.75 -21 1 87.88 300 GLU B N 1
ATOM 6185 C CA . GLU B 1 300 ? 11.781 -19.672 -20.297 1 87.88 300 GLU B CA 1
ATOM 6186 C C . GLU B 1 300 ? 10.961 -19.172 -19.109 1 87.88 300 GLU B C 1
ATOM 6188 O O . GLU B 1 300 ? 11.516 -18.844 -18.062 1 87.88 300 GLU B O 1
ATOM 6193 N N . PHE B 1 301 ? 9.633 -19.109 -19.297 1 89.88 301 PHE B N 1
ATOM 6194 C CA . PHE B 1 301 ? 8.758 -18.609 -18.234 1 89.88 301 PHE B CA 1
ATOM 6195 C C . PHE B 1 301 ? 8.836 -19.484 -17 1 89.88 301 PHE B C 1
ATOM 6197 O O . PHE B 1 301 ? 8.711 -19 -15.875 1 89.88 301 PHE B O 1
ATOM 6204 N N . ASN B 1 302 ? 9.102 -20.734 -17.172 1 92.06 302 ASN B N 1
ATOM 6205 C CA . ASN B 1 302 ? 9.211 -21.609 -16.031 1 92.06 302 ASN B CA 1
ATOM 6206 C C . ASN B 1 302 ? 10.562 -21.453 -15.328 1 92.06 302 ASN B C 1
ATOM 6208 O O . ASN B 1 302 ? 10.68 -21.734 -14.133 1 92.06 302 ASN B O 1
ATOM 6212 N N . VAL B 1 303 ? 11.578 -21.047 -16.094 1 94.44 303 VAL B N 1
ATOM 6213 C CA . VAL B 1 303 ? 12.836 -20.703 -15.43 1 94.44 303 VAL B CA 1
ATOM 6214 C C . VAL B 1 303 ? 12.609 -19.547 -14.453 1 94.44 303 VAL B C 1
ATOM 6216 O O . VAL B 1 303 ? 13.062 -19.609 -13.312 1 94.44 303 VAL B O 1
ATOM 6219 N N . TYR B 1 304 ? 11.812 -18.531 -14.906 1 97.06 304 TYR B N 1
ATOM 6220 C CA . TYR B 1 304 ? 11.438 -17.453 -14.008 1 97.06 304 TYR B CA 1
ATOM 6221 C C . TYR B 1 304 ? 10.703 -17.984 -12.781 1 97.06 304 TYR B C 1
ATOM 6223 O O . TYR B 1 304 ? 10.992 -17.578 -11.656 1 97.06 304 TYR B O 1
ATOM 6231 N N . ASN B 1 305 ? 9.773 -18.859 -13.023 1 96.88 305 ASN B N 1
ATOM 6232 C CA . ASN B 1 305 ? 8.961 -19.391 -11.93 1 96.88 305 ASN B CA 1
ATOM 6233 C C . ASN B 1 305 ? 9.828 -20.125 -10.906 1 96.88 305 ASN B C 1
ATOM 6235 O O . ASN B 1 305 ? 9.617 -19.984 -9.703 1 96.88 305 ASN B O 1
ATOM 6239 N N . VAL B 1 306 ? 10.742 -20.875 -11.391 1 96.94 306 VAL B N 1
ATOM 6240 C CA . VAL B 1 306 ? 11.617 -21.656 -10.508 1 96.94 306 VAL B CA 1
ATOM 6241 C C . VAL B 1 306 ? 12.523 -20.703 -9.719 1 96.94 306 VAL B C 1
ATOM 6243 O O . VAL B 1 306 ? 12.734 -20.891 -8.523 1 96.94 306 VAL B O 1
ATOM 6246 N N . LEU B 1 307 ? 13.094 -19.688 -10.406 1 98.62 307 LEU B N 1
ATOM 6247 C CA . LEU B 1 307 ? 13.906 -18.703 -9.711 1 98.62 307 LEU B CA 1
ATOM 6248 C C . LEU B 1 307 ? 13.109 -18.031 -8.594 1 98.62 307 LEU B C 1
ATOM 6250 O O . LEU B 1 307 ? 13.625 -17.844 -7.484 1 98.62 307 LEU B O 1
ATOM 6254 N N . ALA B 1 308 ? 11.883 -17.672 -8.875 1 98.81 308 ALA B N 1
ATOM 6255 C CA . ALA B 1 308 ? 11.016 -17.016 -7.891 1 98.81 308 ALA B CA 1
ATOM 6256 C C . ALA B 1 308 ? 10.789 -17.922 -6.68 1 98.81 308 ALA B C 1
ATOM 6258 O O . ALA B 1 308 ? 10.875 -17.469 -5.535 1 98.81 308 ALA B O 1
ATOM 6259 N N . ALA B 1 309 ? 10.516 -19.172 -6.922 1 98.44 309 ALA B N 1
ATOM 6260 C CA . ALA B 1 309 ? 10.258 -20.125 -5.852 1 98.44 309 ALA B CA 1
ATOM 6261 C C . ALA B 1 309 ? 11.492 -20.328 -4.984 1 98.44 309 ALA B C 1
ATOM 6263 O O . ALA B 1 309 ? 11.406 -20.328 -3.754 1 98.44 309 ALA B O 1
ATOM 6264 N N . ILE B 1 310 ? 12.664 -20.5 -5.656 1 98.25 310 ILE B N 1
ATOM 6265 C CA . ILE B 1 310 ? 13.922 -20.703 -4.934 1 98.25 310 ILE B CA 1
ATOM 6266 C C . ILE B 1 310 ? 14.219 -19.469 -4.074 1 98.25 310 ILE B C 1
ATOM 6268 O O . ILE B 1 310 ? 14.57 -19.609 -2.9 1 98.25 310 ILE B O 1
ATOM 6272 N N . ALA B 1 311 ? 14.062 -18.312 -4.648 1 98.81 311 ALA B N 1
ATOM 6273 C CA . ALA B 1 311 ? 14.328 -17.062 -3.928 1 98.81 311 ALA B CA 1
ATOM 6274 C C . ALA B 1 311 ? 13.406 -16.922 -2.717 1 98.81 311 ALA B C 1
ATOM 6276 O O . ALA B 1 311 ? 13.844 -16.484 -1.646 1 98.81 311 ALA B O 1
ATOM 6277 N N . ALA B 1 312 ? 12.148 -17.25 -2.875 1 98.81 312 ALA B N 1
ATOM 6278 C CA . ALA B 1 312 ? 11.18 -17.156 -1.781 1 98.81 312 ALA B CA 1
ATOM 6279 C C . ALA B 1 312 ? 11.57 -18.094 -0.636 1 98.81 312 ALA B C 1
ATOM 6281 O O . ALA B 1 312 ? 11.531 -17.703 0.532 1 98.81 312 ALA B O 1
ATOM 6282 N N . LEU B 1 313 ? 11.914 -19.281 -0.978 1 98.5 313 LEU B N 1
ATOM 6283 C CA . LEU B 1 313 ? 12.273 -20.25 0.046 1 98.5 313 LEU B CA 1
ATOM 6284 C C . LEU B 1 313 ? 13.625 -19.906 0.672 1 98.5 313 LEU B C 1
ATOM 6286 O O . LEU B 1 313 ? 13.836 -20.156 1.861 1 98.5 313 LEU B O 1
ATOM 6290 N N . TYR B 1 314 ? 14.539 -19.375 -0.14 1 98.06 314 TYR B N 1
ATOM 6291 C CA . TYR B 1 314 ? 15.781 -18.844 0.412 1 98.06 314 TYR B CA 1
ATOM 6292 C C . TYR B 1 314 ? 15.5 -17.766 1.455 1 98.06 314 TYR B C 1
ATOM 6294 O O . TYR B 1 314 ? 16.094 -17.766 2.533 1 98.06 314 TYR B O 1
ATOM 6302 N N . ALA B 1 315 ? 14.594 -16.859 1.121 1 98.19 315 ALA B N 1
ATOM 6303 C CA . ALA B 1 315 ? 14.195 -15.812 2.062 1 98.19 315 ALA B CA 1
ATOM 6304 C C . ALA B 1 315 ? 13.688 -16.422 3.369 1 98.19 315 ALA B C 1
ATOM 6306 O O . ALA B 1 315 ? 13.953 -15.883 4.449 1 98.19 315 ALA B O 1
ATOM 6307 N N . HIS B 1 316 ? 12.992 -17.484 3.25 1 96.31 316 HIS B N 1
ATOM 6308 C CA . HIS B 1 316 ? 12.422 -18.172 4.395 1 96.31 316 HIS B CA 1
ATOM 6309 C C . HIS B 1 316 ? 13.516 -18.828 5.238 1 96.31 316 HIS B C 1
ATOM 6311 O O . HIS B 1 316 ? 13.297 -19.125 6.414 1 96.31 316 HIS B O 1
ATOM 6317 N N . GLY B 1 317 ? 14.695 -19.172 4.605 1 95.69 317 GLY B N 1
ATOM 6318 C CA . GLY B 1 317 ? 15.805 -19.719 5.363 1 95.69 317 GLY B CA 1
ATOM 6319 C C . GLY B 1 317 ? 16.312 -21.031 4.797 1 95.69 317 GLY B C 1
ATOM 6320 O O . GLY B 1 317 ? 17.234 -21.641 5.355 1 95.69 317 GLY B O 1
ATOM 6321 N N . ALA B 1 318 ? 15.789 -21.469 3.67 1 95.44 318 ALA B N 1
ATOM 6322 C CA . ALA B 1 318 ? 16.25 -22.703 3.047 1 95.44 318 ALA B CA 1
ATOM 6323 C C . ALA B 1 318 ? 17.609 -22.484 2.357 1 95.44 318 ALA B C 1
ATOM 6325 O O . ALA B 1 318 ? 17.891 -21.391 1.857 1 95.44 318 ALA B O 1
ATOM 6326 N N . SER B 1 319 ? 18.359 -23.531 2.33 1 95.38 319 SER B N 1
ATOM 6327 C CA . SER B 1 319 ? 19.609 -23.516 1.58 1 95.38 319 SER B CA 1
ATOM 6328 C C . SER B 1 319 ? 19.375 -23.719 0.089 1 95.38 319 SER B C 1
ATOM 6330 O O . SER B 1 319 ? 18.594 -24.594 -0.302 1 95.38 319 SER B O 1
ATOM 6332 N N . VAL B 1 320 ? 20.109 -22.906 -0.716 1 96.75 320 VAL B N 1
ATOM 6333 C CA . VAL B 1 320 ? 19.938 -23 -2.162 1 96.75 320 VAL B CA 1
ATOM 6334 C C . VAL B 1 320 ? 20.359 -24.391 -2.641 1 96.75 320 VAL B C 1
ATOM 6336 O O . VAL B 1 320 ? 19.703 -25 -3.482 1 96.75 320 VAL B O 1
ATOM 6339 N N . LYS B 1 321 ? 21.438 -24.844 -2.086 1 94.62 321 LYS B N 1
ATOM 6340 C CA . LYS B 1 321 ? 21.969 -26.156 -2.441 1 94.62 321 LYS B CA 1
ATOM 6341 C C . LYS B 1 321 ? 20.906 -27.234 -2.232 1 94.62 321 LYS B C 1
ATOM 6343 O O . LYS B 1 321 ? 20.703 -28.094 -3.096 1 94.62 321 LYS B O 1
ATOM 6348 N N . HIS B 1 322 ? 20.266 -27.141 -1.156 1 92 322 HIS B N 1
ATOM 6349 C CA . HIS B 1 322 ? 19.25 -28.125 -0.816 1 92 322 HIS B CA 1
ATOM 6350 C C . HIS B 1 322 ? 18.062 -28.031 -1.768 1 92 322 HIS B C 1
ATOM 6352 O O . HIS B 1 322 ? 17.531 -29.047 -2.215 1 92 322 HIS B O 1
ATOM 6358 N N . LEU B 1 323 ? 17.641 -26.875 -2.102 1 94.44 323 LEU B N 1
ATOM 6359 C CA . LEU B 1 323 ? 16.484 -26.672 -2.975 1 94.44 323 LEU B CA 1
ATOM 6360 C C . LEU B 1 323 ? 16.766 -27.203 -4.375 1 94.44 323 LEU B C 1
ATOM 6362 O O . LEU B 1 323 ? 15.891 -27.828 -4.988 1 94.44 323 LEU B O 1
ATOM 6366 N N . VAL B 1 324 ? 17.953 -26.953 -4.855 1 94.38 324 VAL B N 1
ATOM 6367 C CA . VAL B 1 324 ? 18.344 -27.344 -6.207 1 94.38 324 VAL B CA 1
ATOM 6368 C C . VAL B 1 324 ? 18.266 -28.859 -6.363 1 94.38 324 VAL B C 1
ATOM 6370 O O . VAL B 1 324 ? 17.906 -29.359 -7.426 1 94.38 324 VAL B O 1
ATOM 6373 N N . GLN B 1 325 ? 18.562 -29.562 -5.336 1 91.19 325 GLN B N 1
ATOM 6374 C CA . GLN B 1 325 ? 18.547 -31.031 -5.367 1 91.19 325 GLN B CA 1
ATOM 6375 C C . GLN B 1 325 ? 17.141 -31.562 -5.59 1 91.19 325 GLN B C 1
ATOM 6377 O O . GLN B 1 325 ? 16.969 -32.625 -6.184 1 91.19 325 GLN B O 1
ATOM 6382 N N . PHE B 1 326 ? 16.172 -30.828 -5.227 1 91.75 326 PHE B N 1
ATOM 6383 C CA . PHE B 1 326 ? 14.812 -31.328 -5.258 1 91.75 326 PHE B CA 1
ATOM 6384 C C . PHE B 1 326 ? 14.094 -30.875 -6.523 1 91.75 326 PHE B C 1
ATOM 6386 O O . PHE B 1 326 ? 13.117 -31.5 -6.945 1 91.75 326 PHE B O 1
ATOM 6393 N N . ILE B 1 327 ? 14.5 -29.844 -7.141 1 91.06 327 ILE B N 1
ATOM 6394 C CA . ILE B 1 327 ? 13.805 -29.219 -8.266 1 91.06 327 ILE B CA 1
ATOM 6395 C C . ILE B 1 327 ? 13.672 -30.234 -9.406 1 91.06 327 ILE B C 1
ATOM 6397 O O . ILE B 1 327 ? 12.633 -30.297 -10.07 1 91.06 327 ILE B O 1
ATOM 6401 N N . GLY B 1 328 ? 14.75 -31.016 -9.656 1 83.81 328 GLY B N 1
ATOM 6402 C CA . GLY B 1 328 ? 14.75 -31.969 -10.75 1 83.81 328 GLY B CA 1
ATOM 6403 C C . GLY B 1 328 ? 13.773 -33.094 -10.555 1 83.81 328 GLY B C 1
ATOM 6404 O O . GLY B 1 328 ? 13.438 -33.812 -11.508 1 83.81 328 GLY B O 1
ATOM 6405 N N . LYS B 1 329 ? 13.258 -33.219 -9.406 1 84.12 329 LYS B N 1
ATOM 6406 C CA . LYS B 1 329 ? 12.375 -34.344 -9.07 1 84.12 329 LYS B CA 1
ATOM 6407 C C . LYS B 1 329 ? 10.922 -33.875 -9.008 1 84.12 329 LYS B C 1
ATOM 6409 O O . LYS B 1 329 ? 10.016 -34.719 -8.82 1 84.12 329 LYS B O 1
ATOM 6414 N N . LEU B 1 330 ? 10.703 -32.688 -9.172 1 85.25 330 LEU B N 1
ATOM 6415 C CA . LEU B 1 330 ? 9.344 -32.188 -9.047 1 85.25 330 LEU B CA 1
ATOM 6416 C C . LEU B 1 330 ? 8.516 -32.562 -10.273 1 85.25 330 LEU B C 1
ATOM 6418 O O . LEU B 1 330 ? 9.008 -32.5 -11.398 1 85.25 330 LEU B O 1
ATOM 6422 N N . PRO B 1 331 ? 7.281 -33.031 -9.945 1 76.44 331 PRO B N 1
ATOM 6423 C CA . PRO B 1 331 ? 6.387 -33.281 -11.07 1 76.44 331 PRO B CA 1
ATOM 6424 C C . PRO B 1 331 ? 5.965 -32.031 -11.805 1 76.44 331 PRO B C 1
ATOM 6426 O O . PRO B 1 331 ? 6.043 -30.922 -11.25 1 76.44 331 PRO B O 1
ATOM 6429 N N . PRO B 1 332 ? 5.594 -32.25 -13.07 1 73.69 332 PRO B N 1
ATOM 6430 C CA . PRO B 1 332 ? 5.031 -31.094 -13.766 1 73.69 332 PRO B CA 1
ATOM 6431 C C . PRO B 1 332 ? 3.766 -30.562 -13.102 1 73.69 332 PRO B C 1
ATOM 6433 O O . PRO B 1 332 ? 3.123 -31.281 -12.328 1 73.69 332 PRO B O 1
ATOM 6436 N N . VAL B 1 333 ? 3.514 -29.281 -13.234 1 75.81 333 VAL B N 1
ATOM 6437 C CA . VAL B 1 333 ? 2.303 -28.672 -12.711 1 75.81 333 VAL B CA 1
ATOM 6438 C C . VAL B 1 333 ? 1.127 -28.953 -13.641 1 75.81 333 VAL B C 1
ATOM 6440 O O . VAL B 1 333 ? 1.233 -28.781 -14.859 1 75.81 333 VAL B O 1
ATOM 6443 N N . ASP B 1 334 ? 0.02 -29.344 -13.055 1 78.69 334 ASP B N 1
ATOM 6444 C CA . ASP B 1 334 ? -1.15 -29.719 -13.852 1 78.69 334 ASP B CA 1
ATOM 6445 C C . ASP B 1 334 ? -1.636 -28.531 -14.688 1 78.69 334 ASP B C 1
ATOM 6447 O O . ASP B 1 334 ? -1.831 -27.438 -14.156 1 78.69 334 ASP B O 1
ATOM 6451 N N . GLY B 1 335 ? -1.748 -28.797 -15.93 1 81.56 335 GLY B N 1
ATOM 6452 C CA . GLY B 1 335 ? -2.334 -27.812 -16.828 1 81.56 335 GLY B CA 1
ATOM 6453 C C . GLY B 1 335 ? -1.354 -26.734 -17.25 1 81.56 335 GLY B C 1
ATOM 6454 O O . GLY B 1 335 ? -1.757 -25.703 -17.797 1 81.56 335 GLY B O 1
ATOM 6455 N N . ARG B 1 336 ? -0.106 -26.906 -16.953 1 84 336 ARG B N 1
ATOM 6456 C CA . ARG B 1 336 ? 0.937 -25.984 -17.391 1 84 336 ARG B CA 1
ATOM 6457 C C . ARG B 1 336 ? 1.975 -26.703 -18.25 1 84 336 ARG B C 1
ATOM 6459 O O . ARG B 1 336 ? 2.984 -27.188 -17.734 1 84 336 ARG B O 1
ATOM 6466 N N . MET B 1 337 ? 1.77 -26.516 -19.562 1 86.69 337 MET B N 1
ATOM 6467 C CA . MET B 1 337 ? 2.547 -27.281 -20.531 1 86.69 337 MET B CA 1
ATOM 6468 C C . MET B 1 337 ? 2.684 -28.734 -20.094 1 86.69 337 MET B C 1
ATOM 6470 O O . MET B 1 337 ? 3.787 -29.281 -20.078 1 86.69 337 MET B O 1
ATOM 6474 N N . ASP B 1 338 ? 1.587 -29.25 -19.688 1 87.06 338 ASP B N 1
ATOM 6475 C CA . ASP B 1 338 ? 1.46 -30.609 -19.203 1 87.06 338 ASP B CA 1
ATOM 6476 C C . ASP B 1 338 ? 1.391 -31.609 -20.359 1 87.06 338 ASP B C 1
ATOM 6478 O O . ASP B 1 338 ? 0.382 -31.672 -21.062 1 87.06 338 ASP B O 1
ATOM 6482 N N . LYS B 1 339 ? 2.5 -32.344 -20.5 1 87.94 339 LYS B N 1
ATOM 6483 C CA . LYS B 1 339 ? 2.586 -33.281 -21.609 1 87.94 339 LYS B CA 1
ATOM 6484 C C . LYS B 1 339 ? 1.625 -34.469 -21.422 1 87.94 339 LYS B C 1
ATOM 6486 O O . LYS B 1 339 ? 1.499 -35 -20.312 1 87.94 339 LYS B O 1
ATOM 6491 N N . VAL B 1 340 ? 0.849 -34.75 -22.5 1 89.38 340 VAL B N 1
ATOM 6492 C CA . VAL B 1 340 ? -0.043 -35.906 -22.484 1 89.38 340 VAL B CA 1
ATOM 6493 C C . VAL B 1 340 ? 0.754 -37.188 -22.766 1 89.38 340 VAL B C 1
ATOM 6495 O O . VAL B 1 340 ? 1.423 -37.281 -23.797 1 89.38 340 VAL B O 1
ATOM 6498 N N . ASP B 1 341 ? 0.706 -38.062 -21.781 1 86.62 341 ASP B N 1
ATOM 6499 C CA . ASP B 1 341 ? 1.475 -39.312 -21.891 1 86.62 341 ASP B CA 1
ATOM 6500 C C . ASP B 1 341 ? 0.72 -40.375 -22.703 1 86.62 341 ASP B C 1
ATOM 6502 O O . ASP B 1 341 ? 0.071 -41.25 -22.141 1 86.62 341 ASP B O 1
ATOM 6506 N N . ILE B 1 342 ? 0.834 -40.281 -23.938 1 86.19 342 ILE B N 1
ATOM 6507 C CA . ILE B 1 342 ? 0.216 -41.25 -24.828 1 86.19 342 ILE B CA 1
ATOM 6508 C C . ILE B 1 342 ? 1.229 -41.719 -25.891 1 86.19 342 ILE B C 1
ATOM 6510 O O . ILE B 1 342 ? 2.111 -40.938 -26.266 1 86.19 342 ILE B O 1
ATOM 6514 N N . ASP B 1 343 ? 1.161 -43 -26.219 1 88.5 343 ASP B N 1
ATOM 6515 C CA . ASP B 1 343 ? 2.014 -43.531 -27.281 1 88.5 343 ASP B CA 1
ATOM 6516 C C . ASP B 1 343 ? 1.5 -43.125 -28.656 1 88.5 343 ASP B C 1
ATOM 6518 O O . ASP B 1 343 ? 0.66 -43.812 -29.234 1 88.5 343 ASP B O 1
ATOM 6522 N N . ALA B 1 344 ? 1.812 -42.062 -29.109 1 90.31 344 ALA B N 1
ATOM 6523 C CA . ALA B 1 344 ? 1.472 -41.5 -30.422 1 90.31 344 ALA B CA 1
ATOM 6524 C C . ALA B 1 344 ? 2.678 -40.812 -31.047 1 90.31 344 ALA B C 1
ATOM 6526 O O . ALA B 1 344 ? 3.576 -40.344 -30.328 1 90.31 344 ALA B O 1
ATOM 6527 N N . PRO B 1 345 ? 2.779 -40.781 -32.312 1 93.19 345 PRO B N 1
ATOM 6528 C CA . PRO B 1 345 ? 3.926 -40.156 -32.969 1 93.19 345 PRO B CA 1
ATOM 6529 C C . PRO B 1 345 ? 3.85 -38.656 -33.031 1 93.19 345 PRO B C 1
ATOM 6531 O O . PRO B 1 345 ? 4.254 -38.031 -34 1 93.19 345 PRO B O 1
ATOM 6534 N N . ILE B 1 346 ? 3.137 -38.062 -32.094 1 93.38 346 ILE B N 1
ATOM 6535 C CA . ILE B 1 346 ? 3.012 -36.594 -31.938 1 93.38 346 ILE B CA 1
ATOM 6536 C C . ILE B 1 346 ? 3.217 -36.25 -30.469 1 93.38 346 ILE B C 1
ATOM 6538 O O . ILE B 1 346 ? 3.182 -37.125 -29.594 1 93.38 346 ILE B O 1
ATOM 6542 N N . SER B 1 347 ? 3.566 -34.969 -30.188 1 93 347 SER B N 1
ATOM 6543 C CA . SER B 1 347 ? 3.641 -34.438 -28.828 1 93 347 SER B CA 1
ATOM 6544 C C . SER B 1 347 ? 2.449 -33.531 -28.516 1 93 347 SER B C 1
ATOM 6546 O O . SER B 1 347 ? 2.062 -32.719 -29.328 1 93 347 SER B O 1
ATOM 6548 N N . MET B 1 348 ? 1.815 -33.781 -27.438 1 94.56 348 MET B N 1
ATOM 6549 C CA . MET B 1 348 ? 0.639 -33 -27.062 1 94.56 348 MET B CA 1
ATOM 6550 C C . MET B 1 348 ? 0.813 -32.406 -25.672 1 94.56 348 MET B C 1
ATOM 6552 O O . MET B 1 348 ? 1.317 -33.062 -24.766 1 94.56 348 MET B O 1
ATOM 6556 N N . TYR B 1 349 ? 0.421 -31.156 -25.547 1 93 349 TYR B N 1
ATOM 6557 C CA . TYR B 1 349 ? 0.518 -30.453 -24.281 1 93 349 TYR B CA 1
ATOM 6558 C C . TYR B 1 349 ? -0.804 -29.781 -23.922 1 93 349 TYR B C 1
ATOM 6560 O O . TYR B 1 349 ? -1.481 -29.234 -24.797 1 93 349 TYR B O 1
ATOM 6568 N N . ILE B 1 350 ? -1.158 -29.859 -22.656 1 93.25 350 ILE B N 1
ATOM 6569 C CA . ILE B 1 350 ? -2.277 -29.109 -22.094 1 93.25 350 ILE B CA 1
ATOM 6570 C C . ILE B 1 350 ? -1.755 -27.891 -21.328 1 93.25 350 ILE B C 1
ATOM 6572 O O . ILE B 1 350 ? -0.862 -28.031 -20.5 1 93.25 350 ILE B O 1
ATOM 6576 N N . ASP B 1 351 ? -2.314 -26.75 -21.609 1 92.44 351 ASP B N 1
ATOM 6577 C CA . ASP B 1 351 ? -1.805 -25.547 -20.969 1 92.44 351 ASP B CA 1
ATOM 6578 C C . ASP B 1 351 ? -2.938 -24.578 -20.641 1 92.44 351 ASP B C 1
ATOM 6580 O O . ASP B 1 351 ? -3.924 -24.5 -21.375 1 92.44 351 ASP B O 1
ATOM 6584 N N . TYR B 1 352 ? -2.74 -23.828 -19.562 1 89.56 352 TYR B N 1
ATOM 6585 C CA . TYR B 1 352 ? -3.74 -22.875 -19.094 1 89.56 352 TYR B CA 1
ATOM 6586 C C . TYR B 1 352 ? -3.572 -21.531 -19.797 1 89.56 352 TYR B C 1
ATOM 6588 O O . TYR B 1 352 ? -4.328 -20.594 -19.531 1 89.56 352 TYR B O 1
ATOM 6596 N N . ALA B 1 353 ? -2.697 -21.312 -20.703 1 91.25 353 ALA B N 1
ATOM 6597 C CA . ALA B 1 353 ? -2.424 -20.031 -21.359 1 91.25 353 ALA B CA 1
ATOM 6598 C C . ALA B 1 353 ? -3.701 -19.422 -21.922 1 91.25 353 ALA B C 1
ATOM 6600 O O . ALA B 1 353 ? -4.332 -20.016 -22.812 1 91.25 353 ALA B O 1
ATOM 6601 N N . HIS B 1 354 ? -4.062 -18.266 -21.359 1 90.5 354 HIS B N 1
ATOM 6602 C CA . HIS B 1 354 ? -5.266 -17.594 -21.828 1 90.5 354 HIS B CA 1
ATOM 6603 C C . HIS B 1 354 ? -5.051 -16.078 -21.906 1 90.5 354 HIS B C 1
ATOM 6605 O O . HIS B 1 354 ? -6.004 -15.305 -21.781 1 90.5 354 HIS B O 1
ATOM 6611 N N . THR B 1 355 ? -3.84 -15.602 -21.938 1 90.75 355 THR B N 1
ATOM 6612 C CA . THR B 1 355 ? -3.412 -14.242 -22.234 1 90.75 355 THR B CA 1
ATOM 6613 C C . THR B 1 355 ? -2.43 -14.219 -23.406 1 90.75 355 THR B C 1
ATOM 6615 O O . THR B 1 355 ? -1.802 -15.234 -23.703 1 90.75 355 THR B O 1
ATOM 6618 N N . PRO B 1 356 ? -2.365 -13.031 -24.062 1 91.88 356 PRO B N 1
ATOM 6619 C CA . PRO B 1 356 ? -1.397 -12.953 -25.156 1 91.88 356 PRO B CA 1
ATOM 6620 C C . PRO B 1 356 ? 0.015 -13.344 -24.719 1 91.88 356 PRO B C 1
ATOM 6622 O O . PRO B 1 356 ? 0.677 -14.125 -25.406 1 91.88 356 PRO B O 1
ATOM 6625 N N . ASP B 1 357 ? 0.375 -12.875 -23.609 1 89.06 357 ASP B N 1
ATOM 6626 C CA . ASP B 1 357 ? 1.717 -13.156 -23.109 1 89.06 357 ASP B CA 1
ATOM 6627 C C . ASP B 1 357 ? 1.896 -14.648 -22.812 1 89.06 357 ASP B C 1
ATOM 6629 O O . ASP B 1 357 ? 2.918 -15.234 -23.172 1 89.06 357 ASP B O 1
ATOM 6633 N N . ALA B 1 358 ? 0.961 -15.25 -22.188 1 89.19 358 ALA B N 1
ATOM 6634 C CA . ALA B 1 358 ? 1.033 -16.672 -21.844 1 89.19 358 ALA B CA 1
ATOM 6635 C C . ALA B 1 358 ? 1.087 -17.531 -23.109 1 89.19 358 ALA B C 1
ATOM 6637 O O . ALA B 1 358 ? 1.779 -18.562 -23.125 1 89.19 358 ALA B O 1
ATOM 6638 N N . ILE B 1 359 ? 0.371 -17.156 -24.141 1 93.19 359 ILE B N 1
ATOM 6639 C CA . ILE B 1 359 ? 0.333 -17.891 -25.406 1 93.19 359 ILE B CA 1
ATOM 6640 C C . ILE B 1 359 ? 1.704 -17.828 -26.078 1 93.19 359 ILE B C 1
ATOM 6642 O O . ILE B 1 359 ? 2.23 -18.859 -26.516 1 93.19 359 ILE B O 1
ATOM 6646 N N . GLU B 1 360 ? 2.225 -16.609 -26.094 1 92.5 360 GLU B N 1
ATOM 6647 C CA . GLU B 1 360 ? 3.557 -16.438 -26.656 1 92.5 360 GLU B CA 1
ATOM 6648 C C . GLU B 1 360 ? 4.582 -17.312 -25.938 1 92.5 360 GLU B C 1
ATOM 6650 O O . GLU B 1 360 ? 5.406 -17.969 -26.578 1 92.5 360 GLU B O 1
ATOM 6655 N N . LYS B 1 361 ? 4.488 -17.359 -24.703 1 89 361 LYS B N 1
ATOM 6656 C CA . LYS B 1 361 ? 5.434 -18.109 -23.891 1 89 361 LYS B CA 1
ATOM 6657 C C . LYS B 1 361 ? 5.258 -19.609 -24.094 1 89 361 LYS B C 1
ATOM 6659 O O . LYS B 1 361 ? 6.234 -20.359 -24.094 1 89 361 LYS B O 1
ATOM 6664 N N . ALA B 1 362 ? 4.051 -20.078 -24.203 1 91.38 362 ALA B N 1
ATOM 6665 C CA . ALA B 1 362 ? 3.781 -21.484 -24.469 1 91.38 362 ALA B CA 1
ATOM 6666 C C . ALA B 1 362 ? 4.387 -21.922 -25.797 1 91.38 362 ALA B C 1
ATOM 6668 O O . ALA B 1 362 ? 5.031 -22.969 -25.891 1 91.38 362 ALA B O 1
ATOM 6669 N N . ILE B 1 363 ? 4.211 -21.094 -26.812 1 93.62 363 ILE B N 1
ATOM 6670 C CA . ILE B 1 363 ? 4.742 -21.375 -28.141 1 93.62 363 ILE B CA 1
ATOM 6671 C C . ILE B 1 363 ? 6.27 -21.391 -28.078 1 93.62 363 ILE B C 1
ATOM 6673 O O . ILE B 1 363 ? 6.91 -22.312 -28.578 1 93.62 363 ILE B O 1
ATOM 6677 N N . ASP B 1 364 ? 6.809 -20.391 -27.422 1 90.62 364 ASP B N 1
ATOM 6678 C CA . ASP B 1 364 ? 8.258 -20.281 -27.312 1 90.62 364 ASP B CA 1
ATOM 6679 C C . ASP B 1 364 ? 8.859 -21.516 -26.641 1 90.62 364 ASP B C 1
ATOM 6681 O O . ASP B 1 364 ? 10 -21.891 -26.938 1 90.62 364 ASP B O 1
ATOM 6685 N N . SER B 1 365 ? 8.125 -22.109 -25.844 1 87.88 365 SER B N 1
ATOM 6686 C CA . SER B 1 365 ? 8.625 -23.234 -25.047 1 87.88 365 SER B CA 1
ATOM 6687 C C . SER B 1 365 ? 8.828 -24.469 -25.906 1 87.88 365 SER B C 1
ATOM 6689 O O . SER B 1 365 ? 9.609 -25.359 -25.562 1 87.88 365 SER B O 1
ATOM 6691 N N . VAL B 1 366 ? 8.227 -24.594 -27.094 1 90.06 366 VAL B N 1
ATOM 6692 C CA . VAL B 1 366 ? 8.273 -25.828 -27.859 1 90.06 366 VAL B CA 1
ATOM 6693 C C . VAL B 1 366 ? 9 -25.594 -29.172 1 90.06 366 VAL B C 1
ATOM 6695 O O . VAL B 1 366 ? 9.438 -26.531 -29.828 1 90.06 366 VAL B O 1
ATOM 6698 N N . VAL B 1 367 ? 9.141 -24.359 -29.562 1 88.81 367 VAL B N 1
ATOM 6699 C CA . VAL B 1 367 ? 9.734 -24 -30.844 1 88.81 367 VAL B CA 1
ATOM 6700 C C . VAL B 1 367 ? 11.125 -24.609 -30.953 1 88.81 367 VAL B C 1
ATOM 6702 O O . VAL B 1 367 ? 11.5 -25.125 -32.031 1 88.81 367 VAL B O 1
ATOM 6705 N N . PRO B 1 368 ? 11.938 -24.625 -29.875 1 81.56 368 PRO B N 1
ATOM 6706 C CA . PRO B 1 368 ? 13.305 -25.125 -29.969 1 81.56 368 PRO B CA 1
ATOM 6707 C C . PRO B 1 368 ? 13.367 -26.594 -30.375 1 81.56 368 PRO B C 1
ATOM 6709 O O . PRO B 1 368 ? 14.398 -27.062 -30.859 1 81.56 368 PRO B O 1
ATOM 6712 N N . PHE B 1 369 ? 12.281 -27.406 -30.25 1 80 369 PHE B N 1
ATOM 6713 C CA . PHE B 1 369 ? 12.375 -28.812 -30.578 1 80 369 PHE B CA 1
ATOM 6714 C C . PHE B 1 369 ? 11.289 -29.219 -31.578 1 80 369 PHE B C 1
ATOM 6716 O O . PHE B 1 369 ? 10.961 -30.406 -31.688 1 80 369 PHE B O 1
ATOM 6723 N N . LYS B 1 370 ? 10.688 -28.281 -32.125 1 88.88 370 LYS B N 1
ATOM 6724 C CA . LYS B 1 370 ? 9.68 -28.516 -33.156 1 88.88 370 LYS B CA 1
ATOM 6725 C C . LYS B 1 370 ? 10.289 -29.219 -34.375 1 88.88 370 LYS B C 1
ATOM 6727 O O . LYS B 1 370 ? 11.273 -28.75 -34.938 1 88.88 370 LYS B O 1
ATOM 6732 N N . GLU B 1 371 ? 9.711 -30.297 -34.781 1 89.69 371 GLU B N 1
ATOM 6733 C CA . GLU B 1 371 ? 10.227 -31.078 -35.906 1 89.69 371 GLU B CA 1
ATOM 6734 C C . GLU B 1 371 ? 9.352 -30.891 -37.156 1 89.69 371 GLU B C 1
ATOM 6736 O O . GLU B 1 371 ? 9.852 -30.906 -38.281 1 89.69 371 GLU B O 1
ATOM 6741 N N . ASN B 1 372 ? 8.109 -30.812 -37 1 95.31 372 ASN B N 1
ATOM 6742 C CA . ASN B 1 372 ? 7.156 -30.672 -38.094 1 95.31 372 ASN B CA 1
ATOM 6743 C C . ASN B 1 372 ? 6.254 -29.453 -37.906 1 95.31 372 ASN B C 1
ATOM 6745 O O . ASN B 1 372 ? 6.719 -28.312 -37.969 1 95.31 372 ASN B O 1
ATOM 6749 N N . ARG B 1 373 ? 4.941 -29.641 -37.562 1 96.62 373 ARG B N 1
ATOM 6750 C CA . ARG B 1 373 ? 4.043 -28.516 -37.406 1 96.62 373 ARG B CA 1
ATOM 6751 C C . ARG B 1 373 ? 3.699 -28.297 -35.938 1 96.62 373 ARG B C 1
ATOM 6753 O O . ARG B 1 373 ? 3.717 -29.234 -35.125 1 96.62 373 ARG B O 1
ATOM 6760 N N . LEU B 1 374 ? 3.525 -26.984 -35.688 1 97.5 374 LEU B N 1
ATOM 6761 C CA . LEU B 1 374 ? 2.889 -26.625 -34.438 1 97.5 374 LEU B CA 1
ATOM 6762 C C . LEU B 1 374 ? 1.411 -26.297 -34.656 1 97.5 374 LEU B C 1
ATOM 6764 O O . LEU B 1 374 ? 1.067 -25.375 -35.375 1 97.5 374 LEU B O 1
ATOM 6768 N N . ILE B 1 375 ? 0.563 -27.109 -34.062 1 98.06 375 ILE B N 1
ATOM 6769 C CA . ILE B 1 375 ? -0.879 -26.891 -34.062 1 98.06 375 ILE B CA 1
ATOM 6770 C C . ILE B 1 375 ? -1.302 -26.328 -32.688 1 98.06 375 ILE B C 1
ATOM 6772 O O . ILE B 1 375 ? -1.093 -26.969 -31.656 1 98.06 375 ILE B O 1
ATOM 6776 N N . PHE B 1 376 ? -1.853 -25.141 -32.688 1 98.25 376 PHE B N 1
ATOM 6777 C CA . PHE B 1 376 ? -2.148 -24.438 -31.438 1 98.25 376 PHE B CA 1
ATOM 6778 C C . PHE B 1 376 ? -3.639 -24.141 -31.328 1 98.25 376 PHE B C 1
ATOM 6780 O O . PHE B 1 376 ? -4.207 -23.453 -32.188 1 98.25 376 PHE B O 1
ATOM 6787 N N . MET B 1 377 ? -4.258 -24.703 -30.312 1 98.19 377 MET B N 1
ATOM 6788 C CA . MET B 1 377 ? -5.648 -24.375 -30 1 98.19 377 MET B CA 1
ATOM 6789 C C . MET B 1 377 ? -5.727 -23.328 -28.891 1 98.19 377 MET B C 1
ATOM 6791 O O . MET B 1 377 ? -5.117 -23.484 -27.828 1 98.19 377 MET B O 1
ATOM 6795 N N . VAL B 1 378 ? -6.414 -22.281 -29.125 1 96.12 378 VAL B N 1
ATOM 6796 C CA . VAL B 1 378 ? -6.484 -21.203 -28.156 1 96.12 378 VAL B CA 1
ATOM 6797 C C . VAL B 1 378 ? -7.941 -20.797 -27.938 1 96.12 378 VAL B C 1
ATOM 6799 O O . VAL B 1 378 ? -8.719 -20.688 -28.891 1 96.12 378 VAL B O 1
ATOM 6802 N N . GLY B 1 379 ? -8.266 -20.672 -26.688 1 92.5 379 GLY B N 1
ATOM 6803 C CA . GLY B 1 379 ? -9.609 -20.25 -26.344 1 92.5 379 GLY B CA 1
ATOM 6804 C C . GLY B 1 379 ? -9.633 -19.25 -25.188 1 92.5 379 GLY B C 1
ATOM 6805 O O . GLY B 1 379 ? -8.641 -19.078 -24.484 1 92.5 379 GLY B O 1
ATOM 6806 N N . THR B 1 380 ? -10.727 -18.516 -25.078 1 90.31 380 THR B N 1
ATOM 6807 C CA . THR B 1 380 ? -10.93 -17.594 -23.969 1 90.31 380 THR B CA 1
ATOM 6808 C C . THR B 1 380 ? -12.391 -17.609 -23.516 1 90.31 380 THR B C 1
ATOM 6810 O O . THR B 1 380 ? -13.227 -18.266 -24.125 1 90.31 380 THR B O 1
ATOM 6813 N N . GLY B 1 381 ? -12.578 -17.047 -22.359 1 90.19 381 GLY B N 1
ATOM 6814 C CA . GLY B 1 381 ? -13.914 -17.062 -21.797 1 90.19 381 GLY B CA 1
ATOM 6815 C C . GLY B 1 381 ? -14.727 -15.836 -22.141 1 90.19 381 GLY B C 1
ATOM 6816 O O . GLY B 1 381 ? -14.164 -14.805 -22.516 1 90.19 381 GLY B O 1
ATOM 6817 N N . GLY B 1 382 ? -16.109 -16.047 -22.109 1 89.06 382 GLY B N 1
ATOM 6818 C CA . GLY B 1 382 ? -17.031 -14.938 -22.266 1 89.06 382 GLY B CA 1
ATOM 6819 C C . GLY B 1 382 ? -17.219 -14.133 -21 1 89.06 382 GLY B C 1
ATOM 6820 O O . GLY B 1 382 ? -16.922 -14.609 -19.906 1 89.06 382 GLY B O 1
ATOM 6821 N N . ASP B 1 383 ? -17.578 -12.875 -21.125 1 88.25 383 ASP B N 1
ATOM 6822 C CA . ASP B 1 383 ? -17.828 -11.953 -20.016 1 88.25 383 ASP B CA 1
ATOM 6823 C C . ASP B 1 383 ? -16.547 -11.68 -19.234 1 88.25 383 ASP B C 1
ATOM 6825 O O . ASP B 1 383 ? -16.562 -11.656 -18 1 88.25 383 ASP B O 1
ATOM 6829 N N . ARG B 1 384 ? -15.484 -11.695 -19.953 1 88.44 384 ARG B N 1
ATOM 6830 C CA . ARG B 1 384 ? -14.164 -11.352 -19.453 1 88.44 384 ARG B CA 1
ATOM 6831 C C . ARG B 1 384 ? -13.508 -10.273 -20.312 1 88.44 384 ARG B C 1
ATOM 6833 O O . ARG B 1 384 ? -14.188 -9.562 -21.047 1 88.44 384 ARG B O 1
ATOM 6840 N N . ASP B 1 385 ? -12.297 -9.961 -20.172 1 84.06 385 ASP B N 1
ATOM 6841 C CA . ASP B 1 385 ? -11.578 -8.922 -20.891 1 84.06 385 ASP B CA 1
ATOM 6842 C C . ASP B 1 385 ? -11.562 -9.203 -22.391 1 84.06 385 ASP B C 1
ATOM 6844 O O . ASP B 1 385 ? -10.703 -9.945 -22.875 1 84.06 385 ASP B O 1
ATOM 6848 N N . GLU B 1 386 ? -12.367 -8.555 -23.094 1 86.19 386 GLU B N 1
ATOM 6849 C CA . GLU B 1 386 ? -12.484 -8.781 -24.531 1 86.19 386 GLU B CA 1
ATOM 6850 C C . GLU B 1 386 ? -11.344 -8.102 -25.281 1 86.19 386 GLU B C 1
ATOM 6852 O O . GLU B 1 386 ? -11.055 -8.453 -26.422 1 86.19 386 GLU B O 1
ATOM 6857 N N . TYR B 1 387 ? -10.719 -7.219 -24.609 1 83.62 387 TYR B N 1
ATOM 6858 C CA . TYR B 1 387 ? -9.711 -6.406 -25.281 1 83.62 387 TYR B CA 1
ATOM 6859 C C . TYR B 1 387 ? -8.461 -7.223 -25.594 1 83.62 387 TYR B C 1
ATOM 6861 O O . TYR B 1 387 ? -7.695 -6.871 -26.5 1 83.62 387 TYR B O 1
ATOM 6869 N N . LYS B 1 388 ? -8.359 -8.328 -24.922 1 89.31 388 LYS B N 1
ATOM 6870 C CA . LYS B 1 388 ? -7.141 -9.109 -25.141 1 89.31 388 LYS B CA 1
ATOM 6871 C C . LYS B 1 388 ? -7.34 -10.133 -26.25 1 89.31 388 LYS B C 1
ATOM 6873 O O . LYS B 1 388 ? -6.375 -10.742 -26.734 1 89.31 388 LYS B O 1
ATOM 6878 N N . ARG B 1 389 ? -8.562 -10.328 -26.75 1 94.12 389 ARG B N 1
ATOM 6879 C CA . ARG B 1 389 ? -8.906 -11.453 -27.609 1 94.12 389 ARG B CA 1
ATOM 6880 C C . ARG B 1 389 ? -8.148 -11.383 -28.938 1 94.12 389 ARG B C 1
ATOM 6882 O O . ARG B 1 389 ? -7.492 -12.344 -29.328 1 94.12 389 ARG B O 1
ATOM 6889 N N . PRO B 1 390 ? -8.156 -10.172 -29.578 1 95.44 390 PRO B N 1
ATOM 6890 C CA . PRO B 1 390 ? -7.383 -10.109 -30.828 1 95.44 390 PRO B CA 1
ATOM 6891 C C . PRO B 1 390 ? -5.891 -10.359 -30.594 1 95.44 390 PRO B C 1
ATOM 6893 O O . PRO B 1 390 ? -5.246 -11.031 -31.406 1 95.44 390 PRO B O 1
ATOM 6896 N N . ALA B 1 391 ? -5.379 -9.852 -29.531 1 94.62 391 ALA B N 1
ATOM 6897 C CA . ALA B 1 391 ? -3.961 -10.016 -29.219 1 94.62 391 ALA B CA 1
ATOM 6898 C C . ALA B 1 391 ? -3.621 -11.477 -28.953 1 94.62 391 ALA B C 1
ATOM 6900 O O . ALA B 1 391 ? -2.525 -11.938 -29.281 1 94.62 391 ALA B O 1
ATOM 6901 N N . MET B 1 392 ? -4.527 -12.211 -28.375 1 95.12 392 MET B N 1
ATOM 6902 C CA . MET B 1 392 ? -4.336 -13.641 -28.141 1 95.12 392 MET B CA 1
ATOM 6903 C C . MET B 1 392 ? -4.18 -14.398 -29.469 1 95.12 392 MET B C 1
ATOM 6905 O O . MET B 1 392 ? -3.26 -15.195 -29.625 1 95.12 392 MET B O 1
ATOM 6909 N N . ALA B 1 393 ? -5.051 -14.086 -30.406 1 96.5 393 ALA B N 1
ATOM 6910 C CA . ALA B 1 393 ? -5.016 -14.734 -31.703 1 96.5 393 ALA B CA 1
ATOM 6911 C C . ALA B 1 393 ? -3.764 -14.336 -32.469 1 96.5 393 ALA B C 1
ATOM 6913 O O . ALA B 1 393 ? -3.197 -15.148 -33.219 1 96.5 393 ALA B O 1
ATOM 6914 N N . GLU B 1 394 ? -3.41 -13.102 -32.312 1 96.94 394 GLU B N 1
ATOM 6915 C CA . GLU B 1 394 ? -2.182 -12.625 -32.938 1 96.94 394 GLU B CA 1
ATOM 6916 C C . GLU B 1 394 ? -0.976 -13.445 -32.5 1 96.94 394 GLU B C 1
ATOM 6918 O O . GLU B 1 394 ? -0.172 -13.891 -33.312 1 96.94 394 GLU B O 1
ATOM 6923 N N . LYS B 1 395 ? -0.858 -13.625 -31.203 1 96.19 395 LYS B N 1
ATOM 6924 C CA . LYS B 1 395 ? 0.255 -14.406 -30.672 1 96.19 395 LYS B CA 1
ATOM 6925 C C . LYS B 1 395 ? 0.16 -15.867 -31.109 1 96.19 395 LYS B C 1
ATOM 6927 O O . LYS B 1 395 ? 1.174 -16.5 -31.422 1 96.19 395 LYS B O 1
ATOM 6932 N N . ALA B 1 396 ? -1.043 -16.422 -31.172 1 96.69 396 ALA B N 1
ATOM 6933 C CA . ALA B 1 396 ? -1.265 -17.812 -31.562 1 96.69 396 ALA B CA 1
ATOM 6934 C C . ALA B 1 396 ? -0.89 -18.031 -33.031 1 96.69 396 ALA B C 1
ATOM 6936 O O . ALA B 1 396 ? -0.534 -19.141 -33.438 1 96.69 396 ALA B O 1
ATOM 6937 N N . SER B 1 397 ? -0.932 -16.953 -33.781 1 97.62 397 SER B N 1
ATOM 6938 C CA . SER B 1 397 ? -0.694 -17.016 -35.219 1 97.62 397 SER B CA 1
ATOM 6939 C C . SER B 1 397 ? 0.747 -17.422 -35.531 1 97.62 397 SER B C 1
ATOM 6941 O O . SER B 1 397 ? 1.078 -17.734 -36.688 1 97.62 397 SER B O 1
ATOM 6943 N N . ARG B 1 398 ? 1.534 -17.422 -34.531 1 96.69 398 ARG B N 1
ATOM 6944 C CA . ARG B 1 398 ? 2.9 -17.906 -34.719 1 96.69 398 ARG B CA 1
ATOM 6945 C C . ARG B 1 398 ? 2.92 -19.406 -35 1 96.69 398 ARG B C 1
ATOM 6947 O O . ARG B 1 398 ? 3.918 -19.938 -35.5 1 96.69 398 ARG B O 1
ATOM 6954 N N . ALA B 1 399 ? 1.905 -20.141 -34.656 1 97.38 399 ALA B N 1
ATOM 6955 C CA . ALA B 1 399 ? 1.78 -21.578 -34.938 1 97.38 399 ALA B CA 1
ATOM 6956 C C . ALA B 1 399 ? 1.45 -21.812 -36.406 1 97.38 399 ALA B C 1
ATOM 6958 O O . ALA B 1 399 ? 0.949 -20.922 -37.094 1 97.38 399 ALA B O 1
ATOM 6959 N N . ASP B 1 400 ? 1.762 -23 -36.875 1 97.75 400 ASP B N 1
ATOM 6960 C CA . ASP B 1 400 ? 1.512 -23.344 -38.281 1 97.75 400 ASP B CA 1
ATOM 6961 C C . ASP B 1 400 ? 0.015 -23.469 -38.562 1 97.75 400 ASP B C 1
ATOM 6963 O O . ASP B 1 400 ? -0.44 -23.203 -39.656 1 97.75 400 ASP B O 1
ATOM 6967 N N . TYR B 1 401 ? -0.703 -23.906 -37.688 1 98.12 401 TYR B N 1
ATOM 6968 C CA . TYR B 1 401 ? -2.152 -24.062 -37.719 1 98.12 401 TYR B CA 1
ATOM 6969 C C . TYR B 1 401 ? -2.785 -23.688 -36.406 1 98.12 401 TYR B C 1
ATOM 6971 O O . TYR B 1 401 ? -2.336 -24.125 -35.344 1 98.12 401 TYR B O 1
ATOM 6979 N N . VAL B 1 402 ? -3.789 -22.781 -36.469 1 98.5 402 VAL B N 1
ATOM 6980 C CA . VAL B 1 402 ? -4.398 -22.266 -35.25 1 98.5 402 VAL B CA 1
ATOM 6981 C C . VAL B 1 402 ? -5.875 -22.656 -35.219 1 98.5 402 VAL B C 1
ATOM 6983 O O . VAL B 1 402 ? -6.559 -22.625 -36.25 1 98.5 402 VAL B O 1
ATOM 6986 N N . ILE B 1 403 ? -6.348 -23.062 -34.094 1 98.5 403 ILE B N 1
ATOM 6987 C CA . ILE B 1 403 ? -7.77 -23.312 -33.875 1 98.5 403 ILE B CA 1
ATOM 6988 C C . ILE B 1 403 ? -8.297 -22.375 -32.812 1 98.5 403 ILE B C 1
ATOM 6990 O O . ILE B 1 403 ? -7.859 -22.438 -31.641 1 98.5 403 ILE B O 1
ATOM 6994 N N . LEU B 1 404 ? -9.172 -21.484 -33.156 1 98.25 404 LEU B N 1
ATOM 6995 C CA . LEU B 1 404 ? -9.852 -20.609 -32.219 1 98.25 404 LEU B CA 1
ATOM 6996 C C . LEU B 1 404 ? -11.086 -21.297 -31.625 1 98.25 404 LEU B C 1
ATOM 6998 O O . LEU B 1 404 ? -11.883 -21.875 -32.375 1 98.25 404 LEU B O 1
ATOM 7002 N N . THR B 1 405 ? -11.156 -21.281 -30.312 1 98 405 THR B N 1
ATOM 7003 C CA . THR B 1 405 ? -12.281 -21.938 -29.656 1 98 405 THR B CA 1
ATOM 7004 C C . THR B 1 405 ? -12.75 -21.125 -28.438 1 98 405 THR B C 1
ATOM 7006 O O . THR B 1 405 ? -12.359 -19.969 -28.281 1 98 405 THR B O 1
ATOM 7009 N N . VAL B 1 406 ? -13.742 -21.672 -27.688 1 96.12 406 VAL B N 1
ATOM 7010 C CA . VAL B 1 406 ? -14.328 -20.984 -26.547 1 96.12 406 VAL B CA 1
ATOM 7011 C C . VAL B 1 406 ? -14.086 -21.797 -25.281 1 96.12 406 VAL B C 1
ATOM 7013 O O . VAL B 1 406 ? -14.344 -23 -25.25 1 96.12 406 VAL B O 1
ATOM 7016 N N . ASN B 1 407 ? -13.477 -21.172 -24.266 1 94.88 407 ASN B N 1
ATOM 7017 C CA . ASN B 1 407 ? -13.266 -21.828 -22.984 1 94.88 407 ASN B CA 1
ATOM 7018 C C . ASN B 1 407 ? -14.562 -21.938 -22.188 1 94.88 407 ASN B C 1
ATOM 7020 O O . ASN B 1 407 ? -15.102 -23.031 -22.031 1 94.88 407 ASN B O 1
ATOM 7024 N N . ASP B 1 408 ? -15 -20.859 -21.656 1 94.44 408 ASP B N 1
ATOM 7025 C CA . ASP B 1 408 ? -16.25 -20.672 -20.922 1 94.44 408 ASP B CA 1
ATOM 7026 C C . ASP B 1 408 ? -17.078 -19.547 -21.516 1 94.44 408 ASP B C 1
ATOM 7028 O O . ASP B 1 408 ? -16.828 -18.375 -21.219 1 94.44 408 ASP B O 1
ATOM 7032 N N . PRO B 1 409 ? -18.109 -19.844 -22.359 1 93.94 409 PRO B N 1
ATOM 7033 C CA . PRO B 1 409 ? -18.844 -18.766 -23.016 1 93.94 409 PRO B CA 1
ATOM 7034 C C . PRO B 1 409 ? -19.594 -17.875 -22.031 1 93.94 409 PRO B C 1
ATOM 7036 O O . PRO B 1 409 ? -19.75 -16.672 -22.25 1 93.94 409 PRO B O 1
ATOM 7039 N N . ARG B 1 410 ? -20 -18.609 -20.875 1 93.88 410 ARG B N 1
ATOM 7040 C CA . ARG B 1 410 ? -20.859 -17.922 -19.906 1 93.88 410 ARG B CA 1
ATOM 7041 C C . ARG B 1 410 ? -22.078 -17.328 -20.594 1 93.88 410 ARG B C 1
ATOM 7043 O O . ARG B 1 410 ? -22.859 -18.047 -21.234 1 93.88 410 ARG B O 1
ATOM 7050 N N . PHE B 1 411 ? -22.344 -15.906 -20.516 1 91.5 411 PHE B N 1
ATOM 7051 C CA . PHE B 1 411 ? -23.547 -15.352 -21.094 1 91.5 411 PHE B CA 1
ATOM 7052 C C . PHE B 1 411 ? -23.266 -14.734 -22.469 1 91.5 411 PHE B C 1
ATOM 7054 O O . PHE B 1 411 ? -24.172 -14.219 -23.125 1 91.5 411 PHE B O 1
ATOM 7061 N N . GLU B 1 412 ? -22.047 -14.797 -22.922 1 93.81 412 GLU B N 1
ATOM 7062 C CA . GLU B 1 412 ? -21.672 -14.195 -24.203 1 93.81 412 GLU B CA 1
ATOM 7063 C C . GLU B 1 412 ? -21.859 -15.18 -25.359 1 93.81 412 GLU B C 1
ATOM 7065 O O . GLU B 1 412 ? -21.625 -16.375 -25.203 1 93.81 412 GLU B O 1
ATOM 7070 N N . GLU B 1 413 ? -22.266 -14.625 -26.469 1 94.06 413 GLU B N 1
ATOM 7071 C CA . GLU B 1 413 ? -22.422 -15.445 -27.656 1 94.06 413 GLU B CA 1
ATOM 7072 C C . GLU B 1 413 ? -21.062 -15.992 -28.141 1 94.06 413 GLU B C 1
ATOM 7074 O O . GLU B 1 413 ? -20.125 -15.227 -28.312 1 94.06 413 GLU B O 1
ATOM 7079 N N . GLU B 1 414 ? -21.047 -17.297 -28.391 1 95 414 GLU B N 1
ATOM 7080 C CA . GLU B 1 414 ? -19.812 -17.969 -28.766 1 95 414 GLU B CA 1
ATOM 7081 C C . GLU B 1 414 ? -19.219 -17.375 -30.031 1 95 414 GLU B C 1
ATOM 7083 O O . GLU B 1 414 ? -18 -17.203 -30.141 1 95 414 GLU B O 1
ATOM 7088 N N . GLU B 1 415 ? -20.062 -17.062 -30.969 1 94.25 415 GLU B N 1
ATOM 7089 C CA . GLU B 1 415 ? -19.609 -16.531 -32.25 1 94.25 415 GLU B CA 1
ATOM 7090 C C . GLU B 1 415 ? -18.938 -15.164 -32.062 1 94.25 415 GLU B C 1
ATOM 7092 O O . GLU B 1 415 ? -17.969 -14.844 -32.75 1 94.25 415 GLU B O 1
ATOM 7097 N N . ALA B 1 416 ? -19.469 -14.453 -31.156 1 95.06 416 ALA B N 1
ATOM 7098 C CA . ALA B 1 416 ? -18.891 -13.141 -30.875 1 95.06 416 ALA B CA 1
ATOM 7099 C C . ALA B 1 416 ? -17.484 -13.258 -30.328 1 95.06 416 ALA B C 1
ATOM 7101 O O . ALA B 1 416 ? -16.594 -12.492 -30.703 1 95.06 416 ALA B O 1
ATOM 7102 N N . ILE B 1 417 ? -17.312 -14.211 -29.469 1 95.12 417 ILE B N 1
ATOM 7103 C CA . ILE B 1 417 ? -16 -14.461 -28.875 1 95.12 417 ILE B CA 1
ATOM 7104 C C . ILE B 1 417 ? -15.008 -14.852 -29.969 1 95.12 417 ILE B C 1
ATOM 7106 O O . ILE B 1 417 ? -13.898 -14.312 -30.031 1 95.12 417 ILE B O 1
ATOM 7110 N N . LEU B 1 418 ? -15.422 -15.75 -30.875 1 96.56 418 LEU B N 1
ATOM 7111 C CA . LEU B 1 418 ? -14.555 -16.266 -31.938 1 96.56 418 LEU B CA 1
ATOM 7112 C C . LEU B 1 418 ? -14.188 -15.148 -32.906 1 96.56 418 LEU B C 1
ATOM 7114 O O . LEU B 1 418 ? -13.031 -15.039 -33.312 1 96.56 418 LEU B O 1
ATOM 7118 N N . HIS B 1 419 ? -15.141 -14.32 -33.219 1 95.75 419 HIS B N 1
ATOM 7119 C CA . HIS B 1 419 ? -14.898 -13.266 -34.188 1 95.75 419 HIS B CA 1
ATOM 7120 C C . HIS B 1 419 ? -13.969 -12.195 -33.594 1 95.75 419 HIS B C 1
ATOM 7122 O O . HIS B 1 419 ? -13.172 -11.602 -34.344 1 95.75 419 HIS B O 1
ATOM 7128 N N . ASP B 1 420 ? -14.133 -11.984 -32.344 1 95.69 420 ASP B N 1
ATOM 7129 C CA . ASP B 1 420 ? -13.211 -11.055 -31.688 1 95.69 420 ASP B CA 1
ATOM 7130 C C . ASP B 1 420 ? -11.773 -11.57 -31.781 1 95.69 420 ASP B C 1
ATOM 7132 O O . ASP B 1 420 ? -10.852 -10.789 -32.031 1 95.69 420 ASP B O 1
ATOM 7136 N N . MET B 1 421 ? -11.617 -12.852 -31.531 1 96.25 421 MET B N 1
ATOM 7137 C CA . MET B 1 421 ? -10.289 -13.445 -31.625 1 96.25 421 MET B CA 1
ATOM 7138 C C . MET B 1 421 ? -9.766 -13.414 -33.062 1 96.25 421 MET B C 1
ATOM 7140 O O . MET B 1 421 ? -8.602 -13.086 -33.281 1 96.25 421 MET B O 1
ATOM 7144 N N . GLU B 1 422 ? -10.609 -13.672 -33.969 1 96.69 422 GLU B N 1
ATOM 7145 C CA . GLU B 1 422 ? -10.25 -13.766 -35.375 1 96.69 422 GLU B CA 1
ATOM 7146 C C . GLU B 1 422 ? -9.609 -12.469 -35.844 1 96.69 422 GLU B C 1
ATOM 7148 O O . GLU B 1 422 ? -8.703 -12.5 -36.688 1 96.69 422 GLU B O 1
ATOM 7153 N N . LYS B 1 423 ? -10.055 -11.398 -35.25 1 96.69 423 LYS B N 1
ATOM 7154 C CA . LYS B 1 423 ? -9.547 -10.086 -35.656 1 96.69 423 LYS B CA 1
ATOM 7155 C C . LYS B 1 423 ? -8.031 -10.016 -35.531 1 96.69 423 LYS B C 1
ATOM 7157 O O . LYS B 1 423 ? -7.375 -9.211 -36.188 1 96.69 423 LYS B O 1
ATOM 7162 N N . GLY B 1 424 ? -7.48 -10.883 -34.719 1 96.62 424 GLY B N 1
ATOM 7163 C CA . GLY B 1 424 ? -6.055 -10.828 -34.438 1 96.62 424 GLY B CA 1
ATOM 7164 C C . GLY B 1 424 ? -5.246 -11.789 -35.281 1 96.62 424 GLY B C 1
ATOM 7165 O O . GLY B 1 424 ? -4.016 -11.742 -35.281 1 96.62 424 GLY B O 1
ATOM 7166 N N . MET B 1 425 ? -5.922 -12.664 -36.094 1 97 425 MET B N 1
ATOM 7167 C CA . MET B 1 425 ? -5.227 -13.688 -36.875 1 97 425 MET B CA 1
ATOM 7168 C C . MET B 1 425 ? -4.324 -13.055 -37.938 1 97 425 MET B C 1
ATOM 7170 O O . MET B 1 425 ? -4.699 -12.07 -38.562 1 97 425 MET B O 1
ATOM 7174 N N . LYS B 1 426 ? -3.178 -13.664 -38.125 1 97.12 426 LYS B N 1
ATOM 7175 C CA . LYS B 1 426 ? -2.191 -13.078 -39 1 97.12 426 LYS B CA 1
ATOM 7176 C C . LYS B 1 426 ? -2.057 -13.898 -40.281 1 97.12 426 LYS B C 1
ATOM 7178 O O . LYS B 1 426 ? -1.317 -13.516 -41.219 1 97.12 426 LYS B O 1
ATOM 7183 N N . HIS B 1 427 ? -2.617 -15.055 -40.375 1 96.44 427 HIS B N 1
ATOM 7184 C CA . HIS B 1 427 ? -2.641 -15.867 -41.594 1 96.44 427 HIS B CA 1
ATOM 7185 C C . HIS B 1 427 ? -3.967 -16.609 -41.719 1 96.44 427 HIS B C 1
ATOM 7187 O O . HIS B 1 427 ? -4.777 -16.625 -40.812 1 96.44 427 HIS B O 1
ATOM 7193 N N . ALA B 1 428 ? -4.137 -17.281 -42.844 1 96.44 428 ALA B N 1
ATOM 7194 C CA . ALA B 1 428 ? -5.43 -17.891 -43.156 1 96.44 428 ALA B CA 1
ATOM 7195 C C . ALA B 1 428 ? -5.453 -19.359 -42.781 1 96.44 428 ALA B C 1
ATOM 7197 O O . ALA B 1 428 ? -6.445 -20.062 -43.031 1 96.44 428 ALA B O 1
ATOM 7198 N N . ASN B 1 429 ? -4.473 -19.875 -42.156 1 97.75 429 ASN B N 1
ATOM 7199 C CA . ASN B 1 429 ? -4.395 -21.281 -41.75 1 97.75 429 ASN B CA 1
ATOM 7200 C C . ASN B 1 429 ? -4.938 -21.5 -40.344 1 97.75 429 ASN B C 1
ATOM 7202 O O . ASN B 1 429 ? -4.195 -21.891 -39.469 1 97.75 429 ASN B O 1
ATOM 7206 N N . TYR B 1 430 ? -6.188 -21.25 -40.25 1 98.06 430 TYR B N 1
ATOM 7207 C CA . TYR B 1 430 ? -6.828 -21.406 -38.938 1 98.06 430 TYR B CA 1
ATOM 7208 C C . TYR B 1 430 ? -8.266 -21.891 -39.094 1 98.06 430 TYR B C 1
ATOM 7210 O O . TYR B 1 430 ? -8.828 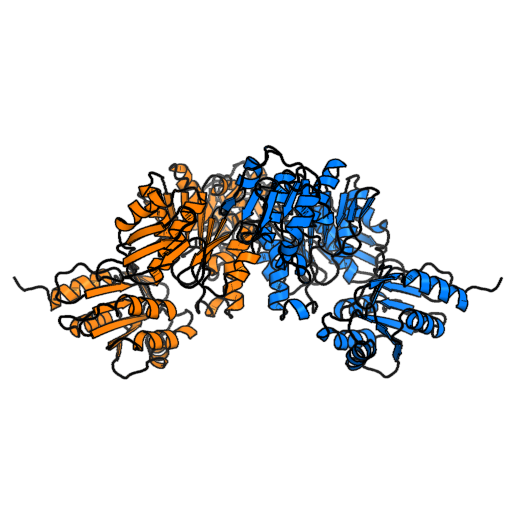-21.844 -40.188 1 98.06 430 TYR B O 1
ATOM 7218 N N . ALA B 1 431 ? -8.812 -22.359 -38.031 1 98 431 ALA B N 1
ATOM 7219 C CA . ALA B 1 431 ? -10.219 -22.734 -37.969 1 98 431 ALA B CA 1
ATOM 7220 C C . ALA B 1 431 ? -10.898 -22.094 -36.75 1 98 431 ALA B C 1
ATOM 7222 O O . ALA B 1 431 ? -10.242 -21.75 -35.781 1 98 431 ALA B O 1
ATOM 7223 N N . MET B 1 432 ? -12.148 -21.844 -36.875 1 98 432 MET B N 1
ATOM 7224 C CA . MET B 1 432 ? -13 -21.375 -35.812 1 98 432 MET B CA 1
ATOM 7225 C C . MET B 1 432 ? -14.031 -22.438 -35.406 1 98 432 MET B C 1
ATOM 7227 O O . MET B 1 432 ? -14.914 -22.766 -36.219 1 98 432 MET B O 1
ATOM 7231 N N . ILE B 1 433 ? -13.82 -22.984 -34.281 1 97.88 433 ILE B N 1
ATOM 7232 C CA . ILE B 1 433 ? -14.711 -24.031 -33.781 1 97.88 433 ILE B CA 1
ATOM 7233 C C . ILE B 1 433 ? -15.141 -23.719 -32.344 1 97.88 433 ILE B C 1
ATOM 7235 O O . ILE B 1 433 ? -14.344 -23.844 -31.406 1 97.88 433 ILE B O 1
ATOM 7239 N N . ALA B 1 434 ? -16.359 -23.406 -32.094 1 96.56 434 ALA B N 1
ATOM 7240 C CA . ALA B 1 434 ? -16.859 -22.938 -30.797 1 96.56 434 ALA B CA 1
ATOM 7241 C C . ALA B 1 434 ? -16.875 -24.062 -29.781 1 96.56 434 ALA B C 1
ATOM 7243 O O . ALA B 1 434 ? -16.484 -23.875 -28.625 1 96.56 434 ALA B O 1
ATOM 7244 N N . ASP B 1 435 ? -17.406 -25.203 -30.234 1 95.81 435 ASP B N 1
ATOM 7245 C CA . ASP B 1 435 ? -17.438 -26.344 -29.328 1 95.81 435 ASP B CA 1
ATOM 7246 C C . ASP B 1 435 ? -16.016 -26.844 -29.031 1 95.81 435 ASP B C 1
ATOM 7248 O O . ASP B 1 435 ? -15.32 -27.312 -29.938 1 95.81 435 ASP B O 1
ATOM 7252 N N . ARG B 1 436 ? -15.609 -26.734 -27.828 1 96.25 436 ARG B N 1
ATOM 7253 C CA . ARG B 1 436 ? -14.211 -26.984 -27.469 1 96.25 436 ARG B CA 1
ATOM 7254 C C . ARG B 1 436 ? -13.852 -28.453 -27.672 1 96.25 436 ARG B C 1
ATOM 7256 O O . ARG B 1 436 ? -12.719 -28.766 -28.047 1 96.25 436 ARG B O 1
ATOM 7263 N N . LYS B 1 437 ? -14.812 -29.375 -27.359 1 96.44 437 LYS B N 1
ATOM 7264 C CA . LYS B 1 437 ? -14.547 -30.781 -27.625 1 96.44 437 LYS B CA 1
ATOM 7265 C C . LYS B 1 437 ? -14.289 -31.031 -29.109 1 96.44 437 LYS B C 1
ATOM 7267 O O . LYS B 1 437 ? -13.367 -31.75 -29.469 1 96.44 437 LYS B O 1
ATOM 7272 N N . GLU B 1 438 ? -15.141 -30.438 -29.922 1 97.06 438 GLU B N 1
ATOM 7273 C CA . GLU B 1 438 ? -14.961 -30.547 -31.359 1 97.06 438 GLU B CA 1
ATOM 7274 C C . GLU B 1 438 ? -13.633 -29.938 -31.812 1 97.06 438 GLU B C 1
ATOM 7276 O O . GLU B 1 438 ? -13 -30.438 -32.75 1 97.06 438 GLU B O 1
ATOM 7281 N N . ALA B 1 439 ? -13.289 -28.844 -31.219 1 97.88 439 ALA B N 1
ATOM 7282 C CA . ALA B 1 439 ? -12.023 -28.188 -31.547 1 97.88 439 ALA B CA 1
ATOM 7283 C C . ALA B 1 439 ? -10.844 -29.109 -31.266 1 97.88 439 ALA B C 1
ATOM 7285 O O . ALA B 1 439 ? -9.906 -29.203 -32.062 1 97.88 439 ALA B O 1
ATOM 7286 N N . ILE B 1 440 ? -10.875 -29.75 -30.109 1 97.81 440 ILE B N 1
ATOM 7287 C CA . ILE B 1 440 ? -9.828 -30.688 -29.719 1 97.81 440 ILE B CA 1
ATOM 7288 C C . ILE B 1 440 ? -9.773 -31.844 -30.719 1 97.81 440 ILE B C 1
ATOM 7290 O O . ILE B 1 440 ? -8.695 -32.219 -31.188 1 97.81 440 ILE B O 1
ATOM 7294 N N . SER B 1 441 ? -10.93 -32.375 -31.031 1 97.31 441 SER B N 1
ATOM 7295 C CA . SER B 1 441 ? -11.016 -33.469 -32 1 97.31 441 SER B CA 1
ATOM 7296 C C . SER B 1 441 ? -10.438 -33.062 -33.344 1 97.31 441 SER B C 1
ATOM 7298 O O . SER B 1 441 ? -9.688 -33.812 -33.969 1 97.31 441 SER B O 1
ATOM 7300 N N . HIS B 1 442 ? -10.828 -31.922 -33.75 1 97.75 442 HIS B N 1
ATOM 7301 C CA . HIS B 1 442 ? -10.344 -31.391 -35 1 97.75 442 HIS B CA 1
ATOM 7302 C C . HIS B 1 442 ? -8.82 -31.281 -35.031 1 97.75 442 HIS B C 1
ATOM 7304 O O . HIS B 1 442 ? -8.172 -31.656 -36 1 97.75 442 HIS B O 1
ATOM 7310 N N . ALA B 1 443 ? -8.242 -30.734 -34 1 98 443 ALA B N 1
ATOM 7311 C CA . ALA B 1 443 ? -6.793 -30.594 -33.875 1 98 443 ALA B CA 1
ATOM 7312 C C . ALA B 1 443 ? -6.09 -31.938 -34.031 1 98 443 ALA B C 1
ATOM 7314 O O . ALA B 1 443 ? -5.113 -32.062 -34.781 1 98 443 ALA B O 1
ATOM 7315 N N . ILE B 1 444 ? -6.57 -32.906 -33.344 1 96.94 444 ILE B N 1
ATOM 7316 C CA . ILE B 1 444 ? -5.965 -34.219 -33.375 1 96.94 444 ILE B CA 1
ATOM 7317 C C . ILE B 1 444 ? -6.145 -34.875 -34.719 1 96.94 444 ILE B C 1
ATOM 7319 O O . ILE B 1 444 ? -5.223 -35.5 -35.25 1 96.94 444 ILE B O 1
ATOM 7323 N N . GLU B 1 445 ? -7.309 -34.656 -35.281 1 95.94 445 GLU B N 1
ATOM 7324 C CA . GLU B 1 445 ? -7.578 -35.188 -36.625 1 95.94 445 GLU B CA 1
ATOM 7325 C C . GLU B 1 445 ? -6.613 -34.625 -37.656 1 95.94 445 GLU B C 1
ATOM 7327 O O . GLU B 1 445 ? -6.211 -35.312 -38.594 1 95.94 445 GLU B O 1
ATOM 7332 N N . GLN B 1 446 ? -6.305 -33.406 -37.5 1 95.88 446 GLN B N 1
ATOM 7333 C CA . GLN B 1 446 ? -5.449 -32.719 -38.438 1 95.88 446 GLN B CA 1
ATOM 7334 C C . GLN B 1 446 ? -3.982 -33.062 -38.25 1 95.88 446 GLN B C 1
ATOM 7336 O O . GLN B 1 446 ? -3.148 -32.812 -39.094 1 95.88 446 GLN B O 1
ATOM 7341 N N . SER B 1 447 ? -3.629 -33.656 -37.125 1 96.62 447 SER B N 1
ATOM 7342 C CA . SER B 1 447 ? -2.234 -33.844 -36.75 1 96.62 447 SER B CA 1
ATOM 7343 C C . SER B 1 447 ? -1.58 -34.938 -37.562 1 96.62 447 SER B C 1
ATOM 7345 O O . SER B 1 447 ? -2.25 -35.875 -38 1 96.62 447 SER B O 1
ATOM 7347 N N . GLU B 1 448 ? -0.319 -34.812 -37.781 1 96 448 GLU B N 1
ATOM 7348 C CA . GLU B 1 448 ? 0.551 -35.781 -38.469 1 96 448 GLU B CA 1
ATOM 7349 C C . GLU B 1 448 ? 1.777 -36.094 -37.594 1 96 448 GLU B C 1
ATOM 7351 O O . GLU B 1 448 ? 2.133 -35.344 -36.688 1 96 448 GLU B O 1
ATOM 7356 N N . PRO B 1 449 ? 2.373 -37.344 -37.875 1 94.62 449 PRO B N 1
ATOM 7357 C CA . PRO B 1 449 ? 3.572 -37.688 -37.125 1 94.62 449 PRO B CA 1
ATOM 7358 C C . PRO B 1 449 ? 4.609 -36.562 -37.094 1 94.62 449 PRO B C 1
ATOM 7360 O O . PRO B 1 449 ? 4.867 -35.938 -38.125 1 94.62 449 PRO B O 1
ATOM 7363 N N . GLY B 1 450 ? 5.105 -36.281 -35.906 1 94.75 450 GLY B N 1
ATOM 7364 C CA . GLY B 1 450 ? 6.117 -35.25 -35.75 1 94.75 450 GLY B CA 1
ATOM 7365 C C . GLY B 1 450 ? 5.539 -33.906 -35.344 1 94.75 450 GLY B C 1
ATOM 7366 O O . GLY B 1 450 ? 6.277 -33 -34.938 1 94.75 450 GLY B O 1
ATOM 7367 N N . ASP B 1 451 ? 4.207 -33.75 -35.375 1 96.19 451 ASP B N 1
ATOM 7368 C CA . ASP B 1 451 ? 3.559 -32.5 -35.031 1 96.19 451 ASP B CA 1
ATOM 7369 C C . ASP B 1 451 ? 3.566 -32.281 -33.5 1 96.19 451 ASP B C 1
ATOM 7371 O O . ASP B 1 451 ? 3.678 -33.25 -32.75 1 96.19 451 ASP B O 1
ATOM 7375 N N . ILE B 1 452 ? 3.564 -31.062 -33.094 1 95.31 452 ILE B N 1
ATOM 7376 C CA . ILE B 1 452 ? 3.324 -30.672 -31.719 1 95.31 452 ILE B CA 1
ATOM 7377 C C . ILE B 1 452 ? 1.961 -30 -31.609 1 95.31 452 ILE B C 1
ATOM 7379 O O . ILE B 1 452 ? 1.636 -29.109 -32.375 1 95.31 452 ILE B O 1
ATOM 7383 N N . LEU B 1 453 ? 1.139 -30.484 -30.719 1 97.44 453 LEU B N 1
ATOM 7384 C CA . LEU B 1 453 ? -0.16 -29.875 -30.438 1 97.44 453 LEU B CA 1
ATOM 7385 C C . LEU B 1 453 ? -0.189 -29.25 -29.047 1 97.44 453 LEU B C 1
ATOM 7387 O O . LEU B 1 453 ? 0.225 -29.875 -28.078 1 97.44 453 LEU B O 1
ATOM 7391 N N . ILE B 1 454 ? -0.608 -28.016 -28.922 1 96.62 454 ILE B N 1
ATOM 7392 C CA . ILE B 1 454 ? -0.834 -27.375 -27.641 1 96.62 454 ILE B CA 1
ATOM 7393 C C . ILE B 1 454 ? -2.312 -27.016 -27.484 1 96.62 454 ILE B C 1
ATOM 7395 O O . ILE B 1 454 ? -2.867 -26.297 -28.328 1 96.62 454 ILE B O 1
ATOM 7399 N N . PHE B 1 455 ? -2.934 -27.547 -26.5 1 97.38 455 PHE B N 1
ATOM 7400 C CA . PHE B 1 455 ? -4.309 -27.219 -26.141 1 97.38 455 PHE B CA 1
ATOM 7401 C C . PHE B 1 455 ? -4.344 -26.203 -25.016 1 97.38 455 PHE B C 1
ATOM 7403 O O . PHE B 1 455 ? -4.281 -26.562 -23.828 1 97.38 455 PHE B O 1
ATOM 7410 N N . ALA B 1 456 ? -4.523 -24.953 -25.359 1 95.56 456 ALA B N 1
ATOM 7411 C CA . ALA B 1 456 ? -4.387 -23.859 -24.406 1 95.56 456 ALA B CA 1
ATOM 7412 C C . ALA B 1 456 ? -5.754 -23.328 -23.984 1 95.56 456 ALA B C 1
ATOM 7414 O O . ALA B 1 456 ? -6.727 -23.422 -24.734 1 95.56 456 ALA B O 1
ATOM 7415 N N . GLY B 1 457 ? -5.785 -22.75 -22.75 1 93.44 457 GLY B N 1
ATOM 7416 C CA . GLY B 1 457 ? -6.977 -22.047 -22.312 1 93.44 457 GLY B CA 1
ATOM 7417 C C . GLY B 1 457 ? -7.492 -22.531 -20.969 1 93.44 457 GLY B C 1
ATOM 7418 O O . GLY B 1 457 ? -7.535 -21.766 -20 1 93.44 457 GLY B O 1
ATOM 7419 N N . LYS B 1 458 ? -7.797 -23.812 -20.922 1 92.44 458 LYS B N 1
ATOM 7420 C CA . LYS B 1 458 ? -8.508 -24.297 -19.734 1 92.44 458 LYS B CA 1
ATOM 7421 C C . LYS B 1 458 ? -7.57 -25.047 -18.797 1 92.44 458 LYS B C 1
ATOM 7423 O O . LYS B 1 458 ? -7.898 -25.266 -17.625 1 92.44 458 LYS B O 1
ATOM 7428 N N . GLY B 1 459 ? -6.422 -25.5 -19.312 1 89.31 459 GLY B N 1
ATOM 7429 C CA . GLY B 1 459 ? -5.469 -26.203 -18.469 1 89.31 459 GLY B CA 1
ATOM 7430 C C . GLY B 1 459 ? -6.074 -27.391 -17.75 1 89.31 459 GLY B C 1
ATOM 7431 O O . GLY B 1 459 ? -6.684 -28.266 -18.359 1 89.31 459 GLY B O 1
ATOM 7432 N N . GLN B 1 460 ? -6.035 -27.391 -16.438 1 83.38 460 GLN B N 1
ATOM 7433 C CA . GLN B 1 460 ? -6.457 -28.516 -15.617 1 83.38 460 GLN B CA 1
ATOM 7434 C C . GLN B 1 460 ? -7.945 -28.438 -15.289 1 83.38 460 GLN B C 1
ATOM 7436 O O . GLN B 1 460 ? -8.492 -29.328 -14.633 1 83.38 460 GLN B O 1
ATOM 7441 N N . GLU B 1 461 ? -8.609 -27.406 -15.68 1 87.38 461 GLU B N 1
ATOM 7442 C CA . GLU B 1 461 ? -10.023 -27.25 -15.328 1 87.38 461 GLU B CA 1
ATOM 7443 C C . GLU B 1 461 ? -10.852 -28.422 -15.852 1 87.38 461 GLU B C 1
ATOM 7445 O O . GLU B 1 461 ? -10.625 -28.906 -16.953 1 87.38 461 GLU B O 1
ATOM 7450 N N . ASP B 1 462 ? -11.773 -28.859 -15.031 1 88.75 462 ASP B N 1
ATOM 7451 C CA . ASP B 1 462 ? -12.562 -30.031 -15.406 1 88.75 462 ASP B CA 1
ATOM 7452 C C . ASP B 1 462 ? -14.031 -29.656 -15.617 1 88.75 462 ASP B C 1
ATOM 7454 O O . ASP B 1 462 ? -14.93 -30.469 -15.391 1 88.75 462 ASP B O 1
ATOM 7458 N N . TYR B 1 463 ? -14.227 -28.391 -15.969 1 91.31 463 TYR B N 1
ATOM 7459 C CA . TYR B 1 463 ? -15.586 -27.922 -16.234 1 91.31 463 TYR B CA 1
ATOM 7460 C C . TYR B 1 463 ? -15.586 -26.797 -17.266 1 91.31 463 TYR B C 1
ATOM 7462 O O . TYR B 1 463 ? -14.531 -26.25 -17.578 1 91.31 463 TYR B O 1
ATOM 7470 N N . GLN B 1 464 ? -16.656 -26.578 -17.906 1 93.62 464 GLN B N 1
ATOM 7471 C CA . GLN B 1 464 ? -16.969 -25.406 -18.703 1 93.62 464 GLN B CA 1
ATOM 7472 C C . GLN B 1 464 ? -18.156 -24.656 -18.141 1 93.62 464 GLN B C 1
ATOM 7474 O O . GLN B 1 464 ? -19.141 -25.266 -17.703 1 93.62 464 GLN B O 1
ATOM 7479 N N . ILE B 1 465 ? -18.031 -23.375 -18.172 1 91.94 465 ILE B N 1
ATOM 7480 C CA . ILE B 1 465 ? -19.125 -22.578 -17.641 1 91.94 465 ILE B CA 1
ATOM 7481 C C . ILE B 1 465 ? -20 -22.062 -18.781 1 91.94 465 ILE B C 1
ATOM 7483 O O . ILE B 1 465 ? -19.516 -21.328 -19.656 1 91.94 465 ILE B O 1
ATOM 7487 N N . ILE B 1 466 ? -21.219 -22.469 -18.875 1 91.44 466 ILE B N 1
ATOM 7488 C CA . ILE B 1 466 ? -22.219 -21.969 -19.797 1 91.44 466 ILE B CA 1
ATOM 7489 C C . ILE B 1 466 ? -23.297 -21.219 -19.031 1 91.44 466 ILE B C 1
ATOM 7491 O O . ILE B 1 466 ? -23.953 -21.766 -18.156 1 91.44 466 ILE B O 1
ATOM 7495 N N . GLU B 1 467 ? -23.328 -20 -19.391 1 90.69 467 GLU B N 1
ATOM 7496 C CA . GLU B 1 467 ? -24.141 -19.109 -18.578 1 90.69 467 GLU B CA 1
ATOM 7497 C C . GLU B 1 467 ? -23.656 -19.062 -17.141 1 90.69 467 GLU B C 1
ATOM 7499 O O . GLU B 1 467 ? -22.469 -18.781 -16.891 1 90.69 467 GLU B O 1
ATOM 7504 N N . ASP B 1 468 ? -24.422 -19.531 -16.203 1 87.56 468 ASP B N 1
ATOM 7505 C CA . ASP B 1 468 ? -24 -19.516 -14.805 1 87.56 468 ASP B CA 1
ATOM 7506 C C . ASP B 1 468 ? -23.875 -20.922 -14.242 1 87.56 468 ASP B C 1
ATOM 7508 O O . ASP B 1 468 ? -23.953 -21.125 -13.023 1 87.56 468 ASP B O 1
ATOM 7512 N N . THR B 1 469 ? -23.734 -21.891 -15.203 1 90.38 469 THR B N 1
ATOM 7513 C CA . THR B 1 469 ? -23.719 -23.297 -14.781 1 90.38 469 THR B CA 1
ATOM 7514 C C . THR B 1 469 ? -22.438 -23.984 -15.227 1 90.38 469 THR B C 1
ATOM 7516 O O . THR B 1 469 ? -21.984 -23.797 -16.359 1 90.38 469 THR B O 1
ATOM 7519 N N . LYS B 1 470 ? -21.875 -24.797 -14.32 1 91.12 470 LYS B N 1
ATOM 7520 C CA . LYS B 1 470 ? -20.688 -25.578 -14.648 1 91.12 470 LYS B CA 1
ATOM 7521 C C . LYS B 1 470 ? -21.062 -26.953 -15.203 1 91.12 470 LYS B C 1
ATOM 7523 O O . LYS B 1 470 ? -21.859 -27.672 -14.602 1 91.12 470 LYS B O 1
ATOM 7528 N N . TYR B 1 471 ? -20.547 -27.266 -16.359 1 93.31 471 TYR B N 1
ATOM 7529 C CA . TYR B 1 471 ? -20.703 -28.578 -16.969 1 93.31 471 TYR B CA 1
ATOM 7530 C C . TYR B 1 471 ? -19.375 -29.312 -17.016 1 93.31 471 TYR B C 1
ATOM 7532 O O . TYR B 1 471 ? -18.328 -28.703 -17.219 1 93.31 471 TYR B O 1
ATOM 7540 N N . PRO B 1 472 ? -19.406 -30.594 -16.797 1 93 472 PRO B N 1
ATOM 7541 C CA . PRO B 1 472 ? -18.156 -31.359 -16.859 1 93 472 PRO B CA 1
ATOM 7542 C C . PRO B 1 472 ? -17.469 -31.234 -18.203 1 93 472 PRO B C 1
ATOM 7544 O O . PRO B 1 472 ? -18.109 -31.328 -19.25 1 93 472 PRO B O 1
ATOM 7547 N N . HIS B 1 473 ? -16.219 -30.969 -18.25 1 93.81 473 HIS B N 1
ATOM 7548 C CA . HIS B 1 473 ? -15.336 -30.875 -19.406 1 93.81 473 HIS B CA 1
ATOM 7549 C C . HIS B 1 473 ? -13.867 -30.984 -19.016 1 93.81 473 HIS B C 1
ATOM 7551 O O . HIS B 1 473 ? -13.422 -30.297 -18.094 1 93.81 473 HIS B O 1
ATOM 7557 N N . SER B 1 474 ? -13.156 -31.875 -19.656 1 94.5 474 SER B N 1
ATOM 7558 C CA . SER B 1 474 ? -11.719 -32.031 -19.406 1 94.5 474 SER B CA 1
ATOM 7559 C C . SER B 1 474 ? -10.945 -32.156 -20.719 1 94.5 474 SER B C 1
ATOM 7561 O O . SER B 1 474 ? -11.078 -33.125 -21.438 1 94.5 474 SER B O 1
ATOM 7563 N N . ASP B 1 475 ? -10.18 -31.109 -20.969 1 95.31 475 ASP B N 1
ATOM 7564 C CA . ASP B 1 475 ? -9.344 -31.188 -22.156 1 95.31 475 ASP B CA 1
ATOM 7565 C C . ASP B 1 475 ? -8.5 -32.469 -22.172 1 95.31 475 ASP B C 1
ATOM 7567 O O . ASP B 1 475 ? -8.406 -33.125 -23.203 1 95.31 475 ASP B O 1
ATOM 7571 N N . ARG B 1 476 ? -7.926 -32.719 -21.047 1 93.19 476 ARG B N 1
ATOM 7572 C CA . ARG B 1 476 ? -7.035 -33.875 -20.938 1 93.19 476 ARG B CA 1
ATOM 7573 C C . ARG B 1 476 ? -7.754 -35.156 -21.344 1 93.19 476 ARG B C 1
ATOM 7575 O O . ARG B 1 476 ? -7.262 -35.938 -22.172 1 93.19 476 ARG B O 1
ATOM 7582 N N . LYS B 1 477 ? -8.922 -35.406 -20.766 1 94.31 477 LYS B N 1
ATOM 7583 C CA . LYS B 1 477 ? -9.68 -36.625 -21.047 1 94.31 477 LYS B CA 1
ATOM 7584 C C . LYS B 1 477 ? -10.062 -36.688 -22.516 1 94.31 477 LYS B C 1
ATOM 7586 O O . LYS B 1 477 ? -9.977 -37.75 -23.125 1 94.31 477 LYS B O 1
ATOM 7591 N N . ILE B 1 478 ? -10.477 -35.625 -23.031 1 95.75 478 ILE B N 1
ATOM 7592 C CA . ILE B 1 478 ? -10.906 -35.562 -24.422 1 95.75 478 ILE B CA 1
ATOM 7593 C C . ILE B 1 478 ? -9.711 -35.844 -25.328 1 95.75 478 ILE B C 1
ATOM 7595 O O . ILE B 1 478 ? -9.82 -36.594 -26.297 1 95.75 478 ILE B O 1
ATOM 7599 N N . VAL B 1 479 ? -8.578 -35.219 -25.062 1 96.06 479 VAL B N 1
ATOM 7600 C CA . VAL B 1 479 ? -7.359 -35.406 -25.844 1 96.06 479 VAL B CA 1
ATOM 7601 C C . VAL B 1 479 ? -6.93 -36.875 -25.812 1 96.06 479 VAL B C 1
ATOM 7603 O O . VAL B 1 479 ? -6.578 -37.438 -26.844 1 96.06 479 VAL B O 1
ATOM 7606 N N . GLU B 1 480 ? -6.926 -37.438 -24.625 1 94.56 480 GLU B N 1
ATOM 7607 C CA . GLU B 1 480 ? -6.559 -38.844 -24.469 1 94.56 480 GLU B CA 1
ATOM 7608 C C . GLU B 1 480 ? -7.48 -39.75 -25.297 1 94.56 480 GLU B C 1
ATOM 7610 O O . GLU B 1 480 ? -7.016 -40.625 -26.016 1 94.56 480 GLU B O 1
ATOM 7615 N N . GLU B 1 481 ? -8.789 -39.5 -25.188 1 94.12 481 GLU B N 1
ATOM 7616 C CA . GLU B 1 481 ? -9.789 -40.281 -25.906 1 94.12 481 GLU B CA 1
ATOM 7617 C C . GLU B 1 481 ? -9.625 -40.156 -27.422 1 94.12 481 GLU B C 1
ATOM 7619 O O . GLU B 1 481 ? -9.625 -41.156 -28.141 1 94.12 481 GLU B O 1
ATOM 7624 N N . GLN B 1 482 ? -9.523 -38.938 -27.891 1 94.62 482 GLN B N 1
ATOM 7625 C CA . GLN B 1 482 ? -9.438 -38.656 -29.312 1 94.62 482 GLN B CA 1
ATOM 7626 C C . GLN B 1 482 ? -8.117 -39.188 -29.891 1 94.62 482 GLN B C 1
ATOM 7628 O O . GLN B 1 482 ? -8.07 -39.625 -31.047 1 94.62 482 GLN B O 1
ATOM 7633 N N . SER B 1 483 ? -7.074 -39.094 -29.156 1 93.88 483 SER B N 1
ATOM 7634 C CA . SER B 1 483 ? -5.773 -39.594 -29.594 1 93.88 483 SER B CA 1
ATOM 7635 C C . SER B 1 483 ? -5.781 -41.094 -29.766 1 93.88 483 SER B C 1
ATOM 7637 O O . SER B 1 483 ? -5.168 -41.625 -30.688 1 93.88 483 SER B O 1
ATOM 7639 N N . LEU B 1 484 ? -6.422 -41.75 -28.797 1 91.56 484 LEU B N 1
ATOM 7640 C CA . LEU B 1 484 ? -6.551 -43.219 -28.875 1 91.56 484 LEU B CA 1
ATOM 7641 C C . LEU B 1 4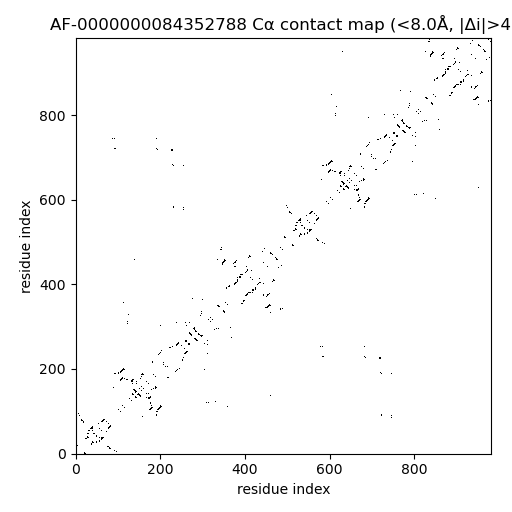84 ? -7.344 -43.625 -30.125 1 91.56 484 LEU B C 1
ATOM 7643 O O . LEU B 1 484 ? -7.055 -44.625 -30.734 1 91.56 484 LEU B O 1
ATOM 7647 N N . LEU B 1 485 ? -8.32 -42.844 -30.453 1 91.38 485 LEU B N 1
ATOM 7648 C CA . LEU B 1 485 ? -9.148 -43.125 -31.609 1 91.38 485 LEU B CA 1
ATOM 7649 C C . LEU B 1 485 ? -8.336 -43 -32.906 1 91.38 485 LEU B C 1
ATOM 7651 O O . LEU B 1 485 ? -8.492 -43.812 -33.812 1 91.38 485 LEU B O 1
ATOM 7655 N N . LYS B 1 486 ? -7.465 -42.031 -32.938 1 93.06 486 LYS B N 1
ATOM 7656 C CA . LYS B 1 486 ? -6.707 -41.781 -34.156 1 93.06 486 LYS B CA 1
ATOM 7657 C C . LYS B 1 486 ? -5.445 -42.656 -34.188 1 93.06 486 LYS B C 1
ATOM 7659 O O . LYS B 1 486 ? -5.094 -43.219 -35.219 1 93.06 486 LYS B O 1
ATOM 7664 N N . TYR B 1 487 ? -4.773 -42.75 -33.188 1 90.06 487 TYR B N 1
ATOM 7665 C CA . TYR B 1 487 ? -3.443 -43.344 -33.188 1 90.06 487 TYR B CA 1
ATOM 7666 C C . TYR B 1 487 ? -3.443 -44.656 -32.469 1 90.06 487 TYR B C 1
ATOM 7668 O O . TYR B 1 487 ? -2.447 -45.406 -32.469 1 90.06 487 TYR B O 1
ATOM 7676 N N . GLY B 1 488 ? -4.434 -44.969 -31.594 1 76.62 488 GLY B N 1
ATOM 7677 C CA . GLY B 1 488 ? -4.523 -46.188 -30.828 1 76.62 488 GLY B CA 1
ATOM 7678 C C . GLY B 1 488 ? -4.68 -47.406 -31.703 1 76.62 488 GLY B C 1
ATOM 7679 O O . GLY B 1 488 ? -5.406 -47.406 -32.688 1 76.62 488 GLY B O 1
ATOM 7680 N N . SER B 1 489 ? -3.617 -48.094 -32.125 1 56.81 489 SER B N 1
ATOM 7681 C CA . SER B 1 489 ? -3.623 -49.375 -32.812 1 56.81 489 SER B CA 1
ATOM 7682 C C . SER B 1 489 ? -4.809 -50.25 -32.375 1 56.81 489 SER B C 1
ATOM 7684 O O . SER B 1 489 ? -5.117 -50.312 -31.188 1 56.81 489 SER B O 1
ATOM 7686 N N . LEU B 1 490 ? -5.809 -50.5 -33.188 1 46.62 490 LEU B N 1
ATOM 7687 C CA . LEU B 1 490 ? -6.562 -51.75 -33.281 1 46.62 490 LEU B CA 1
ATOM 7688 C C . LEU B 1 490 ? -5.668 -52.969 -33 1 46.62 490 LEU B C 1
ATOM 7690 O O . LEU B 1 490 ? -4.781 -53.281 -33.781 1 46.62 490 LEU B O 1
ATOM 7694 N N . GLU B 1 491 ? -5.195 -53.188 -31.688 1 36.19 491 GLU B N 1
ATOM 7695 C CA . GLU B 1 491 ? -5.012 -54.625 -31.625 1 36.19 491 GLU B CA 1
ATOM 7696 C C . GLU B 1 491 ? -6.316 -55.344 -31.938 1 36.19 491 GLU B C 1
ATOM 7698 O O . GLU B 1 491 ? -7.387 -54.938 -31.484 1 36.19 491 GLU B O 1
#

Secondary structure (DSSP, 8-state):
-BHHHHHTT-SS-EEES---SB--EEESSGGG--TTEEEE--B-SS-BGGGGHHHHHHTTEEEEEESS-----TTT-EEEE-S-HHHHHHHHHHHHTT-GGGGSEEEEEESSSSHHHHHHHHHHHHHHTT--EEEEETTEEEETTEEE--SSSS--HHHHHHHHHHHHHTT--EEEEE--HHHHHTTTTTT---SEEEE----S--HHHHSSHHHHHHHHHHHHHTT-S-TTS--EEEEETTSTTHHHHHHH-SSEEEEEESSS--SEEEEEEEE-SS-EEEEEEETTEEEEEEES--SHHHHHHHHHHHHHHHHHT--HHHHHHHHTTPPPPTTSSEE----SSSEEEEE---SHHHHHHHHHHHGGG--S-EEEEEEE-SSS-GGGHHHHHHHHTTSSEEEEEES--BTS-HHHHHHHHHTT--SS-EEE-SSHHHHHHHHHHH--TT-EEEEESSTT--EEEETTEEEE--HHHHHHHHHHHHHS---/-BHHHHHTT-SS-EEES---SB--EEESSGGG--TTEEEE--B-SS-BGGGGHHHHHHTTEEEEEESS-----TTT-EEEE-S-HHHHHHHHHHHHTT-GGGGSEEEEEESSSSHHHHHHHHHHHHHHTT--EEEEETTEEEETTEEE--SSSS--HHHHHHHHHHHHHTT--EEEEE--HHHHHTTTTTT---SEEEE----S--HHHHSSHHHHHHHHHHHHHTT-S-TTS--EEEEETTSTTHHHHHHH-SSEEEEEESSS--SEEEEEEEE-SS-EEEEEEETTEEEEEEES--SHHHHHHHHHHHHHHHHHT--HHHHHHHHTTPPPPTTSSEE----SSSEEEEE---SHHHHHHHHHHHGGG--S-EEEEEEE-SSS-GGGHHHHHHHHTTSSEEEEEES--BTS-HHHHHHHHHTT--SS-EEE-SSHHHHHHHHHHH--TT-EEEEESSTT--EEEETTEEEE--HHHHHHHHHHHHHS---

Sequence (982 aa):
MNTAELLSSLKIKQLYGTLPEEVTAIHNDSRRSVPNSIFICTRGFTVDSHDFFQQAIDNGASVIIAEKKLDVDLSKAALVVVNDTYKATAILANHFYDFPSTKMKLFGVTGTNGKTTVTNLIHSLLQKDGRKSAVSGTIGVELSDEKITSANTTCDALTNQRILQHALDQDIDHMAMEVSSHGLSQGRLWGVDFDIVVFTNLTHDHLDYHDTMEQYGYAKGLLFAQLGQDMTKTKYAVLNQDDAWFDTYRAATAAEIISYSLQSPADFQAENIRYYPEKTVFTLQSPEGSYTVSMNLLGEFNVYNVLAAIAALYAHGASVKHLVQFIGKLPPVDGRMDKVDIDAPISMYIDYAHTPDAIEKAIDSVVPFKENRLIFMVGTGGDRDEYKRPAMAEKASRADYVILTVNDPRFEEEEAILHDMEKGMKHANYAMIADRKEAISHAIEQSEPGDILIFAGKGQEDYQIIEDTKYPHSDRKIVEEQSLLKYGSLEMNTAELLSSLKIKQLYGTLPEEVTAIHNDSRRSVPNSIFICTRGFTVDSHDFFQQAIDNGASVIIAEKKLDVDLSKAALVVVNDTYKATAILANHFYDFPSTKMKLFGVTGTNGKTTVTNLIHSLLQKDGRKSAVSGTIGVELSDEKITSANTTCDALTNQRILQHALDQDIDHMAMEVSSHGLSQGRLWGVDFDIVVFTNLTHDHLDYHDTMEQYGYAKGLLFAQLGQDMTKTKYAVLNQDDAWFDTYRAATAAEIISYSLQSPADFQAENIRYYPEKTVFTLQSPEGSYTVSMNLLGEFNVYNVLAAIAALYAHGASVKHLVQFIGKLPPVDGRMDKVDIDAPISMYIDYAHTPDAIEKAIDSVVPFKENRLIFMVGTGGDRDEYKRPAMAEKASRADYVILTVNDPRFEEEEAILHDMEKGMKHANYAMIADRKEAISHAIEQSEPGDILIFAGKGQEDYQIIEDTKYPHSDRKIVEEQSLLKYGSLE

Nearest PDB structures (foldseek):
  4c12-assembly1_A  TM=9.842E-01  e=6.116E-63  Staphylococcus aureus
  2xja-assembly4_D  TM=8.727E-01  e=1.746E-39  Mycobacterium tuberculosis H37Rv
  2wtz-assembly4_D  TM=8.817E-01  e=7.741E-39  Mycobacterium tuberculosis H37Rv
  7d27-assembly1_A  TM=7.013E-01  e=1.130E-41  Acinetobacter baumannii
  2wtz-assembly3_C  TM=8.536E-01  e=1.869E-35  Mycobacterium tuberculosis H37Rv

Foldseek 3Di:
DQPVVLCVLDDDKDKAADADRAADEEEQDLVPAAARYEHQFDDDPVDTCLVVVVSNLVRHHAEYEEQDDDPDPRVRHMYMHDNHSLVVLLRSLCVSLVLLLVQAAEEEEEEDDLLQVLQVLLCVLCVVVVAQEWEAADQAIDAPPDGGDAPHRQHANNVVSVSSSVNVVVVHRYYYGYDYLVCQVVVRCRSNQHAEYEYQEYDDFQCVPQVDSVSSLVSRLSVLLVNDDPVVHQGEYEYEPVYPCRVVSVVNHPHHYAYEYAPDDGQWYWAPWDFDPQWIWTWIRHPVGIDIAIARAFFPSVVSSLSRNLRRVVSVPDDSVSSRVCRRVDDDDFQCQCWQDDPFLETEGGHQDAFLVSLLGSCRRCVVPQDDFEEEEYEEEAPTPLVRQLSNQLSQLVTPAYEYEYFADAAHDLVVSRVSNVNNHDDDRYYYDHPLLVSLLVSLVVDDRRYYYYYYRQGQDQWYHYHNDTDGHGSSVSNNVSNCVPGVDPD/DQPVVLCVLDDDKDKAADADRAADEEEQDLVPAAARYEHQFDDDPVDTCLVVVVSNLVRHHAEYEEQDDDPDPSVRHMYMHDNHSLVVLLRSLCVSLVLLLVQAAEEEEEEDDLLQVLQVLLCVLCVVVVAQEWEAADQATDAPPDGHDAPHRQHANNVVSVSSSVNVVVVHRYYYGYDYLVCQVVVRCRSNQHAEYEYQEYDDFQCVPQVDSVSSLVSRLSVLLVNDDPVVHQGEYEYEPPYPCRVVSVVNHPHHYAYEYAPDDGQWYWAPWDFDPQWIWTWIQHPVGIDIAIARAFFPSVVSSLSRNLRRVVSVPDDSVSSRVCRRVDDDDFQCQCWQPDPFLETEGGHQDAFLVSLLGSCRRCVVPQDDFEEEEYEEEAPTPLVRQLSNQLSNLVTPAYEYEYFADAAHDQVVSQVSNVNNHDDDRYYYDHPLLVSLLVSLVPDDRRYYYYYYRQGQDQWYHYHNDTDGHGSSVSNNVSNCVVGVDPD

InterPro domains:
  IPR000713 Mur ligase, N-terminal catalytic domain [PF01225] (23-97)
  IPR004101 Mur ligase, C-terminal [PF02875] (335-459)
  IPR005761 UDP-N-acetylmuramoylalanyl-D-glutamate-2,6-diaminopimelate ligase [MF_00208] (1-483)
  IPR005761 UDP-N-acetylmuramoylalanyl-D-glutamate-2,6-diaminopimelate ligase [TIGR01085] (22-481)
  IPR013221 Mur ligase, central [PF08245] (109-312)
  IPR018109 Folylpolyglutamate synthetase, conserved site [PS01011] (107-130)
  IPR035911 MurE/MurF, N-terminal [SSF63418] (2-100)
  IPR036565 Mur-like, catalytic domain superfamily [G3DSA:3.40.1190.10] (100-337)
  IPR036565 Mur-like, catalytic domain superfamily [SSF53623] (100-332)
  IPR036615 Mur ligase, C-terminal domain superfamily [G3DSA:3.90.190.20] (339-488)
  IPR036615 Mur ligase, C-terminal domain superfamily [SSF53244] (333-481)

pLDDT: mean 93.97, std 6.49, range [35.16, 98.94]

Solvent-accessible surface area (backbone atoms only — not comparable to full-atom values): 50206 Å² total; per-residue (Å²): 83,54,34,65,66,53,53,61,76,50,84,74,66,46,81,43,66,59,75,53,71,53,34,80,47,79,36,69,46,43,88,69,32,35,73,37,11,34,35,40,27,41,79,53,96,89,49,54,38,68,77,35,52,63,54,13,40,75,39,26,17,28,34,37,36,27,68,53,93,67,96,65,60,48,90,65,25,13,41,35,30,31,88,48,40,67,60,48,41,22,55,46,37,33,60,73,58,64,44,40,40,80,72,38,51,30,34,36,25,29,51,65,56,57,29,67,56,27,29,49,49,42,30,51,52,38,41,75,70,72,39,55,42,22,33,35,19,72,93,14,31,38,47,82,95,41,76,42,86,49,97,38,45,36,49,48,30,54,56,44,46,51,51,46,38,53,34,46,75,69,68,28,44,31,35,21,30,28,43,41,46,64,26,44,56,70,41,21,51,33,47,56,38,56,34,35,37,36,43,53,38,84,64,88,67,59,41,73,75,44,67,38,71,66,51,43,50,53,32,50,36,43,66,44,13,28,62,18,19,62,72,91,52,88,42,38,36,33,37,26,61,73,35,91,58,32,65,62,44,57,44,45,27,53,47,54,76,46,36,26,23,72,83,47,95,44,53,31,25,51,39,79,72,43,84,52,96,70,29,26,36,30,37,37,41,40,92,91,44,75,44,77,38,47,28,49,52,66,33,70,69,43,53,53,31,49,46,51,28,52,51,48,42,38,74,74,66,48,55,66,72,63,52,48,68,47,47,50,69,46,76,73,50,83,18,53,71,29,69,59,91,60,90,49,67,47,48,41,27,30,16,39,35,64,37,32,68,43,38,40,47,56,51,60,39,45,57,88,70,62,76,61,47,39,38,34,34,43,23,48,54,36,90,54,49,65,82,47,33,23,49,31,29,38,41,42,44,74,33,66,31,30,36,39,29,38,47,23,32,26,84,38,60,55,67,58,56,44,53,46,22,51,72,21,49,76,65,86,54,58,47,83,30,56,54,46,70,57,38,52,46,49,53,59,69,68,55,51,77,47,20,37,38,39,45,30,27,57,22,65,44,57,52,29,35,52,48,94,40,80,39,85,38,40,60,62,60,50,51,53,52,47,46,41,69,71,54,44,72,84,122,83,54,34,63,66,55,54,63,76,50,84,74,64,46,80,43,65,58,75,53,70,53,35,81,46,78,35,68,46,45,88,69,32,36,73,38,11,35,36,41,27,39,80,53,96,88,48,54,37,69,78,34,53,64,54,13,40,74,39,27,17,28,33,38,35,26,66,53,92,67,96,66,60,48,89,64,24,14,40,36,31,30,91,46,40,68,58,47,39,22,56,46,38,33,60,73,58,64,44,40,41,79,72,37,52,28,35,36,26,28,51,67,55,56,30,67,57,26,30,50,48,42,29,50,53,39,40,73,71,72,42,55,41,22,34,36,20,70,93,15,32,37,48,81,95,42,75,42,87,50,97,37,44,37,49,49,30,56,57,46,47,50,51,45,38,52,35,47,76,68,67,28,44,31,36,21,30,28,42,41,47,63,27,44,58,70,41,21,51,32,46,55,37,55,34,35,37,36,43,54,39,84,62,88,68,58,42,75,76,43,68,39,71,66,52,43,50,52,32,49,35,44,66,43,12,28,63,17,19,62,72,92,52,86,41,38,36,32,36,26,60,70,37,90,58,33,64,61,43,57,44,44,25,56,47,52,77,46,36,24,23,72,84,47,94,43,54,33,24,51,38,79,72,44,84,52,96,69,28,28,36,30,36,36,42,38,94,90,44,76,44,78,39,47,29,51,52,65,33,71,69,42,52,54,32,49,47,50,27,51,51,49,42,37,72,75,66,49,53,66,72,62,51,48,68,49,47,49,69,44,74,75,50,83,18,53,70,28,68,59,94,61,91,50,64,47,47,42,27,30,15,41,36,64,37,32,68,44,38,40,47,58,51,60,41,45,58,88,71,62,76,61,47,39,37,34,33,42,21,47,55,35,90,56,49,68,82,46,32,22,50,31,29,35,40,42,44,76,34,67,31,28,36,41,31,38,48,24,33,26,83,40,60,55,66,58,56,44,53,45,21,53,70,21,47,77,66,86,52,56,47,83,32,56,55,46,69,59,36,52,46,48,53,59,69,69,56,51,78,46,20,36,37,38,46,29,26,57,22,66,45,59,51,30,34,53,47,96,41,80,39,86,38,41,59,64,59,51,51,55,53,48,46,41,69,72,53,44,72,84,125